Protein AF-A0A976CTE6-F1 (afdb_monomer_lite)

pLDDT: mean 88.77, std 11.07, range [44.94, 98.88]

Sequence (811 aa):
MLIDLSSGNASLRSNPPLTGWLLPGVSVKDSTGITGPATVVNGQVVRYLPPTLTSSSNNPNTEFSSRNSTYTAGNLDWTNGGLITQRSVHRLILDSSLSAGTIDMGAASNVLSLTSGEVQFLGANPLTLRGGQVGASGAALSLTTYGAATLTLASPLSGAAGNVTIQGTASVLLNAASSFTGGLTLNGGLLTQGVANALGANGNNLTIHAGTLDLNGISASSSVLSGSGGTITSANAATLTLGTNNGNGGNFAGAIEGQVSLVKLGTGAQMLSGRNASTGLTSISAGTLRAGSDDAIGDGNLTLSGGTLDLQSFSDTVAAMTLNSGSVTGTGLLTANSFDLVAGTISVRLGGTAATLTKSGNLYTNSATLAGANSYGGMTTLGNNSGSLVLAHENALGNSPSVDVVGTGTAIVLADAITITNKPITIRGTGANNGSAGNFSGSLTTAPNASATWSGSVTLGDSNGRIGAGNSGTLHLSGAILGNGANQSLSLSSGSGSNIGTVVLSGASRFSGNISIVRGNLRLGAANALPSTAIIDVGAVTNASENTTFDLNGFSQTLAGLRRSSTAASQVSTVTNSSTTPSTLTLNQSSTQTFSGRITGALTLAKAGNGTLTLSRSDALASSVSVMIDAGAISVSSSHTITALRLNGSWMPAGTYTSANSSGRIAGTGSLVVTTNGPIGFATWINGFTSLTTEQKQASADPDADGISNQLEYILNGHPAQTNRAILPSISRTTTDLVFTFTQREESHTTTTQVFQSSSDLSQWTSLNITAPTAAEVSFGPSTNGARTVTIRIPLSRAQNGRLFGRLVAP

Secondary structure (DSSP, 8-state):
-EEE-TTS-EE---SSPP-S-EEEEEEEE-TTS-EEEEEEETTEEEE--PPBP-TT---TT--EE-TT---GGGEEETTTTTT-SEEEES-EEEE-SS--EEEE--STT-EEEETT-EEEEEESS-EEEESSEE-TTSS-EEEEEEESSEEEEESPB---SSPEEEEESSEEEE-S-----SPEEE-SSEEEE-STTTTSSTT--EEESSSEEE-TT--EEES-EEBSS-EEE-SS-EEEEE-TT-----EE-SEEEESEEEEE-SSSEEEE-S--EE-SPEEE-SSEEEESSTT-S-SS-EEEEEEEEE-TT--EE-S-EEEEEEEEESS-EEE-SEEEESSEEE-SEEE-TT-EEEE--S-TT-EEEE-S-----SPEEE-TT-EEEEE-STTTTTT-S-EEEEEESEEEEEPTT-EE-S--EEEEEEE-B-SSTT-B-BSEEE-TT-EEEE-S-EEE-STT-EEE--TT-EEEE-SPEEESSTT-PEEEE--STT---EEEE-S--B-SS-EEEEEEEEEESSTT-S-TTPEEEES-SSS--S-EEEE-TT--EEESEEE-----TT--EEEEE-SSS-EEEEE--SS-EEE-SEEEESEEEEE-SSSEEEE-STT-B-TT-EEEESSSEEEESSEEEES-EEETTEEEPSEEE-TTTTTTSEESS-EEEE-S----HHHHHHHT-TTS-TTTTSTT--TT-SS--HHHHHHTT--TTS--GGGSPEEEE-SSEEEEEEEEEHHHHHHS--EEEEESSSSS-EEEESSSSPPTTEEEEEEETTEEEEEEEEEGGG-BTTB-EEEEE--

Structure (mmCIF, N/CA/C/O backbone):
data_AF-A0A976CTE6-F1
#
_entry.id   AF-A0A976CTE6-F1
#
loop_
_atom_site.group_PDB
_atom_site.id
_atom_site.type_symbol
_atom_site.label_atom_id
_atom_site.label_alt_id
_atom_site.label_comp_id
_atom_site.label_asym_id
_atom_site.label_entity_id
_atom_site.label_seq_id
_atom_site.pdbx_PDB_ins_code
_atom_site.Cartn_x
_atom_site.Cartn_y
_atom_site.Cartn_z
_atom_site.occupancy
_atom_site.B_iso_or_equiv
_atom_site.auth_seq_id
_atom_site.auth_comp_id
_atom_site.auth_asym_id
_atom_site.auth_atom_id
_atom_site.pdbx_PDB_model_num
ATOM 1 N N . MET A 1 1 ? 15.597 -3.688 -57.454 1.00 47.47 1 MET A N 1
ATOM 2 C CA . MET A 1 1 ? 15.604 -4.661 -58.576 1.00 47.47 1 MET A CA 1
ATOM 3 C C . MET A 1 1 ? 17.048 -5.060 -58.866 1.00 47.47 1 MET A C 1
ATOM 5 O O . MET A 1 1 ? 17.860 -4.157 -59.014 1.00 47.47 1 MET A O 1
ATOM 9 N N . LEU A 1 2 ? 17.384 -6.357 -58.903 1.00 56.91 2 LEU A N 1
ATOM 10 C CA . LEU A 1 2 ? 18.735 -6.845 -59.233 1.00 56.91 2 LEU A CA 1
ATOM 11 C C . LEU A 1 2 ? 18.770 -7.338 -60.685 1.00 56.91 2 LEU A C 1
ATOM 13 O O . LEU A 1 2 ? 17.997 -8.220 -61.047 1.00 56.91 2 LEU A O 1
ATOM 17 N N . ILE A 1 3 ? 19.661 -6.779 -61.497 1.00 71.50 3 ILE A N 1
ATOM 18 C CA . ILE A 1 3 ? 19.959 -7.238 -62.855 1.00 71.50 3 ILE A CA 1
ATOM 19 C C . ILE A 1 3 ? 21.277 -8.015 -62.784 1.00 71.50 3 ILE A C 1
ATOM 21 O O . ILE A 1 3 ? 22.334 -7.427 -62.556 1.00 71.50 3 ILE A O 1
ATOM 25 N N . ASP A 1 4 ? 21.218 -9.338 -62.930 1.00 74.25 4 ASP A N 1
ATOM 26 C CA . ASP A 1 4 ? 22.416 -10.180 -62.947 1.00 74.25 4 ASP A CA 1
ATOM 27 C C . ASP A 1 4 ? 22.996 -10.243 -64.367 1.00 74.25 4 ASP A C 1
ATOM 29 O O . ASP A 1 4 ? 22.452 -10.908 -65.246 1.00 74.25 4 ASP A O 1
ATOM 33 N N . LEU A 1 5 ? 24.092 -9.516 -64.588 1.00 75.94 5 LEU A N 1
ATOM 34 C CA . LEU A 1 5 ? 24.854 -9.492 -65.837 1.00 75.94 5 LEU A CA 1
ATOM 35 C C . LEU A 1 5 ? 26.008 -10.502 -65.842 1.00 75.94 5 LEU A C 1
ATOM 37 O O . LEU A 1 5 ? 26.820 -10.497 -66.769 1.00 75.94 5 LEU A O 1
ATOM 41 N N . SER A 1 6 ? 26.112 -11.381 -64.837 1.00 68.88 6 SER A N 1
ATOM 42 C CA . SER A 1 6 ? 27.177 -12.395 -64.791 1.00 68.88 6 SER A CA 1
ATOM 43 C C . SER A 1 6 ? 27.133 -13.378 -65.969 1.00 68.88 6 SER A C 1
ATOM 45 O O . SER A 1 6 ? 28.138 -14.023 -66.258 1.00 68.88 6 SER A O 1
ATOM 47 N N . SER A 1 7 ? 26.001 -13.452 -66.681 1.00 61.16 7 SER A N 1
ATOM 48 C CA . SER A 1 7 ? 25.780 -14.310 -67.853 1.00 61.16 7 SER A CA 1
ATOM 49 C C . SER A 1 7 ? 25.482 -13.558 -69.166 1.00 61.16 7 SER A C 1
ATOM 51 O O . SER A 1 7 ? 25.254 -14.206 -70.186 1.00 61.16 7 SER A O 1
ATOM 53 N N . GLY A 1 8 ? 25.503 -12.216 -69.192 1.00 65.12 8 GLY A N 1
ATOM 54 C CA . GLY A 1 8 ? 25.238 -11.425 -70.408 1.00 65.12 8 GLY A CA 1
ATOM 55 C C . GLY A 1 8 ? 24.767 -9.984 -70.155 1.00 65.12 8 GLY A C 1
ATOM 56 O O . GLY A 1 8 ? 24.533 -9.593 -69.019 1.00 65.12 8 GLY A O 1
ATOM 57 N N . ASN A 1 9 ? 24.622 -9.178 -71.217 1.00 71.81 9 ASN A N 1
ATOM 58 C CA . ASN A 1 9 ? 24.256 -7.752 -71.127 1.00 71.81 9 ASN A CA 1
ATOM 59 C C . ASN A 1 9 ? 22.732 -7.530 -71.061 1.00 71.81 9 ASN A C 1
ATOM 61 O O . ASN A 1 9 ? 21.985 -8.120 -71.840 1.00 71.81 9 ASN A O 1
ATOM 65 N N . ALA A 1 10 ? 22.274 -6.586 -70.232 1.00 68.25 10 ALA A N 1
ATOM 66 C CA . ALA A 1 10 ? 20.898 -6.082 -70.239 1.00 68.25 10 ALA A CA 1
ATOM 67 C C . ALA A 1 10 ? 20.847 -4.703 -70.915 1.00 68.25 10 ALA A C 1
ATOM 69 O O . ALA A 1 10 ? 21.725 -3.869 -70.707 1.00 68.25 10 ALA A O 1
ATOM 70 N N . SER A 1 11 ? 19.824 -4.448 -71.732 1.00 66.19 11 SER A N 1
ATOM 71 C CA . SER A 1 11 ? 19.648 -3.170 -72.442 1.00 66.19 11 SER A CA 1
ATOM 72 C C . SER A 1 11 ? 18.358 -2.480 -72.011 1.00 66.19 11 SER A C 1
ATOM 74 O O . SER A 1 11 ? 17.341 -3.141 -71.801 1.00 66.19 11 SER A O 1
ATOM 76 N N . LEU A 1 12 ? 18.390 -1.152 -71.908 1.00 61.44 12 LEU A N 1
ATOM 77 C CA . LEU A 1 12 ? 17.266 -0.330 -71.462 1.00 61.44 12 LEU A CA 1
ATOM 78 C C . LEU A 1 12 ? 16.770 0.510 -72.648 1.00 61.44 12 LEU A C 1
ATOM 80 O O . LEU A 1 12 ? 17.453 1.424 -73.108 1.00 61.44 12 LEU A O 1
ATOM 84 N N . ARG A 1 13 ? 15.584 0.187 -73.179 1.00 62.88 13 ARG A N 1
ATOM 85 C CA . ARG A 1 13 ? 14.971 0.961 -74.271 1.00 62.88 13 ARG A CA 1
ATOM 86 C C . ARG A 1 13 ? 14.300 2.203 -73.690 1.00 62.88 13 ARG A C 1
ATOM 88 O O . ARG A 1 13 ? 13.271 2.100 -73.033 1.00 62.88 13 ARG A O 1
ATOM 95 N N . SER A 1 14 ? 14.890 3.366 -73.938 1.00 56.47 14 SER A N 1
ATOM 96 C CA . SER A 1 14 ? 14.339 4.681 -73.595 1.00 56.47 14 SER A CA 1
ATOM 97 C C . SER A 1 14 ? 14.391 5.584 -74.828 1.00 56.47 14 SER A C 1
ATOM 99 O O . SER A 1 14 ? 15.292 5.445 -75.655 1.00 56.47 14 SER A O 1
ATOM 101 N N . ASN A 1 15 ? 13.398 6.463 -74.986 1.00 53.41 15 ASN A N 1
ATOM 102 C CA . ASN A 1 15 ? 13.378 7.479 -76.035 1.00 53.41 15 ASN A CA 1
ATOM 103 C C . ASN A 1 15 ? 13.128 8.855 -75.389 1.00 53.41 15 ASN A C 1
ATOM 105 O O . ASN A 1 15 ? 12.016 9.070 -74.901 1.00 53.41 15 ASN A O 1
ATOM 109 N N . PRO A 1 16 ? 14.119 9.767 -75.356 1.00 58.00 16 PRO A N 1
ATOM 110 C CA . PRO A 1 16 ? 15.477 9.633 -75.903 1.00 58.00 16 PRO A CA 1
ATOM 111 C C . PRO A 1 16 ? 16.355 8.628 -75.116 1.00 58.00 16 PRO A C 1
ATOM 113 O O . PRO A 1 16 ? 15.979 8.240 -74.007 1.00 58.00 16 PRO A O 1
ATOM 116 N N . PRO A 1 17 ? 17.509 8.189 -75.666 1.00 59.44 17 PRO A N 1
ATOM 117 C CA . PRO A 1 17 ? 18.402 7.244 -74.997 1.00 59.44 17 PRO A CA 1
ATOM 118 C C . PRO A 1 17 ? 18.949 7.835 -73.694 1.00 59.44 17 PRO A C 1
ATOM 120 O O . PRO A 1 17 ? 19.575 8.895 -73.700 1.00 59.44 17 PRO A O 1
ATOM 123 N N . LEU A 1 18 ? 18.748 7.144 -72.574 1.00 57.03 18 LEU A N 1
ATOM 124 C CA . LEU A 1 18 ? 19.386 7.498 -71.307 1.00 57.03 18 LEU A CA 1
ATOM 125 C C . LEU A 1 18 ? 20.888 7.173 -71.387 1.00 57.03 18 LEU A C 1
ATOM 127 O O . LEU A 1 18 ? 21.269 6.017 -71.553 1.00 57.03 18 LEU A O 1
ATOM 131 N N . THR A 1 19 ? 21.750 8.178 -71.243 1.00 58.53 19 THR A N 1
ATOM 132 C CA . THR A 1 19 ? 23.206 8.005 -71.087 1.00 58.53 19 THR A CA 1
ATOM 133 C C . THR A 1 19 ? 23.687 8.719 -69.834 1.00 58.53 19 THR A C 1
ATOM 135 O O . THR A 1 19 ? 23.396 9.899 -69.655 1.00 58.53 19 THR A O 1
ATOM 138 N N . GLY A 1 20 ? 24.418 8.007 -68.974 1.00 58.22 20 GLY A N 1
ATOM 139 C CA . GLY A 1 20 ? 25.057 8.559 -67.773 1.00 58.22 20 GLY A CA 1
ATOM 140 C C . GLY A 1 20 ? 24.142 8.726 -66.556 1.00 58.22 20 GLY A C 1
ATOM 141 O O . GLY A 1 20 ? 24.583 9.240 -65.535 1.00 58.22 20 GLY A O 1
ATOM 142 N N . TRP A 1 21 ? 22.886 8.281 -66.631 1.00 60.94 21 TRP A N 1
ATOM 143 C CA . TRP A 1 21 ? 21.959 8.336 -65.501 1.00 60.94 21 TRP A CA 1
ATOM 144 C C . TRP A 1 21 ? 22.149 7.118 -64.594 1.00 60.94 21 TRP A C 1
ATOM 146 O O . TRP A 1 21 ? 22.168 5.977 -65.068 1.00 60.94 21 TRP A O 1
ATOM 156 N N . LEU A 1 22 ? 22.295 7.348 -63.287 1.00 67.25 22 LEU A N 1
ATOM 157 C CA . LEU A 1 22 ? 22.106 6.312 -62.269 1.00 67.25 22 LEU A CA 1
ATOM 158 C C . LEU A 1 22 ? 20.642 5.864 -62.311 1.00 67.25 22 LEU A C 1
ATOM 160 O O . LEU A 1 22 ? 19.747 6.703 -62.387 1.00 67.25 22 LEU A O 1
ATOM 164 N N . LEU A 1 23 ? 20.396 4.557 -62.271 1.00 68.00 23 LEU A N 1
ATOM 165 C CA . LEU A 1 23 ? 19.053 3.985 -62.196 1.00 68.00 23 LEU A CA 1
ATOM 166 C C . LEU A 1 23 ? 18.698 3.770 -60.715 1.00 68.00 23 LEU A C 1
ATOM 168 O O . LEU A 1 23 ? 19.203 2.822 -60.103 1.00 68.00 23 LEU A O 1
ATOM 172 N N . PRO A 1 24 ? 17.857 4.626 -60.104 1.00 57.47 24 PRO A N 1
ATOM 173 C CA . PRO A 1 24 ? 17.572 4.544 -58.675 1.00 57.47 24 PRO A CA 1
ATOM 174 C C . PRO A 1 24 ? 16.906 3.208 -58.323 1.00 57.47 24 PRO A C 1
ATOM 176 O O . PRO A 1 24 ? 16.004 2.751 -59.021 1.00 57.47 24 PRO A O 1
ATOM 179 N N . GLY A 1 25 ? 17.357 2.559 -57.245 1.00 52.09 25 GLY A N 1
ATOM 180 C CA . GLY A 1 25 ? 16.794 1.281 -56.779 1.00 52.09 25 GLY A CA 1
ATOM 181 C C . GLY A 1 25 ? 17.084 0.063 -57.673 1.00 52.09 25 GLY A C 1
ATOM 182 O O . GLY A 1 25 ? 16.557 -1.031 -57.420 1.00 52.09 25 GLY A O 1
ATOM 183 N N . VAL A 1 26 ? 17.919 0.220 -58.707 1.00 61.28 26 VAL A N 1
ATOM 184 C CA . VAL A 1 26 ? 18.379 -0.863 -59.584 1.00 61.28 26 VAL A CA 1
ATOM 185 C C . VAL A 1 26 ? 19.847 -1.159 -59.290 1.00 61.28 26 VAL A C 1
ATOM 187 O O . VAL A 1 26 ? 20.710 -0.291 -59.414 1.00 61.28 26 VAL A O 1
ATOM 190 N N . SER A 1 27 ? 20.136 -2.398 -58.906 1.00 65.31 27 SER A N 1
ATOM 191 C CA . SER A 1 27 ? 21.500 -2.894 -58.735 1.00 65.31 27 SER A CA 1
ATOM 192 C C . SER A 1 27 ? 21.851 -3.841 -59.875 1.00 65.31 27 SER A C 1
ATOM 194 O O . SER A 1 27 ? 21.005 -4.596 -60.345 1.00 65.31 27 SER A O 1
ATOM 196 N N . VAL A 1 28 ? 23.102 -3.810 -60.311 1.00 75.31 28 VAL A N 1
ATOM 197 C CA . VAL A 1 28 ? 23.679 -4.700 -61.315 1.00 75.31 28 VAL A CA 1
ATOM 198 C C . VAL A 1 28 ? 24.737 -5.559 -60.651 1.00 75.31 28 VAL A C 1
ATOM 200 O O . VAL A 1 28 ? 25.659 -5.013 -60.044 1.00 75.31 28 VAL A O 1
ATOM 203 N N . LYS A 1 29 ? 24.631 -6.879 -60.801 1.00 72.44 29 LYS A N 1
ATOM 204 C CA . LYS A 1 29 ? 25.741 -7.801 -60.556 1.00 72.44 29 LYS A CA 1
ATOM 205 C C . LYS A 1 29 ? 26.499 -7.964 -61.863 1.00 72.44 29 LYS A C 1
ATOM 207 O O . LYS A 1 29 ? 25.937 -8.465 -62.827 1.00 72.44 29 LYS A O 1
ATOM 212 N N . ASP A 1 30 ? 27.720 -7.456 -61.936 1.00 73.00 30 ASP A N 1
ATOM 213 C CA . ASP A 1 30 ? 28.492 -7.492 -63.179 1.00 73.00 30 ASP A CA 1
ATOM 214 C C . ASP A 1 30 ? 29.158 -8.859 -63.427 1.00 73.00 30 ASP A C 1
ATOM 216 O O . ASP A 1 30 ? 29.028 -9.794 -62.634 1.00 73.00 30 ASP A O 1
ATOM 220 N N . SER A 1 31 ? 29.913 -8.971 -64.522 1.00 69.94 31 SER A N 1
ATOM 221 C CA . SER A 1 31 ? 30.676 -10.174 -64.884 1.00 69.94 31 SER A CA 1
ATOM 222 C C . SER A 1 31 ? 31.747 -10.573 -63.863 1.00 69.94 31 SER A C 1
ATOM 224 O O . SER A 1 31 ? 32.214 -11.707 -63.885 1.00 69.94 31 SER A O 1
ATOM 226 N N . THR A 1 32 ? 32.110 -9.678 -62.937 1.00 64.12 32 THR A N 1
ATOM 227 C CA . THR A 1 32 ? 33.007 -9.989 -61.810 1.00 64.12 32 THR A CA 1
ATOM 228 C C . THR A 1 32 ? 32.263 -10.596 -60.617 1.00 64.12 32 THR A C 1
ATOM 230 O O . THR A 1 32 ? 32.874 -10.910 -59.599 1.00 64.12 32 THR A O 1
ATOM 233 N N . GLY A 1 33 ? 30.942 -10.773 -60.730 1.00 63.16 33 GLY A N 1
ATOM 234 C CA . GLY A 1 33 ? 30.078 -11.309 -59.682 1.00 63.16 33 GLY A CA 1
ATOM 235 C C . GLY A 1 33 ? 29.685 -10.280 -58.623 1.00 63.16 33 GLY A C 1
ATOM 236 O O . GLY A 1 33 ? 29.078 -10.645 -57.615 1.00 63.16 33 GLY A O 1
ATOM 237 N N . ILE A 1 34 ? 30.000 -9.001 -58.837 1.00 62.47 34 ILE A N 1
ATOM 238 C CA . ILE A 1 34 ? 29.907 -7.961 -57.812 1.00 62.47 34 ILE A CA 1
ATOM 239 C C . ILE A 1 34 ? 28.708 -7.064 -58.089 1.00 62.47 34 ILE A C 1
ATOM 241 O O . ILE A 1 34 ? 28.559 -6.511 -59.179 1.00 62.47 34 ILE A O 1
ATOM 245 N N . THR A 1 35 ? 27.882 -6.886 -57.060 1.00 61.72 35 THR A N 1
ATOM 246 C CA . THR A 1 35 ? 26.653 -6.093 -57.121 1.00 61.72 35 THR A CA 1
ATOM 247 C C . THR A 1 35 ? 26.930 -4.626 -56.794 1.00 61.72 35 THR A C 1
ATOM 249 O O . THR A 1 35 ? 27.568 -4.331 -55.789 1.00 61.72 35 THR A O 1
ATOM 252 N N . GLY A 1 36 ? 26.452 -3.700 -57.625 1.00 64.50 36 GLY A N 1
ATOM 253 C CA . GLY A 1 36 ? 26.546 -2.254 -57.392 1.00 64.50 36 GLY A CA 1
ATOM 254 C C . GLY A 1 36 ? 25.421 -1.478 -58.084 1.00 64.50 36 GLY A C 1
ATOM 255 O O . GLY A 1 36 ? 24.596 -2.093 -58.758 1.00 64.50 36 GLY A O 1
ATOM 256 N N . PRO A 1 37 ? 25.341 -0.147 -57.930 1.00 66.75 37 PRO A N 1
ATOM 257 C CA . PRO A 1 37 ? 24.331 0.674 -58.596 1.00 66.75 37 PRO A CA 1
ATOM 258 C C . PRO A 1 37 ? 24.397 0.522 -60.118 1.00 66.75 37 PRO A C 1
ATOM 260 O O . PRO A 1 37 ? 25.481 0.431 -60.698 1.00 66.75 37 PRO A O 1
ATOM 263 N N . ALA A 1 38 ? 23.240 0.491 -60.767 1.00 73.94 38 ALA A N 1
ATOM 264 C CA . ALA A 1 38 ? 23.158 0.414 -62.215 1.00 73.94 38 ALA A CA 1
ATOM 265 C C . ALA A 1 38 ? 23.235 1.813 -62.848 1.00 73.94 38 ALA A C 1
ATOM 267 O O . ALA A 1 38 ? 22.643 2.769 -62.345 1.00 73.94 38 ALA A O 1
ATOM 268 N N . THR A 1 39 ? 23.920 1.930 -63.981 1.00 78.62 39 THR A N 1
ATOM 269 C CA . THR A 1 39 ? 23.849 3.100 -64.865 1.00 78.62 39 THR A CA 1
ATOM 270 C C . THR A 1 39 ? 23.618 2.647 -66.299 1.00 78.62 39 THR A C 1
ATOM 272 O O . THR A 1 39 ? 23.824 1.477 -66.625 1.00 78.62 39 THR A O 1
ATOM 275 N N . VAL A 1 40 ? 23.174 3.561 -67.159 1.00 77.31 40 VAL A N 1
ATOM 276 C CA . VAL A 1 40 ? 23.044 3.294 -68.590 1.00 77.31 40 VAL A CA 1
ATOM 277 C C . VAL A 1 40 ? 24.189 3.958 -69.341 1.00 77.31 40 VAL A C 1
ATOM 279 O O . VAL A 1 40 ? 24.324 5.183 -69.338 1.00 77.31 40 VAL A O 1
ATOM 282 N N . VAL A 1 41 ? 24.994 3.148 -70.021 1.00 75.56 41 VAL A N 1
ATOM 283 C CA . VAL A 1 41 ? 26.033 3.609 -70.946 1.00 75.56 41 VAL A CA 1
ATOM 284 C C . VAL A 1 41 ? 25.671 3.084 -72.325 1.00 75.56 41 VAL A C 1
ATOM 286 O O . VAL A 1 41 ? 25.536 1.880 -72.521 1.00 75.56 41 VAL A O 1
ATOM 289 N N . ASN A 1 42 ? 25.467 3.989 -73.283 1.00 77.44 42 ASN A N 1
ATOM 290 C CA . ASN A 1 42 ? 25.100 3.657 -74.664 1.00 77.44 42 ASN A CA 1
ATOM 291 C C . ASN A 1 42 ? 23.883 2.709 -74.776 1.00 77.44 42 ASN A C 1
ATOM 293 O O . ASN A 1 42 ? 23.874 1.788 -75.587 1.00 77.44 42 ASN A O 1
ATOM 297 N N . GLY A 1 43 ? 22.861 2.900 -73.932 1.00 73.75 43 GLY A N 1
ATOM 298 C CA . GLY A 1 43 ? 21.656 2.058 -73.908 1.00 73.75 43 GLY A CA 1
ATOM 299 C C . GLY A 1 43 ? 21.815 0.695 -73.217 1.00 73.75 43 GLY A C 1
ATOM 300 O O . GLY A 1 43 ? 20.822 -0.022 -73.062 1.00 73.75 43 GLY A O 1
ATOM 301 N N . GLN A 1 44 ? 23.020 0.337 -72.758 1.00 79.75 44 GLN A N 1
ATOM 302 C CA . GLN A 1 44 ? 23.267 -0.857 -71.949 1.00 79.75 44 GLN A CA 1
ATOM 303 C C . GLN A 1 44 ? 23.259 -0.522 -70.466 1.00 79.75 44 GLN A C 1
ATOM 305 O O . GLN A 1 44 ? 23.859 0.460 -70.030 1.00 79.75 44 GLN A O 1
ATOM 310 N N . VAL A 1 45 ? 22.601 -1.373 -69.688 1.00 76.56 45 VAL A N 1
ATOM 311 C CA . VAL A 1 45 ? 22.685 -1.330 -68.237 1.00 76.56 45 VAL A CA 1
ATOM 312 C C . VAL A 1 45 ? 24.023 -1.931 -67.839 1.00 76.56 45 VAL A C 1
ATOM 314 O O . VAL A 1 45 ? 24.292 -3.094 -68.127 1.00 76.56 45 VAL A O 1
ATOM 317 N N . VAL A 1 46 ? 24.856 -1.139 -67.181 1.00 76.88 46 VAL A N 1
ATOM 318 C CA . VAL A 1 46 ? 26.163 -1.555 -66.669 1.00 76.88 46 VAL A CA 1
ATOM 319 C C . VAL A 1 46 ? 26.268 -1.198 -65.192 1.00 76.88 46 VAL A C 1
ATOM 321 O O . VAL A 1 46 ? 25.492 -0.392 -64.670 1.00 76.88 46 VAL A O 1
ATOM 324 N N . ARG A 1 47 ? 27.240 -1.790 -64.493 1.00 76.62 47 ARG A N 1
ATOM 325 C CA . ARG A 1 47 ? 27.569 -1.354 -63.135 1.00 76.62 47 ARG A CA 1
ATOM 326 C C . ARG A 1 47 ? 28.198 0.037 -63.203 1.00 76.62 47 ARG A C 1
ATOM 328 O O . ARG A 1 47 ? 29.179 0.236 -63.915 1.00 76.62 47 ARG A O 1
ATOM 335 N N . TYR A 1 48 ? 27.655 0.979 -62.445 1.00 74.94 48 TYR A N 1
ATOM 336 C CA . TYR A 1 48 ? 28.254 2.294 -62.267 1.00 74.94 48 TYR A CA 1
ATOM 337 C C . TYR A 1 48 ? 29.593 2.172 -61.521 1.00 74.94 48 TYR A C 1
ATOM 339 O O . TYR A 1 48 ? 29.671 1.523 -60.475 1.00 74.94 48 TYR A O 1
ATOM 347 N N . LEU A 1 49 ? 30.649 2.779 -62.073 1.00 74.06 49 LEU A N 1
ATOM 348 C CA . LEU A 1 49 ? 31.992 2.825 -61.493 1.00 74.06 49 LEU A CA 1
ATOM 349 C C . LEU A 1 49 ? 32.351 4.283 -61.165 1.00 74.06 49 LEU A C 1
ATOM 351 O O . LEU A 1 49 ? 32.758 5.016 -62.067 1.00 74.06 49 LEU A O 1
ATOM 355 N N . PRO A 1 50 ? 32.184 4.725 -59.909 1.00 76.62 50 PRO A N 1
ATOM 356 C CA . PRO A 1 50 ? 32.560 6.076 -59.500 1.00 76.62 50 PRO A CA 1
ATOM 357 C C . PRO A 1 50 ? 34.081 6.297 -59.620 1.00 76.62 50 PRO A C 1
ATOM 359 O O . PRO A 1 50 ? 34.852 5.355 -59.407 1.00 76.62 50 PRO A O 1
ATOM 362 N N . PRO A 1 51 ? 34.534 7.534 -59.900 1.00 84.38 51 PRO A N 1
ATOM 363 C CA . PRO A 1 51 ? 35.939 7.911 -59.794 1.00 84.38 51 PRO A CA 1
ATOM 364 C C . PRO A 1 51 ? 36.573 7.511 -58.453 1.00 84.38 51 PRO A C 1
ATOM 366 O O . PRO A 1 51 ? 35.955 7.627 -57.390 1.00 84.38 51 PRO A O 1
ATOM 369 N N . THR A 1 52 ? 37.836 7.079 -58.497 1.00 86.75 52 THR A N 1
ATOM 370 C CA . THR A 1 52 ? 38.619 6.768 -57.295 1.00 86.75 52 THR A CA 1
ATOM 371 C C . THR A 1 52 ? 38.792 8.015 -56.428 1.00 86.75 52 THR A C 1
ATOM 373 O O . THR A 1 52 ? 39.113 9.095 -56.925 1.00 86.75 52 THR A O 1
ATOM 376 N N . LEU A 1 53 ? 38.613 7.858 -55.121 1.00 89.56 53 LEU A N 1
ATOM 377 C CA . LEU A 1 53 ? 38.894 8.879 -54.124 1.00 89.56 53 LEU A CA 1
ATOM 378 C C . LEU A 1 53 ? 40.411 9.109 -54.015 1.00 89.56 53 LEU A C 1
ATOM 380 O O . LEU A 1 53 ? 41.174 8.173 -53.764 1.00 89.56 53 LEU A O 1
ATOM 384 N N . THR A 1 54 ? 40.846 10.355 -54.184 1.00 88.88 54 THR A N 1
ATOM 385 C CA . THR A 1 54 ? 42.249 10.784 -54.068 1.00 88.88 54 THR A CA 1
ATOM 386 C C . THR A 1 54 ? 42.395 11.867 -53.000 1.00 88.88 54 THR A C 1
ATOM 388 O O . THR A 1 54 ? 41.402 12.422 -52.521 1.00 88.88 54 THR A O 1
ATOM 391 N N . SER A 1 55 ? 43.633 12.226 -52.637 1.00 88.62 55 SER A N 1
ATOM 392 C CA . SER A 1 55 ? 43.895 13.278 -51.641 1.00 88.62 55 SER A CA 1
ATOM 393 C C . SER A 1 55 ? 43.271 14.637 -52.008 1.00 88.62 55 SER A C 1
ATOM 395 O O . SER A 1 55 ? 42.927 15.417 -51.113 1.00 88.62 55 SER A O 1
ATOM 397 N N . SER A 1 56 ? 43.055 14.899 -53.304 1.00 89.06 56 SER A N 1
ATOM 398 C CA . SER A 1 56 ? 42.504 16.143 -53.853 1.00 89.06 56 SER A CA 1
ATOM 399 C C . SER A 1 56 ? 41.015 16.095 -54.233 1.00 89.06 56 SER A C 1
ATOM 401 O O . SER A 1 56 ? 40.475 17.131 -54.619 1.00 89.06 56 SER A O 1
ATOM 403 N N . SER A 1 57 ? 40.321 14.954 -54.102 1.00 91.75 57 SER A N 1
ATOM 404 C CA . SER A 1 57 ? 38.888 14.841 -54.439 1.00 91.75 57 SER A CA 1
ATOM 405 C C . SER A 1 57 ? 38.041 15.877 -53.682 1.00 91.75 57 SER A C 1
ATOM 407 O O . SER A 1 57 ? 38.035 15.885 -52.450 1.00 91.75 57 SER A O 1
ATOM 409 N N . ASN A 1 58 ? 37.341 16.756 -54.412 1.00 92.81 58 ASN A N 1
ATOM 410 C CA . ASN A 1 58 ? 36.482 17.816 -53.865 1.00 92.81 58 ASN A CA 1
ATOM 411 C C . ASN A 1 58 ? 35.520 18.370 -54.946 1.00 92.81 58 ASN A C 1
ATOM 413 O O . ASN A 1 58 ? 35.772 19.432 -55.511 1.00 92.81 58 ASN A O 1
ATOM 417 N N . ASN A 1 59 ? 34.460 17.631 -55.302 1.00 91.81 59 ASN A N 1
ATOM 418 C CA . ASN A 1 59 ? 33.460 18.075 -56.286 1.00 91.81 59 ASN A CA 1
ATOM 419 C C . ASN A 1 59 ? 32.025 17.703 -55.852 1.00 91.81 59 ASN A C 1
ATOM 421 O O . ASN A 1 59 ? 31.701 16.512 -55.856 1.00 91.81 59 ASN A O 1
ATOM 425 N N . PRO A 1 60 ? 31.141 18.685 -55.572 1.00 89.75 60 PRO A N 1
ATOM 426 C CA . PRO A 1 60 ? 29.795 18.459 -55.029 1.00 89.75 60 PRO A CA 1
ATOM 427 C C . PRO A 1 60 ? 28.856 17.664 -55.944 1.00 89.75 60 PRO A C 1
ATOM 429 O O . PRO A 1 60 ? 27.822 17.195 -55.476 1.00 89.75 60 PRO A O 1
ATOM 432 N N . ASN A 1 61 ? 29.189 17.512 -57.227 1.00 87.94 61 ASN A N 1
ATOM 433 C CA . ASN A 1 61 ? 28.378 16.798 -58.217 1.00 87.94 61 ASN A CA 1
ATOM 434 C C . ASN A 1 61 ? 28.933 15.404 -58.543 1.00 87.94 61 ASN A C 1
ATOM 436 O O . ASN A 1 61 ? 28.428 14.730 -59.437 1.00 87.94 61 ASN A O 1
ATOM 440 N N . THR A 1 62 ? 30.007 14.978 -57.873 1.00 86.38 62 THR A N 1
ATOM 441 C CA . THR A 1 62 ? 30.697 13.721 -58.175 1.00 86.38 62 THR A CA 1
ATOM 442 C C . THR A 1 62 ? 30.644 12.766 -56.995 1.00 86.38 62 THR A C 1
ATOM 444 O O . THR A 1 62 ? 30.905 13.142 -55.853 1.00 86.38 62 THR A O 1
ATOM 447 N N . GLU A 1 63 ? 30.319 11.510 -57.282 1.00 87.69 63 GLU A N 1
ATOM 448 C CA . GLU A 1 63 ? 30.443 10.408 -56.332 1.00 87.69 63 GLU A CA 1
ATOM 449 C C . GLU A 1 63 ? 31.862 9.847 -56.383 1.00 87.69 63 GLU A C 1
ATOM 451 O O . GLU A 1 63 ? 32.366 9.582 -57.472 1.00 87.69 63 GLU A O 1
ATOM 456 N N . PHE A 1 64 ? 32.498 9.637 -55.233 1.00 89.75 64 PHE A N 1
ATOM 457 C CA . PHE A 1 64 ? 33.855 9.082 -55.168 1.00 89.75 64 PHE A CA 1
ATOM 458 C C . PHE A 1 64 ? 33.875 7.759 -54.408 1.00 89.75 64 PHE A C 1
ATOM 460 O O . PHE A 1 64 ? 33.141 7.606 -53.432 1.00 89.75 64 PHE A O 1
ATOM 467 N N . SER A 1 65 ? 34.740 6.826 -54.821 1.00 87.00 65 SER A N 1
ATOM 468 C CA . SER A 1 65 ? 34.925 5.540 -54.138 1.00 87.00 65 SER A CA 1
ATOM 469 C C . SER A 1 65 ? 36.360 5.270 -53.696 1.00 87.00 65 SER A C 1
ATOM 471 O O . SER A 1 65 ? 37.302 5.507 -54.448 1.00 87.00 65 SER A O 1
ATOM 473 N N . SER A 1 66 ? 36.543 4.697 -52.505 1.00 86.19 66 SER A N 1
ATOM 474 C CA . SER A 1 66 ? 37.862 4.282 -52.000 1.00 86.19 66 SER A CA 1
ATOM 475 C C . SER A 1 66 ? 38.415 2.988 -52.618 1.00 86.19 66 SER A C 1
ATOM 477 O O . SER A 1 66 ? 39.557 2.640 -52.335 1.00 86.19 66 SER A O 1
ATOM 479 N N . ARG A 1 67 ? 37.660 2.286 -53.483 1.00 76.00 67 ARG A N 1
ATOM 480 C CA . ARG A 1 67 ? 37.948 0.917 -53.977 1.00 76.00 67 ARG A CA 1
ATOM 481 C C . ARG A 1 67 ? 39.347 0.690 -54.574 1.00 76.00 67 ARG A C 1
ATOM 483 O O . ARG A 1 67 ? 39.790 -0.447 -54.676 1.00 76.00 67 ARG A O 1
ATOM 490 N N . ASN A 1 68 ? 40.027 1.744 -55.016 1.00 61.38 68 ASN A N 1
ATOM 491 C CA . ASN A 1 68 ? 41.322 1.654 -55.692 1.00 61.38 68 ASN A CA 1
ATOM 492 C C . ASN A 1 68 ? 42.261 2.811 -55.317 1.00 61.38 68 ASN A C 1
ATOM 494 O O . ASN A 1 68 ? 43.065 3.250 -56.139 1.00 61.38 68 ASN A O 1
ATOM 498 N N . SER A 1 69 ? 42.119 3.387 -54.118 1.00 58.00 69 SER A N 1
ATOM 499 C CA . SER A 1 69 ? 43.035 4.442 -53.684 1.00 58.00 69 SER A CA 1
ATOM 500 C C . SER A 1 69 ? 44.436 3.828 -53.566 1.00 58.00 69 SER A C 1
ATOM 502 O O . SER A 1 69 ? 44.686 3.040 -52.660 1.00 58.00 69 SER A O 1
ATOM 504 N N . THR A 1 70 ? 45.323 4.158 -54.509 1.00 50.28 70 THR A N 1
ATOM 505 C CA . THR A 1 70 ? 46.675 3.607 -54.756 1.00 50.28 70 THR A CA 1
ATOM 506 C C . THR A 1 70 ? 47.687 3.825 -53.619 1.00 50.28 70 THR A C 1
ATOM 508 O O . THR A 1 70 ? 48.895 3.800 -53.842 1.00 50.28 70 THR A O 1
ATOM 511 N N . TYR A 1 71 ? 47.220 4.084 -52.401 1.00 53.47 71 TYR A N 1
ATOM 512 C CA . TYR A 1 71 ? 48.052 4.396 -51.252 1.00 53.47 71 TYR A CA 1
ATOM 513 C C . TYR A 1 71 ? 48.453 3.117 -50.515 1.00 53.47 71 TYR A C 1
ATOM 515 O O . TYR A 1 71 ? 47.637 2.244 -50.205 1.00 53.47 71 TYR A O 1
ATOM 523 N N . THR A 1 72 ? 49.754 3.010 -50.260 1.00 44.94 72 THR A N 1
ATOM 524 C CA . THR A 1 72 ? 50.417 1.884 -49.609 1.00 44.94 72 THR A CA 1
ATOM 525 C C . THR A 1 72 ? 49.764 1.593 -48.256 1.00 44.94 72 THR A C 1
ATOM 527 O O . THR A 1 72 ? 49.699 2.456 -47.386 1.00 44.94 72 THR A O 1
ATOM 530 N N . ALA A 1 73 ? 49.274 0.361 -48.099 1.00 47.94 73 ALA A N 1
ATOM 531 C CA . ALA A 1 73 ? 48.565 -0.154 -46.923 1.00 47.94 73 ALA A CA 1
ATOM 532 C C . ALA A 1 73 ? 47.159 0.426 -46.643 1.00 47.94 73 ALA A C 1
ATOM 534 O O . ALA A 1 73 ? 46.720 0.425 -45.496 1.00 47.94 73 ALA A O 1
ATOM 535 N N . GLY A 1 74 ? 46.425 0.883 -47.666 1.00 58.41 74 GLY A N 1
ATOM 536 C CA . GLY A 1 74 ? 44.993 1.190 -47.521 1.00 58.41 74 GLY A CA 1
ATOM 537 C C . GLY A 1 74 ? 44.683 2.478 -46.748 1.00 58.41 74 GLY A C 1
ATOM 538 O O . GLY A 1 74 ? 43.533 2.709 -46.381 1.00 58.41 74 GLY A O 1
ATOM 539 N N . ASN A 1 75 ? 45.679 3.336 -46.507 1.00 79.19 75 ASN A N 1
ATOM 540 C CA . ASN A 1 75 ? 45.502 4.608 -45.807 1.00 79.19 75 ASN A CA 1
ATOM 541 C C . ASN A 1 75 ? 45.551 5.795 -46.783 1.00 79.19 75 ASN A C 1
ATOM 543 O O . ASN A 1 75 ? 46.562 6.006 -47.445 1.00 79.19 75 ASN A O 1
ATOM 547 N N . LEU A 1 76 ? 44.486 6.594 -46.841 1.00 87.81 76 LEU A N 1
ATOM 548 C CA . LEU A 1 76 ? 44.383 7.827 -47.619 1.00 87.81 76 LEU A CA 1
ATOM 549 C C . LEU A 1 76 ? 44.426 9.044 -46.688 1.00 87.81 76 LEU A C 1
ATOM 551 O O . LEU A 1 76 ? 43.519 9.238 -45.881 1.00 87.81 76 LEU A O 1
ATOM 555 N N . ASP A 1 77 ? 45.422 9.909 -46.870 1.00 89.12 77 ASP A N 1
ATOM 556 C CA . ASP A 1 77 ? 45.380 11.282 -46.359 1.00 89.12 77 ASP A CA 1
ATOM 557 C C . ASP A 1 77 ? 44.539 12.146 -47.313 1.00 89.12 77 ASP A C 1
ATOM 559 O O . ASP A 1 77 ? 45.001 12.660 -48.341 1.00 89.12 77 ASP A O 1
ATOM 563 N N . TRP A 1 78 ? 43.261 12.289 -46.974 1.00 91.12 78 TRP A N 1
ATOM 564 C CA . TRP A 1 78 ? 42.341 13.194 -47.637 1.00 91.12 78 TRP A CA 1
ATOM 565 C C . TRP A 1 78 ? 42.476 14.575 -46.996 1.00 91.12 78 TRP A C 1
ATOM 567 O O . TRP A 1 78 ? 41.527 15.132 -46.441 1.00 91.12 78 TRP A O 1
ATOM 577 N N . THR A 1 79 ? 43.628 15.216 -47.200 1.00 86.75 79 THR A N 1
ATOM 578 C CA . THR A 1 79 ? 43.844 16.655 -46.936 1.00 86.75 79 THR A CA 1
ATOM 579 C C . THR A 1 79 ? 44.531 17.395 -48.084 1.00 86.75 79 THR A C 1
ATOM 581 O O . THR A 1 79 ? 44.646 18.614 -48.023 1.00 86.75 79 THR A O 1
ATOM 584 N N . ASN A 1 80 ? 44.986 16.701 -49.134 1.00 88.00 80 ASN A N 1
ATOM 585 C CA . ASN A 1 80 ? 45.862 17.272 -50.167 1.00 88.00 80 ASN A CA 1
ATOM 586 C C . ASN A 1 80 ? 47.066 18.022 -49.554 1.00 88.00 80 ASN A C 1
ATOM 588 O O . ASN A 1 80 ? 47.314 19.181 -49.884 1.00 88.00 80 ASN A O 1
ATOM 592 N N . GLY A 1 81 ? 47.748 17.399 -48.583 1.00 83.00 81 GLY A N 1
ATOM 593 C CA . GLY A 1 81 ? 48.855 18.028 -47.854 1.00 83.00 81 GLY A CA 1
ATOM 594 C C . GLY A 1 81 ? 48.423 19.225 -46.998 1.00 83.00 81 GLY A C 1
ATOM 595 O O . GLY A 1 81 ? 49.162 20.198 -46.888 1.00 83.00 81 GLY A O 1
ATOM 596 N N . GLY A 1 82 ? 47.209 19.192 -46.441 1.00 83.00 82 GLY A N 1
ATOM 597 C CA . GLY A 1 82 ? 46.644 20.266 -45.612 1.00 83.00 82 GLY A CA 1
ATOM 598 C C . GLY A 1 82 ? 45.897 21.386 -46.355 1.00 83.00 82 GLY A C 1
ATOM 599 O O . GLY A 1 82 ? 45.290 22.230 -45.702 1.00 83.00 82 GLY A O 1
ATOM 600 N N . LEU A 1 83 ? 45.875 21.399 -47.694 1.00 84.12 83 LEU A N 1
ATOM 601 C CA . LEU A 1 83 ? 45.150 22.409 -48.500 1.00 84.12 83 LEU A CA 1
ATOM 602 C C . LEU A 1 83 ? 43.610 22.223 -48.473 1.00 84.12 83 LEU A C 1
ATOM 604 O O . LEU A 1 83 ? 42.830 23.129 -48.756 1.00 84.12 83 LEU A O 1
ATOM 608 N N . ILE A 1 84 ? 43.209 21.003 -48.141 1.00 83.38 84 ILE A N 1
ATOM 609 C CA . ILE A 1 84 ? 41.904 20.397 -47.876 1.00 83.38 84 ILE A CA 1
ATOM 610 C C . ILE A 1 84 ? 41.144 20.762 -46.596 1.00 83.38 84 ILE A C 1
ATOM 612 O O . ILE A 1 84 ? 41.001 19.856 -45.781 1.00 83.38 84 ILE A O 1
ATOM 616 N N . THR A 1 85 ? 40.628 21.976 -46.375 1.00 81.31 85 THR A N 1
ATOM 617 C CA . THR A 1 85 ? 39.895 22.278 -45.114 1.00 81.31 85 THR A CA 1
ATOM 618 C C . THR A 1 85 ? 38.367 22.178 -45.209 1.00 81.31 85 THR A C 1
ATOM 620 O O . THR A 1 85 ? 37.695 21.944 -44.208 1.00 81.31 85 THR A O 1
ATOM 623 N N . GLN A 1 86 ? 37.789 22.304 -46.404 1.00 87.31 86 GLN A N 1
ATOM 624 C CA . GLN A 1 86 ? 36.348 22.162 -46.657 1.00 87.31 86 GLN A CA 1
ATOM 625 C C . GLN A 1 86 ? 36.142 21.304 -47.910 1.00 87.31 86 GLN A C 1
ATOM 627 O O . GLN A 1 86 ? 36.656 21.624 -48.987 1.00 87.31 86 GLN A O 1
ATOM 632 N N . ARG A 1 87 ? 35.418 20.193 -47.764 1.00 88.62 87 ARG A N 1
ATOM 633 C CA . ARG A 1 87 ? 35.231 19.161 -48.789 1.00 88.62 87 ARG A CA 1
ATOM 634 C C . ARG A 1 87 ? 33.748 19.048 -49.115 1.00 88.62 87 ARG A C 1
ATOM 636 O O . ARG A 1 87 ? 32.929 18.973 -48.205 1.00 88.62 87 ARG A O 1
ATOM 643 N N . SER A 1 88 ? 33.398 18.982 -50.390 1.00 90.12 88 SER A N 1
ATOM 644 C CA . SER A 1 88 ? 32.036 18.719 -50.840 1.00 90.12 88 SER A CA 1
ATOM 645 C C . SER A 1 88 ? 32.056 17.675 -51.946 1.00 90.12 88 SER A C 1
ATOM 647 O O . SER A 1 88 ? 32.750 17.843 -52.950 1.00 90.12 88 SER A O 1
ATOM 649 N N . VAL A 1 89 ? 31.329 16.578 -51.750 1.00 91.06 89 VAL A N 1
ATOM 650 C CA . VAL A 1 89 ? 31.139 15.520 -52.753 1.00 91.06 89 VAL A CA 1
ATOM 651 C C . VAL A 1 89 ? 29.653 15.225 -52.922 1.00 91.06 89 VAL A C 1
ATOM 653 O O . VAL A 1 89 ? 28.853 15.594 -52.062 1.00 91.06 89 VAL A O 1
ATOM 656 N N . HIS A 1 90 ? 29.254 14.572 -54.015 1.00 87.94 90 HIS A N 1
ATOM 657 C CA . HIS A 1 90 ? 27.862 14.143 -54.144 1.00 87.94 90 HIS A CA 1
ATOM 658 C C . HIS A 1 90 ? 27.553 13.044 -53.134 1.00 87.94 90 HIS A C 1
ATOM 660 O O . HIS A 1 90 ? 26.747 13.241 -52.228 1.00 87.94 90 HIS A O 1
ATOM 666 N N . ARG A 1 91 ? 28.273 11.925 -53.235 1.00 87.50 91 ARG A N 1
ATOM 667 C CA . ARG A 1 91 ? 28.203 10.761 -52.347 1.00 87.50 91 ARG A CA 1
ATOM 668 C C . ARG A 1 91 ? 29.603 10.209 -52.112 1.00 87.50 91 ARG A C 1
ATOM 670 O O . ARG A 1 91 ? 30.439 10.242 -53.020 1.00 87.50 91 ARG A O 1
ATOM 677 N N . LEU A 1 92 ? 29.851 9.679 -50.919 1.00 90.44 92 LEU A N 1
ATOM 678 C CA . LEU A 1 92 ? 31.102 8.996 -50.591 1.00 90.44 92 LEU A CA 1
ATOM 679 C C . LEU A 1 92 ? 30.866 7.486 -50.473 1.00 90.44 92 LEU A C 1
ATOM 681 O O . LEU A 1 92 ? 30.094 7.051 -49.624 1.00 90.44 92 LEU A O 1
ATOM 685 N N . ILE A 1 93 ? 31.545 6.694 -51.305 1.00 88.62 93 ILE A N 1
ATOM 686 C CA . ILE A 1 93 ? 31.496 5.228 -51.287 1.00 88.62 93 ILE A CA 1
ATOM 687 C C . ILE A 1 93 ? 32.790 4.691 -50.664 1.00 88.62 93 ILE A C 1
ATOM 689 O O . ILE A 1 93 ? 33.856 4.642 -51.277 1.00 88.62 93 ILE A O 1
ATOM 693 N N . LEU A 1 94 ? 32.679 4.267 -49.421 1.00 90.25 94 LEU A N 1
ATOM 694 C CA . LEU A 1 94 ? 33.698 3.604 -48.631 1.00 90.25 94 LEU A CA 1
ATOM 695 C C . LEU A 1 94 ? 33.740 2.114 -49.000 1.00 90.25 94 LEU A C 1
ATOM 697 O O . LEU A 1 94 ? 33.073 1.293 -48.383 1.00 90.25 94 LEU A O 1
ATOM 701 N N . ASP A 1 95 ? 34.490 1.772 -50.041 1.00 85.12 95 ASP A N 1
ATOM 702 C CA . ASP A 1 95 ? 34.669 0.399 -50.513 1.00 85.12 95 ASP A CA 1
ATOM 703 C C . ASP A 1 95 ? 35.974 -0.201 -49.964 1.00 85.12 95 ASP A C 1
ATOM 705 O O . ASP A 1 95 ? 37.073 0.213 -50.345 1.00 85.12 95 ASP A O 1
ATOM 709 N N . SER A 1 96 ? 35.829 -1.170 -49.060 1.00 84.69 96 SER A N 1
ATOM 710 C CA . SER A 1 96 ? 36.881 -1.985 -48.447 1.00 84.69 96 SER A CA 1
ATOM 711 C C . SER A 1 96 ? 36.839 -3.442 -48.929 1.00 84.69 96 SER A C 1
ATOM 713 O O . SER A 1 96 ? 37.291 -4.361 -48.240 1.00 84.69 96 SER A O 1
ATOM 715 N N . SER A 1 97 ? 36.280 -3.709 -50.114 1.00 81.00 97 SER A N 1
ATOM 716 C CA . SER A 1 97 ? 36.181 -5.072 -50.660 1.00 81.00 97 SER A CA 1
ATOM 717 C C . SER A 1 97 ? 37.538 -5.757 -50.856 1.00 81.00 97 SER A C 1
ATOM 719 O O . SER A 1 97 ? 37.606 -6.979 -50.755 1.00 81.00 97 SER A O 1
ATOM 721 N N . LEU A 1 98 ? 38.610 -4.991 -51.088 1.00 79.69 98 LEU A N 1
ATOM 722 C CA . LEU A 1 98 ? 39.954 -5.520 -51.356 1.00 79.69 98 LEU A CA 1
ATOM 723 C C . LEU A 1 98 ? 40.886 -5.506 -50.136 1.00 79.69 98 LEU A C 1
ATOM 725 O O . LEU A 1 98 ? 41.714 -6.403 -49.999 1.00 79.69 98 LEU A O 1
ATOM 729 N N . SER A 1 99 ? 40.777 -4.509 -49.256 1.00 82.56 99 SER A N 1
ATOM 730 C CA . SER A 1 99 ? 41.658 -4.364 -48.093 1.00 82.56 99 SER A CA 1
ATOM 731 C C . SER A 1 99 ? 41.027 -3.517 -46.992 1.00 82.56 99 SER A C 1
ATOM 733 O O . SER A 1 99 ? 40.129 -2.713 -47.246 1.00 82.56 99 SER A O 1
ATOM 735 N N . ALA A 1 100 ? 41.534 -3.670 -45.767 1.00 87.06 100 ALA A N 1
ATOM 736 C CA . ALA A 1 100 ? 41.264 -2.732 -44.683 1.00 87.06 100 ALA A CA 1
ATOM 737 C C . ALA A 1 100 ? 41.930 -1.376 -44.960 1.00 87.06 100 ALA A C 1
ATOM 739 O O . ALA A 1 100 ? 42.819 -1.282 -45.813 1.00 87.06 100 ALA A O 1
ATOM 740 N N . GLY A 1 101 ? 41.523 -0.332 -44.238 1.00 87.81 101 GLY A N 1
ATOM 741 C CA . GLY A 1 101 ? 42.097 0.986 -44.480 1.00 87.81 101 GLY A CA 1
ATOM 742 C C . GLY A 1 101 ? 41.616 2.117 -43.586 1.00 87.81 101 GLY A C 1
ATOM 743 O O . GLY A 1 101 ? 40.707 1.972 -42.766 1.00 87.81 101 GLY A O 1
ATOM 744 N N . THR A 1 102 ? 42.242 3.273 -43.766 1.00 91.06 102 THR A N 1
ATOM 745 C CA . THR A 1 102 ? 41.885 4.530 -43.108 1.00 91.06 102 THR A CA 1
ATOM 746 C C . THR A 1 102 ? 41.737 5.639 -44.135 1.00 91.06 102 THR A C 1
ATOM 748 O O . THR A 1 102 ? 42.604 5.809 -44.979 1.00 91.06 102 THR A O 1
ATOM 751 N N . ILE A 1 103 ? 40.704 6.461 -44.009 1.00 92.19 103 ILE A N 1
ATOM 752 C CA . ILE A 1 103 ? 40.623 7.764 -44.668 1.00 92.19 103 ILE A CA 1
ATOM 753 C C . ILE A 1 103 ? 40.743 8.826 -43.579 1.00 92.19 103 ILE A C 1
ATOM 755 O O . ILE A 1 103 ? 39.924 8.869 -42.660 1.00 92.19 103 ILE A O 1
ATOM 759 N N . ASP A 1 104 ? 41.779 9.653 -43.665 1.00 92.25 104 ASP A N 1
ATOM 760 C CA . ASP A 1 104 ? 42.023 10.759 -42.744 1.00 92.25 104 ASP A CA 1
ATOM 761 C C . ASP A 1 104 ? 41.628 12.082 -43.403 1.00 92.25 104 ASP A C 1
ATOM 763 O O . ASP A 1 104 ? 42.162 12.441 -44.450 1.00 92.25 104 ASP A O 1
ATOM 767 N N . MET A 1 105 ? 40.669 12.797 -42.818 1.00 92.00 105 MET A N 1
ATOM 768 C CA . MET A 1 105 ? 40.220 14.106 -43.303 1.00 92.00 105 MET A CA 1
ATOM 769 C C . MET A 1 105 ? 40.993 15.276 -42.674 1.00 92.00 105 MET A C 1
ATOM 771 O O . MET A 1 105 ? 40.673 16.434 -42.955 1.00 92.00 105 MET A O 1
ATOM 775 N N . GLY A 1 106 ? 41.993 15.007 -41.829 1.00 91.81 106 GLY A N 1
ATOM 776 C CA . GLY A 1 106 ? 42.846 16.010 -41.195 1.00 91.81 106 GLY A CA 1
ATOM 777 C C . GLY A 1 106 ? 42.243 16.643 -39.940 1.00 91.81 106 GLY A C 1
ATOM 778 O O . GLY A 1 106 ? 41.591 15.984 -39.131 1.00 91.81 106 GLY A O 1
ATOM 779 N N . ALA A 1 107 ? 42.490 17.943 -39.748 1.00 90.31 107 ALA A N 1
ATOM 780 C CA . ALA A 1 107 ? 42.098 18.678 -38.544 1.00 90.31 107 ALA A CA 1
ATOM 781 C C . ALA A 1 107 ? 40.596 18.551 -38.233 1.00 90.31 107 ALA A C 1
ATOM 783 O O . ALA A 1 107 ? 39.769 18.523 -39.138 1.00 90.31 107 ALA A O 1
ATOM 784 N N . ALA A 1 108 ? 40.221 18.538 -36.950 1.00 86.94 108 ALA A N 1
ATOM 785 C CA . ALA A 1 108 ? 38.828 18.373 -36.505 1.00 86.94 108 ALA A CA 1
ATOM 786 C C . ALA A 1 108 ? 37.870 19.497 -36.961 1.00 86.94 108 ALA A C 1
ATOM 788 O O . ALA A 1 108 ? 36.655 19.338 -36.886 1.00 86.94 108 ALA A O 1
ATOM 789 N N . SER A 1 109 ? 38.406 20.633 -37.416 1.00 86.12 109 SER A N 1
ATOM 790 C CA . SER A 1 109 ? 37.653 21.731 -38.035 1.00 86.12 109 SER A CA 1
ATOM 791 C C . SER A 1 109 ? 37.305 21.481 -39.503 1.00 86.12 109 SER A C 1
ATOM 793 O O . SER A 1 109 ? 36.512 22.230 -40.071 1.00 86.12 109 SER A O 1
ATOM 795 N N . ASN A 1 110 ? 37.927 20.485 -40.137 1.00 89.88 110 ASN A N 1
ATOM 796 C CA . ASN A 1 110 ? 37.674 20.175 -41.534 1.00 89.88 110 ASN A CA 1
ATOM 797 C C . ASN A 1 110 ? 36.283 19.571 -41.687 1.00 89.88 110 ASN A C 1
ATOM 799 O O . ASN A 1 110 ? 35.833 18.829 -40.823 1.00 89.88 110 ASN A O 1
ATOM 803 N N . VAL A 1 111 ? 35.600 19.859 -42.787 1.00 88.50 111 VAL A N 1
ATOM 804 C CA . VAL A 1 111 ? 34.203 19.450 -42.975 1.00 88.50 111 VAL A CA 1
ATOM 805 C C . VAL A 1 111 ? 34.035 18.702 -44.288 1.00 88.50 111 VAL A C 1
ATOM 807 O O . VAL A 1 111 ? 34.510 19.157 -45.328 1.00 88.50 111 VAL A O 1
ATOM 810 N N . LEU A 1 112 ? 33.306 17.589 -44.241 1.00 90.56 112 LEU A N 1
ATOM 811 C CA . LEU A 1 112 ? 32.768 16.874 -45.392 1.00 90.56 112 LEU A CA 1
ATOM 812 C C . LEU A 1 112 ? 31.272 17.178 -45.548 1.00 90.56 112 LEU A C 1
ATOM 814 O O . LEU A 1 112 ? 30.456 16.791 -44.711 1.00 90.56 112 LEU A O 1
ATOM 818 N N . SER A 1 113 ? 30.920 17.832 -46.652 1.00 88.88 113 SER A N 1
ATOM 819 C CA . SER A 1 113 ? 29.547 18.047 -47.112 1.00 88.88 113 SER A CA 1
ATOM 820 C C . SER A 1 113 ? 29.177 17.030 -48.198 1.00 88.88 113 SER A C 1
ATOM 822 O O . SER A 1 113 ? 29.987 16.724 -49.075 1.00 88.88 113 SER A O 1
ATOM 824 N N . LEU A 1 114 ? 27.951 16.510 -48.140 1.00 88.19 114 LEU A N 1
ATOM 825 C CA . LEU A 1 114 ? 27.426 15.490 -49.052 1.00 88.19 114 LEU A CA 1
ATOM 826 C C . LEU A 1 114 ? 26.153 16.024 -49.702 1.00 88.19 114 LEU A C 1
ATOM 828 O O . LEU A 1 114 ? 25.140 16.158 -49.019 1.00 88.19 114 LEU A O 1
ATOM 832 N N . THR A 1 115 ? 26.168 16.328 -51.001 1.00 87.56 115 THR A N 1
ATOM 833 C CA . THR A 1 115 ? 24.963 16.885 -51.653 1.00 87.56 115 THR A CA 1
ATOM 834 C C . THR A 1 115 ? 23.854 15.848 -51.848 1.00 87.56 115 THR A C 1
ATOM 836 O O . THR A 1 115 ? 22.690 16.225 -51.929 1.00 87.56 115 THR A O 1
ATOM 839 N N . SER A 1 116 ? 24.186 14.550 -51.865 1.00 84.94 116 SER A N 1
ATOM 840 C CA . SER A 1 116 ? 23.202 13.453 -51.803 1.00 84.94 116 SER A CA 1
ATOM 841 C C . SER A 1 116 ? 22.702 13.166 -50.384 1.00 84.94 116 SER A C 1
ATOM 843 O O . SER A 1 116 ? 21.693 12.488 -50.217 1.00 84.94 116 SER A O 1
ATOM 845 N N . GLY A 1 117 ? 23.435 13.624 -49.365 1.00 85.62 117 GLY A N 1
ATOM 846 C CA . GLY A 1 117 ? 23.242 13.199 -47.984 1.00 85.62 117 GLY A CA 1
ATOM 847 C C . GLY A 1 117 ? 23.670 11.756 -47.695 1.00 85.62 117 GLY A C 1
ATOM 848 O O . GLY A 1 117 ? 23.407 11.297 -46.595 1.00 85.62 117 GLY A O 1
ATOM 849 N N . GLU A 1 118 ? 24.314 11.017 -48.609 1.00 86.88 118 GLU A N 1
ATOM 850 C CA . GLU A 1 118 ? 24.666 9.600 -48.401 1.00 86.88 118 GLU A CA 1
ATOM 851 C C . GLU A 1 118 ? 26.184 9.354 -48.246 1.00 86.88 118 GLU A C 1
ATOM 853 O O . GLU A 1 118 ? 27.012 9.846 -49.023 1.00 86.88 118 GLU A O 1
ATOM 858 N N . VAL A 1 119 ? 26.538 8.514 -47.268 1.00 90.12 119 VAL A N 1
ATOM 859 C CA . VAL A 1 119 ? 27.783 7.734 -47.222 1.00 90.12 119 VAL A CA 1
ATOM 860 C C . VAL A 1 119 ? 27.416 6.261 -47.374 1.00 90.12 119 VAL A C 1
ATOM 862 O O . VAL A 1 119 ? 26.590 5.741 -46.627 1.00 90.12 119 VAL A O 1
ATOM 865 N N . GLN A 1 120 ? 28.046 5.564 -48.312 1.00 89.69 120 GLN A N 1
ATOM 866 C CA . GLN A 1 120 ? 27.849 4.131 -48.506 1.00 89.69 120 GLN A CA 1
ATOM 867 C C . GLN A 1 120 ? 29.104 3.373 -48.080 1.00 89.69 120 GLN A C 1
ATOM 869 O O . GLN A 1 120 ? 30.187 3.712 -48.536 1.00 89.69 120 GLN A O 1
ATOM 874 N N . PHE A 1 121 ? 28.978 2.334 -47.259 1.00 88.69 121 PHE A N 1
ATOM 875 C CA . PHE A 1 121 ? 30.066 1.404 -46.951 1.00 88.69 121 PHE A CA 1
ATOM 876 C C . PHE A 1 121 ? 29.826 0.058 -47.624 1.00 88.69 121 PHE A C 1
ATOM 878 O O . PHE A 1 121 ? 28.716 -0.471 -47.571 1.00 88.69 121 PHE A O 1
ATOM 885 N N . LEU A 1 122 ? 30.861 -0.481 -48.262 1.00 83.81 122 LEU A N 1
ATOM 886 C CA . LEU A 1 122 ? 30.857 -1.751 -48.977 1.00 83.81 122 LEU A CA 1
ATOM 887 C C . LEU A 1 122 ? 32.117 -2.526 -48.601 1.00 83.81 122 LEU A C 1
ATOM 889 O O . LEU A 1 122 ? 33.206 -1.970 -48.665 1.00 83.81 122 LEU A O 1
ATOM 893 N N . GLY A 1 123 ? 32.005 -3.819 -48.316 1.00 77.00 123 GLY A N 1
ATOM 894 C CA . GLY A 1 123 ? 33.172 -4.705 -48.295 1.00 77.00 123 GLY A CA 1
ATOM 895 C C . GLY A 1 123 ? 33.305 -5.582 -47.057 1.00 77.00 123 GLY A C 1
ATOM 896 O O . GLY A 1 123 ? 32.530 -5.516 -46.106 1.00 77.00 123 GLY A O 1
ATOM 897 N N . ALA A 1 124 ? 34.293 -6.472 -47.107 1.00 83.38 124 ALA A N 1
ATOM 898 C CA . ALA A 1 124 ? 34.531 -7.485 -46.081 1.00 83.38 124 ALA A CA 1
ATOM 899 C C . ALA A 1 124 ? 35.660 -7.112 -45.107 1.00 83.38 124 ALA A C 1
ATOM 901 O O . ALA A 1 124 ? 35.953 -7.894 -44.208 1.00 83.38 124 ALA A O 1
ATOM 902 N N . ASN A 1 125 ? 36.288 -5.940 -45.266 1.00 88.38 125 ASN A N 1
ATOM 903 C CA . ASN A 1 125 ? 37.413 -5.511 -44.435 1.00 88.38 125 ASN A CA 1
ATOM 904 C C . ASN A 1 125 ? 37.084 -4.247 -43.618 1.00 88.38 125 ASN A C 1
ATOM 906 O O . ASN A 1 125 ? 36.333 -3.395 -44.100 1.00 88.38 125 ASN A O 1
ATOM 910 N N . PRO A 1 126 ? 37.638 -4.078 -42.402 1.00 91.06 126 PRO A N 1
ATOM 911 C CA . PRO A 1 126 ? 37.390 -2.887 -41.593 1.00 91.06 126 PRO A CA 1
ATOM 912 C C . PRO A 1 126 ? 37.902 -1.607 -42.259 1.00 91.06 126 PRO A C 1
ATOM 914 O O . PRO A 1 126 ? 39.013 -1.580 -42.792 1.00 91.06 126 PRO A O 1
ATOM 917 N N . LEU A 1 127 ? 37.129 -0.527 -42.174 1.00 91.50 127 LEU A N 1
ATOM 918 C CA . LEU A 1 127 ? 37.542 0.790 -42.660 1.00 91.50 127 LEU A CA 1
ATOM 919 C C . LEU A 1 127 ? 37.313 1.847 -41.581 1.00 91.50 127 LEU A C 1
ATOM 921 O O . LEU A 1 127 ? 36.282 1.841 -40.915 1.00 91.50 127 LEU A O 1
ATOM 925 N N . THR A 1 128 ? 38.264 2.764 -41.415 1.00 93.94 128 THR A N 1
ATOM 926 C CA . THR A 1 128 ? 38.139 3.899 -40.491 1.00 93.94 128 THR A CA 1
ATOM 927 C C . THR A 1 128 ? 38.067 5.218 -41.251 1.00 93.94 128 THR A C 1
ATOM 929 O O . THR A 1 128 ? 38.987 5.534 -41.997 1.00 93.94 128 THR A O 1
ATOM 932 N N . LEU A 1 129 ? 37.034 6.024 -41.014 1.00 93.31 129 LEU A N 1
ATOM 933 C CA . LEU A 1 129 ? 37.027 7.449 -41.364 1.00 93.31 129 LEU A CA 1
ATOM 934 C C . LEU A 1 129 ? 37.386 8.247 -40.106 1.00 93.31 129 LEU A C 1
ATOM 936 O O . LEU A 1 129 ? 36.722 8.088 -39.080 1.00 93.31 129 LEU A O 1
ATOM 940 N N . ARG A 1 130 ? 38.452 9.048 -40.156 1.00 93.88 130 ARG A N 1
ATOM 941 C CA . ARG A 1 130 ? 38.949 9.839 -39.016 1.00 93.88 130 ARG A CA 1
ATOM 942 C C . ARG A 1 130 ? 39.261 11.275 -39.425 1.00 93.88 130 ARG A C 1
ATOM 944 O O . ARG A 1 130 ? 39.384 11.565 -40.612 1.00 93.88 130 ARG A O 1
ATOM 951 N N . GLY A 1 131 ? 39.429 12.151 -38.435 1.00 91.44 131 GLY A N 1
ATOM 952 C CA . GLY A 1 131 ? 39.717 13.568 -38.675 1.00 91.44 131 GLY A CA 1
ATOM 953 C C . GLY A 1 131 ? 38.518 14.309 -39.275 1.00 91.44 131 GLY A C 1
ATOM 954 O O . GLY A 1 131 ? 37.562 13.684 -39.728 1.00 91.44 131 GLY A O 1
ATOM 955 N N . GLY A 1 132 ? 38.532 15.641 -39.269 1.00 90.94 132 GLY A N 1
ATOM 956 C CA . GLY A 1 132 ? 37.400 16.453 -39.745 1.00 90.94 132 GLY A CA 1
ATOM 957 C C . GLY A 1 132 ? 36.036 16.093 -39.133 1.00 90.94 132 GLY A C 1
ATOM 958 O O . GLY A 1 132 ? 35.960 15.490 -38.069 1.00 90.94 132 GLY A O 1
ATOM 959 N N . GLN A 1 133 ? 34.954 16.473 -39.809 1.00 90.06 133 GLN A N 1
ATOM 960 C CA . GLN A 1 133 ? 33.561 16.246 -39.419 1.00 90.06 133 GLN A CA 1
ATOM 961 C C . GLN A 1 133 ? 32.726 15.869 -40.648 1.00 90.06 133 GLN A C 1
ATOM 963 O O . GLN A 1 133 ? 32.999 16.356 -41.748 1.00 90.06 133 GLN A O 1
ATOM 968 N N . VAL A 1 134 ? 31.698 15.037 -40.479 1.00 89.75 134 VAL A N 1
ATOM 969 C CA . VAL A 1 134 ? 30.794 14.616 -41.568 1.00 89.75 134 VAL A CA 1
ATOM 970 C C . VAL A 1 134 ? 29.420 15.266 -41.391 1.00 89.75 134 VAL A C 1
ATOM 972 O O . VAL A 1 134 ? 28.813 15.108 -40.336 1.00 89.75 134 VAL A O 1
ATOM 975 N N . GLY A 1 135 ? 28.903 15.930 -42.434 1.00 76.38 135 GLY A N 1
ATOM 976 C CA . GLY A 1 135 ? 27.481 16.297 -42.529 1.00 76.38 135 GLY A CA 1
ATOM 977 C C . GLY A 1 135 ? 27.093 17.751 -42.225 1.00 76.38 135 GLY A C 1
ATOM 978 O O . GLY A 1 135 ? 25.916 18.006 -41.991 1.00 76.38 135 GLY A O 1
ATOM 979 N N . ALA A 1 136 ? 28.013 18.721 -42.268 1.00 62.97 136 ALA A N 1
ATOM 980 C CA . ALA A 1 136 ? 27.788 20.070 -41.718 1.00 62.97 136 ALA A CA 1
ATOM 981 C C . ALA A 1 136 ? 26.740 20.988 -42.410 1.00 62.97 136 ALA A C 1
ATOM 983 O O . ALA A 1 136 ? 26.727 22.190 -42.146 1.00 62.97 136 ALA A O 1
ATOM 984 N N . SER A 1 137 ? 25.876 20.490 -43.302 1.00 59.44 137 SER A N 1
ATOM 985 C CA . SER A 1 137 ? 25.012 21.319 -44.164 1.00 59.44 137 SER A CA 1
ATOM 986 C C . SER A 1 137 ? 23.535 21.407 -43.747 1.00 59.44 137 SER A C 1
ATOM 988 O O . SER A 1 137 ? 22.695 21.782 -44.563 1.00 59.44 137 SER A O 1
ATOM 990 N N . GLY A 1 138 ? 23.162 21.042 -42.519 1.00 64.94 138 GLY A N 1
ATOM 991 C CA . GLY A 1 138 ? 21.770 21.084 -42.041 1.00 64.94 138 GLY A CA 1
ATOM 992 C C . GLY A 1 138 ? 20.867 19.963 -42.581 1.00 64.94 138 GLY A C 1
ATOM 993 O O . GLY A 1 138 ? 19.796 19.730 -42.020 1.00 64.94 138 GLY A O 1
ATOM 994 N N . ALA A 1 139 ? 21.298 19.268 -43.639 1.00 77.25 139 ALA A N 1
ATOM 995 C CA . ALA A 1 139 ? 20.573 18.218 -44.350 1.00 77.25 139 ALA A CA 1
ATOM 996 C C . ALA A 1 139 ? 20.602 16.864 -43.615 1.00 77.25 139 ALA A C 1
ATOM 998 O O . ALA A 1 139 ? 21.421 16.641 -42.728 1.00 77.25 139 ALA A O 1
ATOM 999 N N . ALA A 1 140 ? 19.699 15.953 -43.992 1.00 86.25 140 ALA A N 1
ATOM 1000 C CA . ALA A 1 140 ? 19.716 14.581 -43.492 1.00 86.25 140 ALA A CA 1
ATOM 1001 C C . ALA A 1 140 ? 20.961 13.825 -43.991 1.00 86.25 140 ALA A C 1
ATOM 1003 O O . ALA A 1 140 ? 21.384 14.007 -45.134 1.00 86.25 140 ALA A O 1
ATOM 1004 N N . LEU A 1 141 ? 21.512 12.958 -43.140 1.00 89.50 141 LEU A N 1
ATOM 1005 C CA . LEU A 1 141 ? 22.647 12.088 -43.448 1.00 89.50 141 LEU A CA 1
ATOM 1006 C C . LEU A 1 141 ? 22.184 10.629 -43.430 1.00 89.50 141 LEU A C 1
ATOM 1008 O O . LEU A 1 141 ? 21.607 10.180 -42.446 1.00 89.50 141 LEU A O 1
ATOM 1012 N N . SER A 1 142 ? 22.462 9.872 -44.481 1.00 90.38 142 SER A N 1
ATOM 1013 C CA . SER A 1 142 ? 22.219 8.436 -44.576 1.00 90.38 142 SER A CA 1
ATOM 1014 C C . SER A 1 142 ? 23.546 7.687 -44.663 1.00 90.38 142 SER A C 1
ATOM 1016 O O . SER A 1 142 ? 24.416 8.029 -45.461 1.00 90.38 142 SER A O 1
ATOM 1018 N N . LEU A 1 143 ? 23.703 6.666 -43.829 1.00 91.69 143 LEU A N 1
ATOM 1019 C CA . LEU A 1 143 ? 24.818 5.738 -43.818 1.00 91.69 143 LEU A CA 1
ATOM 1020 C C . LEU A 1 143 ? 24.297 4.365 -44.221 1.00 91.69 143 LEU A C 1
ATOM 1022 O O . LEU A 1 143 ? 23.682 3.664 -43.416 1.00 91.69 143 LEU A O 1
ATOM 1026 N N . THR A 1 144 ? 24.548 3.987 -45.467 1.00 90.06 144 THR A N 1
ATOM 1027 C CA . THR A 1 144 ? 24.121 2.701 -46.017 1.00 90.06 144 THR A CA 1
ATOM 1028 C C . THR A 1 144 ? 25.293 1.727 -46.005 1.00 90.06 144 THR A C 1
ATOM 1030 O O . THR A 1 144 ? 26.244 1.901 -46.765 1.00 90.06 144 THR A O 1
ATOM 1033 N N . THR A 1 145 ? 25.249 0.688 -45.175 1.00 88.94 145 THR A N 1
ATOM 1034 C CA . THR A 1 145 ? 26.387 -0.215 -44.965 1.00 88.94 145 THR A CA 1
ATOM 1035 C C . THR A 1 145 ? 26.090 -1.646 -45.423 1.00 88.94 145 THR A C 1
ATOM 1037 O O . THR A 1 145 ? 25.122 -2.279 -45.012 1.00 88.94 145 THR A O 1
ATOM 1040 N N . TYR A 1 146 ? 26.938 -2.201 -46.285 1.00 84.56 146 TYR A N 1
ATOM 1041 C CA . TYR A 1 146 ? 26.826 -3.574 -46.778 1.00 84.56 146 TYR A CA 1
ATOM 1042 C C . TYR A 1 146 ? 28.151 -4.310 -46.604 1.00 84.56 146 TYR A C 1
ATOM 1044 O O . TYR A 1 146 ? 29.214 -3.787 -46.936 1.00 84.56 146 TYR A O 1
ATOM 1052 N N . GLY A 1 147 ? 28.084 -5.555 -46.139 1.00 79.50 147 GLY A N 1
ATOM 1053 C CA . GLY A 1 147 ? 29.262 -6.394 -45.923 1.00 79.50 147 GLY A CA 1
ATOM 1054 C C . GLY A 1 147 ? 29.358 -6.948 -44.506 1.00 79.50 147 GLY A C 1
ATOM 1055 O O . GLY A 1 147 ? 28.417 -6.834 -43.724 1.00 79.50 147 GLY A O 1
ATOM 1056 N N . ALA A 1 148 ? 30.488 -7.593 -44.211 1.00 80.00 148 ALA A N 1
ATOM 1057 C CA . ALA A 1 148 ? 30.709 -8.343 -42.970 1.00 80.00 148 ALA A CA 1
ATOM 1058 C C . ALA A 1 148 ? 31.610 -7.619 -41.952 1.00 80.00 148 ALA A C 1
ATOM 1060 O O . ALA A 1 148 ? 31.744 -8.080 -40.823 1.00 80.00 148 ALA A O 1
ATOM 1061 N N . ALA A 1 149 ? 32.249 -6.514 -42.346 1.00 87.69 149 ALA A N 1
ATOM 1062 C CA . ALA A 1 149 ? 33.188 -5.789 -41.497 1.00 87.69 149 ALA A CA 1
ATOM 1063 C C . ALA A 1 149 ? 32.587 -4.530 -40.865 1.00 87.69 149 ALA A C 1
ATOM 1065 O O . ALA A 1 149 ? 31.502 -4.080 -41.228 1.00 87.69 149 ALA A O 1
ATOM 1066 N N . THR A 1 150 ? 33.336 -3.953 -39.927 1.00 93.50 150 THR A N 1
ATOM 1067 C CA . THR A 1 150 ? 32.969 -2.721 -39.231 1.00 93.50 150 THR A CA 1
ATOM 1068 C C . THR A 1 150 ? 33.473 -1.483 -39.970 1.00 93.50 150 THR A C 1
ATOM 1070 O O . THR A 1 150 ? 34.664 -1.373 -40.276 1.00 93.50 150 THR A O 1
ATOM 1073 N N . LEU A 1 151 ? 32.580 -0.517 -40.180 1.00 94.94 151 LEU A N 1
ATOM 1074 C CA . LEU A 1 151 ? 32.936 0.872 -40.450 1.00 94.94 151 LEU A CA 1
ATOM 1075 C C . LEU A 1 151 ? 33.143 1.604 -39.117 1.00 94.94 151 LEU A C 1
ATOM 1077 O O . LEU A 1 151 ? 32.194 1.795 -38.357 1.00 94.94 151 LEU A O 1
ATOM 1081 N N . THR A 1 152 ? 34.361 2.061 -38.846 1.00 96.38 152 THR A N 1
ATOM 1082 C CA . THR A 1 152 ? 34.658 2.923 -37.695 1.00 96.38 152 THR A CA 1
ATOM 1083 C C . THR A 1 152 ? 34.600 4.386 -38.118 1.00 96.38 152 THR A C 1
ATOM 1085 O O . THR A 1 152 ? 35.412 4.847 -38.920 1.00 96.38 152 THR A O 1
ATOM 1088 N N . LEU A 1 153 ? 33.668 5.143 -37.546 1.00 95.50 153 LEU A N 1
ATOM 1089 C CA . LEU A 1 153 ? 33.570 6.590 -37.721 1.00 95.50 153 LEU A CA 1
ATOM 1090 C C . LEU A 1 153 ? 34.197 7.285 -36.515 1.00 95.50 153 LEU A C 1
ATOM 1092 O O . LEU A 1 153 ? 33.553 7.496 -35.492 1.00 95.50 153 LEU A O 1
ATOM 1096 N N . ALA A 1 154 ? 35.477 7.620 -36.643 1.00 96.25 154 ALA A N 1
ATOM 1097 C CA . ALA A 1 154 ? 36.233 8.431 -35.690 1.00 96.25 154 ALA A CA 1
ATOM 1098 C C . ALA A 1 154 ? 36.189 9.936 -36.029 1.00 96.25 154 ALA A C 1
ATOM 1100 O O . ALA A 1 154 ? 36.859 10.742 -35.386 1.00 96.25 154 ALA A O 1
ATOM 1101 N N . SER A 1 155 ? 35.408 10.320 -37.037 1.00 92.81 155 SER A N 1
ATOM 1102 C CA . SER A 1 155 ? 35.043 11.705 -37.332 1.00 92.81 155 SER A CA 1
ATOM 1103 C C . SER A 1 155 ? 33.675 12.009 -36.717 1.00 92.81 155 SER A C 1
ATOM 1105 O O . SER A 1 155 ? 32.744 11.236 -36.957 1.00 92.81 155 SER A O 1
ATOM 1107 N N . PRO A 1 156 ? 33.506 13.100 -35.947 1.00 91.56 156 PRO A N 1
ATOM 1108 C CA . PRO A 1 156 ? 32.199 13.501 -35.439 1.00 91.56 156 PRO A CA 1
ATOM 1109 C C . PRO A 1 156 ? 31.203 13.732 -36.579 1.00 91.56 156 PRO A C 1
ATOM 1111 O O . PRO A 1 156 ? 31.531 14.338 -37.605 1.00 91.56 156 PRO A O 1
ATOM 1114 N N . LEU A 1 157 ? 29.967 13.285 -36.372 1.00 90.56 157 LEU A N 1
ATOM 1115 C CA . LEU A 1 157 ? 28.838 13.672 -37.209 1.00 90.56 157 LEU A CA 1
ATOM 1116 C C . LEU A 1 157 ? 28.368 15.052 -36.731 1.00 90.56 157 LEU A C 1
ATOM 1118 O O . LEU A 1 157 ? 27.969 15.209 -35.570 1.00 90.56 157 LEU A O 1
ATOM 1122 N N . SER A 1 158 ? 28.466 16.067 -37.587 1.00 78.12 158 SER A N 1
ATOM 1123 C CA . SER A 1 158 ? 28.198 17.461 -37.218 1.00 78.12 158 SER A CA 1
ATOM 1124 C C . SER A 1 158 ? 27.147 18.114 -38.110 1.00 78.12 158 SER A C 1
ATOM 1126 O O . SER A 1 158 ? 26.966 17.741 -39.262 1.00 78.12 158 SER A O 1
ATOM 1128 N N . GLY A 1 159 ? 26.459 19.117 -37.556 1.00 63.41 159 GLY A N 1
ATOM 1129 C CA . GLY A 1 159 ? 25.754 20.149 -38.317 1.00 63.41 159 GLY A CA 1
ATOM 1130 C C . GLY A 1 159 ? 24.411 19.805 -38.969 1.00 63.41 159 GLY A C 1
ATOM 1131 O O . GLY A 1 159 ? 24.126 20.381 -40.010 1.00 63.41 159 GLY A O 1
ATOM 1132 N N . ALA A 1 160 ? 23.539 18.983 -38.375 1.00 57.72 160 ALA A N 1
ATOM 1133 C CA . ALA A 1 160 ? 22.208 18.727 -38.944 1.00 57.72 160 ALA A CA 1
ATOM 1134 C C . ALA A 1 160 ? 21.048 19.031 -37.982 1.00 57.72 160 ALA A C 1
ATOM 1136 O O . ALA A 1 160 ? 20.947 18.421 -36.919 1.00 57.72 160 ALA A O 1
ATOM 1137 N N . ALA A 1 161 ? 20.139 19.916 -38.416 1.00 59.50 161 ALA A N 1
ATOM 1138 C CA . ALA A 1 161 ? 18.728 19.851 -38.026 1.00 59.50 161 ALA A CA 1
ATOM 1139 C C . ALA A 1 161 ? 18.032 18.630 -38.675 1.00 59.50 161 ALA A C 1
ATOM 1141 O O . ALA A 1 161 ? 17.001 18.174 -38.187 1.00 59.50 161 ALA A O 1
ATOM 1142 N N . GLY A 1 162 ? 18.592 18.097 -39.772 1.00 73.75 162 GLY A N 1
ATOM 1143 C CA . GLY A 1 162 ? 18.164 16.859 -40.422 1.00 73.75 162 GLY A CA 1
ATOM 1144 C C . GLY A 1 162 ? 18.551 15.583 -39.664 1.00 73.75 162 GLY A C 1
ATOM 1145 O O . GLY A 1 162 ? 19.481 15.566 -38.861 1.00 73.75 162 GLY A O 1
ATOM 1146 N N . ASN A 1 163 ? 17.823 14.496 -39.932 1.00 87.81 163 ASN A N 1
ATOM 1147 C CA . ASN A 1 163 ? 18.013 13.204 -39.268 1.00 87.81 163 ASN A CA 1
ATOM 1148 C C . ASN A 1 163 ? 19.264 12.464 -39.773 1.00 87.81 163 ASN A C 1
ATOM 1150 O O . ASN A 1 163 ? 19.587 12.523 -40.961 1.00 87.81 163 ASN A O 1
ATOM 1154 N N . VAL A 1 164 ? 19.907 11.694 -38.892 1.00 93.19 164 VAL A N 1
ATOM 1155 C CA . VAL A 1 164 ? 20.924 10.693 -39.253 1.00 93.19 164 VAL A CA 1
ATOM 1156 C C . VAL A 1 164 ? 20.235 9.337 -39.391 1.00 93.19 164 VAL A C 1
ATOM 1158 O O . VAL A 1 164 ? 19.556 8.897 -38.472 1.00 93.19 164 VAL A O 1
ATOM 1161 N N . THR A 1 165 ? 20.391 8.657 -40.521 1.00 93.75 165 THR A N 1
ATOM 1162 C CA . THR A 1 165 ? 19.842 7.318 -40.772 1.00 93.75 165 THR A CA 1
ATOM 1163 C C . THR A 1 165 ? 20.979 6.335 -40.986 1.00 93.75 165 THR A C 1
ATOM 1165 O O . THR A 1 165 ? 21.819 6.561 -41.844 1.00 93.75 165 THR A O 1
ATOM 1168 N N . ILE A 1 166 ? 20.996 5.234 -40.246 1.00 95.00 166 ILE A N 1
ATOM 1169 C CA . ILE A 1 166 ? 21.921 4.116 -40.438 1.00 95.00 166 ILE A CA 1
ATOM 1170 C C . ILE A 1 166 ? 21.107 2.919 -40.916 1.00 95.00 166 ILE A C 1
ATOM 1172 O O . ILE A 1 166 ? 20.053 2.606 -40.362 1.00 95.00 166 ILE A O 1
ATOM 1176 N N . GLN A 1 167 ? 21.565 2.275 -41.981 1.00 92.69 167 GLN A N 1
ATOM 1177 C CA . GLN A 1 167 ? 20.829 1.211 -42.653 1.00 92.69 167 GLN A CA 1
ATOM 1178 C C . GLN A 1 167 ? 21.773 0.215 -43.324 1.00 92.69 167 GLN A C 1
ATOM 1180 O O . GLN A 1 167 ? 22.932 0.525 -43.583 1.00 92.69 167 GLN A O 1
ATOM 1185 N N . GLY A 1 168 ? 21.250 -0.961 -43.663 1.00 89.50 168 GLY A N 1
ATOM 1186 C CA . GLY A 1 168 ? 22.023 -2.044 -44.266 1.00 89.50 168 GLY A CA 1
ATOM 1187 C C . GLY A 1 168 ? 22.354 -3.150 -43.262 1.00 89.50 168 GLY A C 1
ATOM 1188 O O . GLY A 1 168 ? 21.613 -3.345 -42.302 1.00 89.50 168 GLY A O 1
ATOM 1189 N N . THR A 1 169 ? 23.401 -3.933 -43.522 1.00 86.94 169 THR A N 1
ATOM 1190 C CA . THR A 1 169 ? 23.703 -5.173 -42.778 1.00 86.94 169 THR A CA 1
ATOM 1191 C C . THR A 1 169 ? 25.020 -5.144 -42.012 1.00 86.94 169 THR A C 1
ATOM 1193 O O . THR A 1 169 ? 25.220 -6.001 -41.157 1.00 86.94 169 THR A O 1
ATOM 1196 N N . ALA A 1 170 ? 25.933 -4.226 -42.335 1.00 87.69 170 ALA A N 1
ATOM 1197 C CA . ALA A 1 170 ? 27.268 -4.217 -41.742 1.00 87.69 170 ALA A CA 1
ATOM 1198 C C . ALA A 1 170 ? 27.299 -3.471 -40.398 1.00 87.69 170 ALA A C 1
ATOM 1200 O O . ALA A 1 170 ? 26.380 -2.717 -40.068 1.00 87.69 170 ALA A O 1
ATOM 1201 N N . SER A 1 171 ? 28.381 -3.656 -39.640 1.00 94.75 171 SER A N 1
ATOM 1202 C CA . SER A 1 171 ? 28.571 -2.995 -38.347 1.00 94.75 171 SER A CA 1
ATOM 1203 C C . SER A 1 171 ? 29.096 -1.564 -38.508 1.00 94.75 171 SER A C 1
ATOM 1205 O O . SER A 1 171 ? 29.964 -1.299 -39.340 1.00 94.75 171 SER A O 1
ATOM 1207 N N . VAL A 1 172 ? 28.622 -0.642 -37.674 1.00 97.50 172 VAL A N 1
ATOM 1208 C CA . VAL A 1 172 ? 29.090 0.745 -37.575 1.00 97.50 172 VAL A CA 1
ATOM 1209 C C . VAL A 1 172 ? 29.500 1.025 -36.137 1.00 97.50 172 VAL A C 1
ATOM 1211 O O . VAL A 1 172 ? 28.689 0.887 -35.229 1.00 97.50 172 VAL A O 1
ATOM 1214 N N . LEU A 1 173 ? 30.737 1.466 -35.925 1.00 97.94 173 LEU A N 1
ATOM 1215 C CA . LEU A 1 173 ? 31.219 1.961 -34.637 1.00 97.94 173 LEU A CA 1
ATOM 1216 C C . LEU A 1 173 ? 31.329 3.488 -34.694 1.00 97.94 173 LEU A C 1
ATOM 1218 O O . LEU A 1 173 ? 32.191 4.020 -35.398 1.00 97.94 173 LEU A O 1
ATOM 1222 N N . LEU A 1 174 ? 30.489 4.197 -33.936 1.00 97.19 174 LEU A N 1
ATOM 1223 C CA . LEU A 1 174 ? 30.599 5.651 -33.785 1.00 97.19 174 LEU A CA 1
ATOM 1224 C C . LEU A 1 174 ? 31.604 5.974 -32.676 1.00 97.19 174 LEU A C 1
ATOM 1226 O O . LEU A 1 174 ? 31.280 5.929 -31.490 1.00 97.19 174 LEU A O 1
ATOM 1230 N N . ASN A 1 175 ? 32.834 6.290 -33.072 1.00 97.12 175 ASN A N 1
ATOM 1231 C CA . ASN A 1 175 ? 33.981 6.478 -32.184 1.00 97.12 175 ASN A CA 1
ATOM 1232 C C . ASN A 1 175 ? 34.386 7.955 -32.019 1.00 97.12 175 ASN A C 1
ATOM 1234 O O . ASN A 1 175 ? 35.537 8.262 -31.711 1.00 97.12 175 ASN A O 1
ATOM 1238 N N . ALA A 1 176 ? 33.450 8.876 -32.254 1.00 95.06 176 ALA A N 1
ATOM 1239 C CA . ALA A 1 176 ? 33.614 10.307 -32.024 1.00 95.06 176 ALA A CA 1
ATOM 1240 C C . ALA A 1 176 ? 32.321 10.931 -31.480 1.00 95.06 176 ALA A C 1
ATOM 1242 O O . ALA A 1 176 ? 31.217 10.582 -31.906 1.00 95.06 176 ALA A O 1
ATOM 1243 N N . ALA A 1 177 ? 32.462 11.869 -30.539 1.00 93.56 177 ALA A N 1
ATOM 1244 C CA . ALA A 1 177 ? 31.337 12.610 -29.977 1.00 93.56 177 ALA A CA 1
ATOM 1245 C C . ALA A 1 177 ? 30.705 13.488 -31.064 1.00 93.56 177 ALA A C 1
ATOM 1247 O O . ALA A 1 177 ? 31.390 14.306 -31.673 1.00 93.56 177 ALA A O 1
ATOM 1248 N N . SER A 1 178 ? 29.411 13.316 -31.309 1.00 92.00 178 SER A N 1
ATOM 1249 C CA . SER A 1 178 ? 28.689 13.943 -32.417 1.00 92.00 178 SER A CA 1
ATOM 1250 C C . SER A 1 178 ? 27.730 15.026 -31.911 1.00 92.00 178 SER A C 1
ATOM 1252 O O . SER A 1 178 ? 27.281 14.984 -30.768 1.00 92.00 178 SER A O 1
ATOM 1254 N N . SER A 1 179 ? 27.424 16.019 -32.749 1.00 89.56 179 SER A N 1
ATOM 1255 C CA . SER A 1 179 ? 26.681 17.231 -32.348 1.00 89.56 179 SER A CA 1
ATOM 1256 C C . SER A 1 179 ? 25.447 17.533 -33.204 1.00 89.56 179 SER A C 1
ATOM 1258 O O . SER A 1 179 ? 24.878 18.619 -33.102 1.00 89.56 179 SER A O 1
ATOM 1260 N N . PHE A 1 180 ? 25.015 16.594 -34.051 1.00 90.06 180 PHE A N 1
ATOM 1261 C CA . PHE A 1 180 ? 23.757 16.727 -34.788 1.00 90.06 180 PHE A CA 1
ATOM 1262 C C . PHE A 1 180 ? 22.559 16.805 -33.828 1.00 90.06 180 PHE A C 1
ATOM 1264 O O . PHE A 1 180 ? 22.570 16.175 -32.769 1.00 90.06 180 PHE A O 1
ATOM 1271 N N . THR A 1 181 ? 21.539 17.581 -34.196 1.00 88.69 181 THR A N 1
ATOM 1272 C CA . THR A 1 181 ? 20.338 17.838 -33.378 1.00 88.69 181 THR A CA 1
ATOM 1273 C C . THR A 1 181 ? 19.072 17.188 -33.943 1.00 88.69 181 THR A C 1
ATOM 1275 O O . THR A 1 181 ? 18.056 17.124 -33.254 1.00 88.69 181 THR A O 1
ATOM 1278 N N . GLY A 1 182 ? 19.112 16.690 -35.185 1.00 89.25 182 GLY A N 1
ATOM 1279 C CA . GLY A 1 182 ? 18.077 15.805 -35.725 1.00 89.25 182 GLY A CA 1
ATOM 1280 C C . GLY A 1 182 ? 18.067 14.424 -35.056 1.00 89.25 182 GLY A C 1
ATOM 1281 O O . GLY A 1 182 ? 18.989 14.050 -34.332 1.00 89.25 182 GLY A O 1
ATOM 1282 N N . GLY A 1 183 ? 17.015 13.640 -35.295 1.00 91.06 183 GLY A N 1
ATOM 1283 C CA . GLY A 1 183 ? 16.909 12.287 -34.743 1.00 91.06 183 GLY A CA 1
ATOM 1284 C C . GLY A 1 183 ? 17.884 11.300 -35.394 1.00 91.06 183 GLY A C 1
ATOM 1285 O O . GLY A 1 183 ? 18.282 11.479 -36.546 1.00 91.06 183 GLY A O 1
ATOM 1286 N N . LEU A 1 184 ? 18.228 10.228 -34.678 1.00 94.94 184 LEU A N 1
ATOM 1287 C CA . LEU A 1 184 ? 18.941 9.072 -35.225 1.00 94.94 184 LEU A CA 1
ATOM 1288 C C . LEU A 1 184 ? 17.947 7.945 -35.525 1.00 94.94 184 LEU A C 1
ATOM 1290 O O . LEU A 1 184 ? 17.175 7.542 -34.656 1.00 94.94 184 LEU A O 1
ATOM 1294 N N . THR A 1 185 ? 17.973 7.434 -36.753 1.00 96.25 185 THR A N 1
ATOM 1295 C CA . THR A 1 185 ? 17.159 6.307 -37.216 1.00 96.25 185 THR A CA 1
ATOM 1296 C C . THR A 1 185 ? 18.046 5.109 -37.540 1.00 96.25 185 THR A C 1
ATOM 1298 O O . THR A 1 185 ? 18.975 5.244 -38.329 1.00 96.25 185 THR A O 1
ATOM 1301 N N . LEU A 1 186 ? 17.752 3.934 -36.982 1.00 98.06 186 LEU A N 1
ATOM 1302 C CA . LEU A 1 186 ? 18.403 2.667 -37.322 1.00 98.06 186 LEU A CA 1
ATOM 1303 C C . LEU A 1 186 ? 17.415 1.757 -38.059 1.00 98.06 186 LEU A C 1
ATOM 1305 O O . LEU A 1 186 ? 16.393 1.352 -37.503 1.00 98.06 186 LEU A O 1
ATOM 1309 N N . ASN A 1 187 ? 17.728 1.425 -39.308 1.00 96.81 187 ASN A N 1
ATOM 1310 C CA . ASN A 1 187 ? 16.917 0.551 -40.160 1.00 96.81 187 ASN A CA 1
ATOM 1311 C C . ASN A 1 187 ? 17.518 -0.858 -40.324 1.00 96.81 187 ASN A C 1
ATOM 1313 O O . ASN A 1 187 ? 16.902 -1.696 -40.978 1.00 96.81 187 ASN A O 1
ATOM 1317 N N . GLY A 1 188 ? 18.710 -1.130 -39.784 1.00 93.81 188 GLY A N 1
ATOM 1318 C CA . GLY A 1 188 ? 19.373 -2.435 -39.869 1.00 93.81 188 GLY A CA 1
ATOM 1319 C C . GLY A 1 188 ? 20.849 -2.396 -39.461 1.00 93.81 188 GLY A C 1
ATOM 1320 O O . GLY A 1 188 ? 21.411 -1.320 -39.270 1.00 93.81 188 GLY A O 1
ATOM 1321 N N . GLY A 1 189 ? 21.468 -3.576 -39.349 1.00 95.12 189 GLY A N 1
ATOM 1322 C CA . GLY A 1 189 ? 22.882 -3.739 -38.989 1.00 95.12 189 GLY A CA 1
ATOM 1323 C C . GLY A 1 189 ? 23.151 -3.623 -37.486 1.00 95.12 189 GLY A C 1
ATOM 1324 O O . GLY A 1 189 ? 22.220 -3.557 -36.683 1.00 95.12 189 GLY A O 1
ATOM 1325 N N . LEU A 1 190 ? 24.432 -3.622 -37.110 1.00 97.38 190 LEU A N 1
ATOM 1326 C CA . LEU A 1 190 ? 24.892 -3.372 -35.739 1.00 97.38 190 LEU A CA 1
ATOM 1327 C C . LEU A 1 190 ? 25.461 -1.954 -35.652 1.00 97.38 190 LEU A C 1
ATOM 1329 O O . LEU A 1 190 ? 26.428 -1.634 -36.334 1.00 97.38 190 LEU A O 1
ATOM 1333 N N . LEU A 1 191 ? 24.897 -1.118 -34.793 1.00 98.38 191 LEU A N 1
ATOM 1334 C CA . LEU A 1 191 ? 25.414 0.198 -34.450 1.00 98.38 191 LEU A CA 1
ATOM 1335 C C . LEU A 1 191 ? 25.982 0.155 -33.033 1.00 98.38 191 LEU A C 1
ATOM 1337 O O . LEU A 1 191 ? 25.232 -0.024 -32.083 1.00 98.38 191 LEU A O 1
ATOM 1341 N N . THR A 1 192 ? 27.282 0.365 -32.880 1.00 98.62 192 THR A N 1
ATOM 1342 C CA . THR A 1 192 ? 27.947 0.431 -31.577 1.00 98.62 192 THR A CA 1
ATOM 1343 C C . THR A 1 192 ? 28.265 1.879 -31.213 1.00 98.62 192 THR A C 1
ATOM 1345 O O . THR A 1 192 ? 28.908 2.608 -31.980 1.00 98.62 192 THR A O 1
ATOM 1348 N N . GLN A 1 193 ? 27.860 2.291 -30.013 1.00 97.88 193 GLN A N 1
ATOM 1349 C CA . GLN A 1 193 ? 28.317 3.531 -29.399 1.00 97.88 193 GLN A CA 1
ATOM 1350 C C . GLN A 1 193 ? 29.752 3.335 -28.886 1.00 97.88 193 GLN A C 1
ATOM 1352 O O . GLN A 1 193 ? 29.996 2.569 -27.962 1.00 97.88 193 GLN A O 1
ATOM 1357 N N . GLY A 1 194 ? 30.726 4.003 -29.505 1.00 97.69 194 GLY A N 1
ATOM 1358 C CA . GLY A 1 194 ? 32.137 3.906 -29.110 1.00 97.69 194 GLY A CA 1
ATOM 1359 C C . GLY A 1 194 ? 32.548 4.921 -28.046 1.00 97.69 194 GLY A C 1
ATOM 1360 O O . GLY A 1 194 ? 33.451 4.657 -27.258 1.00 97.69 194 GLY A O 1
ATOM 1361 N N . VAL A 1 195 ? 31.879 6.080 -28.003 1.00 97.06 195 VAL A N 1
ATOM 1362 C CA . VAL A 1 195 ? 32.165 7.175 -27.060 1.00 97.06 195 VAL A CA 1
ATOM 1363 C C . VAL A 1 195 ? 30.884 7.868 -26.573 1.00 97.06 195 VAL A C 1
ATOM 1365 O O . VAL A 1 195 ? 29.802 7.729 -27.153 1.00 97.06 195 VAL A O 1
ATOM 1368 N N . ALA A 1 196 ? 30.987 8.644 -25.491 1.00 96.50 196 ALA A N 1
ATOM 1369 C CA . ALA A 1 196 ? 29.891 9.491 -25.022 1.00 96.50 196 ALA A CA 1
ATOM 1370 C C . ALA A 1 196 ? 29.453 10.498 -26.105 1.00 96.50 196 ALA A C 1
ATOM 1372 O O . ALA A 1 196 ? 30.281 11.029 -26.845 1.00 96.50 196 ALA A O 1
ATOM 1373 N N . ASN A 1 197 ? 28.145 10.766 -26.187 1.00 93.12 197 ASN A N 1
ATOM 1374 C CA . ASN A 1 197 ? 27.517 11.647 -27.185 1.00 93.12 197 ASN A CA 1
ATOM 1375 C C . ASN A 1 197 ? 27.733 11.227 -28.656 1.00 93.12 197 ASN A C 1
ATOM 1377 O O . ASN A 1 197 ? 27.539 12.029 -29.565 1.00 93.12 197 ASN A O 1
ATOM 1381 N N . ALA A 1 198 ? 28.129 9.981 -28.939 1.00 95.25 198 ALA A N 1
ATOM 1382 C CA . ALA A 1 198 ? 28.281 9.529 -30.324 1.00 95.25 198 ALA A CA 1
ATOM 1383 C C . ALA A 1 198 ? 26.939 9.472 -31.085 1.00 95.25 198 ALA A C 1
ATOM 1385 O O . ALA A 1 198 ? 26.914 9.638 -32.299 1.00 95.25 198 ALA A O 1
ATOM 1386 N N . LEU A 1 199 ? 25.819 9.309 -30.368 1.00 94.94 199 LEU A N 1
ATOM 1387 C CA . LEU A 1 199 ? 24.456 9.281 -30.920 1.00 94.94 199 LEU A CA 1
ATOM 1388 C C . LEU A 1 199 ? 23.845 10.682 -31.140 1.00 94.94 199 LEU A C 1
ATOM 1390 O O . LEU A 1 199 ? 22.644 10.797 -31.382 1.00 94.94 199 LEU A O 1
ATOM 1394 N N . GLY A 1 200 ? 24.664 11.736 -31.077 1.00 92.31 200 GLY A N 1
ATOM 1395 C CA . GLY A 1 200 ? 24.261 13.125 -31.299 1.00 92.31 200 GLY A CA 1
ATOM 1396 C C . GLY A 1 200 ? 24.039 13.909 -30.008 1.00 92.31 200 GLY A C 1
ATOM 1397 O O . GLY A 1 200 ? 24.431 13.480 -28.920 1.00 92.31 200 GLY A O 1
ATOM 1398 N N . ALA A 1 201 ? 23.432 15.090 -30.143 1.00 89.44 201 ALA A N 1
ATOM 1399 C CA . ALA A 1 201 ? 23.106 15.945 -29.012 1.00 89.44 201 ALA A CA 1
ATOM 1400 C C . ALA A 1 201 ? 22.183 15.233 -28.004 1.00 89.44 201 ALA A C 1
ATOM 1402 O O . ALA A 1 201 ? 21.315 14.433 -28.361 1.00 89.44 201 ALA A O 1
ATOM 1403 N N . ASN A 1 202 ? 22.364 15.548 -26.719 1.00 84.38 202 ASN A N 1
ATOM 1404 C CA . ASN A 1 202 ? 21.535 14.982 -25.657 1.00 84.38 202 ASN A CA 1
ATOM 1405 C C . ASN A 1 202 ? 20.054 15.308 -25.893 1.00 84.38 202 ASN A C 1
ATOM 1407 O O . ASN A 1 202 ? 19.685 16.468 -26.077 1.00 84.38 202 ASN A O 1
ATOM 1411 N N . GLY A 1 203 ? 19.204 14.282 -25.858 1.00 79.88 203 GLY A N 1
ATOM 1412 C CA . GLY A 1 203 ? 17.772 14.427 -26.112 1.00 79.88 203 GLY A CA 1
ATOM 1413 C C . GLY A 1 203 ? 17.354 14.434 -27.581 1.00 79.88 203 GLY A C 1
ATOM 1414 O O . GLY A 1 203 ? 16.216 14.803 -27.869 1.00 79.88 203 GLY A O 1
ATOM 1415 N N . ASN A 1 204 ? 18.207 13.998 -28.507 1.00 90.69 204 ASN A N 1
ATOM 1416 C CA . ASN A 1 204 ? 17.752 13.643 -29.851 1.00 90.69 204 ASN A CA 1
ATOM 1417 C C . ASN A 1 204 ? 16.703 12.521 -29.797 1.00 90.69 204 ASN A C 1
ATOM 1419 O O . ASN A 1 204 ? 16.659 11.734 -28.854 1.00 90.69 204 ASN A O 1
ATOM 1423 N N . ASN A 1 205 ? 15.843 12.427 -30.810 1.00 92.94 205 ASN A N 1
ATOM 1424 C CA . ASN A 1 205 ? 14.955 11.272 -30.932 1.00 92.94 205 ASN A CA 1
ATOM 1425 C C . ASN A 1 205 ? 15.750 10.064 -31.437 1.00 92.94 205 ASN A C 1
ATOM 1427 O O . ASN A 1 205 ? 16.528 10.193 -32.384 1.00 92.94 205 ASN A O 1
ATOM 1431 N N . LEU A 1 206 ? 15.507 8.893 -30.854 1.00 95.88 206 LEU A N 1
ATOM 1432 C CA . LEU A 1 206 ? 16.027 7.618 -31.347 1.00 95.88 206 LEU A CA 1
ATOM 1433 C C . LEU A 1 206 ? 14.875 6.819 -31.961 1.00 95.88 206 LEU A C 1
ATOM 1435 O O . LEU A 1 206 ? 13.854 6.594 -31.310 1.00 95.88 206 LEU A O 1
ATOM 1439 N N . THR A 1 207 ? 15.033 6.397 -33.214 1.00 97.12 207 THR A N 1
ATOM 1440 C CA . THR A 1 207 ? 14.043 5.594 -33.946 1.00 97.12 207 THR A CA 1
ATOM 1441 C C . THR A 1 207 ? 14.684 4.305 -34.440 1.00 97.12 207 THR A C 1
ATOM 1443 O O . THR A 1 207 ? 15.539 4.347 -35.316 1.00 97.12 207 THR A O 1
ATOM 1446 N N . ILE A 1 208 ? 14.298 3.152 -33.907 1.00 98.25 208 ILE A N 1
ATOM 1447 C CA . ILE A 1 208 ? 14.897 1.861 -34.266 1.00 98.25 208 ILE A CA 1
ATOM 1448 C C . ILE A 1 208 ? 13.821 0.988 -34.925 1.00 98.25 208 ILE A C 1
ATOM 1450 O O . ILE A 1 208 ? 12.857 0.574 -34.287 1.00 98.25 208 ILE A O 1
ATOM 1454 N N . HIS A 1 209 ? 13.946 0.749 -36.230 1.00 97.38 209 HIS A N 1
ATOM 1455 C CA . HIS A 1 209 ? 13.020 -0.106 -36.981 1.00 97.38 209 HIS A CA 1
ATOM 1456 C C . HIS A 1 209 ? 13.496 -1.563 -37.038 1.00 97.38 209 HIS A C 1
ATOM 1458 O O . HIS A 1 209 ? 12.663 -2.470 -37.041 1.00 97.38 209 HIS A O 1
ATOM 1464 N N . ALA A 1 210 ? 14.815 -1.781 -37.094 1.00 95.88 210 ALA A N 1
ATOM 1465 C CA . ALA A 1 210 ? 15.469 -3.091 -37.115 1.00 95.88 210 ALA A CA 1
ATOM 1466 C C . ALA A 1 210 ? 16.960 -2.967 -36.736 1.00 95.88 210 ALA A C 1
ATOM 1468 O O . ALA A 1 210 ? 17.466 -1.860 -36.554 1.00 95.88 210 ALA A O 1
ATOM 1469 N N . GLY A 1 211 ? 17.675 -4.096 -36.663 1.00 96.75 211 GLY A N 1
ATOM 1470 C CA . GLY A 1 211 ? 19.094 -4.141 -36.288 1.00 96.75 211 GLY A CA 1
ATOM 1471 C C . GLY A 1 211 ? 19.325 -4.055 -34.777 1.00 96.75 211 GLY A C 1
ATOM 1472 O O . GLY A 1 211 ? 18.389 -4.211 -33.993 1.00 96.75 211 GLY A O 1
ATOM 1473 N N . THR A 1 212 ? 20.572 -3.813 -34.378 1.00 98.44 212 THR A N 1
ATOM 1474 C CA . THR A 1 212 ? 20.992 -3.721 -32.974 1.00 98.44 212 THR A CA 1
ATOM 1475 C C . THR A 1 212 ? 21.727 -2.410 -32.720 1.00 98.44 212 THR A C 1
ATOM 1477 O O . THR A 1 212 ? 22.708 -2.118 -33.398 1.00 98.44 212 THR A O 1
ATOM 1480 N N . LEU A 1 213 ? 21.290 -1.642 -31.723 1.00 98.69 213 LEU A N 1
ATOM 1481 C CA . LEU A 1 213 ? 22.064 -0.568 -31.105 1.00 98.69 213 LEU A CA 1
ATOM 1482 C C . LEU A 1 213 ? 22.746 -1.119 -29.846 1.00 98.69 213 LEU A C 1
ATOM 1484 O O . LEU A 1 213 ? 22.084 -1.396 -28.850 1.00 98.69 213 LEU A O 1
ATOM 1488 N N . ASP A 1 214 ? 24.064 -1.266 -29.884 1.00 98.69 214 ASP A N 1
ATOM 1489 C CA . ASP A 1 214 ? 24.884 -1.637 -28.733 1.00 98.69 214 ASP A CA 1
ATOM 1490 C C . ASP A 1 214 ? 25.445 -0.377 -28.057 1.00 98.69 214 ASP A C 1
ATOM 1492 O O . ASP A 1 214 ? 26.245 0.362 -28.640 1.00 98.69 214 ASP A O 1
ATOM 1496 N N . LEU A 1 215 ? 25.016 -0.127 -26.820 1.00 98.62 215 LEU A N 1
ATOM 1497 C CA . LEU A 1 215 ? 25.479 0.999 -26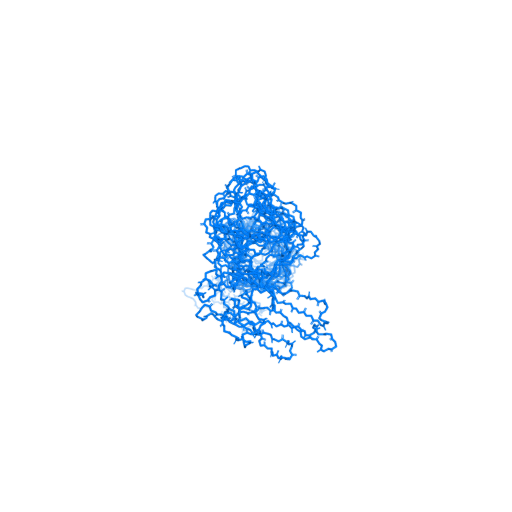.010 1.00 98.62 215 LEU A CA 1
ATOM 1498 C C . LEU A 1 215 ? 26.896 0.787 -25.465 1.00 98.62 215 LEU A C 1
ATOM 1500 O O . LEU A 1 215 ? 27.526 1.755 -25.042 1.00 98.62 215 LEU A O 1
ATOM 1504 N N . ASN A 1 216 ? 27.407 -0.450 -25.466 1.00 98.25 216 ASN A N 1
ATOM 1505 C CA . ASN A 1 216 ? 28.791 -0.780 -25.121 1.00 98.25 216 ASN A CA 1
ATOM 1506 C C . ASN A 1 216 ? 29.268 -0.178 -23.777 1.00 98.25 216 ASN A C 1
ATOM 1508 O O . ASN A 1 216 ? 30.387 0.318 -23.644 1.00 98.25 216 ASN A O 1
ATOM 1512 N N . GLY A 1 217 ? 28.402 -0.187 -22.758 1.00 98.25 217 GLY A N 1
ATOM 1513 C CA . GLY A 1 217 ? 28.689 0.385 -21.434 1.00 98.25 217 GLY A CA 1
ATOM 1514 C C . GLY A 1 217 ? 28.656 1.916 -21.363 1.00 98.25 217 GLY A C 1
ATOM 1515 O O . GLY A 1 217 ? 29.058 2.494 -20.354 1.00 98.25 217 GLY A O 1
ATOM 1516 N N . ILE A 1 218 ? 28.196 2.595 -22.413 1.00 98.31 218 ILE A N 1
ATOM 1517 C CA . ILE A 1 218 ? 28.147 4.055 -22.491 1.00 98.31 218 ILE A CA 1
ATOM 1518 C C . ILE A 1 218 ? 26.694 4.506 -22.399 1.00 98.31 218 ILE A C 1
ATOM 1520 O O . ILE A 1 218 ? 25.822 4.040 -23.121 1.00 98.31 218 ILE A O 1
ATOM 1524 N N . SER A 1 219 ? 26.422 5.439 -21.489 1.00 97.38 219 SER A N 1
ATOM 1525 C CA . SER A 1 219 ? 25.064 5.951 -21.314 1.00 97.38 219 SER A CA 1
ATOM 1526 C C . SER A 1 219 ? 24.640 6.841 -22.486 1.00 97.38 219 SER A C 1
ATOM 1528 O O . SER A 1 219 ? 25.438 7.605 -23.038 1.00 97.38 219 SER A O 1
ATOM 1530 N N . ALA A 1 220 ? 23.359 6.758 -22.827 1.00 96.38 220 ALA A N 1
ATOM 1531 C CA . ALA A 1 220 ? 22.720 7.508 -23.896 1.00 96.38 220 ALA A CA 1
ATOM 1532 C C . ALA A 1 220 ? 21.445 8.193 -23.392 1.00 96.38 220 ALA A C 1
ATOM 1534 O O . ALA A 1 220 ? 20.871 7.832 -22.360 1.00 96.38 220 ALA A O 1
ATOM 1535 N N . SER A 1 221 ? 20.981 9.191 -24.139 1.00 94.75 221 SER A N 1
ATOM 1536 C CA . SER A 1 221 ? 19.703 9.844 -23.882 1.00 94.75 221 SER A CA 1
ATOM 1537 C C . SER A 1 221 ? 18.882 9.971 -25.157 1.00 94.75 221 SER A C 1
ATOM 1539 O O . SER A 1 221 ? 19.429 10.053 -26.255 1.00 94.75 221 SER A O 1
ATOM 1541 N N . SER A 1 222 ? 17.563 9.980 -24.998 1.00 94.00 222 SER A N 1
ATOM 1542 C CA . SER A 1 222 ? 16.598 10.174 -26.067 1.00 94.00 222 SER A CA 1
ATOM 1543 C C . SER A 1 222 ? 15.425 11.017 -25.576 1.00 94.00 222 SER A C 1
ATOM 1545 O O . SER A 1 222 ? 14.910 10.790 -24.479 1.00 94.00 222 SER A O 1
ATOM 1547 N N . SER A 1 223 ? 14.960 11.980 -26.372 1.00 92.44 223 SER A N 1
ATOM 1548 C CA . SER A 1 223 ? 13.707 12.685 -26.054 1.00 92.44 223 SER A CA 1
ATOM 1549 C C . SER A 1 223 ? 12.502 11.774 -26.285 1.00 92.44 223 SER A C 1
ATOM 1551 O O . SER A 1 223 ? 11.640 11.645 -25.416 1.00 92.44 223 SER A O 1
ATOM 1553 N N . VAL A 1 224 ? 12.477 11.094 -27.429 1.00 92.31 224 VAL A N 1
ATOM 1554 C CA . VAL A 1 224 ? 11.457 10.112 -27.793 1.00 92.31 224 VAL A CA 1
ATOM 1555 C C . VAL A 1 224 ? 12.157 8.875 -28.337 1.00 92.31 224 VAL A C 1
ATOM 1557 O O . VAL A 1 224 ? 12.871 8.959 -29.338 1.00 92.31 224 VAL A O 1
ATOM 1560 N N . LEU A 1 225 ? 11.943 7.728 -27.689 1.00 96.19 225 LEU A N 1
ATOM 1561 C CA . LEU A 1 225 ? 12.341 6.433 -28.228 1.00 96.19 225 LEU A CA 1
ATOM 1562 C C . LEU A 1 225 ? 11.163 5.842 -29.005 1.00 96.19 225 LEU A C 1
ATOM 1564 O O . LEU A 1 225 ? 10.054 5.714 -28.478 1.00 96.19 225 LEU A O 1
ATOM 1568 N N . SER A 1 226 ? 11.391 5.493 -30.265 1.00 96.44 226 SER A N 1
ATOM 1569 C CA . SER A 1 226 ? 10.352 4.929 -31.120 1.00 96.44 226 SER A CA 1
ATOM 1570 C C . SER A 1 226 ? 10.881 3.871 -32.078 1.00 96.44 226 SER A C 1
ATOM 1572 O O . SER A 1 226 ? 12.088 3.685 -32.209 1.00 96.44 226 SER A O 1
ATOM 1574 N N . GLY A 1 227 ? 9.967 3.184 -32.754 1.00 97.38 227 GLY A N 1
ATOM 1575 C CA . GLY A 1 227 ? 10.265 2.354 -33.913 1.00 97.38 227 GLY A CA 1
ATOM 1576 C C . GLY A 1 227 ? 9.617 0.975 -33.853 1.00 97.38 227 GLY A C 1
ATOM 1577 O O . GLY A 1 227 ? 9.077 0.555 -32.828 1.00 97.38 227 GLY A O 1
ATOM 1578 N N . SER A 1 228 ? 9.605 0.300 -35.000 1.00 97.44 228 SER A N 1
ATOM 1579 C CA . SER A 1 228 ? 8.820 -0.916 -35.236 1.00 97.44 228 SER A CA 1
ATOM 1580 C C . SER A 1 228 ? 9.489 -2.219 -34.786 1.00 97.44 228 SER A C 1
ATOM 1582 O O . SER A 1 228 ? 8.848 -3.261 -34.889 1.00 97.44 228 SER A O 1
ATOM 1584 N N . GLY A 1 229 ? 10.748 -2.199 -34.332 1.00 95.56 229 GLY A N 1
ATOM 1585 C CA . GLY A 1 229 ? 11.492 -3.416 -33.987 1.00 95.56 229 GLY A CA 1
ATOM 1586 C C . GLY A 1 229 ? 12.966 -3.166 -33.651 1.00 95.56 229 GLY A C 1
ATOM 1587 O O . GLY A 1 229 ? 13.342 -2.063 -33.279 1.00 95.56 229 GLY A O 1
ATOM 1588 N N . GLY A 1 230 ? 13.812 -4.189 -33.798 1.00 97.94 230 GLY A N 1
ATOM 1589 C CA . GLY A 1 230 ? 15.244 -4.130 -33.469 1.00 97.94 230 GLY A CA 1
ATOM 1590 C C . GLY A 1 230 ? 15.551 -4.343 -31.984 1.00 97.94 230 GLY A C 1
ATOM 1591 O O . GLY A 1 230 ? 14.654 -4.638 -31.195 1.00 97.94 230 GLY A O 1
ATOM 1592 N N . THR A 1 231 ? 16.823 -4.202 -31.616 1.00 98.62 231 THR A N 1
ATOM 1593 C CA . THR A 1 231 ? 17.324 -4.444 -30.255 1.00 98.62 231 THR A CA 1
ATOM 1594 C C . THR A 1 231 ? 18.193 -3.283 -29.778 1.00 98.62 231 THR A C 1
ATOM 1596 O O . THR A 1 231 ? 19.032 -2.790 -30.528 1.00 98.62 231 THR A O 1
ATOM 1599 N N . ILE A 1 232 ? 18.044 -2.873 -28.521 1.00 98.81 232 ILE A N 1
ATOM 1600 C CA . ILE A 1 232 ? 19.014 -2.045 -27.797 1.00 98.81 232 ILE A CA 1
ATOM 1601 C C . ILE A 1 232 ? 19.675 -2.933 -26.744 1.00 98.81 232 ILE A C 1
ATOM 1603 O O . ILE A 1 232 ? 18.979 -3.574 -25.962 1.00 98.81 232 ILE A O 1
ATOM 1607 N N . THR A 1 233 ? 21.002 -2.991 -26.709 1.00 98.81 233 THR A N 1
ATOM 1608 C CA . THR A 1 233 ? 21.725 -3.891 -25.801 1.00 98.81 233 THR A CA 1
ATOM 1609 C C . THR A 1 233 ? 22.966 -3.240 -25.209 1.00 98.81 233 THR A C 1
ATOM 1611 O O . THR A 1 233 ? 23.416 -2.188 -25.665 1.00 98.81 233 THR A O 1
ATOM 1614 N N . SER A 1 234 ? 23.504 -3.859 -24.162 1.00 98.56 234 SER A N 1
ATOM 1615 C CA . SER A 1 234 ? 24.821 -3.549 -23.621 1.00 98.56 234 SER A CA 1
ATOM 1616 C C . SER A 1 234 ? 25.325 -4.704 -22.761 1.00 98.56 234 SER A C 1
ATOM 1618 O O . SER A 1 234 ? 24.648 -5.136 -21.824 1.00 98.56 234 SER A O 1
ATOM 1620 N N . ALA A 1 235 ? 26.543 -5.179 -23.029 1.00 98.06 235 ALA A N 1
ATOM 1621 C CA . ALA A 1 235 ? 27.184 -6.197 -22.192 1.00 98.06 235 ALA A CA 1
ATOM 1622 C C . ALA A 1 235 ? 27.646 -5.640 -20.833 1.00 98.06 235 ALA A C 1
ATOM 1624 O O . ALA A 1 235 ? 27.685 -6.375 -19.849 1.00 98.06 235 ALA A O 1
ATOM 1625 N N . ASN A 1 236 ? 27.971 -4.345 -20.775 1.00 97.56 236 ASN A N 1
ATOM 1626 C CA . ASN A 1 236 ? 28.379 -3.619 -19.569 1.00 97.56 236 ASN A CA 1
ATOM 1627 C C . ASN A 1 236 ? 27.268 -2.661 -19.118 1.00 97.56 236 ASN A C 1
ATOM 1629 O O . ASN A 1 236 ? 26.408 -2.297 -19.918 1.00 97.56 236 ASN A O 1
ATOM 1633 N N . ALA A 1 237 ? 27.289 -2.213 -17.861 1.00 98.25 237 ALA A N 1
ATOM 1634 C CA . ALA A 1 237 ? 26.279 -1.287 -17.351 1.00 98.25 237 ALA A CA 1
ATOM 1635 C C . ALA A 1 237 ? 26.208 0.008 -18.186 1.00 98.25 237 ALA A C 1
ATOM 1637 O O . ALA A 1 237 ? 27.189 0.743 -18.283 1.00 98.25 237 ALA A O 1
ATOM 1638 N N . ALA A 1 238 ? 25.041 0.295 -18.765 1.00 98.44 238 ALA A N 1
ATOM 1639 C CA . ALA A 1 238 ? 24.757 1.522 -19.511 1.00 98.44 238 ALA A CA 1
ATOM 1640 C C . ALA A 1 238 ? 23.369 2.050 -19.134 1.00 98.44 238 ALA A C 1
ATOM 1642 O O . ALA A 1 238 ? 22.454 1.263 -18.908 1.00 98.44 238 ALA A O 1
ATOM 1643 N N . THR A 1 239 ? 23.187 3.371 -19.070 1.00 98.38 239 THR A N 1
ATOM 1644 C CA . THR A 1 239 ? 21.868 3.977 -18.822 1.00 98.38 239 THR A CA 1
ATOM 1645 C C . THR A 1 239 ? 21.305 4.580 -20.101 1.00 98.38 239 THR A C 1
ATOM 1647 O O . THR A 1 239 ? 21.967 5.399 -20.736 1.00 98.38 239 THR A O 1
ATOM 1650 N N . LEU A 1 240 ? 20.065 4.237 -20.444 1.00 97.56 240 LEU A N 1
ATOM 1651 C CA . LEU A 1 240 ? 19.270 4.899 -21.471 1.00 97.56 240 LEU A CA 1
ATOM 1652 C C . LEU A 1 240 ? 18.238 5.820 -20.804 1.00 97.56 240 LEU A C 1
ATOM 1654 O O . LEU A 1 240 ? 17.259 5.367 -20.208 1.00 97.56 240 LEU A O 1
ATOM 1658 N N . THR A 1 241 ? 18.462 7.130 -20.904 1.00 96.31 241 THR A N 1
ATOM 1659 C CA . THR A 1 241 ? 17.552 8.149 -20.356 1.00 96.31 241 THR A CA 1
ATOM 1660 C C . THR A 1 241 ? 16.533 8.584 -21.404 1.00 96.31 241 THR A C 1
ATOM 1662 O O . THR A 1 241 ? 16.912 9.043 -22.475 1.00 96.31 241 THR A O 1
ATOM 1665 N N . LEU A 1 242 ? 15.245 8.493 -21.095 1.00 95.19 242 LEU A N 1
ATOM 1666 C CA . LEU A 1 242 ? 14.128 8.805 -21.985 1.00 95.19 242 LEU A CA 1
ATOM 1667 C C . LEU A 1 242 ? 13.388 10.066 -21.524 1.00 95.19 242 LEU A C 1
ATOM 1669 O O . LEU A 1 242 ? 13.215 10.277 -20.325 1.00 95.19 242 LEU A O 1
ATOM 1673 N N . GLY A 1 243 ? 12.884 10.872 -22.460 1.00 91.75 243 GLY A N 1
ATOM 1674 C CA . GLY A 1 243 ? 12.009 12.014 -22.167 1.00 91.75 243 GLY A CA 1
ATOM 1675 C C . GLY A 1 243 ? 12.723 13.290 -21.711 1.00 91.75 243 GLY A C 1
ATOM 1676 O O . GLY A 1 243 ? 12.101 14.136 -21.071 1.00 91.75 243 GLY A O 1
ATOM 1677 N N . THR A 1 244 ? 14.005 13.468 -22.037 1.00 83.62 244 THR A N 1
ATOM 1678 C CA . THR A 1 244 ? 14.823 14.607 -21.566 1.00 83.62 244 THR A CA 1
ATOM 1679 C C . THR A 1 244 ? 14.319 15.993 -21.993 1.00 83.62 244 THR A C 1
ATOM 1681 O O . THR A 1 244 ? 14.650 16.969 -21.330 1.00 83.62 244 THR A O 1
ATOM 1684 N N . ASN A 1 245 ? 13.492 16.091 -23.042 1.00 78.81 245 ASN A N 1
ATOM 1685 C CA . ASN A 1 245 ? 12.958 17.357 -23.568 1.00 78.81 245 ASN A CA 1
ATOM 1686 C C . ASN A 1 245 ? 11.427 17.486 -23.442 1.00 78.81 245 ASN A C 1
ATOM 1688 O O . ASN A 1 245 ? 10.818 18.268 -24.168 1.00 78.81 245 ASN A O 1
ATOM 1692 N N . ASN A 1 246 ? 10.782 16.712 -22.557 1.00 70.19 246 ASN A N 1
ATOM 1693 C CA . ASN A 1 246 ? 9.315 16.684 -22.416 1.00 70.19 246 ASN A CA 1
ATOM 1694 C C . ASN A 1 246 ? 8.561 16.407 -23.735 1.00 70.19 246 ASN A C 1
ATOM 1696 O O . ASN A 1 246 ? 7.445 16.890 -23.919 1.00 70.19 246 ASN A O 1
ATOM 1700 N N . GLY A 1 247 ? 9.146 15.637 -24.661 1.00 66.44 247 GLY A N 1
ATOM 1701 C CA . GLY A 1 247 ? 8.423 15.180 -25.849 1.00 66.44 247 GLY A CA 1
ATOM 1702 C C . GLY A 1 247 ? 7.146 14.421 -25.464 1.00 66.44 247 GLY A C 1
ATOM 1703 O O . GLY A 1 247 ? 7.064 13.857 -24.373 1.00 66.44 247 GLY A O 1
ATOM 1704 N N . ASN A 1 248 ? 6.162 14.357 -26.368 1.00 74.44 248 ASN A N 1
ATOM 1705 C CA . ASN A 1 248 ? 4.857 13.710 -26.130 1.00 74.44 248 ASN A CA 1
ATOM 1706 C C . ASN A 1 248 ? 4.940 12.193 -25.832 1.00 74.44 248 ASN A C 1
ATOM 1708 O O . ASN A 1 248 ? 3.919 11.569 -25.549 1.00 74.44 248 ASN A O 1
ATOM 1712 N N . GLY A 1 249 ? 6.144 11.611 -25.843 1.00 78.88 249 GLY A N 1
ATOM 1713 C CA . GLY A 1 249 ? 6.393 10.183 -25.700 1.00 78.88 249 GLY A CA 1
ATOM 1714 C C . GLY A 1 249 ? 6.350 9.436 -27.037 1.00 78.88 249 GLY A C 1
ATOM 1715 O O . GLY A 1 249 ? 5.915 9.987 -28.047 1.00 78.88 249 GLY A O 1
ATOM 1716 N N . GLY A 1 250 ? 6.875 8.208 -27.065 1.00 92.38 250 GLY A N 1
ATOM 1717 C CA . GLY A 1 250 ? 6.983 7.374 -28.270 1.00 92.38 250 GLY A CA 1
ATOM 1718 C C . GLY A 1 250 ? 6.577 5.930 -28.014 1.00 92.38 250 GLY A C 1
ATOM 1719 O O . GLY A 1 250 ? 6.307 5.556 -26.878 1.00 92.38 250 GLY A O 1
ATOM 1720 N N . ASN A 1 251 ? 6.537 5.118 -29.071 1.00 96.94 251 ASN A N 1
ATOM 1721 C CA . ASN A 1 251 ? 6.330 3.675 -28.975 1.00 96.94 251 ASN A CA 1
ATOM 1722 C C . ASN A 1 251 ? 7.514 2.932 -29.585 1.00 96.94 251 ASN A C 1
ATOM 1724 O O . ASN A 1 251 ? 7.778 3.096 -30.779 1.00 96.94 251 ASN A O 1
ATOM 1728 N N . PHE A 1 252 ? 8.178 2.104 -28.784 1.00 98.44 252 PHE A N 1
ATOM 1729 C CA . PHE A 1 252 ? 9.237 1.219 -29.245 1.00 98.44 252 PHE A CA 1
ATOM 1730 C C . PHE A 1 252 ? 8.781 -0.236 -29.174 1.00 98.44 252 PHE A C 1
ATOM 1732 O O . PHE A 1 252 ? 8.480 -0.739 -28.095 1.00 98.44 252 PHE A O 1
ATOM 1739 N N . ALA A 1 253 ? 8.706 -0.897 -30.328 1.00 98.38 253 ALA A N 1
ATOM 1740 C CA . ALA A 1 253 ? 8.274 -2.290 -30.446 1.00 98.38 253 ALA A CA 1
ATOM 1741 C C . ALA A 1 253 ? 9.437 -3.301 -30.472 1.00 98.38 253 ALA A C 1
ATOM 1743 O O . ALA A 1 253 ? 9.198 -4.501 -30.582 1.00 98.38 253 ALA A O 1
ATOM 1744 N N . GLY A 1 254 ? 10.685 -2.828 -30.399 1.00 98.31 254 GLY A N 1
ATOM 1745 C CA . GLY A 1 254 ? 11.867 -3.680 -30.281 1.00 98.31 254 GLY A CA 1
ATOM 1746 C C . GLY A 1 254 ? 12.176 -4.102 -28.842 1.00 98.31 254 GLY A C 1
ATOM 1747 O O . GLY A 1 254 ? 11.464 -3.730 -27.910 1.00 98.31 254 GLY A O 1
ATOM 1748 N N . ALA A 1 255 ? 13.251 -4.871 -28.683 1.00 98.38 255 ALA A N 1
ATOM 1749 C CA . ALA A 1 255 ? 13.721 -5.387 -27.399 1.00 98.38 255 ALA A CA 1
ATOM 1750 C C . ALA A 1 255 ? 14.833 -4.513 -26.795 1.00 98.38 255 ALA A C 1
ATOM 1752 O O . ALA A 1 255 ? 15.646 -3.919 -27.506 1.00 98.38 255 ALA A O 1
ATOM 1753 N N . ILE A 1 256 ? 14.892 -4.467 -25.470 1.00 98.75 256 ILE A N 1
ATOM 1754 C CA . ILE A 1 256 ? 15.949 -3.868 -24.657 1.00 98.75 256 ILE A CA 1
ATOM 1755 C C . ILE A 1 256 ? 16.515 -4.993 -23.792 1.00 98.75 256 ILE A C 1
ATOM 1757 O O . ILE A 1 256 ? 15.780 -5.643 -23.048 1.00 98.75 256 ILE A O 1
ATOM 1761 N N . GLU A 1 257 ? 17.812 -5.250 -23.915 1.00 98.38 257 GLU A N 1
ATOM 1762 C CA . GLU A 1 257 ? 18.462 -6.451 -23.382 1.00 98.38 257 GLU A CA 1
ATOM 1763 C C . GLU A 1 257 ? 19.779 -6.125 -22.664 1.00 98.38 257 GLU A C 1
ATOM 1765 O O . GLU A 1 257 ? 20.355 -5.046 -22.818 1.00 98.38 257 GLU A O 1
ATOM 1770 N N . GLY A 1 258 ? 20.287 -7.087 -21.889 1.00 98.25 258 GLY A N 1
ATOM 1771 C CA . GLY A 1 258 ? 21.577 -6.971 -21.210 1.00 98.25 258 GLY A CA 1
ATOM 1772 C C . GLY A 1 258 ? 21.553 -5.985 -20.039 1.00 98.25 258 GLY A C 1
ATOM 1773 O O . GLY A 1 258 ? 20.520 -5.748 -19.414 1.00 98.25 258 GLY A O 1
ATOM 1774 N N . GLN A 1 259 ? 22.702 -5.387 -19.724 1.00 98.38 259 GLN A N 1
ATOM 1775 C CA . GLN A 1 259 ? 22.870 -4.489 -18.574 1.00 98.38 259 GLN A CA 1
ATOM 1776 C C . GLN A 1 259 ? 22.451 -3.038 -18.884 1.00 98.38 259 GLN A C 1
ATOM 1778 O O . GLN A 1 259 ? 23.127 -2.079 -18.498 1.00 98.38 259 GLN A O 1
ATOM 1783 N N . VAL A 1 260 ? 21.331 -2.865 -19.591 1.00 98.81 260 VAL A N 1
ATOM 1784 C CA . VAL A 1 260 ? 20.752 -1.549 -19.887 1.00 98.81 260 VAL A CA 1
ATOM 1785 C C . VAL A 1 260 ? 19.815 -1.140 -18.752 1.00 98.81 260 VAL A C 1
ATOM 1787 O O . VAL A 1 260 ? 18.832 -1.814 -18.470 1.00 98.81 260 VAL A O 1
ATOM 1790 N N . SER A 1 261 ? 20.127 -0.030 -18.088 1.00 98.75 261 SER A N 1
ATOM 1791 C CA . SER A 1 261 ? 19.235 0.634 -17.133 1.00 98.75 261 SER A CA 1
ATOM 1792 C C . SER A 1 261 ? 18.382 1.663 -17.866 1.00 98.75 261 SER A C 1
ATOM 1794 O O . SER A 1 261 ? 18.882 2.385 -18.729 1.00 98.75 261 SER A O 1
ATOM 1796 N N . LEU A 1 262 ? 17.107 1.766 -17.513 1.00 98.44 262 LEU A N 1
ATOM 1797 C CA . LEU A 1 262 ? 16.156 2.679 -18.139 1.00 98.44 262 LEU A CA 1
ATOM 1798 C C . LEU A 1 262 ? 15.803 3.797 -17.165 1.00 98.44 262 LEU A C 1
ATOM 1800 O O . LEU A 1 262 ? 15.414 3.536 -16.033 1.00 98.44 262 LEU A O 1
ATOM 1804 N N . VAL A 1 263 ? 15.895 5.054 -17.595 1.00 97.69 263 VAL A N 1
ATOM 1805 C CA . VAL A 1 263 ? 15.435 6.197 -16.791 1.00 97.69 263 VAL A CA 1
ATOM 1806 C C . VAL A 1 263 ? 14.368 6.948 -17.564 1.00 97.69 263 VAL A C 1
ATOM 1808 O O . VAL A 1 263 ? 14.663 7.585 -18.570 1.00 97.69 263 VAL A O 1
ATOM 1811 N N . LYS A 1 264 ? 13.126 6.921 -17.087 1.00 96.69 264 LYS A N 1
ATOM 1812 C CA . LYS A 1 264 ? 12.022 7.693 -17.653 1.00 96.69 264 LYS A CA 1
ATOM 1813 C C . LYS A 1 264 ? 11.900 9.051 -16.955 1.00 96.69 264 LYS A C 1
ATOM 1815 O O . LYS A 1 264 ? 11.457 9.150 -15.806 1.00 96.69 264 LYS A O 1
ATOM 1820 N N . LEU A 1 265 ? 12.267 10.096 -17.694 1.00 92.19 265 LEU A N 1
ATOM 1821 C CA . LEU A 1 265 ? 12.092 11.511 -17.362 1.00 92.19 265 LEU A CA 1
ATOM 1822 C C . LEU A 1 265 ? 10.995 12.147 -18.225 1.00 92.19 265 LEU A C 1
ATOM 1824 O O . LEU A 1 265 ? 10.427 11.518 -19.120 1.00 92.19 265 LEU A O 1
ATOM 1828 N N . GLY A 1 266 ? 10.707 13.416 -17.943 1.00 90.94 266 GLY A N 1
ATOM 1829 C CA . GLY A 1 266 ? 9.771 14.246 -18.694 1.00 90.94 266 GLY A CA 1
ATOM 1830 C C . GLY A 1 266 ? 8.307 13.830 -18.571 1.00 90.94 266 GLY A C 1
ATOM 1831 O O . GLY A 1 266 ? 7.975 12.751 -18.084 1.00 90.94 266 GLY A O 1
ATOM 1832 N N . THR A 1 267 ? 7.406 14.705 -19.005 1.00 90.88 267 THR A N 1
ATOM 1833 C CA . THR A 1 267 ? 5.957 14.560 -18.774 1.00 90.88 267 THR A CA 1
ATOM 1834 C C . THR A 1 267 ? 5.241 13.608 -19.738 1.00 90.88 267 THR A C 1
ATOM 1836 O O . THR A 1 267 ? 4.160 13.131 -19.404 1.00 90.88 267 THR A O 1
ATOM 1839 N N . GLY A 1 268 ? 5.825 13.299 -20.903 1.00 93.12 268 GLY A N 1
ATOM 1840 C CA . GLY A 1 268 ? 5.209 12.441 -21.925 1.00 93.12 268 GLY A CA 1
ATOM 1841 C C . GLY A 1 268 ? 5.118 10.954 -21.561 1.00 93.12 268 GLY A C 1
ATOM 1842 O O . GLY A 1 268 ? 5.710 10.496 -20.575 1.00 93.12 268 GLY A O 1
ATOM 1843 N N . ALA A 1 269 ? 4.400 10.187 -22.389 1.00 95.06 269 ALA A N 1
ATOM 1844 C CA . ALA A 1 269 ? 4.155 8.756 -22.196 1.00 95.06 269 ALA A CA 1
ATOM 1845 C C . ALA A 1 269 ? 5.009 7.890 -23.140 1.00 95.06 269 ALA A C 1
ATOM 1847 O O . ALA A 1 269 ? 4.755 7.830 -24.339 1.00 95.06 269 ALA A O 1
ATOM 1848 N N . GLN A 1 270 ? 6.017 7.198 -22.609 1.00 97.62 270 GLN A N 1
ATOM 1849 C CA . GLN A 1 270 ? 6.806 6.235 -23.379 1.00 97.62 270 GLN A CA 1
ATOM 1850 C C . GLN A 1 270 ? 6.142 4.860 -23.314 1.00 97.62 270 GLN A C 1
ATOM 1852 O O . GLN A 1 270 ? 6.007 4.310 -22.226 1.00 97.62 270 GLN A O 1
ATOM 1857 N N . MET A 1 271 ? 5.785 4.291 -24.461 1.00 97.81 271 MET A N 1
ATOM 1858 C CA . MET A 1 271 ? 5.305 2.918 -24.585 1.00 97.81 271 MET A CA 1
ATOM 1859 C C . MET A 1 271 ? 6.436 1.985 -25.033 1.00 97.81 271 MET A C 1
ATOM 1861 O O . MET A 1 271 ? 7.200 2.324 -25.944 1.00 97.81 271 MET A O 1
ATOM 1865 N N . LEU A 1 272 ? 6.532 0.823 -24.389 1.00 98.50 272 LEU A N 1
ATOM 1866 C CA . LEU A 1 272 ? 7.408 -0.285 -24.770 1.00 98.50 272 LEU A CA 1
ATOM 1867 C C . LEU A 1 272 ? 6.516 -1.463 -25.176 1.00 98.50 272 LEU A C 1
ATOM 1869 O O . LEU A 1 272 ? 5.857 -2.049 -24.326 1.00 98.50 272 LEU A O 1
ATOM 1873 N N . SER A 1 273 ? 6.431 -1.750 -26.474 1.00 97.88 273 SER A N 1
ATOM 1874 C CA . SER A 1 273 ? 5.578 -2.816 -27.033 1.00 97.88 273 SER A CA 1
ATOM 1875 C C . SER A 1 273 ? 6.342 -4.094 -27.380 1.00 97.88 273 SER A C 1
ATOM 1877 O O . SER A 1 273 ? 5.730 -5.061 -27.828 1.00 97.88 273 SER A O 1
ATOM 1879 N N . GLY A 1 274 ? 7.669 -4.078 -27.253 1.00 97.69 274 GLY A N 1
ATOM 1880 C CA . GLY A 1 274 ? 8.494 -5.274 -27.348 1.00 97.69 274 GLY A CA 1
ATOM 1881 C C . GLY A 1 274 ? 8.767 -5.873 -25.972 1.00 97.69 274 GLY A C 1
ATOM 1882 O O . GLY A 1 274 ? 8.710 -5.179 -24.956 1.00 97.69 274 GLY A O 1
ATOM 1883 N N . ARG A 1 275 ? 9.102 -7.165 -25.964 1.00 97.44 275 ARG A N 1
ATOM 1884 C CA . ARG A 1 275 ? 9.555 -7.891 -24.775 1.00 97.44 275 ARG A CA 1
ATOM 1885 C C . ARG A 1 275 ? 10.986 -7.483 -24.429 1.00 97.44 275 ARG A C 1
ATOM 1887 O O . ARG A 1 275 ? 11.866 -7.575 -25.283 1.00 97.44 275 ARG A O 1
ATOM 1894 N N . ASN A 1 276 ? 11.216 -7.066 -23.190 1.00 98.25 276 ASN A N 1
ATOM 1895 C CA . ASN A 1 276 ? 12.495 -6.555 -22.711 1.00 98.25 276 ASN A CA 1
ATOM 1896 C C . ASN A 1 276 ? 13.080 -7.507 -21.662 1.00 98.25 276 ASN A C 1
ATOM 1898 O O . ASN A 1 276 ? 12.397 -7.896 -20.725 1.00 98.25 276 ASN A O 1
ATOM 1902 N N . ALA A 1 277 ? 14.356 -7.859 -21.820 1.00 97.00 277 ALA A N 1
ATOM 1903 C CA . ALA A 1 277 ? 15.106 -8.750 -20.926 1.00 97.00 277 ALA A CA 1
ATOM 1904 C C . ALA A 1 277 ? 16.316 -8.017 -20.316 1.00 97.00 277 ALA A C 1
ATOM 1906 O O . ALA A 1 277 ? 17.416 -8.558 -20.170 1.00 97.00 277 ALA A O 1
ATOM 1907 N N . SER A 1 278 ? 16.156 -6.717 -20.058 1.00 98.12 278 SER A N 1
ATOM 1908 C CA . SER A 1 278 ? 17.200 -5.882 -19.474 1.00 98.12 278 SER A CA 1
ATOM 1909 C C . SER A 1 278 ? 17.299 -6.113 -17.970 1.00 98.12 278 SER A C 1
ATOM 1911 O O . SER A 1 278 ? 16.314 -5.956 -17.250 1.00 98.12 278 SER A O 1
ATOM 1913 N N . THR A 1 279 ? 18.498 -6.402 -17.475 1.00 98.00 279 THR A N 1
ATOM 1914 C CA . THR A 1 279 ? 18.753 -6.635 -16.043 1.00 98.00 279 THR A CA 1
ATOM 1915 C C . THR A 1 279 ? 19.144 -5.361 -15.289 1.00 98.00 279 THR A C 1
ATOM 1917 O O . THR A 1 279 ? 19.369 -5.402 -14.078 1.00 98.00 279 THR A O 1
ATOM 1920 N N . GLY A 1 280 ? 19.291 -4.233 -15.992 1.00 98.38 280 GLY A N 1
ATOM 1921 C CA . GLY A 1 280 ? 19.563 -2.931 -15.387 1.00 98.38 280 GLY A CA 1
ATOM 1922 C C . GLY A 1 280 ? 18.353 -2.359 -14.643 1.00 98.38 280 GLY A C 1
ATOM 1923 O O . GLY A 1 280 ? 17.228 -2.816 -14.802 1.00 98.38 280 GLY A O 1
ATOM 1924 N N . LEU A 1 281 ? 18.583 -1.339 -13.814 1.00 98.56 281 LEU A N 1
ATOM 1925 C CA . LEU A 1 281 ? 17.519 -0.669 -13.060 1.00 98.56 281 LEU A CA 1
ATOM 1926 C C . LEU A 1 281 ? 16.589 0.101 -14.009 1.00 98.56 281 LEU A C 1
ATOM 1928 O O . LEU A 1 281 ? 17.061 0.942 -14.774 1.00 98.56 281 LEU A O 1
ATOM 1932 N N . THR A 1 282 ? 15.277 -0.083 -13.872 1.00 98.81 282 THR A N 1
ATOM 1933 C CA . THR A 1 282 ? 14.270 0.806 -14.462 1.00 98.81 282 THR A CA 1
ATOM 1934 C C . THR A 1 282 ? 13.810 1.834 -13.426 1.00 98.81 282 THR A C 1
ATOM 1936 O O . THR A 1 282 ? 13.277 1.487 -12.376 1.00 98.81 282 THR A O 1
ATOM 1939 N N . SER A 1 283 ? 14.012 3.121 -13.706 1.00 98.62 283 SER A N 1
ATOM 1940 C CA . SER A 1 283 ? 13.644 4.250 -12.847 1.00 98.62 283 SER A CA 1
ATOM 1941 C C . SER A 1 283 ? 12.631 5.158 -13.540 1.00 98.62 283 SER A C 1
ATOM 1943 O O . SER A 1 283 ? 12.883 5.654 -14.637 1.00 98.62 283 SER A O 1
ATOM 1945 N N . ILE A 1 284 ? 11.495 5.425 -12.898 1.00 98.62 284 ILE A N 1
ATOM 1946 C CA . ILE A 1 284 ? 10.451 6.326 -13.400 1.00 98.62 284 ILE A CA 1
ATOM 1947 C C . ILE A 1 284 ? 10.369 7.529 -12.464 1.00 98.62 284 ILE A C 1
ATOM 1949 O O . ILE A 1 284 ? 9.978 7.410 -11.304 1.00 98.62 284 ILE A O 1
ATOM 1953 N N . SER A 1 285 ? 10.752 8.700 -12.970 1.00 96.69 285 SER A N 1
ATOM 1954 C CA . SER A 1 285 ? 10.749 9.944 -12.184 1.00 96.69 285 SER A CA 1
ATOM 1955 C C . SER A 1 285 ? 9.619 10.896 -12.585 1.00 96.69 285 SER A C 1
ATOM 1957 O O . SER A 1 285 ? 9.146 11.666 -11.755 1.00 96.69 285 SER A O 1
ATOM 1959 N N . ALA A 1 286 ? 9.162 10.853 -13.843 1.00 95.44 286 ALA A N 1
ATOM 1960 C CA . ALA A 1 286 ? 8.082 11.703 -14.348 1.00 95.44 286 ALA A CA 1
ATOM 1961 C C . ALA A 1 286 ? 7.366 11.090 -15.567 1.00 95.44 286 ALA A C 1
ATOM 1963 O O . ALA A 1 286 ? 7.877 10.181 -16.230 1.00 95.44 286 ALA A O 1
ATOM 1964 N N . GLY A 1 287 ? 6.177 11.621 -15.872 1.00 95.56 287 GLY A N 1
ATOM 1965 C CA . GLY A 1 287 ? 5.348 11.164 -16.991 1.00 95.56 287 GLY A CA 1
ATOM 1966 C C . GLY A 1 287 ? 4.928 9.706 -16.835 1.00 95.56 287 GLY A C 1
ATOM 1967 O O . GLY A 1 287 ? 4.786 9.223 -15.712 1.00 95.56 287 GLY A O 1
ATOM 1968 N N . THR A 1 288 ? 4.752 9.003 -17.954 1.00 97.50 288 THR A N 1
ATOM 1969 C CA . THR A 1 288 ? 4.287 7.608 -17.953 1.00 97.50 288 THR A CA 1
ATOM 1970 C C . THR A 1 288 ? 5.270 6.697 -18.683 1.00 97.50 288 THR A C 1
ATOM 1972 O O . THR A 1 288 ? 5.690 7.015 -19.795 1.00 97.50 288 THR A O 1
ATOM 1975 N N . LEU A 1 289 ? 5.623 5.562 -18.079 1.00 98.31 289 LEU A N 1
ATOM 1976 C CA . LEU A 1 289 ? 6.158 4.398 -18.787 1.00 98.31 289 LEU A CA 1
ATOM 1977 C C . LEU A 1 289 ? 5.011 3.395 -18.936 1.00 98.31 289 LEU A C 1
ATOM 1979 O O . LEU A 1 289 ? 4.385 3.033 -17.942 1.00 98.31 289 LEU A O 1
ATOM 1983 N N . ARG A 1 290 ? 4.689 3.004 -20.166 1.00 98.38 290 ARG A N 1
ATOM 1984 C CA . ARG A 1 290 ? 3.526 2.179 -20.496 1.00 98.38 290 ARG A CA 1
ATOM 1985 C C . ARG A 1 290 ? 3.964 0.857 -21.116 1.00 98.38 290 ARG A C 1
ATOM 1987 O O . ARG A 1 290 ? 4.686 0.859 -22.112 1.00 98.38 290 ARG A O 1
ATOM 1994 N N . ALA A 1 291 ? 3.484 -0.252 -20.569 1.00 98.62 291 ALA A N 1
ATOM 1995 C CA . ALA A 1 291 ? 3.658 -1.572 -21.163 1.00 98.62 291 ALA A CA 1
ATOM 1996 C C . ALA A 1 291 ? 2.723 -1.731 -22.369 1.00 98.62 291 ALA A C 1
ATOM 1998 O O . ALA A 1 291 ? 1.538 -1.414 -22.275 1.00 98.62 291 ALA A O 1
ATOM 1999 N N . GLY A 1 292 ? 3.250 -2.196 -23.498 1.00 98.19 292 GLY A N 1
ATOM 2000 C CA . GLY A 1 292 ? 2.502 -2.568 -24.705 1.00 98.19 292 GLY A CA 1
ATOM 2001 C C . GLY A 1 292 ? 2.510 -4.076 -24.992 1.00 98.19 292 GLY A C 1
ATOM 2002 O O . GLY A 1 292 ? 1.877 -4.506 -25.952 1.00 98.19 292 GLY A O 1
ATOM 2003 N N . SER A 1 293 ? 3.212 -4.859 -24.171 1.00 98.38 293 SER A N 1
ATOM 2004 C CA . SER A 1 293 ? 3.283 -6.323 -24.193 1.00 98.38 293 SER A CA 1
ATOM 2005 C C . SER A 1 293 ? 3.579 -6.852 -22.785 1.00 98.38 293 SER A C 1
ATOM 2007 O O . SER A 1 293 ? 3.893 -6.066 -21.890 1.00 98.38 293 SER A O 1
ATOM 2009 N N . ASP A 1 294 ? 3.515 -8.171 -22.593 1.00 98.44 294 ASP A N 1
ATOM 2010 C CA . ASP A 1 294 ? 4.071 -8.804 -21.392 1.00 98.44 294 ASP A CA 1
ATOM 2011 C C . ASP A 1 294 ? 5.603 -8.640 -21.352 1.00 98.44 294 ASP A C 1
ATOM 2013 O O . ASP A 1 294 ? 6.244 -8.547 -22.408 1.00 98.44 294 ASP A O 1
ATOM 2017 N N . ASP A 1 295 ? 6.169 -8.607 -20.141 1.00 97.69 295 ASP A N 1
ATOM 2018 C CA . ASP A 1 295 ? 7.603 -8.418 -19.865 1.00 97.69 295 ASP A CA 1
ATOM 2019 C C . ASP A 1 295 ? 8.184 -7.172 -20.577 1.00 97.69 295 ASP A C 1
ATOM 2021 O O . ASP A 1 295 ? 9.254 -7.204 -21.188 1.00 97.69 295 ASP A O 1
ATOM 2025 N N . ALA A 1 296 ? 7.442 -6.062 -20.579 1.00 98.12 296 ALA A N 1
ATOM 2026 C CA . ALA A 1 296 ? 7.811 -4.841 -21.295 1.00 98.12 296 ALA A CA 1
ATOM 2027 C C . ALA A 1 296 ? 8.730 -3.904 -20.492 1.00 98.12 296 ALA A C 1
ATOM 2029 O O . ALA A 1 296 ? 9.286 -2.972 -21.069 1.00 98.12 296 ALA A O 1
ATOM 2030 N N . ILE A 1 297 ? 8.891 -4.082 -19.185 1.00 97.31 297 ILE A N 1
ATOM 2031 C CA . ILE A 1 297 ? 9.631 -3.153 -18.314 1.00 97.31 297 ILE A CA 1
ATOM 2032 C C . ILE A 1 297 ? 11.054 -3.653 -18.002 1.00 97.31 297 ILE A C 1
ATOM 2034 O O . ILE A 1 297 ? 11.916 -2.841 -17.646 1.00 97.31 297 ILE A O 1
ATOM 2038 N N . GLY A 1 298 ? 11.313 -4.947 -18.222 1.00 96.75 298 GLY A N 1
ATOM 2039 C CA . GLY A 1 298 ? 12.605 -5.609 -18.031 1.00 96.75 298 GLY A CA 1
ATOM 2040 C C . GLY A 1 298 ? 12.749 -6.308 -16.675 1.00 96.75 298 GLY A C 1
ATOM 2041 O O . GLY A 1 298 ? 12.080 -5.959 -15.708 1.00 96.75 298 GLY A O 1
ATOM 2042 N N . ASP A 1 299 ? 13.682 -7.260 -16.598 1.00 97.56 299 ASP A N 1
ATOM 2043 C CA . ASP A 1 299 ? 13.866 -8.170 -15.452 1.00 97.56 299 ASP A CA 1
ATOM 2044 C C . ASP A 1 299 ? 14.594 -7.545 -14.243 1.00 97.56 299 ASP A C 1
ATOM 2046 O O . ASP A 1 299 ? 14.712 -8.158 -13.177 1.00 97.56 299 ASP A O 1
ATOM 2050 N N . GLY A 1 300 ? 15.152 -6.342 -14.401 1.00 98.38 300 GLY A N 1
ATOM 2051 C CA . GLY A 1 300 ? 15.900 -5.646 -13.357 1.00 98.38 300 GLY A CA 1
ATOM 2052 C C . GLY A 1 300 ? 15.041 -5.123 -12.201 1.00 98.38 300 GLY A C 1
ATOM 2053 O O . GLY A 1 300 ? 13.851 -5.401 -12.072 1.00 98.38 300 GLY A O 1
ATOM 2054 N N . ASN A 1 301 ? 15.660 -4.343 -11.311 1.00 98.75 301 ASN A N 1
ATOM 2055 C CA . ASN A 1 301 ? 14.913 -3.636 -10.269 1.00 98.75 301 ASN A CA 1
ATOM 2056 C C . ASN A 1 301 ? 14.043 -2.530 -10.889 1.00 98.75 301 ASN A C 1
ATOM 2058 O O . ASN A 1 301 ? 14.409 -1.939 -11.905 1.00 98.75 301 ASN A O 1
ATOM 2062 N N . LEU A 1 302 ? 12.940 -2.189 -10.225 1.00 98.88 302 LEU A N 1
ATOM 2063 C CA . LEU A 1 302 ? 12.031 -1.114 -10.612 1.00 98.88 302 LEU A CA 1
ATOM 2064 C C . LEU A 1 302 ? 11.913 -0.080 -9.486 1.00 98.88 302 LEU A C 1
ATOM 2066 O O . LEU A 1 302 ? 11.500 -0.414 -8.379 1.00 98.88 302 LEU A O 1
ATOM 2070 N N . THR A 1 303 ? 12.193 1.189 -9.781 1.00 98.81 303 THR A N 1
ATOM 2071 C CA . THR A 1 303 ? 12.027 2.304 -8.837 1.00 98.81 303 THR A CA 1
ATOM 2072 C C . THR A 1 303 ? 11.114 3.375 -9.414 1.00 98.81 303 THR A C 1
ATOM 2074 O O . THR A 1 303 ? 11.358 3.898 -10.500 1.00 98.81 303 THR A O 1
ATOM 2077 N N . LEU A 1 304 ? 10.091 3.768 -8.660 1.00 98.75 304 LEU A N 1
ATOM 2078 C CA . LEU A 1 304 ? 9.247 4.918 -8.974 1.00 98.75 304 LEU A CA 1
ATOM 2079 C C . LEU A 1 304 ? 9.513 6.024 -7.953 1.00 98.75 304 LEU A C 1
ATOM 2081 O O . LEU A 1 304 ? 9.272 5.846 -6.760 1.00 98.75 304 LEU A O 1
ATOM 2085 N N . SER A 1 305 ? 9.996 7.170 -8.423 1.00 97.75 305 SER A N 1
ATOM 2086 C CA . SER A 1 305 ? 10.230 8.384 -7.618 1.00 97.75 305 SER A CA 1
ATOM 2087 C C . SER A 1 305 ? 9.323 9.540 -8.036 1.00 97.75 305 SER A C 1
ATOM 2089 O O . SER A 1 305 ? 9.614 10.706 -7.768 1.00 97.75 305 SER A O 1
ATOM 2091 N N . GLY A 1 306 ? 8.225 9.193 -8.699 1.00 95.50 306 GLY A N 1
ATOM 2092 C CA . GLY A 1 306 ? 7.241 10.070 -9.304 1.00 95.50 306 GLY A CA 1
ATOM 2093 C C . GLY A 1 306 ? 6.575 9.333 -10.464 1.00 95.50 306 GLY A C 1
ATOM 2094 O O . GLY A 1 306 ? 6.613 8.105 -10.536 1.00 95.50 306 GLY A O 1
ATOM 2095 N N . GLY A 1 307 ? 5.986 10.083 -11.394 1.00 97.19 307 GLY A N 1
ATOM 2096 C CA . GLY A 1 307 ? 5.438 9.531 -12.634 1.00 97.19 307 GLY A CA 1
ATOM 2097 C C . GLY A 1 307 ? 4.432 8.386 -12.448 1.00 97.19 307 GLY A C 1
ATOM 2098 O O . GLY A 1 307 ? 3.767 8.249 -11.417 1.00 97.19 307 GLY A O 1
ATOM 2099 N N . THR A 1 308 ? 4.259 7.598 -13.505 1.00 98.56 308 THR A N 1
ATOM 2100 C CA . THR A 1 308 ? 3.320 6.476 -13.568 1.00 98.56 308 THR A CA 1
ATOM 2101 C C . THR A 1 308 ? 3.928 5.312 -14.340 1.00 98.56 308 THR A C 1
ATOM 2103 O O . THR A 1 308 ? 4.403 5.498 -15.459 1.00 98.56 308 THR A O 1
ATOM 2106 N N . LEU A 1 309 ? 3.867 4.114 -13.767 1.00 98.81 309 LEU A N 1
ATOM 2107 C CA . LEU A 1 309 ? 3.930 2.874 -14.533 1.00 98.81 309 LEU A CA 1
ATOM 2108 C C . LEU A 1 309 ? 2.500 2.473 -14.911 1.00 98.81 309 LEU A C 1
ATOM 2110 O O . LEU A 1 309 ? 1.636 2.357 -14.043 1.00 98.81 309 LEU A O 1
ATOM 2114 N N . ASP A 1 310 ? 2.238 2.275 -16.193 1.00 98.75 310 ASP A N 1
ATOM 2115 C CA . ASP A 1 310 ? 0.946 1.814 -16.700 1.00 98.75 310 ASP A CA 1
ATOM 2116 C C . ASP A 1 310 ? 1.114 0.448 -17.364 1.00 98.75 310 ASP A C 1
ATOM 2118 O O . ASP A 1 310 ? 1.645 0.349 -18.471 1.00 98.75 310 ASP A O 1
ATOM 2122 N N . LEU A 1 311 ? 0.679 -0.607 -16.674 1.00 98.69 311 LEU A N 1
ATOM 2123 C CA . LEU A 1 311 ? 0.749 -1.976 -17.186 1.00 98.69 311 LEU A CA 1
ATOM 2124 C C . LEU A 1 311 ? -0.375 -2.301 -18.175 1.00 98.69 311 LEU A C 1
ATOM 2126 O O . LEU A 1 311 ? -0.355 -3.370 -18.780 1.00 98.69 311 LEU A O 1
ATOM 2130 N N . GLN A 1 312 ? -1.367 -1.423 -18.350 1.00 98.19 312 GLN A N 1
ATOM 2131 C CA . GLN A 1 312 ? -2.584 -1.739 -19.099 1.00 98.19 312 GLN A CA 1
ATOM 2132 C C . GLN A 1 312 ? -3.181 -3.080 -18.629 1.00 98.19 312 GLN A C 1
ATOM 2134 O O . GLN A 1 312 ? -3.595 -3.186 -17.477 1.00 98.19 312 GLN A O 1
ATOM 2139 N N . SER A 1 313 ? -3.223 -4.112 -19.473 1.00 97.94 313 SER A N 1
ATOM 2140 C CA . SER A 1 313 ? -3.626 -5.480 -19.108 1.00 97.94 313 SER A CA 1
ATOM 2141 C C . SER A 1 313 ? -2.466 -6.481 -19.069 1.00 97.94 313 SER A C 1
ATOM 2143 O O . SER A 1 313 ? -2.705 -7.665 -18.843 1.00 97.94 313 SER A O 1
ATOM 2145 N N . PHE A 1 314 ? -1.237 -6.036 -19.323 1.00 98.69 314 PHE A N 1
ATOM 2146 C CA . PHE A 1 314 ? -0.060 -6.891 -19.465 1.00 98.69 314 PHE A CA 1
ATOM 2147 C C . PHE A 1 314 ? 0.578 -7.225 -18.121 1.00 98.69 314 PHE A C 1
ATOM 2149 O O . PHE A 1 314 ? 0.432 -6.487 -17.145 1.00 98.69 314 PHE A O 1
ATOM 2156 N N . SER A 1 315 ? 1.274 -8.353 -18.068 1.00 98.06 315 SER A N 1
ATOM 2157 C CA . SER A 1 315 ? 2.006 -8.789 -16.881 1.00 98.06 315 SER A CA 1
ATOM 2158 C C . SER A 1 315 ? 3.499 -8.549 -17.038 1.00 98.06 315 SER A C 1
ATOM 2160 O O . SER A 1 315 ? 4.034 -8.611 -18.141 1.00 98.06 315 SER A O 1
ATOM 2162 N N . ASP A 1 316 ? 4.169 -8.290 -15.923 1.00 98.56 316 ASP A N 1
ATOM 2163 C CA . ASP A 1 316 ? 5.608 -8.059 -15.901 1.00 98.56 316 ASP A CA 1
ATOM 2164 C C . ASP A 1 316 ? 6.250 -8.713 -14.677 1.00 98.56 316 ASP A C 1
ATOM 2166 O O . ASP A 1 316 ? 5.603 -8.880 -13.631 1.00 98.56 316 ASP A O 1
ATOM 2170 N N . THR A 1 317 ? 7.524 -9.069 -14.808 1.00 98.31 317 THR A N 1
ATOM 2171 C CA . THR A 1 317 ? 8.333 -9.643 -13.735 1.00 98.31 317 THR A CA 1
ATOM 2172 C C . THR A 1 317 ? 9.594 -8.815 -13.558 1.00 98.31 317 THR A C 1
ATOM 2174 O O . THR A 1 317 ? 10.440 -8.759 -14.436 1.00 98.31 317 THR A O 1
ATOM 2177 N N . VAL A 1 318 ? 9.739 -8.215 -12.380 1.00 98.69 318 VAL A N 1
ATOM 2178 C CA . VAL A 1 318 ? 10.912 -7.420 -11.999 1.00 98.69 318 VAL A CA 1
ATOM 2179 C C . VAL A 1 318 ? 11.636 -8.096 -10.839 1.00 98.69 318 VAL A C 1
ATOM 2181 O O . VAL A 1 318 ? 11.036 -8.845 -10.065 1.00 98.69 318 VAL A O 1
ATOM 2184 N N . ALA A 1 319 ? 12.923 -7.820 -10.649 1.00 98.56 319 ALA A N 1
ATOM 2185 C CA . ALA A 1 319 ? 13.669 -8.403 -9.534 1.00 98.56 319 ALA A CA 1
ATOM 2186 C C . ALA A 1 319 ? 13.124 -7.940 -8.165 1.00 98.56 319 ALA A C 1
ATOM 2188 O O . ALA A 1 319 ? 12.879 -8.761 -7.275 1.00 98.56 319 ALA A O 1
ATOM 2189 N N . ALA A 1 320 ? 12.894 -6.636 -8.012 1.00 98.75 320 ALA A N 1
ATOM 2190 C CA . ALA A 1 320 ? 12.289 -5.995 -6.845 1.00 98.75 320 ALA A CA 1
ATOM 2191 C C . ALA A 1 320 ? 11.664 -4.654 -7.252 1.00 98.75 320 ALA A C 1
ATOM 2193 O O . ALA A 1 320 ? 12.107 -4.035 -8.222 1.00 98.75 320 ALA A O 1
ATOM 2194 N N . MET A 1 321 ? 10.672 -4.179 -6.496 1.00 98.81 321 MET A N 1
ATOM 2195 C CA . MET A 1 321 ? 10.033 -2.882 -6.730 1.00 98.81 321 MET A CA 1
ATOM 2196 C C . MET A 1 321 ? 10.172 -1.955 -5.516 1.00 98.81 321 MET A C 1
ATOM 2198 O O . MET A 1 321 ? 9.814 -2.338 -4.405 1.00 98.81 321 MET A O 1
ATOM 2202 N N . THR A 1 322 ? 10.570 -0.703 -5.748 1.00 98.81 322 THR A N 1
ATOM 2203 C CA . THR A 1 322 ? 10.518 0.394 -4.771 1.00 98.81 322 THR A CA 1
ATOM 2204 C C . THR A 1 322 ? 9.600 1.517 -5.263 1.00 98.81 322 THR A C 1
ATOM 2206 O O . THR A 1 322 ? 9.793 2.072 -6.345 1.00 98.81 322 THR A O 1
ATOM 2209 N N . LEU A 1 323 ? 8.609 1.893 -4.455 1.00 98.75 323 LEU A N 1
ATOM 2210 C CA . LEU A 1 323 ? 7.685 2.999 -4.708 1.00 98.75 323 LEU A CA 1
ATOM 2211 C C . LEU A 1 323 ? 7.974 4.152 -3.736 1.00 98.75 323 LEU A C 1
ATOM 2213 O O . LEU A 1 323 ? 7.417 4.206 -2.638 1.00 98.75 323 LEU A O 1
ATOM 2217 N N . ASN A 1 324 ? 8.833 5.088 -4.139 1.00 98.38 324 ASN A N 1
ATOM 2218 C CA . ASN A 1 324 ? 9.096 6.305 -3.371 1.00 98.38 324 ASN A CA 1
ATOM 2219 C C . ASN A 1 324 ? 7.911 7.283 -3.452 1.00 98.38 324 ASN A C 1
ATOM 2221 O O . ASN A 1 324 ? 7.511 7.867 -2.445 1.00 98.38 324 ASN A O 1
ATOM 2225 N N . SER A 1 325 ? 7.364 7.464 -4.657 1.00 97.81 325 SER A N 1
ATOM 2226 C CA . SER A 1 325 ? 6.154 8.242 -4.957 1.00 97.81 325 SER A CA 1
ATOM 2227 C C . SER A 1 325 ? 5.606 7.853 -6.343 1.00 97.81 325 SER A C 1
ATOM 2229 O O . SER A 1 325 ? 6.224 7.065 -7.056 1.00 97.81 325 SER A O 1
ATOM 2231 N N . GLY A 1 326 ? 4.457 8.406 -6.750 1.00 98.12 326 GLY A N 1
ATOM 2232 C CA . GLY A 1 326 ? 3.861 8.155 -8.070 1.00 98.12 326 GLY A CA 1
ATOM 2233 C C . GLY A 1 326 ? 2.766 7.089 -8.056 1.00 98.12 326 GLY A C 1
ATOM 2234 O O . GLY A 1 326 ? 2.093 6.885 -7.038 1.00 98.12 326 GLY A O 1
ATOM 2235 N N . SER A 1 327 ? 2.540 6.441 -9.203 1.00 98.56 327 SER A N 1
ATOM 2236 C CA . SER A 1 327 ? 1.496 5.419 -9.323 1.00 98.56 327 SER A CA 1
ATOM 2237 C C . SER A 1 327 ? 1.856 4.230 -10.216 1.00 98.56 327 SER A C 1
ATOM 2239 O O . SER A 1 327 ? 2.619 4.361 -11.171 1.00 98.56 327 SER A O 1
ATOM 2241 N N . VAL A 1 328 ? 1.275 3.070 -9.908 1.00 98.81 328 VAL A N 1
ATOM 2242 C CA . VAL A 1 328 ? 1.242 1.892 -10.782 1.00 98.81 328 VAL A CA 1
ATOM 2243 C C . VAL A 1 328 ? -0.210 1.595 -11.135 1.00 98.81 328 VAL A C 1
ATOM 2245 O O . VAL A 1 328 ? -1.043 1.386 -10.251 1.00 98.81 328 VAL A O 1
ATOM 2248 N N . THR A 1 329 ? -0.522 1.601 -12.424 1.00 98.69 329 THR A N 1
ATOM 2249 C CA . THR A 1 329 ? -1.889 1.585 -12.962 1.00 98.69 329 THR A CA 1
ATOM 2250 C C . THR A 1 329 ? -2.076 0.479 -13.997 1.00 98.69 329 THR A C 1
ATOM 2252 O O . THR A 1 329 ? -1.105 -0.125 -14.453 1.00 98.69 329 THR A O 1
ATOM 2255 N N . GLY A 1 330 ? -3.336 0.188 -14.324 1.00 98.19 330 GLY A N 1
ATOM 2256 C CA . GLY A 1 330 ? -3.733 -0.958 -15.137 1.00 98.19 330 GLY A CA 1
ATOM 2257 C C . GLY A 1 330 ? -4.358 -2.081 -14.303 1.00 98.19 330 GLY A C 1
ATOM 2258 O O . GLY A 1 330 ? -4.615 -1.934 -13.110 1.00 98.19 330 GLY A O 1
ATOM 2259 N N . THR A 1 331 ? -4.606 -3.208 -14.958 1.00 97.12 331 THR A N 1
A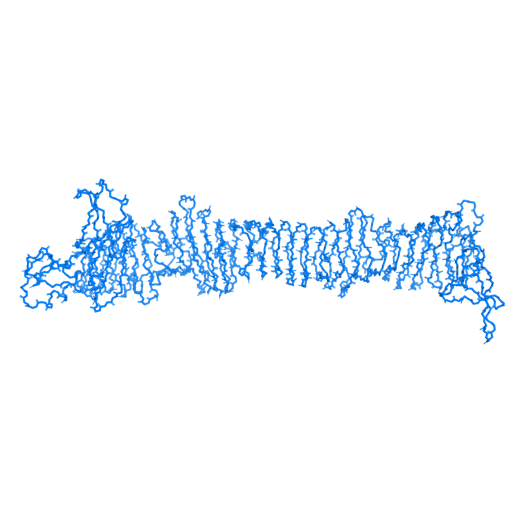TOM 2260 C CA . THR A 1 331 ? -5.212 -4.443 -14.427 1.00 97.12 331 THR A CA 1
ATOM 2261 C C . THR A 1 331 ? -4.264 -5.648 -14.491 1.00 97.12 331 THR A C 1
ATOM 2263 O O . THR A 1 331 ? -4.600 -6.728 -14.000 1.00 97.12 331 THR A O 1
ATOM 2266 N N . GLY A 1 332 ? -3.081 -5.449 -15.078 1.00 97.44 332 GLY A N 1
ATOM 2267 C CA . GLY A 1 332 ? -2.005 -6.426 -15.187 1.00 97.44 332 GLY A CA 1
ATOM 2268 C C . GLY A 1 332 ? -1.473 -6.970 -13.857 1.00 97.44 332 GLY A C 1
ATOM 2269 O O . GLY A 1 332 ? -1.828 -6.490 -12.774 1.00 97.44 332 GLY A O 1
ATOM 2270 N N . LEU A 1 333 ? -0.609 -7.986 -13.945 1.00 98.50 333 LEU A N 1
ATOM 2271 C CA . LEU A 1 333 ? 0.108 -8.571 -12.808 1.00 98.50 333 LEU A CA 1
ATOM 2272 C C . LEU A 1 333 ? 1.558 -8.078 -12.786 1.00 98.50 333 LEU A C 1
ATOM 2274 O O . LEU A 1 333 ? 2.302 -8.342 -13.722 1.00 98.50 333 LEU A O 1
ATOM 2278 N N . LEU A 1 334 ? 1.976 -7.441 -11.694 1.00 98.81 334 LEU A N 1
ATOM 2279 C CA . LEU A 1 334 ? 3.382 -7.142 -11.426 1.00 98.81 334 LEU A CA 1
ATOM 2280 C C . LEU A 1 334 ? 3.943 -8.166 -10.439 1.00 98.81 334 LEU A C 1
ATOM 2282 O O . LEU A 1 334 ? 3.551 -8.181 -9.268 1.00 98.81 334 LEU A O 1
ATOM 2286 N N . THR A 1 335 ? 4.855 -9.016 -10.896 1.00 98.81 335 THR A N 1
ATOM 2287 C CA . THR A 1 335 ? 5.543 -10.007 -10.060 1.00 98.81 335 THR A CA 1
ATOM 2288 C C . THR A 1 335 ? 6.913 -9.479 -9.646 1.00 98.81 335 THR A C 1
ATOM 2290 O O . THR A 1 335 ? 7.645 -8.945 -10.472 1.00 98.81 335 THR A O 1
ATOM 2293 N N . ALA A 1 336 ? 7.268 -9.631 -8.369 1.00 98.81 336 ALA A N 1
ATOM 2294 C CA . ALA A 1 336 ? 8.592 -9.285 -7.855 1.00 98.81 336 ALA A CA 1
ATOM 2295 C C . ALA A 1 336 ? 9.004 -10.219 -6.711 1.00 98.81 336 ALA A C 1
ATOM 2297 O O . ALA A 1 336 ? 8.167 -10.955 -6.189 1.00 98.81 336 ALA A O 1
ATOM 2298 N N . ASN A 1 337 ? 10.269 -10.172 -6.278 1.00 98.56 337 ASN A N 1
ATOM 2299 C CA . ASN A 1 337 ? 10.694 -10.846 -5.040 1.00 98.56 337 ASN A CA 1
ATOM 2300 C C . ASN A 1 337 ? 10.380 -10.021 -3.784 1.00 98.56 337 ASN A C 1
ATOM 2302 O O . ASN A 1 337 ? 10.269 -10.568 -2.688 1.00 98.56 337 ASN A O 1
ATOM 2306 N N . SER A 1 338 ? 10.245 -8.704 -3.927 1.00 98.75 338 SER A N 1
ATOM 2307 C CA . SER A 1 338 ? 9.881 -7.802 -2.839 1.00 98.75 338 SER A CA 1
ATOM 2308 C C . SER A 1 338 ? 9.263 -6.507 -3.364 1.00 98.75 338 SER A C 1
ATOM 2310 O O . SER A 1 338 ? 9.580 -6.040 -4.462 1.00 98.75 338 SER A O 1
ATOM 2312 N N . PHE A 1 339 ? 8.391 -5.926 -2.543 1.00 98.88 339 PHE A N 1
ATOM 2313 C CA . PHE A 1 339 ? 7.777 -4.619 -2.747 1.00 98.88 339 PHE A CA 1
ATOM 2314 C C . PHE A 1 339 ? 8.115 -3.717 -1.561 1.00 98.88 339 PHE A C 1
ATOM 2316 O O . PHE A 1 339 ? 7.767 -4.034 -0.424 1.00 98.88 339 PHE A O 1
ATOM 2323 N N . ASP A 1 340 ? 8.769 -2.589 -1.816 1.00 98.69 340 ASP A N 1
ATOM 2324 C CA . ASP A 1 340 ? 9.095 -1.580 -0.812 1.00 98.69 340 ASP A CA 1
ATOM 2325 C C . ASP A 1 340 ? 8.332 -0.277 -1.084 1.00 98.69 340 ASP A C 1
ATOM 2327 O O . ASP A 1 340 ? 8.526 0.372 -2.111 1.00 98.69 340 ASP A O 1
ATOM 2331 N N . LEU A 1 341 ? 7.419 0.095 -0.188 1.00 98.56 341 LEU A N 1
ATOM 2332 C CA . LEU A 1 341 ? 6.438 1.156 -0.403 1.00 98.56 341 LEU A CA 1
ATOM 2333 C C . LEU A 1 341 ? 6.649 2.327 0.563 1.00 98.56 341 LEU A C 1
ATOM 2335 O O . LEU A 1 341 ? 6.363 2.237 1.762 1.00 98.56 341 LEU A O 1
ATOM 2339 N N . VAL A 1 342 ? 7.044 3.479 0.028 1.00 97.69 342 VAL A N 1
ATOM 2340 C CA . VAL A 1 342 ? 7.130 4.743 0.769 1.00 97.69 342 VAL A CA 1
ATOM 2341 C C . VAL A 1 342 ? 5.839 5.539 0.599 1.00 97.69 342 VAL A C 1
ATOM 2343 O O . VAL A 1 342 ? 5.155 5.791 1.589 1.00 97.69 342 VAL A O 1
ATOM 2346 N N . ALA A 1 343 ? 5.456 5.916 -0.620 1.00 97.31 343 ALA A N 1
ATOM 2347 C CA . ALA A 1 343 ? 4.223 6.664 -0.872 1.00 97.31 343 ALA A CA 1
ATOM 2348 C C . ALA A 1 343 ? 3.719 6.465 -2.306 1.00 97.31 343 ALA A C 1
ATOM 2350 O O . ALA A 1 343 ? 4.508 6.163 -3.187 1.00 97.31 343 ALA A O 1
ATOM 2351 N N . GLY A 1 344 ? 2.426 6.670 -2.566 1.00 98.25 344 GLY A N 1
ATOM 2352 C CA . GLY A 1 344 ? 1.839 6.552 -3.910 1.00 98.25 344 GLY A CA 1
ATOM 2353 C C . GLY A 1 344 ? 0.667 5.575 -3.980 1.00 98.25 344 GLY A C 1
ATOM 2354 O O . GLY A 1 344 ? 0.137 5.158 -2.952 1.00 98.25 344 GLY A O 1
ATOM 2355 N N . THR A 1 345 ? 0.232 5.220 -5.190 1.00 98.62 345 THR A N 1
ATOM 2356 C CA . THR A 1 345 ? -0.924 4.322 -5.398 1.00 98.62 345 THR A CA 1
ATOM 2357 C C . THR A 1 345 ? -0.587 3.172 -6.338 1.00 98.62 345 THR A C 1
ATOM 2359 O O . THR A 1 345 ? -0.045 3.393 -7.415 1.00 98.62 345 THR A O 1
ATOM 2362 N N . ILE A 1 346 ? -0.961 1.951 -5.963 1.00 98.88 346 ILE A N 1
ATOM 2363 C CA . ILE A 1 346 ? -0.843 0.744 -6.785 1.00 98.88 346 ILE A CA 1
ATOM 2364 C C . ILE A 1 346 ? -2.250 0.196 -7.028 1.00 98.88 346 ILE A C 1
ATOM 2366 O O . ILE A 1 346 ? -2.920 -0.231 -6.089 1.00 98.88 346 ILE A O 1
ATOM 2370 N N . SER A 1 347 ? -2.692 0.211 -8.285 1.00 98.06 347 SER A N 1
ATOM 2371 C CA . SER A 1 347 ? -4.007 -0.306 -8.710 1.00 98.06 347 SER A CA 1
ATOM 2372 C C . SER A 1 347 ? -3.929 -1.660 -9.422 1.00 98.06 347 SER A C 1
ATOM 2374 O O . SER A 1 347 ? -4.937 -2.351 -9.531 1.00 98.06 347 SER A O 1
ATOM 2376 N N . VAL A 1 348 ? -2.736 -2.054 -9.876 1.00 98.44 348 VAL A N 1
ATOM 2377 C CA . VAL A 1 348 ? -2.477 -3.372 -10.481 1.00 98.44 348 VAL A CA 1
ATOM 2378 C C . VAL A 1 348 ? -2.476 -4.481 -9.432 1.00 98.44 348 VAL A C 1
ATOM 2380 O O . VAL A 1 348 ? -2.426 -4.216 -8.229 1.00 98.44 348 VAL A O 1
ATOM 2383 N N . ARG A 1 349 ? -2.466 -5.738 -9.881 1.00 98.50 349 ARG A N 1
ATOM 2384 C CA . ARG A 1 349 ? -2.271 -6.887 -8.992 1.00 98.50 349 ARG A CA 1
ATOM 2385 C C . ARG A 1 349 ? -0.781 -7.090 -8.729 1.00 98.50 349 ARG A C 1
ATOM 2387 O O . ARG A 1 349 ? -0.014 -7.254 -9.671 1.00 98.50 349 ARG A O 1
ATOM 2394 N N . LEU A 1 350 ? -0.378 -7.145 -7.465 1.00 98.88 350 LEU A N 1
ATOM 2395 C CA . LEU A 1 350 ? 0.972 -7.552 -7.062 1.00 98.88 350 LEU A CA 1
ATOM 2396 C C . LEU A 1 350 ? 1.048 -9.076 -6.882 1.00 98.88 350 LEU A C 1
ATOM 2398 O O . LEU A 1 350 ? 0.159 -9.677 -6.268 1.00 98.88 350 LEU A O 1
ATOM 2402 N N . GLY A 1 351 ? 2.098 -9.704 -7.407 1.00 98.56 351 GLY A N 1
ATOM 2403 C CA . GLY A 1 351 ? 2.325 -11.152 -7.393 1.00 98.56 351 GLY A CA 1
ATOM 2404 C C . GLY A 1 351 ? 3.662 -11.567 -6.781 1.00 98.56 351 GLY A C 1
ATOM 2405 O O . GLY A 1 351 ? 4.472 -10.732 -6.396 1.00 98.56 351 GLY A O 1
ATOM 2406 N N . GLY A 1 352 ? 3.882 -12.881 -6.711 1.00 98.38 352 GLY A N 1
ATOM 2407 C CA . GLY A 1 352 ? 5.105 -13.503 -6.195 1.00 98.38 352 GLY A CA 1
ATOM 2408 C C . GLY A 1 352 ? 4.844 -14.344 -4.944 1.00 98.38 352 GLY A C 1
ATOM 2409 O O . GLY A 1 352 ? 4.472 -13.833 -3.888 1.00 98.38 352 GLY A O 1
ATOM 2410 N N . THR A 1 353 ? 5.050 -15.659 -5.050 1.00 97.06 353 THR A N 1
ATOM 2411 C CA . THR A 1 353 ? 4.668 -16.640 -4.016 1.00 97.06 353 THR A CA 1
ATOM 2412 C C . THR A 1 353 ? 5.313 -16.380 -2.656 1.00 97.06 353 THR A C 1
ATOM 2414 O O . THR A 1 353 ? 4.666 -16.560 -1.632 1.00 97.06 353 THR A O 1
ATOM 2417 N N . ALA A 1 354 ? 6.568 -15.929 -2.634 1.00 97.69 354 ALA A N 1
ATOM 2418 C CA . ALA A 1 354 ? 7.303 -15.595 -1.411 1.00 97.69 354 ALA A CA 1
ATOM 2419 C C . ALA A 1 354 ? 7.568 -14.086 -1.269 1.00 97.69 354 ALA A C 1
ATOM 2421 O O . ALA A 1 354 ? 8.334 -13.676 -0.400 1.00 97.69 354 ALA A O 1
ATOM 2422 N N . ALA A 1 355 ? 6.955 -13.265 -2.127 1.00 98.69 355 ALA A N 1
ATOM 2423 C CA . ALA A 1 355 ? 7.280 -11.852 -2.215 1.00 98.69 355 ALA A CA 1
ATOM 2424 C C . ALA A 1 355 ? 6.836 -11.098 -0.966 1.00 98.69 355 ALA A C 1
ATOM 2426 O O . ALA A 1 355 ? 5.661 -11.143 -0.596 1.00 98.69 355 ALA A O 1
ATOM 2427 N N . THR A 1 356 ? 7.773 -10.419 -0.311 1.00 98.62 356 THR A N 1
ATOM 2428 C CA . THR A 1 356 ? 7.490 -9.616 0.881 1.00 98.62 356 THR A CA 1
ATOM 2429 C C . THR A 1 356 ? 7.001 -8.227 0.494 1.00 98.62 356 THR A C 1
ATOM 2431 O O . THR A 1 356 ? 7.386 -7.687 -0.544 1.00 98.62 356 THR A O 1
ATOM 2434 N N . LEU A 1 357 ? 6.168 -7.629 1.346 1.00 98.81 357 LEU A N 1
ATOM 2435 C CA . LEU A 1 357 ? 5.767 -6.232 1.211 1.00 98.81 357 LEU A CA 1
ATOM 2436 C C . LEU A 1 357 ? 6.216 -5.460 2.444 1.00 98.81 357 LEU A C 1
ATOM 2438 O O . LEU A 1 357 ? 5.798 -5.760 3.560 1.00 98.81 357 LEU A O 1
ATOM 2442 N N . THR A 1 358 ? 7.038 -4.438 2.241 1.00 98.25 358 THR A N 1
ATOM 2443 C CA . THR A 1 358 ? 7.470 -3.524 3.296 1.00 98.25 358 THR A CA 1
ATOM 2444 C C . THR A 1 358 ? 6.848 -2.158 3.060 1.00 98.25 358 THR A C 1
ATOM 2446 O O . THR A 1 358 ? 6.992 -1.583 1.987 1.00 98.25 358 THR A O 1
ATOM 2449 N N . LYS A 1 359 ? 6.165 -1.603 4.061 1.00 97.19 359 LYS A N 1
ATOM 2450 C CA . LYS A 1 359 ? 5.886 -0.168 4.118 1.00 97.19 359 LYS A CA 1
ATOM 2451 C C . LYS A 1 359 ? 7.076 0.499 4.798 1.00 97.19 359 LYS A C 1
ATOM 2453 O O . LYS A 1 359 ? 7.278 0.342 6.006 1.00 97.19 359 LYS A O 1
ATOM 2458 N N . SER A 1 360 ? 7.859 1.226 4.015 1.00 93.31 360 SER A N 1
ATOM 2459 C CA . SER A 1 360 ? 9.039 1.956 4.469 1.00 93.31 360 SER A CA 1
ATOM 2460 C C . SER A 1 360 ? 8.809 3.468 4.446 1.00 93.31 360 SER A C 1
ATOM 2462 O O . SER A 1 360 ? 7.677 3.962 4.372 1.00 93.31 360 SER A O 1
ATOM 2464 N N . GLY A 1 361 ? 9.900 4.218 4.570 1.00 87.94 361 GLY A N 1
ATOM 2465 C CA . GLY A 1 361 ? 9.904 5.635 4.885 1.00 87.94 361 GLY A CA 1
ATOM 2466 C C . GLY A 1 361 ? 10.068 5.874 6.383 1.00 87.94 361 GLY A C 1
ATOM 2467 O O . GLY A 1 361 ? 9.803 5.008 7.209 1.00 87.94 361 GLY A O 1
ATOM 2468 N N . ASN A 1 362 ? 10.530 7.073 6.720 1.00 87.81 362 ASN A N 1
ATOM 2469 C CA . ASN A 1 362 ? 10.700 7.542 8.096 1.00 87.81 362 ASN A CA 1
ATOM 2470 C C . ASN A 1 362 ? 10.006 8.902 8.259 1.00 87.81 362 ASN A C 1
ATOM 2472 O O . ASN A 1 362 ? 10.562 9.863 8.789 1.00 87.81 362 ASN A O 1
ATOM 2476 N N . LEU A 1 363 ? 8.808 9.003 7.686 1.00 87.44 363 LEU A N 1
ATOM 2477 C CA . LEU A 1 363 ? 7.957 10.174 7.755 1.00 87.44 363 LEU A CA 1
ATOM 2478 C C . LEU A 1 363 ? 6.511 9.713 7.931 1.00 87.44 363 LEU A C 1
ATOM 2480 O O . LEU A 1 363 ? 5.915 9.119 7.036 1.00 87.44 363 LEU A O 1
ATOM 2484 N N . TYR A 1 364 ? 5.932 10.032 9.087 1.00 83.50 364 TYR A N 1
ATOM 2485 C CA . TYR A 1 364 ? 4.604 9.569 9.500 1.00 83.50 364 TYR A CA 1
ATOM 2486 C C . TYR A 1 364 ? 3.452 10.057 8.603 1.00 83.50 364 TYR A C 1
ATOM 2488 O O . TYR A 1 364 ? 2.334 9.562 8.727 1.00 83.50 364 TYR A O 1
ATOM 2496 N N . THR A 1 365 ? 3.694 11.033 7.722 1.00 87.38 365 THR A N 1
ATOM 2497 C CA . THR A 1 365 ? 2.716 11.529 6.739 1.00 87.38 365 THR A CA 1
ATOM 2498 C C . THR A 1 365 ? 2.750 10.767 5.417 1.00 87.38 365 THR A C 1
ATOM 2500 O O . THR A 1 365 ? 1.899 11.007 4.563 1.00 87.38 365 THR A O 1
ATOM 2503 N N . ASN A 1 366 ? 3.723 9.875 5.215 1.00 92.38 366 ASN A N 1
ATOM 2504 C CA . ASN A 1 366 ? 3.793 9.058 4.011 1.00 92.38 366 ASN A CA 1
ATOM 2505 C C . ASN A 1 366 ? 2.569 8.145 3.918 1.00 92.38 366 ASN A C 1
ATOM 2507 O O . ASN A 1 366 ? 2.131 7.572 4.914 1.00 92.38 366 ASN A O 1
ATOM 2511 N N . SER A 1 367 ? 2.024 7.989 2.715 1.00 94.19 367 SER A N 1
ATOM 2512 C CA . SER A 1 367 ? 0.865 7.134 2.476 1.00 94.19 367 SER A CA 1
ATOM 2513 C C . SER A 1 367 ? 1.032 6.370 1.172 1.00 94.19 367 SER A C 1
ATOM 2515 O O . SER A 1 367 ? 1.217 6.980 0.116 1.00 94.19 367 SER A O 1
ATOM 2517 N N . ALA A 1 368 ? 0.972 5.042 1.255 1.00 97.94 368 ALA A N 1
ATOM 2518 C CA . ALA A 1 368 ? 0.923 4.156 0.098 1.00 97.94 368 ALA A CA 1
ATOM 2519 C C . ALA A 1 368 ? -0.440 3.457 0.054 1.00 97.94 368 ALA A C 1
ATOM 2521 O O . ALA A 1 368 ? -0.893 2.951 1.077 1.00 97.94 368 ALA A O 1
ATOM 2522 N N . THR A 1 369 ? -1.081 3.413 -1.111 1.00 98.62 369 THR A N 1
ATOM 2523 C CA . THR A 1 369 ? -2.402 2.795 -1.299 1.00 98.62 369 THR A CA 1
ATOM 2524 C C . THR A 1 369 ? -2.299 1.540 -2.156 1.00 98.62 369 THR A C 1
ATOM 2526 O O . THR A 1 369 ? -1.773 1.591 -3.267 1.00 98.62 369 THR A O 1
ATOM 2529 N N . LEU A 1 370 ? -2.845 0.430 -1.658 1.00 98.81 370 LEU A N 1
ATOM 2530 C CA . LEU A 1 370 ? -3.044 -0.820 -2.389 1.00 98.81 370 LEU A CA 1
ATOM 2531 C C . LEU A 1 370 ? -4.520 -0.940 -2.783 1.00 98.81 370 LEU A C 1
ATOM 2533 O O . LEU A 1 370 ? -5.365 -1.266 -1.947 1.00 98.81 370 LEU A O 1
ATOM 2537 N N . ALA A 1 371 ? -4.823 -0.668 -4.049 1.00 98.44 371 ALA A N 1
ATOM 2538 C CA . ALA A 1 371 ? -6.168 -0.742 -4.623 1.00 98.44 371 ALA A CA 1
ATOM 2539 C C . ALA A 1 371 ? -6.405 -2.004 -5.472 1.00 98.44 371 ALA A C 1
ATOM 2541 O O . ALA A 1 371 ? -7.541 -2.290 -5.838 1.00 98.44 371 ALA A O 1
ATOM 2542 N N . GLY A 1 372 ? -5.353 -2.769 -5.775 1.00 97.94 372 GLY A N 1
ATOM 2543 C CA . GLY A 1 372 ? -5.453 -4.015 -6.531 1.00 97.94 372 GLY A CA 1
ATOM 2544 C C . GLY A 1 372 ? -5.824 -5.246 -5.693 1.00 97.94 372 GLY A C 1
ATOM 2545 O O . GLY A 1 372 ? -5.569 -5.323 -4.488 1.00 97.94 372 GLY A O 1
ATOM 2546 N N . ALA A 1 373 ? -6.374 -6.258 -6.370 1.00 97.88 373 ALA A N 1
ATOM 2547 C CA . ALA A 1 373 ? -6.579 -7.603 -5.833 1.00 97.88 373 ALA A CA 1
ATOM 2548 C C . ALA A 1 373 ? -5.258 -8.394 -5.841 1.00 97.88 373 ALA A C 1
ATOM 2550 O O . ALA A 1 373 ? -4.950 -9.134 -6.778 1.00 97.88 373 ALA A O 1
ATOM 2551 N N . ASN A 1 374 ? -4.443 -8.185 -4.812 1.00 98.56 374 ASN A N 1
ATOM 2552 C CA . ASN A 1 374 ? -3.083 -8.705 -4.753 1.00 98.56 374 ASN A CA 1
ATOM 2553 C C . ASN A 1 374 ? -3.030 -10.222 -4.503 1.00 98.56 374 ASN A C 1
ATOM 2555 O O . ASN A 1 374 ? -3.995 -10.846 -4.072 1.00 98.56 374 ASN A O 1
ATOM 2559 N N . SER A 1 375 ? -1.872 -10.817 -4.791 1.00 97.88 375 SER A N 1
ATOM 2560 C CA . SER A 1 375 ? -1.611 -12.263 -4.711 1.00 97.88 375 SER A CA 1
ATOM 2561 C C . SER A 1 375 ? -0.211 -12.623 -4.191 1.00 97.88 375 SER A C 1
ATOM 2563 O O . SER A 1 375 ? 0.111 -13.808 -4.099 1.00 97.88 375 SER A O 1
ATOM 2565 N N . TYR A 1 376 ? 0.610 -11.631 -3.819 1.00 98.69 376 TYR A N 1
ATOM 2566 C CA . TYR A 1 376 ? 1.907 -11.859 -3.174 1.00 98.69 376 TYR A CA 1
ATOM 2567 C C . TYR A 1 376 ? 1.743 -12.667 -1.875 1.00 98.69 376 TYR A C 1
ATOM 2569 O O . TYR A 1 376 ? 0.743 -12.506 -1.170 1.00 98.69 376 TYR A O 1
ATOM 2577 N N . GLY A 1 377 ? 2.684 -13.564 -1.577 1.00 98.12 377 GLY A N 1
ATOM 2578 C CA . GLY A 1 377 ? 2.551 -14.534 -0.479 1.00 98.12 377 GLY A CA 1
ATOM 2579 C C . GLY A 1 377 ? 3.551 -14.393 0.668 1.00 98.12 377 GLY A C 1
ATOM 2580 O O . GLY A 1 377 ? 3.442 -15.123 1.648 1.00 98.12 377 GLY A O 1
ATOM 2581 N N . GLY A 1 378 ? 4.509 -13.469 0.593 1.00 98.44 378 GLY A N 1
ATOM 2582 C CA . GLY A 1 378 ? 5.403 -13.161 1.710 1.00 98.44 378 GLY A CA 1
ATOM 2583 C C . GLY A 1 378 ? 4.746 -12.270 2.768 1.00 98.44 378 GLY A C 1
ATOM 2584 O O . GLY A 1 378 ? 3.642 -11.757 2.592 1.00 98.44 378 GLY A O 1
ATOM 2585 N N . MET A 1 379 ? 5.439 -12.091 3.895 1.00 97.56 379 MET A N 1
ATOM 2586 C CA . MET A 1 379 ? 4.970 -11.264 5.012 1.00 97.56 379 MET A CA 1
ATOM 2587 C C . MET A 1 379 ? 4.818 -9.791 4.608 1.00 97.56 379 MET A C 1
ATOM 2589 O O . MET A 1 379 ? 5.638 -9.254 3.859 1.00 97.56 379 MET A O 1
ATOM 2593 N N . THR A 1 380 ? 3.798 -9.134 5.164 1.00 98.56 380 THR A N 1
ATOM 2594 C CA . THR A 1 380 ? 3.645 -7.677 5.102 1.00 98.56 380 THR A CA 1
ATOM 2595 C C . THR A 1 380 ? 4.183 -7.043 6.384 1.00 98.56 380 THR A C 1
ATOM 2597 O O . THR A 1 380 ? 3.735 -7.395 7.476 1.00 98.56 380 THR A O 1
ATOM 2600 N N . THR A 1 381 ? 5.113 -6.097 6.277 1.00 97.50 381 THR A N 1
ATOM 2601 C CA . THR A 1 381 ? 5.741 -5.428 7.426 1.00 97.50 381 THR A CA 1
ATOM 2602 C C . THR A 1 381 ? 5.687 -3.919 7.270 1.00 97.50 381 THR A C 1
ATOM 2604 O O . THR A 1 381 ? 6.002 -3.384 6.214 1.00 97.50 381 THR A O 1
ATOM 2607 N N . LEU A 1 382 ? 5.297 -3.212 8.325 1.00 96.44 382 LEU A N 1
ATOM 2608 C CA . LEU A 1 382 ? 5.300 -1.758 8.362 1.00 96.44 382 LEU A CA 1
ATOM 2609 C C . LEU A 1 382 ? 6.249 -1.308 9.475 1.00 96.44 382 LEU A C 1
ATOM 2611 O O . LEU A 1 382 ? 6.043 -1.646 10.642 1.00 96.44 382 LEU A O 1
ATOM 2615 N N . GLY A 1 383 ? 7.302 -0.574 9.108 1.00 90.50 383 GLY A N 1
ATOM 2616 C CA . GLY A 1 383 ? 8.328 -0.108 10.047 1.00 90.50 383 GLY A CA 1
ATOM 2617 C C . GLY A 1 383 ? 7.899 1.124 10.848 1.00 90.50 383 GLY A C 1
ATOM 2618 O O . GLY A 1 383 ? 6.888 1.752 10.537 1.00 90.50 383 GLY A O 1
ATOM 2619 N N . ASN A 1 384 ? 8.691 1.505 11.852 1.00 88.69 384 ASN A N 1
ATOM 2620 C CA . ASN A 1 384 ? 8.448 2.690 12.685 1.00 88.69 384 ASN A CA 1
ATOM 2621 C C . ASN A 1 384 ? 8.453 3.979 11.840 1.00 88.69 384 ASN A C 1
ATOM 2623 O O . ASN A 1 384 ? 9.314 4.132 10.977 1.00 88.69 384 ASN A O 1
ATOM 2627 N N . ASN A 1 385 ? 7.527 4.908 12.098 1.00 89.25 385 ASN A N 1
ATOM 2628 C CA . ASN A 1 385 ? 7.343 6.157 11.341 1.00 89.25 385 ASN A CA 1
ATOM 2629 C C . ASN A 1 385 ? 7.184 5.990 9.816 1.00 89.25 385 ASN A C 1
ATOM 2631 O O . ASN A 1 385 ? 7.419 6.939 9.066 1.00 89.25 385 ASN A O 1
ATOM 2635 N N . SER A 1 386 ? 6.762 4.822 9.331 1.00 91.31 386 SER A N 1
ATOM 2636 C CA . SER A 1 386 ? 6.574 4.594 7.891 1.00 91.31 386 SER A CA 1
ATOM 2637 C C . SER A 1 386 ? 5.278 5.198 7.345 1.00 91.31 386 SER A C 1
ATOM 2639 O O . SER A 1 386 ? 5.062 5.192 6.133 1.00 91.31 386 SER A O 1
ATOM 2641 N N . GLY A 1 387 ? 4.428 5.767 8.204 1.00 91.88 387 GLY A N 1
ATOM 2642 C CA . GLY A 1 387 ? 3.158 6.363 7.811 1.00 91.88 387 GLY A CA 1
ATOM 2643 C C . GLY A 1 387 ? 2.077 5.310 7.571 1.00 91.88 387 GLY A C 1
ATOM 2644 O O . GLY A 1 387 ? 1.987 4.312 8.283 1.00 91.88 387 GLY A O 1
ATOM 2645 N N . SER A 1 388 ? 1.203 5.538 6.597 1.00 93.19 388 SER A N 1
ATOM 2646 C CA . SER A 1 388 ? 0.028 4.692 6.371 1.00 93.19 388 SER A CA 1
ATOM 2647 C C . SER A 1 388 ? 0.195 3.767 5.167 1.00 93.19 388 SER A C 1
ATOM 2649 O O . SER A 1 388 ? 0.626 4.195 4.094 1.00 93.19 388 SER A O 1
ATOM 2651 N N . LEU A 1 389 ? -0.203 2.507 5.326 1.00 97.44 389 LEU A N 1
ATOM 2652 C CA . LEU A 1 389 ? -0.549 1.623 4.216 1.00 97.44 389 LEU A CA 1
ATOM 2653 C C . LEU A 1 389 ? -2.078 1.559 4.126 1.00 97.44 389 LEU A C 1
ATOM 2655 O O . LEU A 1 389 ? -2.735 0.992 5.002 1.00 97.44 389 LEU A O 1
ATOM 2659 N N . VAL A 1 390 ? -2.640 2.171 3.089 1.00 98.06 390 VAL A N 1
ATOM 2660 C CA . VAL A 1 390 ? -4.080 2.192 2.828 1.00 98.06 390 VAL A CA 1
ATOM 2661 C C . VAL A 1 390 ? -4.462 0.953 2.025 1.00 98.06 390 VAL A C 1
ATOM 2663 O O . VAL A 1 390 ? -3.948 0.728 0.931 1.00 98.06 390 VAL A O 1
ATOM 2666 N N . LEU A 1 391 ? -5.379 0.155 2.557 1.00 98.75 391 LEU A N 1
ATOM 2667 C CA . LEU A 1 391 ? -5.981 -0.980 1.872 1.00 98.75 391 LEU A CA 1
ATOM 2668 C C . LEU A 1 391 ? -7.288 -0.497 1.247 1.00 98.75 391 LEU A C 1
ATOM 2670 O O . LEU A 1 391 ? -8.217 -0.154 1.972 1.00 98.75 391 LEU A O 1
ATOM 2674 N N . ALA A 1 392 ? -7.346 -0.444 -0.080 1.00 98.50 392 ALA A N 1
ATOM 2675 C CA . ALA A 1 392 ? -8.521 -0.011 -0.838 1.00 98.50 392 ALA A CA 1
ATOM 2676 C C . ALA A 1 392 ? -9.251 -1.172 -1.536 1.00 98.50 392 ALA A C 1
ATOM 2678 O O . ALA A 1 392 ? -10.189 -0.952 -2.293 1.00 98.50 392 ALA A O 1
ATOM 2679 N N . HIS A 1 393 ? -8.834 -2.411 -1.265 1.00 98.38 393 HIS A N 1
ATOM 2680 C CA . HIS A 1 393 ? -9.429 -3.630 -1.804 1.00 98.38 393 HIS A CA 1
ATOM 2681 C C . HIS A 1 393 ? -9.414 -4.750 -0.749 1.00 98.38 393 HIS A C 1
ATOM 2683 O O . HIS A 1 393 ? -8.486 -4.837 0.057 1.00 98.38 393 HIS A O 1
ATOM 2689 N N . GLU A 1 394 ? -10.404 -5.647 -0.766 1.00 98.12 394 GLU A N 1
ATOM 2690 C CA . GLU A 1 394 ? -10.523 -6.774 0.186 1.00 98.12 394 GLU A CA 1
ATOM 2691 C C . GLU A 1 394 ? -9.325 -7.744 0.142 1.00 98.12 394 GLU A C 1
ATOM 2693 O O . GLU A 1 394 ? -8.850 -8.225 1.170 1.00 98.12 394 GLU A O 1
ATOM 2698 N N . ASN A 1 395 ? -8.765 -7.949 -1.052 1.00 97.50 395 ASN A N 1
ATOM 2699 C CA . ASN A 1 395 ? -7.547 -8.731 -1.300 1.00 97.50 395 ASN A CA 1
ATOM 2700 C C . ASN A 1 395 ? -6.264 -7.879 -1.364 1.00 97.50 395 ASN A C 1
ATOM 2702 O O . ASN A 1 395 ? -5.262 -8.325 -1.919 1.00 97.50 395 ASN A O 1
ATOM 2706 N N . ALA A 1 396 ? -6.255 -6.658 -0.815 1.00 98.50 396 ALA A N 1
ATOM 2707 C CA . ALA A 1 396 ? -5.080 -5.778 -0.877 1.00 98.50 396 ALA A CA 1
ATOM 2708 C C . ALA A 1 396 ? -3.820 -6.394 -0.236 1.00 98.50 396 ALA A C 1
ATOM 2710 O O . ALA A 1 396 ? -2.711 -6.105 -0.673 1.00 98.50 396 ALA A O 1
ATOM 2711 N N . LEU A 1 397 ? -3.969 -7.278 0.756 1.00 98.44 397 LEU A N 1
ATOM 2712 C CA . LEU A 1 397 ? -2.847 -7.975 1.406 1.00 98.44 397 LEU A CA 1
ATOM 2713 C C . LEU A 1 397 ? -2.477 -9.321 0.752 1.00 98.44 397 LEU A C 1
ATOM 2715 O O . LEU A 1 397 ? -1.645 -10.060 1.278 1.00 98.44 397 LEU A O 1
ATOM 2719 N N . GLY A 1 398 ? -3.134 -9.674 -0.355 1.00 97.62 398 GLY A N 1
ATOM 2720 C CA . GLY A 1 398 ? -2.920 -10.915 -1.091 1.00 97.62 398 GLY A CA 1
ATOM 2721 C C . GLY A 1 398 ? -2.900 -12.178 -0.232 1.00 97.62 398 GLY A C 1
ATOM 2722 O O . GLY A 1 398 ? -3.732 -12.378 0.658 1.00 97.62 398 GLY A O 1
ATOM 2723 N N . ASN A 1 399 ? -1.925 -13.043 -0.496 1.00 97.25 399 ASN A N 1
ATOM 2724 C CA . ASN A 1 399 ? -1.718 -14.307 0.205 1.00 97.25 399 ASN A CA 1
ATOM 2725 C C . ASN A 1 399 ? -0.805 -14.167 1.432 1.00 97.25 399 ASN A C 1
ATOM 2727 O O . ASN A 1 399 ? -0.450 -15.185 2.020 1.00 97.25 399 ASN A O 1
ATOM 2731 N N . SER A 1 400 ? -0.469 -12.938 1.853 1.00 96.75 400 SER A N 1
ATOM 2732 C CA . SER A 1 400 ? 0.376 -12.684 3.025 1.00 96.75 400 SER A CA 1
ATOM 2733 C C . SER A 1 400 ? -0.104 -13.510 4.230 1.00 96.75 400 SER A C 1
ATOM 2735 O O . SER A 1 400 ? -1.298 -13.439 4.566 1.00 96.75 400 SER A O 1
ATOM 2737 N N . PRO A 1 401 ? 0.780 -14.290 4.884 1.00 96.31 401 PRO A N 1
ATOM 2738 C CA . PRO A 1 401 ? 0.414 -15.152 6.006 1.00 96.31 401 PRO A CA 1
ATOM 2739 C C . PRO A 1 401 ? 0.148 -14.343 7.276 1.00 96.31 401 PRO A C 1
ATOM 2741 O O . PRO A 1 401 ? -0.642 -14.757 8.118 1.00 96.31 401 PRO A O 1
ATOM 2744 N N . SER A 1 402 ? 0.791 -13.182 7.408 1.00 94.81 402 SER A N 1
ATOM 2745 C CA . SER A 1 402 ? 0.636 -12.272 8.539 1.00 94.81 402 SER A CA 1
ATOM 2746 C C . SER A 1 402 ? 0.987 -10.838 8.158 1.00 94.81 402 SER A C 1
ATOM 2748 O O . SER A 1 402 ? 1.708 -10.593 7.187 1.00 94.81 402 SER A O 1
ATOM 2750 N N . VAL A 1 403 ? 0.490 -9.895 8.953 1.00 97.88 403 VAL A N 1
ATOM 2751 C CA . VAL A 1 403 ? 0.887 -8.485 8.922 1.00 97.88 403 VAL A CA 1
ATOM 2752 C C . VAL A 1 403 ? 1.590 -8.139 10.229 1.00 97.88 403 VAL A C 1
ATOM 2754 O O . VAL A 1 403 ? 1.107 -8.500 11.304 1.00 97.88 403 VAL A O 1
ATOM 2757 N N . ASP A 1 404 ? 2.705 -7.424 10.147 1.00 96.06 404 ASP A N 1
ATOM 2758 C CA . ASP A 1 404 ? 3.400 -6.880 11.310 1.00 96.06 404 ASP A CA 1
ATOM 2759 C C . ASP A 1 404 ? 3.486 -5.350 11.225 1.00 96.06 404 ASP A C 1
ATOM 2761 O O . ASP A 1 404 ? 4.046 -4.808 10.271 1.00 96.06 404 ASP A O 1
ATOM 2765 N N . VAL A 1 405 ? 2.920 -4.653 12.211 1.00 94.88 405 VAL A N 1
ATOM 2766 C CA . VAL A 1 405 ? 2.985 -3.194 12.341 1.00 94.88 405 VAL A CA 1
ATOM 2767 C C . VAL A 1 405 ? 3.861 -2.838 13.535 1.00 94.88 405 VAL A C 1
ATOM 2769 O O . VAL A 1 405 ? 3.484 -3.080 14.686 1.00 94.88 405 VAL A O 1
ATOM 2772 N N . VAL A 1 406 ? 5.018 -2.235 13.261 1.00 88.38 406 VAL A N 1
ATOM 2773 C CA . VAL A 1 406 ? 6.063 -1.965 14.250 1.00 88.38 406 VAL A CA 1
ATOM 2774 C C . VAL A 1 406 ? 6.198 -0.467 14.516 1.00 88.38 406 VAL A C 1
ATOM 2776 O O . VAL A 1 406 ? 6.521 0.305 13.619 1.00 88.38 406 VAL A O 1
ATOM 2779 N N . GLY A 1 407 ? 6.057 -0.067 15.778 1.00 79.81 407 GLY A N 1
ATOM 2780 C CA . GLY A 1 407 ? 6.388 1.274 16.255 1.00 79.81 407 GLY A CA 1
ATOM 2781 C C . GLY A 1 407 ? 5.243 2.291 16.191 1.00 79.81 407 GLY A C 1
ATOM 2782 O O . GLY A 1 407 ? 4.073 1.975 15.979 1.00 79.81 407 GLY A O 1
ATOM 2783 N N . THR A 1 408 ? 5.579 3.551 16.453 1.00 83.19 408 THR A N 1
ATOM 2784 C CA . THR A 1 408 ? 4.641 4.680 16.403 1.00 83.19 408 THR A CA 1
ATOM 2785 C C . THR A 1 408 ? 4.717 5.371 15.038 1.00 83.19 408 THR A C 1
ATOM 2787 O O . THR A 1 408 ? 5.647 5.160 14.265 1.00 83.19 408 THR A O 1
ATOM 2790 N N . GLY A 1 409 ? 3.704 6.167 14.688 1.00 86.06 409 GLY A N 1
ATOM 2791 C CA . GLY A 1 409 ? 3.679 6.875 13.404 1.00 86.06 409 GLY A CA 1
ATOM 2792 C C . GLY A 1 409 ? 3.368 5.988 12.194 1.00 86.06 409 GLY A C 1
ATOM 2793 O O . GLY A 1 409 ? 3.566 6.438 11.068 1.00 86.06 409 GLY A O 1
ATOM 2794 N N . THR A 1 410 ? 2.855 4.775 12.421 1.00 90.56 410 THR A N 1
ATOM 2795 C CA . THR A 1 410 ? 2.609 3.765 11.384 1.00 90.56 410 THR A CA 1
ATOM 2796 C C . THR A 1 410 ? 1.232 3.126 11.520 1.00 90.56 410 THR A C 1
ATOM 2798 O O . THR A 1 410 ? 0.843 2.778 12.633 1.00 90.56 410 THR A O 1
ATOM 2801 N N . ALA A 1 411 ? 0.491 2.941 10.423 1.00 93.19 411 ALA A N 1
ATOM 2802 C CA . ALA A 1 411 ? -0.811 2.270 10.458 1.00 93.19 411 ALA A CA 1
ATOM 2803 C C . ALA A 1 411 ? -1.163 1.498 9.182 1.00 93.19 411 ALA A C 1
ATOM 2805 O O . ALA A 1 411 ? -0.816 1.896 8.071 1.00 93.19 411 ALA A O 1
ATOM 2806 N N . ILE A 1 412 ? -1.964 0.450 9.365 1.00 96.56 412 ILE A N 1
ATOM 2807 C CA . ILE A 1 412 ? -2.889 -0.051 8.348 1.00 96.56 412 ILE A CA 1
ATOM 2808 C C . ILE A 1 412 ? -4.159 0.803 8.400 1.00 96.56 412 ILE A C 1
ATOM 2810 O O . ILE A 1 412 ? -4.772 0.941 9.464 1.00 96.56 412 ILE A O 1
ATOM 2814 N N . VAL A 1 413 ? -4.564 1.339 7.250 1.00 96.06 413 VAL A N 1
ATOM 2815 C CA . VAL A 1 413 ? -5.790 2.131 7.092 1.00 96.06 413 VAL A CA 1
ATOM 2816 C C . VAL A 1 413 ? -6.717 1.419 6.116 1.00 96.06 413 VAL A C 1
ATOM 2818 O O . VAL A 1 413 ? -6.351 1.178 4.972 1.00 96.06 413 VAL A O 1
ATOM 2821 N N . LEU A 1 414 ? -7.925 1.084 6.549 1.00 97.94 414 LEU A N 1
ATOM 2822 C CA . LEU A 1 414 ? -8.937 0.456 5.699 1.00 97.94 414 LEU A CA 1
ATOM 2823 C C . LEU A 1 414 ? -9.774 1.527 4.989 1.00 97.94 414 LEU A C 1
ATOM 2825 O O . LEU A 1 414 ? -10.287 2.436 5.647 1.00 97.94 414 LEU A O 1
ATOM 2829 N N . ALA A 1 415 ? -9.925 1.419 3.669 1.00 98.00 415 ALA A N 1
ATOM 2830 C CA . ALA A 1 415 ? -10.894 2.211 2.914 1.00 98.00 415 ALA A CA 1
ATOM 2831 C C . ALA A 1 415 ? -12.340 1.825 3.272 1.00 98.00 415 ALA A C 1
ATOM 2833 O O . ALA A 1 415 ? -12.580 0.891 4.035 1.00 98.00 415 ALA A O 1
ATOM 2834 N N . ASP A 1 416 ? -13.309 2.565 2.741 1.00 97.88 416 ASP A N 1
ATOM 2835 C CA . ASP A 1 416 ? -14.724 2.303 2.996 1.00 97.88 416 ASP A CA 1
ATOM 2836 C C . ASP A 1 416 ? -15.208 0.994 2.358 1.00 97.88 416 ASP A C 1
ATOM 2838 O O . ASP A 1 416 ? -14.725 0.589 1.301 1.00 97.88 416 ASP A O 1
ATOM 2842 N N . ALA A 1 417 ? -16.174 0.350 3.014 1.00 97.44 417 ALA A N 1
ATOM 2843 C CA . ALA A 1 417 ? -16.897 -0.824 2.535 1.00 97.44 417 ALA A CA 1
ATOM 2844 C C . ALA A 1 417 ? -16.039 -2.059 2.187 1.00 97.44 417 ALA A C 1
ATOM 2846 O O . ALA A 1 417 ? -16.471 -2.906 1.406 1.00 97.44 417 ALA A O 1
ATOM 2847 N N . ILE A 1 418 ? -14.853 -2.217 2.790 1.00 97.81 418 ILE A N 1
ATOM 2848 C CA . ILE A 1 418 ? -14.018 -3.417 2.604 1.00 97.81 418 ILE A CA 1
ATOM 2849 C C . ILE A 1 418 ? -14.037 -4.348 3.818 1.00 97.81 418 ILE A C 1
ATOM 2851 O O . ILE A 1 418 ? -14.156 -3.920 4.969 1.00 97.81 418 ILE A O 1
ATOM 2855 N N . THR A 1 419 ? -13.844 -5.641 3.555 1.00 98.06 419 THR A N 1
ATOM 2856 C CA . THR A 1 419 ? -13.623 -6.664 4.582 1.00 98.06 419 THR A CA 1
ATOM 2857 C C . THR A 1 419 ? -12.307 -7.384 4.323 1.00 98.06 419 THR A C 1
ATOM 2859 O O . THR A 1 419 ? -12.163 -8.085 3.326 1.00 98.06 419 THR A O 1
ATOM 2862 N N . ILE A 1 420 ? -11.346 -7.249 5.239 1.00 98.19 420 ILE A N 1
ATOM 2863 C CA . ILE A 1 420 ? -10.110 -8.036 5.199 1.00 98.19 420 ILE A CA 1
ATOM 2864 C C . ILE A 1 420 ? -10.354 -9.371 5.898 1.00 98.19 420 ILE A C 1
ATOM 2866 O O . ILE A 1 420 ? -10.630 -9.438 7.106 1.00 98.19 420 ILE A O 1
ATOM 2870 N N . THR A 1 421 ? -10.256 -10.447 5.119 1.00 95.69 421 THR A N 1
ATOM 2871 C CA . THR A 1 421 ? -10.643 -11.789 5.556 1.00 95.69 421 THR A CA 1
ATOM 2872 C C . THR A 1 421 ? -9.457 -12.608 6.062 1.00 95.69 421 THR A C 1
ATOM 2874 O O . THR A 1 421 ? -8.474 -12.780 5.346 1.00 95.69 421 THR A O 1
ATOM 2877 N N . ASN A 1 422 ? -9.553 -13.144 7.286 1.00 90.81 422 ASN A N 1
ATOM 2878 C CA . ASN A 1 422 ? -8.625 -14.141 7.846 1.00 90.81 422 ASN A CA 1
ATOM 2879 C C . ASN A 1 422 ? -7.125 -13.767 7.816 1.00 90.81 422 ASN A C 1
ATOM 2881 O O . ASN A 1 422 ? -6.270 -14.648 7.748 1.00 90.81 422 ASN A O 1
ATOM 2885 N N . LYS A 1 423 ? -6.777 -12.475 7.883 1.00 96.12 423 LYS A N 1
ATOM 2886 C CA . LYS A 1 423 ? -5.377 -12.029 7.981 1.00 96.12 423 LYS A CA 1
ATOM 2887 C C . LYS A 1 423 ? -4.992 -11.748 9.433 1.00 96.12 423 LYS A C 1
ATOM 2889 O O . LYS A 1 423 ? -5.510 -10.791 10.004 1.00 96.12 423 LYS A O 1
ATOM 2894 N N . PRO A 1 424 ? -4.111 -12.540 10.067 1.00 96.62 424 PRO A N 1
ATOM 2895 C CA . PRO A 1 424 ? -3.614 -12.188 11.387 1.00 96.62 424 PRO A CA 1
ATOM 2896 C C . PRO A 1 424 ? -2.710 -10.954 11.287 1.00 96.62 424 PRO A C 1
ATOM 2898 O O . PRO A 1 424 ? -1.870 -10.851 10.389 1.00 96.62 424 PRO A O 1
ATOM 2901 N N . ILE A 1 425 ? -2.870 -10.023 12.224 1.00 97.25 425 ILE A N 1
ATOM 2902 C CA . ILE A 1 425 ? -2.033 -8.826 12.352 1.00 97.25 425 ILE A CA 1
ATOM 2903 C C . ILE A 1 425 ? -1.438 -8.756 13.751 1.00 97.25 425 ILE A C 1
ATOM 2905 O O . ILE A 1 425 ? -2.137 -8.989 14.733 1.00 97.25 425 ILE A O 1
ATOM 2909 N N . THR A 1 426 ? -0.156 -8.418 13.845 1.00 95.81 426 THR A N 1
ATOM 2910 C CA . THR A 1 426 ? 0.485 -8.028 15.104 1.00 95.81 426 THR A CA 1
ATOM 2911 C C . THR A 1 426 ? 0.686 -6.521 15.109 1.00 95.81 426 THR A C 1
ATOM 2913 O O . THR A 1 426 ? 1.227 -5.971 14.152 1.00 95.81 426 THR A O 1
ATOM 2916 N N . ILE A 1 427 ? 0.247 -5.852 16.174 1.00 93.88 427 ILE A N 1
ATOM 2917 C CA . ILE A 1 427 ? 0.414 -4.407 16.347 1.00 93.88 427 ILE A CA 1
ATOM 2918 C C . ILE A 1 427 ? 1.328 -4.108 17.535 1.00 93.88 427 ILE A C 1
ATOM 2920 O O . ILE A 1 427 ? 1.129 -4.624 18.637 1.00 93.88 427 ILE A O 1
ATOM 2924 N N . ARG A 1 428 ? 2.324 -3.252 17.305 1.00 89.00 428 ARG A N 1
ATOM 2925 C CA . ARG A 1 428 ? 3.247 -2.727 18.316 1.00 89.00 428 ARG A CA 1
ATOM 2926 C C . ARG A 1 428 ? 3.270 -1.215 18.182 1.00 89.00 428 ARG A C 1
ATOM 2928 O O . ARG A 1 428 ? 3.703 -0.721 17.148 1.00 89.00 428 ARG A O 1
ATOM 2935 N N . GLY A 1 429 ? 2.776 -0.479 19.172 1.00 85.81 429 GLY A N 1
ATOM 2936 C CA . GLY A 1 429 ? 2.730 0.989 19.122 1.00 85.81 429 GLY A CA 1
ATOM 2937 C C . GLY A 1 429 ? 1.359 1.622 18.854 1.00 85.81 429 GLY A C 1
ATOM 2938 O O . GLY A 1 429 ? 0.332 0.958 18.704 1.00 85.81 429 GLY A O 1
ATOM 2939 N N . THR A 1 430 ? 1.355 2.960 18.848 1.00 81.81 430 THR A N 1
ATOM 2940 C CA . THR A 1 430 ? 0.145 3.790 18.962 1.00 81.81 430 THR A CA 1
ATOM 2941 C C . THR A 1 430 ? -0.516 4.164 17.637 1.00 81.81 430 THR A C 1
ATOM 2943 O O . THR A 1 430 ? -1.571 4.800 17.663 1.00 81.81 430 THR A O 1
ATOM 2946 N N . GLY A 1 431 ? 0.064 3.802 16.494 1.00 83.06 431 GLY A N 1
ATOM 2947 C CA . GLY A 1 431 ? -0.516 4.074 15.182 1.00 83.06 431 GLY A CA 1
ATOM 2948 C C . GLY A 1 431 ? 0.004 5.299 14.445 1.00 83.06 431 GLY A C 1
ATOM 2949 O O . GLY A 1 431 ? 0.875 6.014 14.944 1.00 83.06 431 GLY A O 1
ATOM 2950 N N . ALA A 1 432 ? -0.571 5.557 13.267 1.00 71.25 432 ALA A N 1
ATOM 2951 C CA . ALA A 1 432 ? -0.274 6.721 12.435 1.00 71.25 432 ALA A CA 1
ATOM 2952 C C . ALA A 1 432 ? -0.906 8.000 12.992 1.00 71.25 432 ALA A C 1
ATOM 2954 O O . ALA A 1 432 ? -1.950 7.988 13.654 1.00 71.25 432 ALA A O 1
ATOM 2955 N N . ASN A 1 433 ? -0.226 9.112 12.734 1.00 68.50 433 ASN A N 1
ATOM 2956 C CA . ASN A 1 433 ? -0.592 10.430 13.218 1.00 68.50 433 ASN A CA 1
ATOM 2957 C C . ASN A 1 433 ? -1.604 11.099 12.267 1.00 68.50 433 ASN A C 1
ATOM 2959 O O . ASN A 1 433 ? -1.320 11.261 11.084 1.00 68.50 433 ASN A O 1
ATOM 2963 N N . ASN A 1 434 ? -2.765 11.514 12.775 1.00 58.22 434 ASN A N 1
ATOM 2964 C CA . ASN A 1 434 ? -3.842 12.140 12.008 1.00 58.22 434 ASN A CA 1
ATOM 2965 C C . ASN A 1 434 ? -3.662 13.672 11.952 1.00 58.22 434 ASN A C 1
ATOM 2967 O O . ASN A 1 434 ? -4.413 14.431 12.565 1.00 58.22 434 ASN A O 1
ATOM 2971 N N . GLY A 1 435 ? -2.601 14.121 11.274 1.00 55.84 435 GLY A N 1
ATOM 2972 C CA . GLY A 1 435 ? -2.393 15.532 10.916 1.00 55.84 435 GLY A CA 1
ATOM 2973 C C . GLY A 1 435 ? -1.855 16.469 12.009 1.00 55.84 435 GLY A C 1
ATOM 2974 O O . GLY A 1 435 ? -1.702 17.659 11.746 1.00 55.84 435 GLY A O 1
ATOM 2975 N N . SER A 1 436 ? -1.543 15.997 13.224 1.00 52.78 436 SER A N 1
ATOM 2976 C CA . SER A 1 436 ? -0.912 16.818 14.282 1.00 52.78 436 SER A CA 1
ATOM 2977 C C . SER A 1 436 ? -0.201 15.956 15.323 1.00 52.78 436 SER A C 1
ATOM 2979 O O . SER A 1 436 ? -0.822 15.072 15.899 1.00 52.78 436 SER A O 1
ATOM 2981 N N . ALA A 1 437 ? 1.090 16.208 15.588 1.00 52.75 437 ALA A N 1
ATOM 2982 C CA . ALA A 1 437 ? 1.917 15.487 16.572 1.00 52.75 437 ALA A CA 1
ATOM 2983 C C . ALA A 1 437 ? 1.138 15.071 17.841 1.00 52.75 437 ALA A C 1
ATOM 2985 O O . ALA A 1 437 ? 0.623 15.917 18.563 1.00 52.75 437 ALA A O 1
ATOM 2986 N N . GLY A 1 438 ? 1.040 13.759 18.094 1.00 57.06 438 GLY A N 1
ATOM 2987 C CA . GLY A 1 438 ? 0.307 13.194 19.239 1.00 57.06 438 GLY A CA 1
ATOM 2988 C C . GLY A 1 438 ? -1.122 12.709 18.940 1.00 57.06 438 GLY A C 1
ATOM 2989 O O . GLY A 1 438 ? -1.707 11.983 19.752 1.00 57.06 438 GLY A O 1
ATOM 2990 N N . ASN A 1 439 ? -1.687 13.021 17.769 1.00 67.50 439 ASN A N 1
ATOM 2991 C CA . ASN A 1 439 ? -3.051 12.642 17.399 1.00 67.50 439 ASN A CA 1
ATOM 2992 C C . ASN A 1 439 ? -3.128 11.280 16.681 1.00 67.50 439 ASN A C 1
ATOM 2994 O O . ASN A 1 439 ? -3.433 11.195 15.495 1.00 67.50 439 ASN A O 1
ATOM 2998 N N . PHE A 1 440 ? -2.819 10.188 17.382 1.00 75.38 440 PHE A N 1
ATOM 2999 C CA . PHE A 1 440 ? -2.786 8.857 16.762 1.00 75.38 440 PHE A CA 1
ATOM 3000 C C . PHE A 1 440 ? -4.143 8.143 16.773 1.00 75.38 440 PHE A C 1
ATOM 3002 O O . PHE A 1 440 ? -4.744 8.021 17.845 1.00 75.38 440 PHE A O 1
ATOM 3009 N N . SER A 1 441 ? -4.573 7.605 15.625 1.00 76.31 441 SER A N 1
ATOM 3010 C CA . SER A 1 441 ? -5.867 6.902 15.443 1.00 76.31 441 SER A CA 1
ATOM 3011 C C . SER A 1 441 ? -5.748 5.366 15.423 1.00 76.31 441 SER A C 1
ATOM 3013 O O . SER A 1 441 ? -6.657 4.689 14.954 1.00 76.31 441 SER A O 1
ATOM 3015 N N . GLY A 1 442 ? -4.636 4.815 15.932 1.00 88.12 442 GLY A N 1
ATOM 3016 C CA . GLY A 1 442 ? -4.373 3.370 16.011 1.00 88.12 442 GLY A CA 1
ATOM 3017 C C . GLY A 1 442 ? -3.508 2.818 14.873 1.00 88.12 442 GLY A C 1
ATOM 3018 O O . GLY A 1 442 ? -3.438 3.399 13.793 1.00 88.12 442 GLY A O 1
ATOM 3019 N N . SER A 1 443 ? -2.792 1.724 15.149 1.00 92.00 443 SER A N 1
ATOM 3020 C CA . SER A 1 443 ? -1.961 0.979 14.183 1.00 92.00 443 SER A CA 1
ATOM 3021 C C . SER A 1 443 ? -2.803 0.145 13.218 1.00 92.00 443 SER A C 1
ATOM 3023 O O . SER A 1 443 ? -2.340 -0.218 12.141 1.00 92.00 443 SER A O 1
ATOM 3025 N N . LEU A 1 444 ? -4.052 -0.121 13.599 1.00 95.00 444 LEU A N 1
ATOM 3026 C CA . LEU A 1 444 ? -5.118 -0.606 12.736 1.00 95.00 444 LEU A CA 1
ATOM 3027 C C . LEU A 1 444 ? -6.293 0.364 12.861 1.00 95.00 444 LEU A C 1
ATOM 3029 O O . LEU A 1 444 ? -6.780 0.599 13.973 1.00 95.00 444 LEU A O 1
ATOM 3033 N N . THR A 1 445 ? -6.710 0.949 11.740 1.00 94.00 445 THR A N 1
ATOM 3034 C CA . THR A 1 445 ? -7.752 1.979 11.711 1.00 94.00 445 THR A CA 1
ATOM 3035 C C . THR A 1 445 ? -8.496 2.010 10.377 1.00 94.00 445 THR A C 1
ATOM 3037 O O . THR A 1 445 ? -8.124 1.321 9.427 1.00 94.00 445 THR A O 1
ATOM 3040 N N . THR A 1 446 ? -9.549 2.818 10.294 1.00 94.31 446 THR A N 1
ATOM 3041 C CA . THR A 1 446 ? -10.266 3.113 9.045 1.00 94.31 446 THR A CA 1
ATOM 3042 C C . THR A 1 446 ? -9.930 4.509 8.537 1.00 94.31 446 THR A C 1
ATOM 3044 O O . THR A 1 446 ? -9.497 5.381 9.295 1.00 94.31 446 THR A O 1
ATOM 3047 N N . ALA A 1 447 ? -10.147 4.743 7.246 1.00 92.44 447 ALA A N 1
ATOM 3048 C CA . ALA A 1 447 ? -10.170 6.088 6.694 1.00 92.44 447 ALA A CA 1
ATOM 3049 C C . ALA A 1 447 ? -11.314 6.924 7.326 1.00 92.44 447 ALA A C 1
ATOM 3051 O O . ALA A 1 447 ? -12.273 6.369 7.873 1.00 92.44 447 ALA A O 1
ATOM 3052 N N . PRO A 1 448 ? -11.249 8.267 7.281 1.00 89.06 448 PRO A N 1
ATOM 3053 C CA . PRO A 1 448 ? -12.364 9.113 7.704 1.00 89.06 448 PRO A CA 1
ATOM 3054 C C . PRO A 1 448 ? -13.667 8.749 6.979 1.00 89.06 448 PRO A C 1
ATOM 3056 O O . PRO A 1 448 ? -13.657 8.519 5.772 1.00 89.06 448 PRO A O 1
ATOM 3059 N N . ASN A 1 449 ? -14.781 8.727 7.714 1.00 91.19 449 ASN A N 1
ATOM 3060 C CA . ASN A 1 449 ? -16.121 8.344 7.247 1.00 91.19 449 ASN A CA 1
ATOM 3061 C C . ASN A 1 449 ? -16.256 6.907 6.704 1.00 91.19 449 ASN A C 1
ATOM 3063 O O . ASN A 1 449 ? -17.320 6.563 6.203 1.00 91.19 449 ASN A O 1
ATOM 3067 N N . ALA A 1 450 ? -15.220 6.069 6.808 1.00 95.06 450 ALA A N 1
ATOM 3068 C CA . ALA A 1 450 ? -15.256 4.698 6.310 1.00 95.06 450 ALA A CA 1
ATOM 3069 C C . ALA A 1 450 ? -15.821 3.720 7.348 1.00 95.06 450 ALA A C 1
ATOM 3071 O O . ALA A 1 450 ? -15.472 3.793 8.5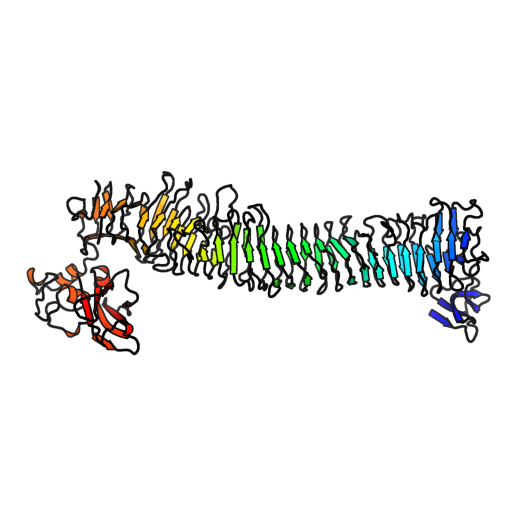32 1.00 95.06 450 ALA A O 1
ATOM 3072 N N . SER A 1 451 ? -16.623 2.763 6.888 1.00 97.19 451 SER A N 1
ATOM 3073 C CA . SER A 1 451 ? -17.039 1.574 7.627 1.00 97.19 451 SER A CA 1
ATOM 3074 C C . SER A 1 451 ? -16.385 0.333 7.020 1.00 97.19 451 SER A C 1
ATOM 3076 O O . SER A 1 451 ? -16.650 -0.013 5.870 1.00 97.19 451 SER A O 1
ATOM 3078 N N . ALA A 1 452 ? -15.514 -0.338 7.774 1.00 98.19 452 ALA A N 1
ATOM 3079 C CA . ALA A 1 452 ? -14.749 -1.478 7.266 1.00 98.19 452 ALA A CA 1
ATOM 3080 C C . ALA A 1 452 ? -14.566 -2.571 8.319 1.00 98.19 452 ALA A C 1
ATOM 3082 O O . ALA A 1 452 ? -14.614 -2.308 9.524 1.00 98.19 452 ALA A O 1
ATOM 3083 N N . THR A 1 453 ? -14.315 -3.797 7.857 1.00 98.31 453 THR A N 1
ATOM 3084 C CA . THR A 1 453 ? -14.175 -4.977 8.717 1.00 98.31 453 THR A CA 1
ATOM 3085 C C . THR A 1 453 ? -12.778 -5.582 8.637 1.00 98.31 453 THR A C 1
ATOM 3087 O O . THR A 1 453 ? -12.241 -5.817 7.555 1.00 98.31 453 THR A O 1
ATOM 3090 N N . TRP A 1 454 ? -12.220 -5.922 9.795 1.00 98.25 454 TRP A N 1
ATOM 3091 C CA . TRP A 1 454 ? -11.071 -6.812 9.923 1.00 98.25 454 TRP A CA 1
ATOM 3092 C C . TRP A 1 454 ? -11.494 -8.078 10.672 1.00 98.25 454 TRP A C 1
ATOM 3094 O O . TRP A 1 454 ? -11.870 -8.030 11.846 1.00 98.25 454 TRP A O 1
ATOM 3104 N N . SER A 1 455 ? -11.445 -9.223 9.992 1.00 96.56 455 SER A N 1
ATOM 3105 C CA . SER A 1 455 ? -11.910 -10.499 10.564 1.00 96.56 455 SER A CA 1
ATOM 3106 C C . SER A 1 455 ? -10.798 -11.417 11.060 1.00 96.56 455 SER A C 1
ATOM 3108 O O . SER A 1 455 ? -11.062 -12.349 11.815 1.00 96.56 455 SER A O 1
ATOM 3110 N N . GLY A 1 456 ? -9.548 -11.161 10.668 1.00 95.75 456 GLY A N 1
ATOM 3111 C CA . GLY A 1 456 ? -8.414 -11.895 11.215 1.00 95.75 456 GLY A CA 1
ATOM 3112 C C . GLY A 1 456 ? -8.110 -11.494 12.659 1.00 95.75 456 GLY A C 1
ATOM 3113 O O . GLY A 1 456 ? -8.523 -10.436 13.130 1.00 95.75 456 GLY A O 1
ATOM 3114 N N . SER A 1 457 ? -7.378 -12.336 13.386 1.00 95.62 457 SER A N 1
ATOM 3115 C CA . SER A 1 457 ? -6.989 -12.029 14.766 1.00 95.62 457 SER A CA 1
ATOM 3116 C C . SER A 1 457 ? -6.073 -10.805 14.840 1.00 95.62 457 SER A C 1
ATOM 3118 O O . SER A 1 457 ? -5.182 -10.645 14.002 1.00 95.62 457 SER A O 1
ATOM 3120 N N . VAL A 1 458 ? -6.238 -9.995 15.885 1.00 96.81 458 VAL A N 1
ATOM 3121 C CA . VAL A 1 458 ? -5.358 -8.859 16.185 1.00 96.81 458 VAL A CA 1
ATOM 3122 C C . VAL A 1 458 ? -4.526 -9.192 17.416 1.00 96.81 458 VAL A C 1
ATOM 3124 O O . VAL A 1 458 ? -5.041 -9.239 18.528 1.00 96.81 458 VAL A O 1
ATOM 3127 N N . THR A 1 459 ? -3.234 -9.419 17.238 1.00 95.62 459 THR A N 1
ATOM 3128 C CA . THR A 1 459 ? -2.299 -9.675 18.332 1.00 95.62 459 THR A CA 1
ATOM 3129 C C . THR A 1 459 ? -1.701 -8.360 18.817 1.00 95.62 459 THR A C 1
ATOM 3131 O O . THR A 1 459 ? -1.059 -7.636 18.055 1.00 95.62 459 THR A O 1
ATOM 3134 N N . LEU A 1 460 ? -1.874 -8.060 20.100 1.00 93.56 460 LEU A N 1
ATOM 3135 C CA . LEU A 1 460 ? -1.067 -7.063 20.793 1.00 93.56 460 LEU A CA 1
ATOM 3136 C C . LEU A 1 460 ? 0.345 -7.642 20.904 1.00 93.56 460 LEU A C 1
ATOM 3138 O O . LEU A 1 460 ? 0.513 -8.745 21.426 1.00 93.56 460 LEU A O 1
ATOM 3142 N N . GLY A 1 461 ? 1.325 -6.958 20.316 1.00 90.31 461 GLY A N 1
ATOM 3143 C CA . GLY A 1 461 ? 2.729 -7.362 20.376 1.00 90.31 461 GLY A CA 1
ATOM 3144 C C . GLY A 1 461 ? 3.522 -6.655 21.478 1.00 90.31 461 GLY A C 1
ATOM 3145 O O . GLY A 1 461 ? 4.661 -7.040 21.731 1.00 90.31 461 GLY A O 1
ATOM 3146 N N . ASP A 1 462 ? 2.946 -5.613 22.084 1.00 86.06 462 ASP A N 1
ATOM 3147 C CA . ASP A 1 462 ? 3.469 -4.873 23.232 1.00 86.06 462 ASP A CA 1
ATOM 3148 C C . ASP A 1 462 ? 2.327 -4.189 24.022 1.00 86.06 462 ASP A C 1
ATOM 3150 O O . ASP A 1 462 ? 1.142 -4.349 23.720 1.00 86.06 462 ASP A O 1
ATOM 3154 N N . SER A 1 463 ? 2.668 -3.416 25.060 1.00 82.44 463 SER A N 1
ATOM 3155 C CA . SER A 1 463 ? 1.704 -2.649 25.867 1.00 82.44 463 SER A CA 1
ATOM 3156 C C . SER A 1 463 ? 1.210 -1.351 25.213 1.00 82.44 463 SER A C 1
ATOM 3158 O O . SER A 1 463 ? 0.360 -0.672 25.792 1.00 82.44 463 SER A O 1
ATOM 3160 N N . ASN A 1 464 ? 1.727 -0.991 24.035 1.00 81.25 464 ASN A N 1
ATOM 3161 C CA . ASN A 1 464 ? 1.391 0.242 23.323 1.00 81.25 464 ASN A CA 1
ATOM 3162 C C . ASN A 1 464 ? 0.377 0.025 22.195 1.00 81.25 464 ASN A C 1
ATOM 3164 O O . ASN A 1 464 ? -0.090 1.016 21.625 1.00 81.25 464 ASN A O 1
ATOM 3168 N N . GLY A 1 465 ? 0.044 -1.233 21.880 1.00 87.69 465 GLY A N 1
ATOM 3169 C CA . GLY A 1 465 ? -0.898 -1.611 20.832 1.00 87.69 465 GLY A CA 1
ATOM 3170 C C . GLY A 1 465 ? -2.186 -0.787 20.878 1.00 87.69 465 GLY A C 1
ATOM 3171 O O . GLY A 1 465 ? -2.947 -0.813 21.854 1.00 87.69 465 GLY A O 1
ATOM 3172 N N . ARG A 1 466 ? -2.428 -0.031 19.804 1.00 89.81 466 ARG A N 1
ATOM 3173 C CA . ARG A 1 466 ? -3.604 0.829 19.670 1.00 89.81 466 ARG A CA 1
ATOM 3174 C C . ARG A 1 466 ? -4.413 0.484 18.432 1.00 89.81 466 ARG A C 1
ATOM 3176 O O . ARG A 1 466 ? -3.871 0.371 17.337 1.00 89.81 466 ARG A O 1
ATOM 3183 N N . ILE A 1 467 ? -5.721 0.410 18.612 1.00 92.69 467 ILE A N 1
ATOM 3184 C CA . ILE A 1 467 ? -6.714 0.239 17.553 1.00 92.69 467 ILE A CA 1
ATOM 3185 C C . ILE A 1 467 ? -7.562 1.510 17.501 1.00 92.69 467 ILE A C 1
ATOM 3187 O O . ILE A 1 467 ? -7.732 2.197 18.512 1.00 92.69 467 ILE A O 1
ATOM 3191 N N . GLY A 1 468 ? -8.098 1.855 16.340 1.00 90.62 468 GLY A N 1
ATOM 3192 C CA . GLY A 1 468 ? -9.012 2.980 16.249 1.00 90.62 468 GLY A CA 1
ATOM 3193 C C . GLY A 1 468 ? -9.871 2.971 15.005 1.00 90.62 468 GLY A C 1
ATOM 3194 O O . GLY A 1 468 ? -9.972 1.973 14.303 1.00 90.62 468 GLY A O 1
ATOM 3195 N N . ALA A 1 469 ? -10.512 4.103 14.765 1.00 90.75 469 ALA A N 1
ATOM 3196 C CA . ALA A 1 469 ? -11.277 4.366 13.558 1.00 90.75 469 ALA A CA 1
ATOM 3197 C C . ALA A 1 469 ? -11.018 5.811 13.126 1.00 90.75 469 ALA A C 1
ATOM 3199 O O . ALA A 1 469 ? -10.742 6.672 13.971 1.00 90.75 469 ALA A O 1
ATOM 3200 N N . GLY A 1 470 ? -11.109 6.082 11.827 1.00 87.62 470 GLY A N 1
ATOM 3201 C CA . GLY A 1 470 ? -11.024 7.443 11.310 1.00 87.62 470 GLY A CA 1
ATOM 3202 C C . GLY A 1 470 ? -12.136 8.334 11.871 1.00 87.62 470 GLY A C 1
ATOM 3203 O O . GLY A 1 470 ? -13.106 7.854 12.460 1.00 87.62 470 GLY A O 1
ATOM 3204 N N . ASN A 1 471 ? -12.016 9.650 11.677 1.00 85.75 471 ASN A N 1
ATOM 3205 C CA . ASN A 1 471 ? -13.062 10.604 12.065 1.00 85.75 471 ASN A CA 1
ATOM 3206 C C . ASN A 1 471 ? -14.409 10.173 11.466 1.00 85.75 471 ASN A C 1
ATOM 3208 O O . ASN A 1 471 ? -14.485 9.947 10.259 1.00 85.75 471 ASN A O 1
ATOM 3212 N N . SER A 1 472 ? -15.439 10.029 12.305 1.00 87.94 472 SER A N 1
ATOM 3213 C CA . SER A 1 472 ? -16.767 9.506 11.924 1.00 87.94 472 SER A CA 1
ATOM 3214 C C . SER A 1 472 ? -16.771 8.122 11.240 1.00 87.94 472 SER A C 1
ATOM 3216 O O . SER A 1 472 ? -17.793 7.705 10.705 1.00 87.94 472 SER A O 1
ATOM 3218 N N . GLY A 1 473 ? -15.649 7.399 11.242 1.00 92.00 473 GLY A N 1
ATOM 3219 C CA . GLY A 1 473 ? -15.535 6.051 10.693 1.00 92.00 473 GLY A CA 1
ATOM 3220 C C . GLY A 1 473 ? -15.924 4.975 11.709 1.00 92.00 473 GLY A C 1
ATOM 3221 O O . GLY A 1 473 ? -15.960 5.224 12.918 1.00 92.00 473 GLY A O 1
ATOM 3222 N N . THR A 1 474 ? -16.179 3.761 11.223 1.00 95.25 474 THR A N 1
ATOM 3223 C CA . THR A 1 474 ? -16.450 2.577 12.046 1.00 95.25 474 THR A CA 1
ATOM 3224 C C . THR A 1 474 ? -15.525 1.421 11.666 1.00 95.25 474 THR A C 1
ATOM 3226 O O . THR A 1 474 ? -15.557 0.936 10.539 1.00 95.25 474 THR A O 1
ATOM 3229 N N . LEU A 1 475 ? -14.714 0.950 12.615 1.00 97.12 475 LEU A N 1
ATOM 3230 C CA . LEU A 1 475 ? -13.922 -0.271 12.462 1.00 97.12 475 LEU A CA 1
ATOM 3231 C C . LEU A 1 475 ? -14.653 -1.450 13.107 1.00 97.12 475 LEU A C 1
ATOM 3233 O O . LEU A 1 475 ? -14.816 -1.480 14.327 1.00 97.12 475 LEU A O 1
ATOM 3237 N N . HIS A 1 476 ? -15.036 -2.446 12.315 1.00 97.94 476 HIS A N 1
ATOM 3238 C CA . HIS A 1 476 ? -15.587 -3.706 12.804 1.00 97.94 476 HIS A CA 1
ATOM 3239 C C . HIS A 1 476 ? -14.474 -4.745 12.973 1.00 97.94 476 HIS A C 1
ATOM 3241 O O . HIS A 1 476 ? -13.835 -5.150 12.005 1.00 97.94 476 HIS A O 1
ATOM 3247 N N . LEU A 1 477 ? -14.255 -5.211 14.201 1.00 97.69 477 LEU A N 1
ATOM 3248 C CA . LEU A 1 477 ? -13.338 -6.306 14.509 1.00 97.69 477 LEU A CA 1
ATOM 3249 C C . LEU A 1 477 ? -14.135 -7.566 14.837 1.00 97.69 477 LEU A C 1
ATOM 3251 O O . LEU A 1 477 ? -14.656 -7.718 15.947 1.00 97.69 477 LEU A O 1
ATOM 3255 N N . SER A 1 478 ? -14.242 -8.471 13.867 1.00 94.81 478 SER A N 1
ATOM 3256 C CA . SER A 1 478 ? -14.851 -9.791 14.080 1.00 94.81 478 SER A CA 1
ATOM 3257 C C . SER A 1 478 ? -13.836 -10.846 14.522 1.00 94.81 478 SER A C 1
ATOM 3259 O O . SER A 1 478 ? -14.215 -11.807 15.190 1.00 94.81 478 SER A O 1
ATOM 3261 N N . GLY A 1 479 ? -12.547 -10.637 14.242 1.00 92.44 479 GLY A N 1
ATOM 3262 C CA . GLY A 1 479 ? -11.463 -11.437 14.809 1.00 92.44 479 GLY A CA 1
ATOM 3263 C C . GLY A 1 479 ? -11.202 -11.114 16.283 1.00 92.44 479 GLY A C 1
ATOM 3264 O O . GLY A 1 479 ? -11.418 -9.992 16.741 1.00 92.44 479 GLY A O 1
ATOM 3265 N N . ALA A 1 480 ? -10.727 -12.102 17.045 1.00 92.50 480 ALA A N 1
ATOM 3266 C CA . ALA A 1 480 ? -10.362 -11.915 18.450 1.00 92.50 480 ALA A CA 1
ATOM 3267 C C . ALA A 1 480 ? -9.117 -11.025 18.608 1.00 92.50 480 ALA A C 1
ATOM 3269 O O . ALA A 1 480 ? -8.167 -11.131 17.824 1.00 92.50 480 ALA A O 1
ATOM 3270 N N . ILE A 1 481 ? -9.088 -10.210 19.668 1.00 95.19 481 ILE A N 1
ATOM 3271 C CA . ILE A 1 481 ? -7.867 -9.528 20.110 1.00 95.19 481 ILE A CA 1
ATOM 3272 C C . ILE A 1 481 ? -7.106 -10.456 21.059 1.00 95.19 481 ILE A C 1
ATOM 3274 O O . ILE A 1 481 ? -7.666 -10.935 22.046 1.00 95.19 481 ILE A O 1
ATOM 3278 N N . LEU A 1 482 ? -5.835 -10.712 20.772 1.00 94.56 482 LEU A N 1
ATOM 3279 C CA . LEU A 1 482 ? -4.982 -11.653 21.494 1.00 94.56 482 LEU A CA 1
ATOM 3280 C C . LEU A 1 482 ? -3.815 -10.922 22.168 1.00 94.56 482 LEU A C 1
ATOM 3282 O O . LEU A 1 482 ? -3.294 -9.950 21.628 1.00 94.56 482 LEU A O 1
ATOM 3286 N N . GLY A 1 483 ? -3.375 -11.410 23.326 1.00 89.19 483 GLY A N 1
ATOM 3287 C CA . GLY A 1 483 ? -2.132 -10.995 23.979 1.00 89.19 483 GLY A CA 1
ATOM 3288 C C . GLY A 1 483 ? -1.224 -12.200 24.226 1.00 89.19 483 GLY A C 1
ATOM 3289 O O . GLY A 1 483 ? -1.670 -13.226 24.732 1.00 89.19 483 GLY A O 1
ATOM 3290 N N . ASN A 1 484 ? 0.054 -12.074 23.884 1.00 73.94 484 ASN A N 1
ATOM 3291 C CA . ASN A 1 484 ? 1.087 -13.116 24.002 1.00 73.94 484 ASN A CA 1
ATOM 3292 C C . ASN A 1 484 ? 2.001 -12.985 25.249 1.00 73.94 484 ASN A C 1
ATOM 3294 O O . ASN A 1 484 ? 3.052 -13.615 25.316 1.00 73.94 484 ASN A O 1
ATOM 3298 N N . GLY A 1 485 ? 1.628 -12.167 26.236 1.00 71.75 485 GLY A N 1
ATOM 3299 C CA . GLY A 1 485 ? 2.500 -11.751 27.340 1.00 71.75 485 GLY A CA 1
ATOM 3300 C C . GLY A 1 485 ? 1.777 -10.894 28.380 1.00 71.75 485 GLY A C 1
ATOM 3301 O O . GLY A 1 485 ? 0.702 -10.356 28.102 1.00 71.75 485 GLY A O 1
ATOM 3302 N N . ALA A 1 486 ? 2.366 -10.784 29.576 1.00 65.81 486 ALA A N 1
ATOM 3303 C CA . ALA A 1 486 ? 1.773 -10.093 30.721 1.00 65.81 486 ALA A CA 1
ATOM 3304 C C . ALA A 1 486 ? 1.561 -8.588 30.461 1.00 65.81 486 ALA A C 1
ATOM 3306 O O . ALA A 1 486 ? 2.351 -7.943 29.777 1.00 65.81 486 ALA A O 1
ATOM 3307 N N . ASN A 1 487 ? 0.506 -8.016 31.053 1.00 63.72 487 ASN A N 1
ATOM 3308 C CA . ASN A 1 487 ? 0.192 -6.576 31.049 1.00 63.72 487 ASN A CA 1
ATOM 3309 C C . ASN A 1 487 ? -0.020 -5.904 29.676 1.00 63.72 487 ASN A C 1
ATOM 3311 O O . ASN A 1 487 ? -0.039 -4.673 29.590 1.00 63.72 487 ASN A O 1
ATOM 3315 N N . GLN A 1 488 ? -0.249 -6.671 28.609 1.00 75.94 488 GLN A N 1
ATOM 3316 C CA . GLN A 1 488 ? -0.582 -6.099 27.302 1.00 75.94 488 GLN A CA 1
ATOM 3317 C C . GLN A 1 488 ? -1.971 -5.485 27.309 1.00 75.94 488 GLN A C 1
ATOM 3319 O O . GLN A 1 488 ? -2.975 -6.185 27.452 1.00 75.94 488 GLN A O 1
ATOM 3324 N N . SER A 1 489 ? -1.988 -4.160 27.212 1.00 73.62 489 SER A N 1
ATOM 3325 C CA . SER A 1 489 ? -3.183 -3.341 27.342 1.00 73.62 489 SER A CA 1
ATOM 3326 C C . SER A 1 489 ? -3.659 -2.894 25.968 1.00 73.62 489 SER A C 1
ATOM 3328 O O . SER A 1 489 ? -2.852 -2.544 25.109 1.00 73.62 489 SER A O 1
ATOM 3330 N N . LEU A 1 490 ? -4.972 -2.885 25.769 1.00 77.25 490 LEU A N 1
ATOM 3331 C CA . LEU A 1 490 ? -5.583 -2.390 24.542 1.00 77.25 490 LEU A CA 1
ATOM 3332 C C . LEU A 1 490 ? -5.841 -0.890 24.679 1.00 77.25 490 LEU A C 1
ATOM 3334 O O . LEU A 1 490 ? -6.594 -0.477 25.561 1.00 77.25 490 LEU A O 1
ATOM 3338 N N . SER A 1 491 ? -5.273 -0.080 23.787 1.00 79.06 491 SER A N 1
ATOM 3339 C CA . SER A 1 491 ? -5.655 1.330 23.657 1.00 79.06 491 SER A CA 1
ATOM 3340 C C . SER A 1 491 ? -6.609 1.541 22.485 1.00 79.06 491 SER A C 1
ATOM 3342 O O . SER A 1 491 ? -6.395 0.996 21.402 1.00 79.06 491 SER A O 1
ATOM 3344 N N . LEU A 1 492 ? -7.623 2.384 22.673 1.00 80.19 492 LEU A N 1
ATOM 3345 C CA . LEU A 1 492 ? -8.588 2.750 21.635 1.00 80.19 492 LEU A CA 1
ATOM 3346 C C . LEU A 1 492 ? -8.598 4.254 21.390 1.00 80.19 492 LEU A C 1
ATOM 3348 O O . LEU A 1 492 ? -8.579 5.042 22.339 1.00 80.19 492 LEU A O 1
ATOM 3352 N N . SER A 1 493 ? -8.601 4.642 20.116 1.00 77.69 493 SER A N 1
ATOM 3353 C CA . SER A 1 493 ? -8.564 6.044 19.713 1.00 77.69 493 SER A CA 1
ATOM 3354 C C . SER A 1 493 ? -9.234 6.273 18.364 1.00 77.69 493 SER A C 1
ATOM 3356 O O . SER A 1 493 ? -8.645 5.956 17.335 1.00 77.69 493 SER A O 1
ATOM 3358 N N . SER A 1 494 ? -10.445 6.828 18.350 1.00 64.25 494 SER A N 1
ATOM 3359 C CA . SER A 1 494 ? -11.194 7.046 17.108 1.00 64.25 494 SER A CA 1
ATOM 3360 C C . SER A 1 494 ? -11.542 8.513 16.831 1.00 64.25 494 SER A C 1
ATOM 3362 O O . SER A 1 494 ? -12.652 8.974 17.093 1.00 64.25 494 SER A O 1
ATOM 3364 N N . GLY A 1 495 ? -10.575 9.236 16.259 1.00 61.19 495 GLY A N 1
ATOM 3365 C CA . GLY A 1 495 ? -10.731 10.611 15.774 1.00 61.19 495 GLY A CA 1
ATOM 3366 C C . GLY A 1 495 ? -10.586 11.716 16.829 1.00 61.19 495 GLY A C 1
ATOM 3367 O O . GLY A 1 495 ? -10.575 11.454 18.029 1.00 61.19 495 GLY A O 1
ATOM 3368 N N . SER A 1 496 ? -10.446 12.966 16.373 1.00 60.78 496 SER A N 1
ATOM 3369 C CA . SER A 1 496 ? -10.320 14.165 17.225 1.00 60.78 496 SER A CA 1
ATOM 3370 C C . SER A 1 496 ? -11.438 15.179 16.958 1.00 60.78 496 SER A C 1
ATOM 3372 O O . SER A 1 496 ? -11.878 15.337 15.819 1.00 60.78 496 SER A O 1
ATOM 3374 N N . GLY A 1 497 ? -11.855 15.919 17.989 1.00 64.75 497 GLY A N 1
ATOM 3375 C CA . GLY A 1 497 ? -12.915 16.934 17.894 1.00 64.75 497 GLY A CA 1
ATOM 3376 C C . GLY A 1 497 ? -14.333 16.342 17.893 1.00 64.75 497 GLY A C 1
ATOM 3377 O O . GLY A 1 497 ? -14.573 15.301 18.497 1.00 64.75 497 GLY A O 1
ATOM 3378 N N . SER A 1 498 ? -15.287 17.002 17.225 1.00 62.00 498 SER A N 1
ATOM 3379 C CA . SER A 1 498 ? -16.707 16.590 17.203 1.00 62.00 498 SER A CA 1
ATOM 3380 C C . SER A 1 498 ? -17.002 15.343 16.353 1.00 62.00 498 SER A C 1
ATOM 3382 O O . SER A 1 498 ? -18.104 14.805 16.420 1.00 62.00 498 SER A O 1
ATOM 3384 N N . ASN A 1 499 ? -16.033 14.869 15.563 1.00 71.12 499 ASN A N 1
ATOM 3385 C CA . ASN A 1 499 ? -16.200 13.782 14.593 1.00 71.12 499 ASN A CA 1
ATOM 3386 C C . ASN A 1 499 ? -15.639 12.465 15.145 1.00 71.12 499 ASN A C 1
ATOM 3388 O O . ASN A 1 499 ? -14.578 11.987 14.737 1.00 71.12 499 ASN A O 1
ATOM 3392 N N . ILE A 1 500 ? -16.354 11.908 16.119 1.00 77.62 500 ILE A N 1
ATOM 3393 C CA . ILE A 1 500 ? -15.938 10.750 16.914 1.00 77.62 500 ILE A CA 1
ATOM 3394 C C . ILE A 1 500 ? -16.193 9.453 16.126 1.00 77.62 500 ILE A C 1
ATOM 3396 O O . ILE A 1 500 ? -17.332 9.156 15.772 1.00 77.62 500 ILE A O 1
ATOM 3400 N N . GLY A 1 501 ? -15.153 8.663 15.855 1.00 88.31 501 GLY A N 1
ATOM 3401 C CA . GLY A 1 501 ? -15.288 7.343 15.227 1.00 88.31 501 GLY A CA 1
ATOM 3402 C C . GLY A 1 501 ? -15.666 6.240 16.228 1.00 88.31 501 GLY A C 1
ATOM 3403 O O . GLY A 1 501 ? -15.688 6.460 17.445 1.00 88.31 501 GLY A O 1
ATOM 3404 N N . THR A 1 502 ? -15.919 5.028 15.735 1.00 93.19 502 THR A N 1
ATOM 3405 C CA . THR A 1 502 ? -16.337 3.869 16.544 1.00 93.19 502 THR A CA 1
ATOM 3406 C C . THR A 1 502 ? -15.500 2.629 16.236 1.00 93.19 502 THR A C 1
ATOM 3408 O O . THR A 1 502 ? -15.290 2.293 15.077 1.00 93.19 502 THR A O 1
ATOM 3411 N N . VAL A 1 503 ? -15.071 1.898 17.264 1.00 96.12 503 VAL A N 1
ATOM 3412 C CA . VAL A 1 503 ? -14.548 0.529 17.123 1.00 96.12 503 VAL A CA 1
ATOM 3413 C C . VAL A 1 503 ? -15.588 -0.447 17.667 1.00 96.12 503 VAL A C 1
ATOM 3415 O O . VAL A 1 503 ? -16.008 -0.315 18.815 1.00 96.12 503 VAL A O 1
ATOM 3418 N N . VAL A 1 504 ? -16.001 -1.421 16.856 1.00 97.50 504 VAL A N 1
ATOM 3419 C CA . VAL A 1 504 ? -16.949 -2.481 17.225 1.00 97.50 504 VAL A CA 1
ATOM 3420 C C . VAL A 1 504 ? -16.189 -3.787 17.447 1.00 97.50 504 VAL A C 1
ATOM 3422 O O . VAL A 1 504 ? -15.553 -4.284 16.521 1.00 97.50 504 VAL A O 1
ATOM 3425 N N . LEU A 1 505 ? -16.269 -4.370 18.644 1.00 96.62 505 LEU A N 1
ATOM 3426 C CA . LEU A 1 505 ? -15.614 -5.646 18.969 1.00 96.62 505 LEU A CA 1
ATOM 3427 C C . LEU A 1 505 ? -16.622 -6.790 19.022 1.00 96.62 505 LEU A C 1
ATOM 3429 O O . LEU A 1 505 ? -17.498 -6.800 19.886 1.00 96.62 505 LEU A O 1
ATOM 3433 N N . SER A 1 506 ? -16.470 -7.766 18.132 1.00 92.94 506 SER A N 1
ATOM 3434 C CA . SER A 1 506 ? -17.349 -8.946 18.063 1.00 92.94 506 SER A CA 1
ATOM 3435 C C . SER A 1 506 ? -16.611 -10.256 18.364 1.00 92.94 506 SER A C 1
ATOM 3437 O O . SER A 1 506 ? -17.240 -11.229 18.767 1.00 92.94 506 SER A O 1
ATOM 3439 N N . GLY A 1 507 ? -15.284 -10.294 18.204 1.00 87.00 507 GLY A N 1
ATOM 3440 C CA . GLY A 1 507 ? -14.465 -11.457 18.551 1.00 87.00 507 GLY A CA 1
ATOM 3441 C C . GLY A 1 507 ? -14.184 -11.563 20.055 1.00 87.00 507 GLY A C 1
ATOM 3442 O O . GLY A 1 507 ? -13.848 -10.571 20.702 1.00 87.00 507 GLY A O 1
ATOM 3443 N N . ALA A 1 508 ? -14.267 -12.776 20.612 1.00 87.56 508 ALA A N 1
ATOM 3444 C CA . ALA A 1 508 ? -13.959 -13.047 22.019 1.00 87.56 508 ALA A CA 1
ATOM 3445 C C . ALA A 1 508 ? -12.456 -12.876 22.304 1.00 87.56 508 ALA A C 1
ATOM 3447 O O . ALA A 1 508 ? -11.633 -13.728 21.958 1.00 87.56 508 ALA A O 1
ATOM 3448 N N . SER A 1 509 ? -12.094 -11.759 22.930 1.00 92.81 509 SER A N 1
ATOM 3449 C CA . SER A 1 509 ? -10.703 -11.348 23.122 1.00 92.81 509 SER A CA 1
ATOM 3450 C C . SER A 1 509 ? -10.043 -12.020 24.332 1.00 92.81 509 SER A C 1
ATOM 3452 O O . SER A 1 509 ? -10.690 -12.316 25.337 1.00 92.81 509 SER A O 1
ATOM 3454 N N . ARG A 1 510 ? -8.729 -12.256 24.248 1.00 91.19 510 ARG A N 1
ATOM 3455 C CA . ARG A 1 510 ? -7.916 -12.967 25.248 1.00 91.19 510 ARG A CA 1
ATOM 3456 C C . ARG A 1 510 ? -6.574 -12.256 25.446 1.00 91.19 510 ARG A C 1
ATOM 3458 O O . ARG A 1 510 ? -5.605 -12.543 24.749 1.00 91.19 510 ARG A O 1
ATOM 3465 N N . PHE A 1 511 ? -6.512 -11.343 26.409 1.00 91.75 511 PHE A N 1
ATOM 3466 C CA . PHE A 1 511 ? -5.286 -10.656 26.834 1.00 91.75 511 PHE A CA 1
ATOM 3467 C C . PHE A 1 511 ? -5.350 -10.340 28.335 1.00 91.75 511 PHE A C 1
ATOM 3469 O O . PHE A 1 511 ? -6.428 -10.340 28.927 1.00 91.75 511 PHE A O 1
ATOM 3476 N N . SER A 1 512 ? -4.195 -10.112 28.964 1.00 88.62 512 SER A N 1
ATOM 3477 C CA . SER A 1 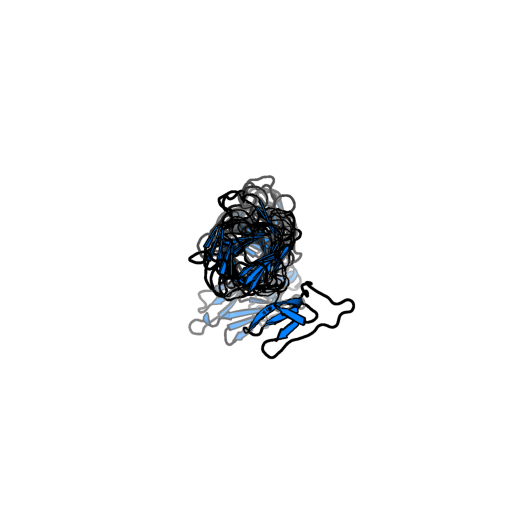512 ? -4.088 -9.970 30.425 1.00 88.62 512 SER A CA 1
ATOM 3478 C C . SER A 1 512 ? -4.045 -8.525 30.933 1.00 88.62 512 SER A C 1
ATOM 3480 O O . SER A 1 512 ? -4.141 -8.318 32.137 1.00 88.62 512 SER A O 1
ATOM 3482 N N . GLY A 1 513 ? -3.804 -7.538 30.064 1.00 89.94 513 GLY A N 1
ATOM 3483 C CA . GLY A 1 513 ? -3.760 -6.129 30.460 1.00 89.94 513 GLY A CA 1
ATOM 3484 C C . GLY A 1 513 ? -5.133 -5.459 30.493 1.00 89.94 513 GLY A C 1
ATOM 3485 O O . GLY A 1 513 ? -6.171 -6.082 30.274 1.00 89.94 513 GLY A O 1
ATOM 3486 N N . ASN A 1 514 ? -5.120 -4.158 30.779 1.00 91.75 514 ASN A N 1
ATOM 3487 C CA . ASN A 1 514 ? -6.327 -3.342 30.893 1.00 91.75 514 ASN A CA 1
ATOM 3488 C C . ASN A 1 514 ? -6.751 -2.768 29.536 1.00 91.75 514 ASN A C 1
ATOM 3490 O O . ASN A 1 514 ? -6.026 -2.851 28.544 1.00 91.75 514 ASN A O 1
ATOM 3494 N N . ILE A 1 515 ? -7.934 -2.165 29.500 1.00 93.19 515 ILE A N 1
ATOM 3495 C CA . ILE A 1 515 ? -8.475 -1.503 28.313 1.00 93.19 515 ILE A CA 1
ATOM 3496 C C . ILE A 1 515 ? -8.514 -0.005 28.583 1.00 93.19 515 ILE A C 1
ATOM 3498 O O . ILE A 1 515 ? -9.127 0.434 29.552 1.00 93.19 515 ILE A O 1
ATOM 3502 N N . SER A 1 516 ? -7.893 0.775 27.709 1.00 92.19 516 SER A N 1
ATOM 3503 C CA . SER A 1 516 ? -7.831 2.231 27.795 1.00 92.19 516 SER A CA 1
ATOM 3504 C C . SER A 1 516 ? -8.561 2.847 26.610 1.00 92.19 516 SER A C 1
ATOM 3506 O O . SER A 1 516 ? -8.070 2.807 25.480 1.00 92.19 516 SER A O 1
ATOM 3508 N N . ILE A 1 517 ? -9.718 3.461 26.854 1.00 91.00 517 ILE A N 1
ATOM 3509 C CA . ILE A 1 517 ? -10.377 4.300 25.850 1.00 91.00 517 ILE A CA 1
ATOM 3510 C C . ILE A 1 517 ? -9.791 5.701 25.988 1.00 91.00 517 ILE A C 1
ATOM 3512 O O . ILE A 1 517 ? -10.073 6.417 26.953 1.00 91.00 517 ILE A O 1
ATOM 3516 N N . VAL A 1 518 ? -8.929 6.062 25.040 1.00 84.75 518 VAL A N 1
ATOM 3517 C CA . VAL A 1 518 ? -8.210 7.342 25.030 1.00 84.75 518 VAL A CA 1
ATOM 3518 C C . VAL A 1 518 ? -9.108 8.449 24.482 1.00 84.75 518 VAL A C 1
ATOM 3520 O O . VAL A 1 518 ? -9.184 9.531 25.054 1.00 84.75 518 VAL A O 1
ATOM 3523 N N . ARG A 1 519 ? -9.810 8.151 23.388 1.00 82.31 519 ARG A N 1
ATOM 3524 C CA . ARG A 1 519 ? -10.817 8.996 22.732 1.00 82.31 519 ARG A CA 1
ATOM 3525 C C . ARG A 1 519 ? -11.745 8.088 21.940 1.00 82.31 519 ARG A C 1
ATOM 3527 O O . ARG A 1 519 ? -11.306 7.006 21.533 1.00 82.31 519 ARG A O 1
ATOM 3534 N N . GLY A 1 520 ? -12.973 8.516 21.674 1.00 86.94 520 GLY A N 1
ATOM 3535 C CA . GLY A 1 520 ? -13.826 7.743 20.782 1.00 86.94 520 GLY A CA 1
ATOM 3536 C C . GLY A 1 520 ? -14.856 6.835 21.429 1.00 86.94 520 GLY A C 1
ATOM 3537 O O . GLY A 1 520 ? -15.018 6.816 22.649 1.00 86.94 520 GLY A O 1
ATOM 3538 N N . ASN A 1 521 ? -15.519 6.037 20.591 1.00 90.69 521 ASN A N 1
ATOM 3539 C CA . ASN A 1 521 ? -16.490 5.038 21.021 1.00 90.69 521 ASN A CA 1
ATOM 3540 C C . ASN A 1 521 ? -15.917 3.621 20.882 1.00 90.69 521 ASN A C 1
ATOM 3542 O O . ASN A 1 521 ? -15.525 3.202 19.792 1.00 90.69 521 ASN A O 1
ATOM 3546 N N . LEU A 1 522 ? -15.949 2.860 21.972 1.00 95.56 522 LEU A N 1
ATOM 3547 C CA . LEU A 1 522 ? -15.875 1.404 21.951 1.00 95.56 522 LEU A CA 1
ATOM 3548 C C . LEU A 1 522 ? -17.293 0.845 22.025 1.00 95.56 522 LEU A C 1
ATOM 3550 O O . LEU A 1 522 ? -18.007 1.148 22.979 1.00 95.56 522 LEU A O 1
ATOM 3554 N N . ARG A 1 523 ? -17.680 0.006 21.069 1.00 97.31 523 ARG A N 1
ATOM 3555 C CA . ARG A 1 523 ? -18.989 -0.647 21.026 1.00 97.31 523 ARG A CA 1
ATOM 3556 C C . ARG A 1 523 ? -18.844 -2.166 21.025 1.00 97.31 523 ARG A C 1
ATOM 3558 O O . ARG A 1 523 ? -17.973 -2.704 20.343 1.00 97.31 523 ARG A O 1
ATOM 3565 N N . LEU A 1 524 ? -19.703 -2.869 21.757 1.00 96.00 524 LEU A N 1
ATOM 3566 C CA . LEU A 1 524 ? -19.770 -4.330 21.684 1.00 96.00 524 LEU A CA 1
ATOM 3567 C C . LEU A 1 524 ? -20.589 -4.784 20.466 1.00 96.00 524 LEU A C 1
ATOM 3569 O O . LEU A 1 524 ? -21.654 -4.244 20.164 1.00 96.00 524 LEU A O 1
ATOM 3573 N N . GLY A 1 525 ? -20.074 -5.793 19.771 1.00 93.75 525 GLY A N 1
ATOM 3574 C CA . GLY A 1 525 ? -20.783 -6.570 18.753 1.00 93.75 525 GLY A CA 1
ATOM 3575 C C . GLY A 1 525 ? -21.124 -7.993 19.210 1.00 93.75 525 GLY A C 1
ATOM 3576 O O . GLY A 1 525 ? -21.797 -8.715 18.482 1.00 93.75 525 GLY A O 1
ATOM 3577 N N . ALA A 1 526 ? -20.668 -8.400 20.400 1.00 86.75 526 ALA A N 1
ATOM 3578 C CA . ALA A 1 526 ? -20.997 -9.673 21.033 1.00 86.75 526 ALA A CA 1
ATOM 3579 C C . ALA A 1 526 ? -20.899 -9.573 22.566 1.00 86.75 526 ALA A C 1
ATOM 3581 O O . ALA A 1 526 ? -20.162 -8.743 23.107 1.00 86.75 526 ALA A O 1
ATOM 3582 N N . ALA A 1 527 ? -21.618 -10.449 23.273 1.00 83.81 527 ALA A N 1
ATOM 3583 C CA . ALA A 1 527 ? -21.527 -10.562 24.727 1.00 83.81 527 ALA A CA 1
ATOM 3584 C C . ALA A 1 527 ? -20.153 -11.090 25.152 1.00 83.81 527 ALA A C 1
ATOM 3586 O O . ALA A 1 527 ? -19.623 -12.018 24.543 1.00 83.81 527 ALA A O 1
ATOM 3587 N N . ASN A 1 528 ? -19.592 -10.513 26.218 1.00 85.94 528 ASN A N 1
ATOM 3588 C CA . ASN A 1 528 ? -18.257 -10.849 26.726 1.00 85.94 528 ASN A CA 1
ATOM 3589 C C . ASN A 1 528 ? -17.151 -10.839 25.647 1.00 85.94 528 ASN A C 1
ATOM 3591 O O . ASN A 1 528 ? -16.219 -11.642 25.699 1.00 85.94 528 ASN A O 1
ATOM 3595 N N . ALA A 1 529 ? -17.230 -9.923 24.673 1.00 87.81 529 ALA A N 1
ATOM 3596 C CA . ALA A 1 529 ? -16.175 -9.753 23.671 1.00 87.81 529 ALA A CA 1
ATOM 3597 C C . ALA A 1 529 ? -14.837 -9.308 24.299 1.00 87.81 529 ALA A C 1
ATOM 3599 O O . ALA A 1 529 ? -13.772 -9.540 23.725 1.00 87.81 529 ALA A O 1
ATOM 3600 N N . LEU A 1 530 ? -14.878 -8.690 25.486 1.00 93.94 530 LEU A N 1
ATOM 3601 C CA . LEU A 1 530 ? -13.703 -8.269 26.253 1.00 93.94 530 LEU A CA 1
ATOM 3602 C C . LEU A 1 530 ? -13.372 -9.259 27.389 1.00 93.94 530 LEU A C 1
ATOM 3604 O O . LEU A 1 530 ? -14.293 -9.858 27.954 1.00 93.94 530 LEU A O 1
ATOM 3608 N N . PRO A 1 531 ? -12.091 -9.390 27.798 1.00 92.06 531 PRO A N 1
ATOM 3609 C CA . PRO A 1 531 ? -11.702 -10.270 28.899 1.00 92.06 531 PRO A CA 1
ATOM 3610 C C . PRO A 1 531 ? -12.323 -9.845 30.235 1.00 92.06 531 PRO A C 1
ATOM 3612 O O . PRO A 1 531 ? -12.199 -8.694 30.653 1.00 92.06 531 PRO A O 1
ATOM 3615 N N . SER A 1 532 ? -12.895 -10.797 30.975 1.00 91.88 532 SER A N 1
ATOM 3616 C CA . SER A 1 532 ? -13.481 -10.543 32.301 1.00 91.88 532 SER A CA 1
ATOM 3617 C C . SER A 1 532 ? -12.466 -10.151 33.375 1.00 91.88 532 SER A C 1
ATOM 3619 O O . SER A 1 532 ? -12.848 -9.682 34.444 1.00 91.88 532 SER A O 1
ATOM 3621 N N . THR A 1 533 ? -11.177 -10.351 33.107 1.00 90.94 533 THR A N 1
ATOM 3622 C CA . THR A 1 533 ? -10.058 -9.983 33.981 1.00 90.94 533 THR A CA 1
ATOM 3623 C C . THR A 1 533 ? -9.568 -8.552 33.764 1.00 90.94 533 THR A C 1
ATOM 3625 O O . THR A 1 533 ? -8.752 -8.076 34.549 1.00 90.94 533 THR A O 1
ATOM 3628 N N . ALA A 1 534 ? -10.028 -7.861 32.717 1.00 93.38 534 ALA A N 1
ATOM 3629 C CA . ALA A 1 534 ? -9.562 -6.519 32.390 1.00 93.38 534 ALA A CA 1
ATOM 3630 C C . ALA A 1 534 ? -10.326 -5.448 33.181 1.00 93.38 534 ALA A C 1
ATOM 3632 O O . ALA A 1 534 ? -11.546 -5.531 33.354 1.00 93.38 534 ALA A O 1
ATOM 3633 N N . ILE A 1 535 ? -9.616 -4.409 33.621 1.00 95.62 535 ILE A N 1
ATOM 3634 C CA . ILE A 1 535 ? -10.232 -3.138 34.015 1.00 95.62 535 ILE A CA 1
ATOM 3635 C C . ILE A 1 535 ? -10.405 -2.294 32.753 1.00 95.62 535 ILE A C 1
ATOM 3637 O O . ILE A 1 535 ? -9.462 -2.168 31.967 1.00 95.62 535 ILE A O 1
ATOM 3641 N N . ILE A 1 536 ? -11.579 -1.686 32.582 1.00 96.50 536 ILE A N 1
ATOM 3642 C CA . ILE A 1 536 ? -11.797 -0.677 31.542 1.00 96.50 536 ILE A CA 1
ATOM 3643 C C . ILE A 1 536 ? -11.656 0.736 32.113 1.00 96.50 536 ILE A C 1
ATOM 3645 O O . ILE A 1 536 ? -12.253 1.087 33.133 1.00 96.50 536 ILE A O 1
ATOM 3649 N N . ASP A 1 537 ? -10.849 1.545 31.439 1.00 95.19 537 ASP A N 1
ATOM 3650 C CA . ASP A 1 537 ? -10.624 2.958 31.714 1.00 95.19 537 ASP A CA 1
ATOM 3651 C C . ASP A 1 537 ? -11.304 3.793 30.623 1.00 95.19 537 ASP A C 1
ATOM 3653 O O . ASP A 1 537 ? -10.802 3.910 29.500 1.00 95.19 537 ASP A O 1
ATOM 3657 N N . VAL A 1 538 ? -12.492 4.320 30.928 1.00 94.38 538 VAL A N 1
ATOM 3658 C CA . VAL A 1 538 ? -13.287 5.123 29.989 1.00 94.38 538 VAL A CA 1
ATOM 3659 C C . VAL A 1 538 ? -12.912 6.588 30.198 1.00 94.38 538 VAL A C 1
ATOM 3661 O O . VAL A 1 538 ? -13.474 7.263 31.059 1.00 94.38 538 VAL A O 1
ATOM 3664 N N . GLY A 1 539 ? -11.922 7.057 29.433 1.00 88.38 539 GLY A N 1
ATOM 3665 C CA . GLY A 1 539 ? -11.247 8.339 29.658 1.00 88.38 539 GLY A CA 1
ATOM 3666 C C . GLY A 1 539 ? -9.873 8.146 30.296 1.00 88.38 539 GLY A C 1
ATOM 3667 O O . GLY A 1 539 ? -9.654 8.568 31.431 1.00 88.38 539 GLY A O 1
ATOM 3668 N N . ALA A 1 540 ? -8.959 7.498 29.569 1.00 85.75 540 ALA A N 1
ATOM 3669 C CA . ALA A 1 540 ? -7.586 7.261 30.016 1.00 85.75 540 ALA A CA 1
ATOM 3670 C C . ALA A 1 540 ? -6.695 8.523 29.921 1.00 85.75 540 ALA A C 1
ATOM 3672 O O . ALA A 1 540 ? -6.868 9.338 29.014 1.00 85.75 540 ALA A O 1
ATOM 3673 N N . VAL A 1 541 ? -5.710 8.669 30.824 1.00 65.06 541 VAL A N 1
ATOM 3674 C CA . VAL A 1 541 ? -4.769 9.814 30.882 1.00 65.06 541 VAL A CA 1
ATOM 3675 C C . VAL A 1 541 ? -3.876 9.955 29.644 1.00 65.06 541 VAL A C 1
ATOM 3677 O O . VAL A 1 541 ? -2.753 9.466 29.573 1.00 65.06 541 VAL A O 1
ATOM 3680 N N . THR A 1 542 ? -4.365 10.729 28.689 1.00 57.75 542 THR A N 1
ATOM 3681 C CA . THR A 1 542 ? -3.573 11.642 27.855 1.00 57.75 542 THR A CA 1
ATOM 3682 C C . THR A 1 542 ? -4.382 12.940 27.789 1.00 57.75 542 THR A C 1
ATOM 3684 O O . THR A 1 542 ? -5.578 12.888 28.056 1.00 57.75 542 THR A O 1
ATOM 3687 N N . ASN A 1 543 ? -3.780 14.099 27.514 1.00 52.53 543 ASN A N 1
ATOM 3688 C CA . ASN A 1 543 ? -4.423 15.430 27.559 1.00 52.53 543 ASN A CA 1
ATOM 3689 C C . ASN A 1 543 ? -5.522 15.654 26.486 1.00 52.53 543 ASN A C 1
ATOM 3691 O O . ASN A 1 543 ? -5.573 16.702 25.849 1.00 52.53 543 ASN A O 1
ATOM 3695 N N . ALA A 1 544 ? -6.376 14.663 26.255 1.00 58.03 544 ALA A N 1
ATOM 3696 C CA . ALA A 1 544 ? -7.492 14.675 25.339 1.00 58.03 544 ALA A CA 1
ATOM 3697 C C . ALA A 1 544 ? -8.705 15.307 26.038 1.00 58.03 544 ALA A C 1
ATOM 3699 O O . ALA A 1 544 ? -9.201 14.802 27.048 1.00 58.03 544 ALA A O 1
ATOM 3700 N N . SER A 1 545 ? -9.176 16.433 25.504 1.00 65.38 545 SER A N 1
ATOM 3701 C CA . SER A 1 545 ? -10.453 17.048 25.903 1.00 65.38 545 SER A CA 1
ATOM 3702 C C . SER A 1 545 ? -11.646 16.378 25.204 1.00 65.38 545 SER A C 1
ATOM 3704 O O . SER A 1 545 ? -12.785 16.805 25.371 1.00 65.38 545 SER A O 1
ATOM 3706 N N . GLU A 1 546 ? -11.387 15.341 24.406 1.00 78.31 546 GLU A N 1
ATOM 3707 C CA . GLU A 1 546 ? -12.368 14.624 23.601 1.00 78.31 546 GLU A CA 1
ATOM 3708 C C . GLU A 1 546 ? -13.146 13.575 24.399 1.00 78.31 546 GLU A C 1
ATOM 3710 O O . GLU A 1 546 ? -12.614 12.924 25.298 1.00 78.31 546 GLU A O 1
ATOM 3715 N N . ASN A 1 547 ? -14.409 13.372 24.023 1.00 85.56 547 ASN A N 1
ATOM 3716 C CA . ASN A 1 547 ? -15.311 12.442 24.692 1.00 85.56 547 ASN A CA 1
ATOM 3717 C C . ASN A 1 547 ? -14.913 10.973 24.482 1.00 85.56 547 ASN A C 1
ATOM 3719 O O . ASN A 1 547 ? -14.351 10.587 23.451 1.00 85.56 547 ASN A O 1
ATOM 3723 N N . THR A 1 548 ? -15.262 10.146 25.465 1.00 90.75 548 THR A N 1
ATOM 3724 C CA . THR A 1 548 ? -15.051 8.696 25.445 1.00 90.75 548 THR A CA 1
ATOM 3725 C C . THR A 1 548 ? -16.341 7.961 25.771 1.00 90.75 548 THR A C 1
ATOM 3727 O O . THR A 1 548 ? -17.040 8.313 26.721 1.00 90.75 548 THR A O 1
ATOM 3730 N N . THR A 1 549 ? -16.649 6.913 25.011 1.00 94.12 549 THR A N 1
ATOM 3731 C CA . THR A 1 549 ? -17.846 6.097 25.237 1.00 94.12 549 THR A CA 1
ATOM 3732 C C . THR A 1 549 ? -17.494 4.621 25.261 1.00 94.12 549 THR A C 1
ATOM 3734 O O . THR A 1 549 ? -16.817 4.131 24.359 1.00 94.12 549 THR A O 1
ATOM 3737 N N . PHE A 1 550 ? -18.005 3.905 26.257 1.00 97.81 550 PHE A N 1
ATOM 3738 C CA . PHE A 1 550 ? -18.147 2.455 26.212 1.00 97.81 550 PHE A CA 1
ATOM 3739 C C . PHE A 1 550 ? -19.628 2.101 26.054 1.00 97.81 550 PHE A C 1
ATOM 3741 O O . PHE A 1 550 ? -20.437 2.392 26.933 1.00 97.81 550 PHE A O 1
ATOM 3748 N N . ASP A 1 551 ? -19.983 1.512 24.919 1.00 98.00 551 ASP A N 1
ATOM 3749 C CA . ASP A 1 551 ? -21.352 1.192 24.530 1.00 98.00 551 ASP A CA 1
ATOM 3750 C C . ASP A 1 551 ? -21.571 -0.326 24.481 1.00 98.00 551 ASP A C 1
ATOM 3752 O O . ASP A 1 551 ? -20.973 -1.034 23.665 1.00 98.00 551 ASP A O 1
ATOM 3756 N N . LEU A 1 552 ? -22.448 -0.825 25.352 1.00 96.75 552 LEU A N 1
ATOM 3757 C CA . LEU A 1 552 ? -22.801 -2.241 25.435 1.00 96.75 552 LEU A CA 1
ATOM 3758 C C . LEU A 1 552 ? -23.657 -2.711 24.254 1.00 96.75 552 LEU A C 1
ATOM 3760 O O . LEU A 1 552 ? -23.626 -3.897 23.942 1.00 96.75 552 LEU A O 1
ATOM 3764 N N . ASN A 1 553 ? -24.388 -1.810 23.588 1.00 94.75 553 ASN A N 1
ATOM 3765 C CA . ASN A 1 553 ? -25.118 -2.094 22.348 1.00 94.75 553 ASN A CA 1
ATOM 3766 C C . ASN A 1 553 ? -25.947 -3.404 22.364 1.00 94.75 553 ASN A C 1
ATOM 3768 O O . ASN A 1 553 ? -25.937 -4.185 21.417 1.00 94.75 553 ASN A O 1
ATOM 3772 N N . GLY A 1 554 ? -26.674 -3.664 23.450 1.00 83.69 554 GLY A N 1
ATOM 3773 C CA . GLY A 1 554 ? -27.539 -4.842 23.582 1.00 83.69 554 GLY A CA 1
ATOM 3774 C C . GLY A 1 554 ? -26.837 -6.101 24.098 1.00 83.69 554 GLY A C 1
ATOM 3775 O O . GLY A 1 554 ? -27.481 -7.143 24.211 1.00 83.69 554 GLY A O 1
ATOM 3776 N N . PHE A 1 555 ? -25.546 -6.020 24.428 1.00 84.06 555 PHE A N 1
ATOM 3777 C CA . PHE A 1 555 ? -24.746 -7.141 24.903 1.00 84.06 555 PHE A CA 1
ATOM 3778 C C . PHE A 1 555 ? -24.267 -6.953 26.340 1.00 84.06 555 PHE A C 1
ATOM 3780 O O . PHE A 1 555 ? -23.708 -5.923 26.704 1.00 84.06 555 PHE A O 1
ATOM 3787 N N . SER A 1 556 ? -24.404 -7.999 27.153 1.00 88.81 556 SER A N 1
ATOM 3788 C CA . SER A 1 556 ? -23.855 -8.017 28.511 1.00 88.81 556 SER A CA 1
ATOM 3789 C C . SER A 1 556 ? -22.343 -8.265 28.518 1.00 88.81 556 SER A C 1
ATOM 3791 O O . SER A 1 556 ? -21.809 -9.020 27.699 1.00 88.81 556 SER A O 1
ATOM 3793 N N . GLN A 1 557 ? -21.653 -7.663 29.486 1.00 93.50 557 GLN A N 1
ATOM 3794 C CA . GLN A 1 557 ? -20.203 -7.754 29.637 1.00 93.50 557 GLN A CA 1
ATOM 3795 C C . GLN A 1 557 ? -19.817 -7.858 31.112 1.00 93.50 557 GLN A C 1
ATOM 3797 O O . GLN A 1 557 ? -20.290 -7.089 31.946 1.00 93.50 557 GLN A O 1
ATOM 3802 N N . THR A 1 558 ? -18.899 -8.772 31.420 1.00 92.56 558 THR A N 1
ATOM 3803 C CA . THR A 1 558 ? -18.236 -8.854 32.730 1.00 92.56 558 THR A CA 1
ATOM 3804 C C . THR A 1 558 ? -16.835 -8.252 32.655 1.00 92.56 558 THR A C 1
ATOM 3806 O O . THR A 1 558 ? -16.107 -8.561 31.718 1.00 92.56 558 THR A O 1
ATOM 3809 N N . LEU A 1 559 ? -16.425 -7.434 33.623 1.00 96.38 559 LEU A N 1
ATOM 3810 C CA . LEU A 1 559 ? -15.078 -6.849 33.710 1.00 96.38 559 LEU A CA 1
ATOM 3811 C C . LEU A 1 559 ? -14.539 -6.913 35.141 1.00 96.38 559 LEU A C 1
ATOM 3813 O O . LEU A 1 559 ? -15.304 -6.950 36.107 1.00 96.38 559 LEU A O 1
ATOM 3817 N N . ALA A 1 560 ? -13.218 -6.840 35.298 1.00 95.75 560 ALA A N 1
ATOM 3818 C CA . ALA A 1 560 ? -12.574 -6.746 36.609 1.00 95.75 560 ALA A CA 1
ATOM 3819 C C . ALA A 1 560 ? -12.685 -5.342 37.215 1.00 95.75 560 ALA A C 1
ATOM 3821 O O . ALA A 1 560 ? -12.303 -5.124 38.361 1.00 95.75 560 ALA A O 1
ATOM 3822 N N . GLY A 1 561 ? -13.196 -4.363 36.472 1.00 96.81 561 GLY A N 1
ATOM 3823 C CA . GLY A 1 561 ? -13.427 -3.030 36.997 1.00 96.81 561 GLY A CA 1
ATOM 3824 C C . GLY A 1 561 ? -13.768 -2.000 35.944 1.00 96.81 561 GLY A C 1
ATOM 3825 O O . GLY A 1 561 ? -13.589 -2.223 34.749 1.00 96.81 561 GLY A O 1
ATOM 3826 N N . LEU A 1 562 ? -14.240 -0.862 36.437 1.00 98.06 562 LEU A N 1
ATOM 3827 C CA . LEU A 1 562 ? -14.536 0.337 35.675 1.00 98.06 562 LEU A CA 1
ATOM 3828 C C . LEU A 1 562 ? -13.884 1.510 36.397 1.00 98.06 562 LEU A C 1
ATOM 3830 O O . LEU A 1 562 ? -14.098 1.700 37.599 1.00 98.06 562 LEU A O 1
ATOM 3834 N N . ARG A 1 563 ? -13.131 2.313 35.653 1.00 96.12 563 ARG A N 1
ATOM 3835 C CA . ARG A 1 563 ? -12.548 3.553 36.155 1.00 96.12 563 ARG A CA 1
ATOM 3836 C C . ARG A 1 563 ? -12.535 4.634 35.083 1.00 96.12 563 ARG A C 1
ATOM 3838 O O . ARG A 1 563 ? -12.787 4.372 33.907 1.00 96.12 563 ARG A O 1
ATOM 3845 N N . ARG A 1 564 ? -12.215 5.846 35.520 1.00 93.94 564 ARG A N 1
ATOM 3846 C CA . ARG A 1 564 ? -11.787 6.950 34.661 1.00 93.94 564 ARG A CA 1
ATOM 3847 C C . ARG A 1 564 ? -10.547 7.575 35.284 1.00 93.94 564 ARG A C 1
ATOM 3849 O O . ARG A 1 564 ? -10.621 8.046 36.418 1.00 93.94 564 ARG A O 1
ATOM 3856 N N . SER A 1 565 ? -9.424 7.556 34.571 1.00 92.06 565 SER A N 1
ATOM 3857 C CA . SER A 1 565 ? -8.170 8.149 35.061 1.00 92.06 565 SER A CA 1
ATOM 3858 C C . SER A 1 565 ? -7.975 9.612 34.654 1.00 92.06 565 SER A C 1
ATOM 3860 O O . SER A 1 565 ? -7.254 10.333 35.341 1.00 92.06 565 SER A O 1
ATOM 3862 N N . SER A 1 566 ? -8.619 10.077 33.580 1.00 86.38 566 SER A N 1
ATOM 3863 C CA . SER A 1 566 ? -8.543 11.466 33.118 1.00 86.38 566 SER A CA 1
ATOM 3864 C C . SER A 1 566 ? -9.092 12.458 34.145 1.00 86.38 566 SER A C 1
ATOM 3866 O O . SER A 1 566 ? -10.186 12.287 34.689 1.00 86.38 566 SER A O 1
ATOM 3868 N N . THR A 1 567 ? -8.344 13.541 34.349 1.00 83.44 567 THR A N 1
ATOM 3869 C CA . THR A 1 567 ? -8.705 14.679 35.206 1.00 83.44 567 THR A CA 1
ATOM 3870 C C . THR A 1 567 ? -9.267 15.865 34.414 1.00 83.44 567 THR A C 1
ATOM 3872 O O . THR A 1 567 ? -9.622 16.884 35.005 1.00 83.44 567 THR A O 1
ATOM 3875 N N . ALA A 1 568 ? -9.374 15.754 33.083 1.00 82.88 568 ALA A N 1
ATOM 3876 C CA . ALA A 1 568 ? -9.854 16.834 32.226 1.00 82.88 568 ALA A CA 1
ATOM 3877 C C . ALA A 1 568 ? -11.360 17.074 32.425 1.00 82.88 568 ALA A C 1
ATOM 3879 O O . ALA A 1 568 ? -12.189 16.243 32.049 1.00 82.88 568 ALA A O 1
ATOM 3880 N N . ALA A 1 569 ? -11.723 18.238 32.972 1.00 77.50 569 ALA A N 1
ATOM 3881 C CA . ALA A 1 569 ? -13.114 18.585 33.279 1.00 77.50 569 ALA A CA 1
ATOM 3882 C C . ALA A 1 569 ? -14.016 18.676 32.032 1.00 77.50 569 ALA A C 1
ATOM 3884 O O . ALA A 1 569 ? -15.203 18.370 32.115 1.00 77.50 569 ALA A O 1
ATOM 3885 N N . SER A 1 570 ? -13.450 19.058 30.879 1.00 80.56 570 SER A N 1
ATOM 3886 C CA . SER A 1 570 ? -14.169 19.180 29.600 1.00 80.56 570 SER A CA 1
ATOM 3887 C C . SER A 1 570 ? -14.517 17.833 28.959 1.00 80.56 570 SER A C 1
ATOM 3889 O O . SER A 1 570 ? -15.422 17.773 28.131 1.00 80.56 570 SER A O 1
ATOM 3891 N N . GLN A 1 571 ? -13.799 16.760 29.300 1.00 84.00 571 GLN A N 1
ATOM 3892 C CA . GLN A 1 571 ? -14.034 15.448 28.704 1.00 84.00 571 GLN A CA 1
ATOM 3893 C C . GLN A 1 571 ? -15.298 14.816 29.295 1.00 84.00 571 GLN A C 1
ATOM 3895 O O . GLN A 1 571 ? -15.408 14.635 30.517 1.00 84.00 571 GLN A O 1
ATOM 3900 N N . VAL A 1 572 ? -16.218 14.407 28.418 1.00 86.12 572 VAL A N 1
ATOM 3901 C CA . VAL A 1 572 ? -17.382 13.600 28.788 1.00 86.12 572 VAL A CA 1
ATOM 3902 C C . VAL A 1 572 ? -17.063 12.128 28.554 1.00 86.12 572 VAL A C 1
ATOM 3904 O O . VAL A 1 572 ? -16.875 11.687 27.422 1.00 86.12 572 VAL A O 1
ATOM 3907 N N . SER A 1 573 ? -17.027 11.362 29.640 1.00 92.94 573 SER A N 1
ATOM 3908 C CA . SER A 1 573 ? -16.865 9.909 29.606 1.00 92.94 573 SER A CA 1
ATOM 3909 C C . SER A 1 573 ? -18.182 9.229 29.935 1.00 92.94 573 SER A C 1
ATOM 3911 O O . SER A 1 573 ? -18.769 9.501 30.986 1.00 92.94 573 SER A O 1
ATOM 3913 N N . THR A 1 574 ? -18.636 8.346 29.052 1.00 95.81 574 THR A N 1
ATOM 3914 C CA . THR A 1 574 ? -19.955 7.718 29.137 1.00 95.81 574 THR A CA 1
ATOM 3915 C C . THR A 1 574 ? -19.844 6.201 29.051 1.00 95.81 574 THR A C 1
ATOM 3917 O O . THR A 1 574 ? -19.198 5.665 28.159 1.00 95.81 574 THR A O 1
ATOM 3920 N N . VAL A 1 575 ? -20.519 5.496 29.951 1.00 98.62 575 VAL A N 1
ATOM 3921 C CA . VAL A 1 575 ? -20.886 4.090 29.766 1.00 98.62 575 VAL A CA 1
ATOM 3922 C C . VAL A 1 575 ? -22.364 4.058 29.408 1.00 98.62 575 VAL A C 1
ATOM 3924 O O . VAL A 1 575 ? -23.183 4.678 30.085 1.00 98.62 575 VAL A O 1
ATOM 3927 N N . THR A 1 576 ? -22.724 3.373 28.334 1.00 98.38 576 THR A N 1
ATOM 3928 C CA . THR A 1 576 ? -24.110 3.338 27.874 1.00 98.38 576 THR A CA 1
ATOM 3929 C C . THR A 1 576 ? -24.492 1.974 27.338 1.00 98.38 576 THR A C 1
ATOM 3931 O O . THR A 1 576 ? -23.642 1.156 27.002 1.00 98.38 576 THR A O 1
ATOM 3934 N N . ASN A 1 577 ? -25.792 1.751 27.229 1.00 96.12 577 ASN A N 1
ATOM 3935 C CA . ASN A 1 577 ? -26.346 0.813 26.276 1.00 96.12 577 ASN A CA 1
ATOM 3936 C C . ASN A 1 577 ? -27.207 1.605 25.288 1.00 96.12 577 ASN A C 1
ATOM 3938 O O . ASN A 1 577 ? -28.255 2.129 25.674 1.00 96.12 577 ASN A O 1
ATOM 3942 N N . SER A 1 578 ? -26.737 1.737 24.047 1.00 95.06 578 SER A N 1
ATOM 3943 C CA . SER A 1 578 ? -27.468 2.435 22.981 1.00 95.06 578 SER A CA 1
ATOM 3944 C C . SER A 1 578 ? -28.608 1.608 22.375 1.00 95.06 578 SER A C 1
ATOM 3946 O O . SER A 1 578 ? -29.493 2.174 21.736 1.00 95.06 578 SER A O 1
ATOM 3948 N N . SER A 1 579 ? -28.613 0.288 22.593 1.00 88.69 579 SER A N 1
ATOM 3949 C CA . SER A 1 579 ? -29.670 -0.610 22.129 1.00 88.69 579 SER A CA 1
ATOM 3950 C C . SER A 1 579 ? -30.901 -0.552 23.033 1.00 88.69 579 SER A C 1
ATOM 3952 O O . SER A 1 579 ? -30.808 -0.308 24.237 1.00 88.69 579 SER A O 1
ATOM 3954 N N . THR A 1 580 ? -32.064 -0.859 22.462 1.00 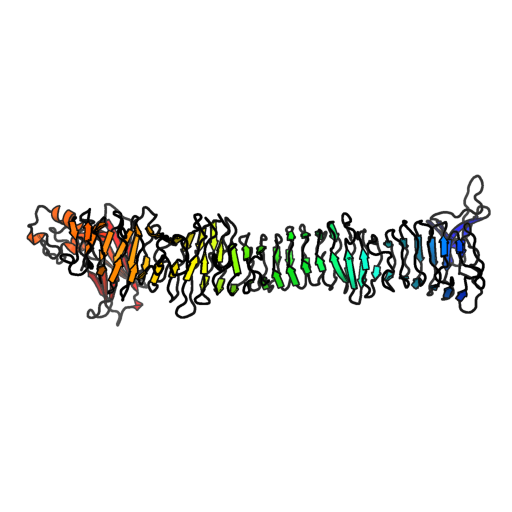82.25 580 THR A N 1
ATOM 3955 C CA . THR A 1 580 ? -33.303 -1.081 23.219 1.00 82.25 580 THR A CA 1
ATOM 3956 C C . THR A 1 580 ? -33.288 -2.398 23.992 1.00 82.25 580 THR A C 1
ATOM 3958 O O . THR A 1 580 ? -34.042 -2.543 24.950 1.00 82.25 580 THR A O 1
ATOM 3961 N N . THR A 1 581 ? -32.447 -3.361 23.597 1.00 81.44 581 THR A N 1
ATOM 3962 C CA . THR A 1 581 ? -32.273 -4.629 24.316 1.00 81.44 581 THR A CA 1
ATOM 3963 C C . THR A 1 581 ? -31.532 -4.369 25.628 1.00 81.44 581 THR A C 1
ATOM 3965 O O . THR A 1 581 ? -30.385 -3.916 25.575 1.00 81.44 581 THR A O 1
ATOM 3968 N N . PRO A 1 582 ? -32.123 -4.654 26.804 1.00 81.12 582 PRO A N 1
ATOM 3969 C CA . PRO A 1 582 ? -31.453 -4.442 28.083 1.00 81.12 582 PRO A CA 1
ATOM 3970 C C . PRO A 1 582 ? -30.129 -5.207 28.177 1.00 81.12 582 PRO A C 1
ATOM 3972 O O . PRO A 1 582 ? -30.038 -6.357 27.755 1.00 81.12 582 PRO A O 1
ATOM 3975 N N . SER A 1 583 ? -29.102 -4.571 28.743 1.00 80.62 583 SER A N 1
ATOM 3976 C CA . SER A 1 583 ? -27.758 -5.155 28.888 1.00 80.62 583 SER A CA 1
ATOM 3977 C C . SER A 1 583 ? -27.230 -4.999 30.305 1.00 80.62 583 SER A C 1
ATOM 3979 O O . SER A 1 583 ? -27.511 -3.995 30.964 1.00 80.62 583 SER A O 1
ATOM 3981 N N . THR A 1 584 ? -26.416 -5.951 30.756 1.00 88.31 584 THR A N 1
ATOM 3982 C CA . THR A 1 584 ? -25.790 -5.906 32.083 1.00 88.31 584 THR A CA 1
ATOM 3983 C C . THR A 1 584 ? -24.285 -5.692 31.969 1.00 88.31 584 THR A C 1
ATOM 3985 O O . THR A 1 584 ? -23.587 -6.476 31.324 1.00 88.31 584 THR A O 1
ATOM 3988 N N . LEU A 1 585 ? -23.777 -4.659 32.645 1.00 95.81 585 LEU A N 1
ATOM 3989 C CA . LEU A 1 585 ? -22.354 -4.491 32.922 1.00 95.81 585 LEU A CA 1
ATOM 3990 C C . LEU A 1 585 ? -22.050 -5.028 34.324 1.00 95.81 585 LEU A C 1
ATOM 3992 O O . LEU A 1 585 ? -22.393 -4.383 35.315 1.00 95.81 585 LEU A O 1
ATOM 3996 N N . THR A 1 586 ? -21.389 -6.180 34.409 1.00 94.69 586 THR A N 1
ATOM 3997 C CA . THR A 1 586 ? -20.989 -6.800 35.680 1.00 94.69 586 THR A CA 1
ATOM 3998 C C . THR A 1 586 ? -19.548 -6.444 36.029 1.00 94.69 586 THR A C 1
ATOM 4000 O O . THR A 1 586 ? -18.635 -6.666 35.236 1.00 94.69 586 THR A O 1
ATOM 4003 N N . LEU A 1 587 ? -19.328 -5.923 37.235 1.00 97.50 587 LEU A N 1
ATOM 4004 C CA . LEU A 1 587 ? -18.019 -5.516 37.737 1.00 97.50 587 LEU A CA 1
ATOM 4005 C C . LEU A 1 587 ? -17.567 -6.411 38.903 1.00 97.50 587 LEU A C 1
ATOM 4007 O O . LEU A 1 587 ? -18.184 -6.442 39.975 1.00 97.50 587 LEU A O 1
ATOM 4011 N N . ASN A 1 588 ? -16.443 -7.096 38.689 1.00 93.44 588 ASN A N 1
ATOM 4012 C CA . ASN A 1 588 ? -15.797 -8.032 39.615 1.00 93.44 588 ASN A CA 1
ATOM 4013 C C . ASN A 1 588 ? -14.581 -7.416 40.330 1.00 93.44 588 ASN A C 1
ATOM 4015 O O . ASN A 1 588 ? -13.639 -8.119 40.688 1.00 93.44 588 ASN A O 1
ATOM 4019 N N . GLN A 1 589 ? -14.571 -6.098 40.538 1.00 94.69 589 GLN A N 1
ATOM 4020 C CA . GLN A 1 589 ? -13.430 -5.418 41.150 1.00 94.69 589 GLN A CA 1
ATOM 4021 C C . GLN A 1 589 ? -13.156 -5.891 42.576 1.00 94.69 589 GLN A C 1
ATOM 4023 O O . GLN A 1 589 ? -14.056 -5.960 43.416 1.00 94.69 589 GLN A O 1
ATOM 4028 N N . SER A 1 590 ? -11.884 -6.174 42.847 1.00 92.62 590 SER A N 1
ATOM 4029 C CA . SER A 1 590 ? -11.365 -6.578 44.156 1.00 92.62 590 SER A CA 1
ATOM 4030 C C . SER A 1 590 ? -10.943 -5.392 45.025 1.00 92.62 590 SER A C 1
ATOM 4032 O O . SER A 1 590 ? -10.904 -5.511 46.244 1.00 92.62 590 SER A O 1
ATOM 4034 N N . SER A 1 591 ? -10.660 -4.242 44.413 1.00 95.06 591 SER A N 1
ATOM 4035 C CA . SER A 1 591 ? -10.235 -3.007 45.072 1.00 95.06 591 SER A CA 1
ATOM 4036 C C . SER A 1 591 ? -11.123 -1.827 44.680 1.00 95.06 591 SER A C 1
ATOM 4038 O O . SER A 1 591 ? -11.937 -1.914 43.754 1.00 95.06 591 SER A O 1
ATOM 4040 N N . THR A 1 592 ? -10.983 -0.718 45.409 1.00 95.50 592 THR A N 1
ATOM 4041 C CA . THR A 1 592 ? -11.724 0.507 45.115 1.00 95.50 592 THR A CA 1
ATOM 4042 C C . THR A 1 592 ? -11.292 1.108 43.781 1.00 95.50 592 THR A C 1
ATOM 4044 O O . THR A 1 592 ? -10.102 1.306 43.542 1.00 95.50 592 THR A O 1
ATOM 4047 N N . GLN A 1 593 ? -12.262 1.440 42.929 1.00 96.31 593 GLN A N 1
ATOM 4048 C CA . GLN A 1 593 ? -12.040 2.156 41.670 1.00 96.31 593 GLN A CA 1
ATOM 4049 C C . GLN A 1 593 ? -12.972 3.358 41.581 1.00 96.31 593 GLN A C 1
ATOM 4051 O O . GLN A 1 593 ? -14.127 3.279 41.996 1.00 96.31 593 GLN A O 1
ATOM 4056 N N . THR A 1 594 ? -12.471 4.461 41.027 1.00 96.19 594 THR A N 1
ATOM 4057 C CA . THR A 1 594 ? -13.238 5.698 40.859 1.00 96.19 594 THR A CA 1
ATOM 4058 C C . THR A 1 594 ? -13.601 5.897 39.396 1.00 96.19 594 THR A C 1
ATOM 4060 O O . THR A 1 594 ? -12.736 5.872 38.517 1.00 96.19 594 THR A O 1
ATOM 4063 N N . PHE A 1 595 ? -14.882 6.138 39.142 1.00 96.81 595 PHE A N 1
ATOM 4064 C CA . PHE A 1 595 ? -15.407 6.533 37.847 1.00 96.81 595 PHE A CA 1
ATOM 4065 C C . PHE A 1 595 ? -16.100 7.893 37.974 1.00 96.81 595 PHE A C 1
ATOM 4067 O O . PHE A 1 595 ? -17.091 8.048 38.685 1.00 96.81 595 PHE A O 1
ATOM 4074 N N . SER A 1 596 ? -15.557 8.891 37.281 1.00 93.75 596 SER A N 1
ATOM 4075 C CA . SER A 1 596 ? -16.072 10.267 37.242 1.00 93.75 596 SER A CA 1
ATOM 4076 C C . SER A 1 596 ? -16.875 10.563 35.965 1.00 93.75 596 SER A C 1
ATOM 4078 O O . SER A 1 596 ? -17.053 11.723 35.589 1.00 93.75 596 SER A O 1
ATOM 4080 N N . GLY A 1 597 ? -17.309 9.527 35.242 1.00 94.75 597 GLY A N 1
ATOM 4081 C CA . GLY A 1 597 ? -18.164 9.643 34.059 1.00 94.75 597 GLY A CA 1
ATOM 4082 C C . GLY A 1 597 ? -19.646 9.410 34.363 1.00 94.75 597 GLY A C 1
ATOM 4083 O O . GLY A 1 597 ? -20.048 9.292 35.521 1.00 94.75 597 GLY A O 1
ATOM 4084 N N . ARG A 1 598 ? -20.457 9.349 33.305 1.00 96.44 598 ARG A N 1
ATOM 4085 C CA . ARG A 1 598 ? -21.898 9.069 33.360 1.00 96.44 598 ARG A CA 1
ATOM 4086 C C . ARG A 1 598 ? -22.200 7.649 32.879 1.00 96.44 598 ARG A C 1
ATOM 4088 O O . ARG A 1 598 ? -21.557 7.155 31.961 1.00 96.44 598 ARG A O 1
ATOM 4095 N N . ILE A 1 599 ? -23.198 7.014 33.475 1.00 98.50 599 ILE A N 1
ATOM 4096 C CA . ILE A 1 599 ? -23.734 5.698 33.136 1.00 98.50 599 ILE A CA 1
ATOM 4097 C C . ILE A 1 599 ? -25.210 5.887 32.764 1.00 98.50 599 ILE A C 1
ATOM 4099 O O . ILE A 1 599 ? -25.965 6.506 33.516 1.00 98.50 599 ILE A O 1
ATOM 4103 N N . THR A 1 600 ? -25.617 5.420 31.583 1.00 97.94 600 THR A N 1
ATOM 4104 C CA . THR A 1 600 ? -26.944 5.707 31.009 1.00 97.94 600 THR A CA 1
ATOM 4105 C C . THR A 1 600 ? -27.444 4.588 30.084 1.00 97.94 600 THR A C 1
ATOM 4107 O O . THR A 1 600 ? -26.768 3.579 29.893 1.00 97.94 600 THR A O 1
ATOM 4110 N N . GLY A 1 601 ? -28.634 4.763 29.503 1.00 93.38 601 GLY A N 1
ATOM 4111 C CA . GLY A 1 601 ? -29.250 3.804 28.580 1.00 93.38 601 GLY A CA 1
ATOM 4112 C C . GLY A 1 601 ? -29.979 2.674 29.306 1.00 93.38 601 GLY A C 1
ATOM 4113 O O . GLY A 1 601 ? -30.089 2.702 30.535 1.00 93.38 601 GLY A O 1
ATOM 4114 N N . ALA A 1 602 ? -30.491 1.699 28.548 1.00 86.38 602 ALA A N 1
ATOM 4115 C CA . ALA A 1 602 ? -31.169 0.508 29.073 1.00 86.38 602 ALA A CA 1
ATOM 4116 C C . ALA A 1 602 ? -30.146 -0.474 29.678 1.00 86.38 602 ALA A C 1
ATOM 4118 O O . ALA A 1 602 ? -29.872 -1.548 29.135 1.00 86.38 602 ALA A O 1
ATOM 4119 N N . LEU A 1 603 ? -29.505 -0.051 30.765 1.00 90.56 603 LEU A N 1
ATOM 4120 C CA . LEU A 1 603 ? -28.324 -0.686 31.333 1.00 90.56 603 LEU A CA 1
ATOM 4121 C C . LEU A 1 603 ? -28.561 -1.075 32.790 1.00 90.56 603 LEU A C 1
ATOM 4123 O O . LEU A 1 603 ? -29.014 -0.267 33.600 1.00 90.56 603 LEU A O 1
ATOM 4127 N N . THR A 1 604 ? -28.188 -2.306 33.129 1.00 93.44 604 THR A N 1
ATOM 4128 C CA . THR A 1 604 ? -28.039 -2.755 34.513 1.00 93.44 604 THR A CA 1
ATOM 4129 C C . THR A 1 604 ? -26.567 -2.708 34.903 1.00 93.44 604 THR A C 1
ATOM 4131 O O . THR A 1 604 ? -25.738 -3.386 34.297 1.00 93.44 604 THR A O 1
ATOM 4134 N N . LEU A 1 605 ? -26.228 -1.921 35.922 1.00 97.62 605 LEU A N 1
ATOM 4135 C CA . LEU A 1 605 ? -24.901 -1.913 36.528 1.00 97.62 605 LEU A CA 1
ATOM 4136 C C . LEU A 1 605 ? -24.880 -2.928 37.673 1.00 97.62 605 LEU A C 1
ATOM 4138 O O . LEU A 1 605 ? -25.476 -2.685 38.722 1.00 97.62 605 LEU A O 1
ATOM 4142 N N . ALA A 1 606 ? -24.195 -4.050 37.476 1.00 94.12 606 ALA A N 1
ATOM 4143 C CA . ALA A 1 606 ? -24.079 -5.110 38.468 1.00 94.12 606 ALA A CA 1
ATOM 4144 C C . ALA A 1 606 ? -22.709 -5.088 39.152 1.00 94.12 606 ALA A C 1
ATOM 4146 O O . ALA A 1 606 ? -21.657 -5.071 38.511 1.00 94.12 606 ALA A O 1
ATOM 4147 N N . LYS A 1 607 ? -22.714 -5.123 40.479 1.00 93.88 607 LYS A N 1
ATOM 4148 C CA . LYS A 1 607 ? -21.532 -5.149 41.329 1.00 93.88 607 LYS A CA 1
ATOM 4149 C C . LYS A 1 607 ? -21.442 -6.513 42.013 1.00 93.88 607 LYS A C 1
ATOM 4151 O O . LYS A 1 607 ? -22.251 -6.830 42.882 1.00 93.88 607 LYS A O 1
ATOM 4156 N N . ALA A 1 608 ? -20.443 -7.294 41.613 1.00 89.25 608 ALA A N 1
ATOM 4157 C CA . ALA A 1 608 ? -20.244 -8.673 42.063 1.00 89.25 608 ALA A CA 1
ATOM 4158 C C . ALA A 1 608 ? -18.866 -8.919 42.709 1.00 89.25 608 ALA A C 1
ATOM 4160 O O . ALA A 1 608 ? -18.659 -9.947 43.344 1.00 89.25 608 ALA A O 1
ATOM 4161 N N . GLY A 1 609 ? -17.925 -7.973 42.601 1.00 88.44 609 GLY A N 1
ATOM 4162 C CA . GLY A 1 609 ? -16.652 -8.016 43.337 1.00 88.44 609 GLY A CA 1
ATOM 4163 C C . GLY A 1 609 ? -16.716 -7.382 44.734 1.00 88.44 609 GLY A C 1
ATOM 4164 O O . GLY A 1 609 ? -17.603 -6.579 45.016 1.00 88.44 609 GLY A O 1
ATOM 4165 N N . ASN A 1 610 ? -15.729 -7.660 45.588 1.00 90.31 610 ASN A N 1
ATOM 4166 C CA . ASN A 1 610 ? -15.690 -7.161 46.973 1.00 90.31 610 ASN A CA 1
ATOM 4167 C C . ASN A 1 610 ? -15.252 -5.691 47.117 1.00 90.31 610 ASN A C 1
ATOM 4169 O O . ASN A 1 610 ? -15.532 -5.073 48.140 1.00 90.31 610 ASN A O 1
ATOM 4173 N N . GLY A 1 611 ? -14.568 -5.121 46.119 1.00 94.31 611 GLY A N 1
ATOM 4174 C CA . GLY A 1 611 ? -14.106 -3.728 46.154 1.00 94.31 611 GLY A CA 1
ATOM 4175 C C . GLY A 1 611 ? -15.243 -2.713 46.001 1.00 94.31 611 GLY A C 1
ATOM 4176 O O . GLY A 1 611 ? -16.342 -3.072 45.580 1.00 94.31 611 GLY A O 1
ATOM 4177 N N . THR A 1 612 ? -14.981 -1.434 46.277 1.00 96.62 612 THR A N 1
ATOM 4178 C CA . THR A 1 612 ? -15.973 -0.350 46.136 1.00 96.62 612 THR A CA 1
ATOM 4179 C C . THR A 1 612 ? -15.897 0.316 44.757 1.00 96.62 612 THR A C 1
ATOM 4181 O O . THR A 1 612 ? -14.817 0.678 44.297 1.00 96.62 612 THR A O 1
ATOM 4184 N N . LEU A 1 613 ? -17.030 0.530 44.081 1.00 98.25 613 LEU A N 1
ATOM 4185 C CA . LEU A 1 613 ? -17.084 1.456 42.940 1.00 98.25 613 LEU A CA 1
ATOM 4186 C C . LEU A 1 613 ? -17.444 2.854 43.442 1.00 98.25 613 LEU A C 1
ATOM 4188 O O . LEU A 1 613 ? -18.563 3.062 43.899 1.00 98.25 613 LEU A O 1
ATOM 4192 N N . THR A 1 614 ? -16.533 3.813 43.336 1.00 98.00 614 THR A N 1
ATOM 4193 C CA . THR A 1 614 ? -16.808 5.215 43.660 1.00 98.00 614 THR A CA 1
ATOM 4194 C C . THR A 1 614 ? -17.274 5.955 42.414 1.00 98.00 614 THR A C 1
ATOM 4196 O O . THR A 1 614 ? -16.510 6.130 41.466 1.00 98.00 614 THR A O 1
ATOM 4199 N N . LEU A 1 615 ? -18.517 6.422 42.431 1.00 97.81 615 LEU A N 1
ATOM 4200 C CA . LEU A 1 615 ? -19.100 7.282 41.409 1.00 97.81 615 LEU A CA 1
ATOM 4201 C C . LEU A 1 615 ? -19.006 8.731 41.893 1.00 97.81 615 LEU A C 1
ATOM 4203 O O . LEU A 1 615 ? -19.755 9.154 42.774 1.00 97.81 615 LEU A O 1
ATOM 4207 N N . SER A 1 616 ? -18.031 9.479 41.374 1.00 93.38 616 SER A N 1
ATOM 4208 C CA . SER A 1 616 ? -17.698 10.814 41.900 1.00 93.38 616 SER A CA 1
ATOM 4209 C C . SER A 1 616 ? -18.427 11.964 41.207 1.00 93.38 616 SER A C 1
ATOM 4211 O O . SER A 1 616 ? -18.429 13.084 41.716 1.00 93.38 616 SER A O 1
ATOM 4213 N N . ARG A 1 617 ? -19.052 11.700 40.056 1.00 93.19 617 ARG A N 1
ATOM 4214 C CA . ARG A 1 617 ? -19.882 12.667 39.333 1.00 93.19 617 ARG A CA 1
ATOM 4215 C C . ARG A 1 617 ? -21.277 12.749 39.972 1.00 93.19 617 ARG A C 1
ATOM 4217 O O . ARG A 1 617 ? -21.793 11.744 40.447 1.00 93.19 617 ARG A O 1
ATOM 4224 N N . SER A 1 618 ? -21.884 13.938 39.992 1.00 94.12 618 SER A N 1
ATOM 4225 C CA . SER A 1 618 ? -23.177 14.163 40.661 1.00 94.12 618 SER A CA 1
ATOM 4226 C C . SER A 1 618 ? -24.393 13.595 39.919 1.00 94.12 618 SER A C 1
ATOM 4228 O O . SER A 1 618 ? -25.445 13.381 40.504 1.00 94.12 618 SER A O 1
ATOM 4230 N N . ASP A 1 619 ? -24.250 13.393 38.614 1.00 93.62 619 ASP A N 1
ATOM 4231 C CA . ASP A 1 619 ? -25.204 12.776 37.689 1.00 93.62 619 ASP A CA 1
ATOM 4232 C C . ASP A 1 619 ? -24.593 11.502 37.073 1.00 93.62 619 ASP A C 1
ATOM 4234 O O . ASP A 1 619 ? -24.756 11.220 35.884 1.00 93.62 619 ASP A O 1
ATOM 4238 N N . ALA A 1 620 ? -23.824 10.746 37.866 1.00 96.31 620 ALA A N 1
ATOM 4239 C CA . ALA A 1 620 ? -23.121 9.549 37.413 1.00 96.31 620 ALA A CA 1
ATOM 4240 C C . ALA A 1 620 ? -24.069 8.439 36.939 1.00 96.31 620 ALA A C 1
ATOM 4242 O O . ALA A 1 620 ? -23.717 7.707 36.024 1.00 96.31 620 ALA A O 1
ATOM 4243 N N . LEU A 1 621 ? -25.254 8.302 37.532 1.00 98.12 621 LEU A N 1
ATOM 4244 C CA . LEU A 1 621 ? -26.285 7.330 37.148 1.00 98.12 621 LEU A CA 1
ATOM 4245 C C . LEU A 1 621 ? -27.520 8.053 36.597 1.00 98.12 621 LEU A C 1
ATOM 4247 O O . LEU A 1 621 ? -28.095 8.902 37.277 1.00 98.12 621 LEU A O 1
ATOM 4251 N N . ALA A 1 622 ? -27.936 7.710 35.377 1.00 97.12 622 ALA A N 1
ATOM 4252 C CA . ALA A 1 622 ? -29.187 8.195 34.797 1.00 97.12 622 ALA A CA 1
ATOM 4253 C C . ALA A 1 622 ? -30.410 7.412 35.315 1.00 97.12 622 ALA A C 1
ATOM 4255 O O . ALA A 1 622 ? -30.299 6.243 35.680 1.00 97.12 622 ALA A O 1
ATOM 4256 N N . SER A 1 623 ? -31.600 8.019 35.236 1.00 95.94 623 SER A N 1
ATOM 4257 C CA . SER A 1 623 ? -32.872 7.407 35.665 1.00 95.94 623 SER A CA 1
ATOM 4258 C C . SER A 1 623 ? -33.236 6.117 34.934 1.00 95.94 623 SER A C 1
ATOM 4260 O O . SER A 1 623 ? -33.974 5.305 35.485 1.00 95.94 623 SER A O 1
ATOM 4262 N N . SER A 1 624 ? -32.694 5.900 33.734 1.00 92.19 624 SER A N 1
ATOM 4263 C CA . SER A 1 624 ? -32.879 4.677 32.943 1.00 92.19 624 SER A CA 1
ATOM 4264 C C . SER A 1 624 ? -32.060 3.478 33.436 1.00 92.19 624 SER A C 1
ATOM 4266 O O . SER A 1 624 ? -32.229 2.372 32.927 1.00 92.19 624 SER A O 1
ATOM 4268 N N . VAL A 1 625 ? -31.122 3.689 34.363 1.00 95.94 625 VAL A N 1
ATOM 4269 C CA . VAL A 1 625 ? -30.197 2.649 34.823 1.00 95.94 625 VAL A CA 1
ATOM 4270 C C . VAL A 1 625 ? -30.833 1.848 35.952 1.00 95.94 625 VAL A C 1
ATOM 4272 O O . VAL A 1 625 ? -31.439 2.415 36.860 1.00 95.94 625 VAL A O 1
ATOM 4275 N N . SER A 1 626 ? -30.652 0.530 35.926 1.00 93.69 626 SER A N 1
ATOM 4276 C CA . SER A 1 626 ? -30.893 -0.344 37.081 1.00 93.69 626 SER A CA 1
ATOM 4277 C C . SER A 1 626 ? -29.571 -0.698 37.759 1.00 93.69 626 SER A C 1
ATOM 4279 O O . SER A 1 626 ? -28.535 -0.791 37.101 1.00 93.69 626 SER A O 1
ATOM 4281 N N . VAL A 1 627 ? -29.577 -0.897 39.074 1.00 96.00 627 VAL A N 1
ATOM 4282 C CA . VAL A 1 627 ? -28.364 -1.179 39.857 1.00 96.00 627 VAL A CA 1
ATOM 4283 C C . VAL A 1 627 ? -28.538 -2.477 40.633 1.00 96.00 627 VAL A C 1
ATOM 4285 O O . VAL A 1 627 ? -29.527 -2.650 41.338 1.00 96.00 627 VAL A O 1
ATOM 4288 N N . MET A 1 628 ? -27.560 -3.376 40.544 1.00 91.69 628 MET A N 1
ATOM 4289 C CA . MET A 1 628 ? -27.479 -4.583 41.367 1.00 91.69 628 MET A CA 1
ATOM 4290 C C . MET A 1 628 ? -26.196 -4.556 42.193 1.00 91.69 628 MET A C 1
ATOM 4292 O O . MET A 1 628 ? -25.111 -4.390 41.637 1.00 91.69 628 MET A O 1
ATOM 4296 N N . ILE A 1 629 ? -26.302 -4.720 43.510 1.00 93.31 629 ILE A N 1
ATOM 4297 C CA . ILE A 1 629 ? -25.160 -4.758 44.429 1.00 93.31 629 ILE A CA 1
ATOM 4298 C C . ILE A 1 629 ? -25.209 -6.054 45.233 1.00 93.31 629 ILE A C 1
ATOM 4300 O O . ILE A 1 629 ? -25.760 -6.116 46.336 1.00 93.31 629 ILE A O 1
ATOM 4304 N N . ASP A 1 630 ? -24.623 -7.096 44.650 1.00 82.12 630 ASP A N 1
ATOM 4305 C CA . ASP A 1 630 ? -24.585 -8.437 45.234 1.00 82.12 630 ASP A CA 1
ATOM 4306 C C . ASP A 1 630 ? -23.312 -8.655 46.072 1.00 82.12 630 ASP A C 1
ATOM 4308 O O . ASP A 1 630 ? -23.331 -9.420 47.034 1.00 82.12 630 ASP A O 1
ATOM 4312 N N . ALA A 1 631 ? -22.229 -7.918 45.789 1.00 83.69 631 ALA A N 1
ATOM 4313 C CA . ALA A 1 631 ? -21.026 -7.879 46.624 1.00 83.69 631 ALA A CA 1
ATOM 4314 C C . ALA A 1 631 ? -20.351 -6.496 46.623 1.00 83.69 631 ALA A C 1
ATOM 4316 O O . ALA A 1 631 ? -20.566 -5.676 45.729 1.00 83.69 631 ALA A O 1
ATOM 4317 N N . GLY A 1 632 ? -19.508 -6.239 47.630 1.00 92.56 632 GLY A N 1
ATOM 4318 C CA . GLY A 1 632 ? -18.824 -4.953 47.801 1.00 92.56 632 GLY A CA 1
ATOM 4319 C C . GLY A 1 632 ? -19.797 -3.800 48.058 1.00 92.56 632 GLY A C 1
ATOM 4320 O O . GLY A 1 632 ? -20.811 -3.977 48.733 1.00 92.56 632 GLY A O 1
ATOM 4321 N N . ALA A 1 633 ? -19.481 -2.614 47.532 1.00 96.06 633 ALA A N 1
ATOM 4322 C CA . ALA A 1 633 ? -20.334 -1.432 47.642 1.00 96.06 633 ALA A CA 1
ATOM 4323 C C . ALA A 1 633 ? -20.244 -0.522 46.405 1.00 96.06 633 ALA A C 1
ATOM 4325 O O . ALA A 1 633 ? -19.264 -0.556 45.650 1.00 96.06 633 ALA A O 1
ATOM 4326 N N . ILE A 1 634 ? -21.249 0.336 46.232 1.00 98.12 634 ILE A N 1
ATOM 4327 C CA . ILE A 1 634 ? -21.191 1.521 45.368 1.00 98.12 634 ILE A CA 1
ATOM 4328 C C . ILE A 1 634 ? -21.181 2.758 46.269 1.00 98.12 634 ILE A C 1
ATOM 4330 O O . ILE A 1 634 ? -22.059 2.923 47.111 1.00 98.12 634 ILE A O 1
ATOM 4334 N N . SER A 1 635 ? -20.190 3.630 46.098 1.00 97.94 635 SER A N 1
ATOM 4335 C CA . SER A 1 635 ? -20.081 4.902 46.812 1.00 97.94 635 SER A CA 1
ATOM 4336 C C . SER A 1 635 ? -20.555 6.050 45.925 1.00 97.94 635 SER A C 1
ATOM 4338 O O . SER A 1 635 ? -20.037 6.216 44.819 1.00 97.94 635 SER A O 1
ATOM 4340 N N . VAL A 1 636 ? -21.517 6.839 46.404 1.00 97.88 636 VAL A N 1
ATOM 4341 C CA . VAL A 1 636 ? -22.049 8.035 45.728 1.00 97.88 636 VAL A CA 1
ATOM 4342 C C . VAL A 1 636 ? -21.975 9.243 46.663 1.00 97.88 636 VAL A C 1
ATOM 4344 O O . VAL A 1 636 ? -22.209 9.135 47.866 1.00 97.88 636 VAL A O 1
ATOM 4347 N N . SER A 1 637 ? -21.658 10.419 46.121 1.00 94.81 637 SER A N 1
ATOM 4348 C CA . SER A 1 637 ? -21.580 11.677 46.889 1.00 94.81 637 SER A CA 1
ATOM 4349 C C . SER A 1 637 ? -22.869 12.505 46.856 1.00 94.81 637 SER A C 1
ATOM 4351 O O . SER A 1 637 ? -23.025 13.434 47.645 1.00 94.81 637 SER A O 1
ATOM 4353 N N . SER A 1 638 ? -23.797 12.168 45.959 1.00 96.12 638 SER A N 1
ATOM 4354 C CA . SER A 1 638 ? -25.053 12.884 45.710 1.00 96.12 638 SER A CA 1
ATOM 4355 C C . SER A 1 638 ? -26.200 11.914 45.412 1.00 96.12 638 SER A C 1
ATOM 4357 O O . SER A 1 638 ? -25.987 10.709 45.238 1.00 96.12 638 SER A O 1
ATOM 4359 N N . SER A 1 639 ? -27.427 12.431 45.405 1.00 96.88 639 SER A N 1
ATOM 4360 C CA . SER A 1 639 ? -28.631 11.650 45.122 1.00 96.88 639 SER A CA 1
ATOM 4361 C C . SER A 1 639 ? -28.782 11.362 43.630 1.00 96.88 639 SER A C 1
ATOM 4363 O O . SER A 1 639 ? -28.786 12.282 42.819 1.00 96.88 639 SER A O 1
ATOM 4365 N N . HIS A 1 640 ? -28.977 10.092 43.283 1.00 98.19 640 HIS A N 1
ATOM 4366 C CA . HIS A 1 640 ? -29.182 9.625 41.915 1.00 98.19 640 HIS A CA 1
ATOM 4367 C C . HIS A 1 640 ? -30.536 8.944 41.780 1.00 98.19 640 HIS A C 1
ATOM 4369 O O . HIS A 1 640 ? -30.854 8.054 42.561 1.00 98.19 640 HIS A O 1
ATOM 4375 N N . THR A 1 641 ? -31.319 9.317 40.771 1.00 97.69 641 THR A N 1
ATOM 4376 C CA . THR A 1 641 ? -32.556 8.596 40.440 1.00 97.69 641 THR A CA 1
ATOM 4377 C C . THR A 1 641 ? -32.224 7.424 39.525 1.00 97.69 641 THR A C 1
ATOM 4379 O O . THR A 1 641 ? -31.503 7.616 38.551 1.00 97.69 641 THR A O 1
ATOM 4382 N N . ILE A 1 642 ? -32.746 6.236 39.828 1.00 96.62 642 ILE A N 1
ATOM 4383 C CA . ILE A 1 642 ? -32.536 4.993 39.073 1.00 96.62 642 ILE A CA 1
ATOM 4384 C C . ILE A 1 642 ? -33.861 4.243 38.875 1.00 96.62 642 ILE A C 1
ATOM 4386 O O . ILE A 1 642 ? -34.842 4.467 39.593 1.00 96.62 642 ILE A O 1
ATOM 4390 N N . THR A 1 643 ? -33.899 3.345 37.891 1.00 91.50 643 THR A N 1
ATOM 4391 C CA . THR A 1 643 ? -35.091 2.550 37.568 1.00 91.50 643 THR A CA 1
ATOM 4392 C C . THR A 1 643 ? -35.386 1.554 38.686 1.00 91.50 643 THR A C 1
ATOM 4394 O O . THR A 1 643 ? -36.460 1.594 39.282 1.00 91.50 643 THR A O 1
ATOM 4397 N N . ALA A 1 644 ? -34.418 0.694 39.004 1.00 87.94 644 ALA A N 1
ATOM 4398 C CA . ALA A 1 644 ? -34.560 -0.375 39.984 1.00 87.94 644 ALA A CA 1
ATOM 4399 C C . ALA A 1 644 ? -33.251 -0.598 40.751 1.00 87.94 644 ALA A C 1
ATOM 4401 O O . ALA A 1 644 ? -32.163 -0.370 40.215 1.00 87.94 644 ALA A O 1
ATOM 4402 N N . LEU A 1 645 ? -33.359 -1.077 41.991 1.00 91.75 645 LEU A N 1
ATOM 4403 C CA . LEU A 1 645 ? -32.222 -1.412 42.846 1.00 91.75 645 LEU A CA 1
ATOM 4404 C C . LEU A 1 645 ? -32.360 -2.828 43.388 1.00 91.75 645 LEU A C 1
ATOM 4406 O O . LEU A 1 645 ? -33.409 -3.195 43.908 1.00 91.75 645 LEU A O 1
ATOM 4410 N N . ARG A 1 646 ? -31.274 -3.590 43.335 1.00 86.56 646 ARG A N 1
ATOM 4411 C CA . ARG A 1 646 ? -31.139 -4.887 43.987 1.00 86.56 646 ARG A CA 1
ATOM 4412 C C . ARG A 1 646 ? -29.989 -4.848 44.979 1.00 86.56 646 ARG A C 1
ATOM 4414 O O . ARG A 1 646 ? -28.880 -4.468 44.607 1.00 86.56 646 ARG A O 1
ATOM 4421 N N . LEU A 1 647 ? -30.240 -5.265 46.214 1.00 86.38 647 LEU A N 1
ATOM 4422 C CA . LEU A 1 647 ? -29.238 -5.373 47.270 1.00 86.38 647 LEU A CA 1
ATOM 4423 C C . LEU A 1 647 ? -29.214 -6.810 47.790 1.00 86.38 647 LEU A C 1
ATOM 4425 O O . LEU A 1 647 ? -30.256 -7.337 48.174 1.00 86.38 647 LEU A O 1
ATOM 4429 N N . ASN A 1 648 ? -28.031 -7.432 47.837 1.00 80.00 648 ASN A N 1
ATOM 4430 C CA . ASN A 1 648 ? -27.857 -8.784 48.392 1.00 80.00 648 ASN A CA 1
ATOM 4431 C C . ASN A 1 648 ? -28.833 -9.809 47.805 1.00 80.00 648 ASN A C 1
ATOM 4433 O O . ASN A 1 648 ? -29.508 -10.526 48.540 1.00 80.00 648 ASN A O 1
ATOM 4437 N N . GLY A 1 649 ? -28.979 -9.836 46.484 1.00 71.81 649 GLY A N 1
ATOM 4438 C CA . GLY A 1 649 ? -29.903 -10.766 45.853 1.00 71.81 649 GLY A CA 1
ATOM 4439 C C . GLY A 1 649 ? -31.379 -10.329 45.829 1.00 71.81 649 GLY A C 1
ATOM 4440 O O . GLY A 1 649 ? -32.140 -10.858 45.016 1.00 71.81 649 GLY A O 1
ATOM 4441 N N . SER A 1 650 ? -31.784 -9.336 46.627 1.00 75.94 650 SER A N 1
ATOM 4442 C CA . SER A 1 650 ? -33.187 -8.920 46.786 1.00 75.94 650 SER A CA 1
ATOM 4443 C C . SER A 1 650 ? -33.489 -7.596 46.086 1.00 75.94 650 SER A C 1
ATOM 4445 O O . SER A 1 650 ? -32.747 -6.625 46.231 1.00 75.94 650 SER A O 1
ATOM 4447 N N . TRP A 1 651 ? -34.582 -7.540 45.321 1.00 78.94 651 TRP A N 1
ATOM 4448 C CA . TRP A 1 651 ? -35.063 -6.298 44.711 1.00 78.94 651 TRP A CA 1
ATOM 4449 C C . TRP A 1 651 ? -35.704 -5.390 45.758 1.00 78.94 651 TRP A C 1
ATOM 4451 O O . TRP A 1 651 ? -36.493 -5.835 46.590 1.00 78.94 651 TRP A O 1
ATOM 4461 N N . MET A 1 652 ? -35.343 -4.114 45.710 1.00 82.81 652 MET A N 1
ATOM 4462 C CA . MET A 1 652 ? -35.788 -3.110 46.658 1.00 82.81 652 MET A CA 1
ATOM 4463 C C . MET A 1 652 ? -37.032 -2.383 46.122 1.00 82.81 652 MET A C 1
ATOM 4465 O O . MET A 1 652 ? -37.074 -2.054 44.932 1.00 82.81 652 MET A O 1
ATOM 4469 N N . PRO A 1 653 ? -38.031 -2.097 46.977 1.00 83.06 653 PRO A N 1
ATOM 4470 C CA . PRO A 1 653 ? -39.144 -1.224 46.623 1.00 83.06 653 PRO A CA 1
ATOM 4471 C C . PRO A 1 653 ? -38.700 0.172 46.152 1.00 83.06 653 PRO A C 1
ATOM 4473 O O . PRO A 1 653 ? -37.567 0.601 46.361 1.00 83.06 653 PRO A O 1
ATOM 4476 N N . ALA A 1 654 ? -39.619 0.916 45.545 1.00 87.00 654 ALA A N 1
ATOM 4477 C CA . ALA A 1 654 ? -39.441 2.326 45.253 1.00 87.00 654 ALA A CA 1
ATOM 4478 C C . ALA A 1 654 ? -39.237 3.100 46.563 1.00 87.00 654 ALA A C 1
ATOM 4480 O O . ALA A 1 654 ? -39.947 2.893 47.550 1.00 87.00 654 ALA A O 1
ATOM 4481 N N . GLY A 1 655 ? -38.248 3.987 46.579 1.00 92.88 655 GLY A N 1
ATOM 4482 C CA . GLY A 1 655 ? -37.824 4.675 47.792 1.00 92.88 655 GLY A CA 1
ATOM 4483 C C . GLY A 1 655 ? -36.388 5.178 47.719 1.00 92.88 655 GLY A C 1
ATOM 4484 O O . GLY A 1 655 ? -35.697 5.009 46.716 1.00 92.88 655 GLY A O 1
ATOM 4485 N N . THR A 1 656 ? -35.937 5.814 48.797 1.00 96.44 656 THR A N 1
ATOM 4486 C CA . THR A 1 656 ? -34.587 6.384 48.890 1.00 96.44 656 THR A CA 1
ATOM 4487 C C . THR A 1 656 ? -33.683 5.485 49.722 1.00 96.44 656 THR A C 1
ATOM 4489 O O . THR A 1 656 ? -33.949 5.227 50.899 1.00 96.44 656 THR A O 1
ATOM 4492 N N . TYR A 1 657 ? -32.574 5.061 49.123 1.00 97.00 657 TYR A N 1
ATOM 4493 C CA . TYR A 1 657 ? -31.575 4.201 49.741 1.00 97.00 657 TYR A CA 1
ATOM 4494 C C . TYR A 1 657 ? -30.262 4.953 49.947 1.00 97.00 657 TYR A C 1
ATOM 4496 O O . TYR A 1 657 ? -29.726 5.570 49.030 1.00 97.00 657 TYR A O 1
ATOM 4504 N N . THR A 1 658 ? -29.738 4.911 51.163 1.00 97.56 658 THR A N 1
ATOM 4505 C CA . THR A 1 658 ? -28.520 5.592 51.608 1.00 97.56 658 THR A CA 1
ATOM 4506 C C . THR A 1 658 ? -27.577 4.582 52.260 1.00 97.56 658 THR A C 1
ATOM 4508 O O . THR A 1 658 ? -27.862 3.383 52.343 1.00 97.56 658 THR A O 1
ATOM 4511 N N . SER A 1 659 ? -26.448 5.052 52.781 1.00 96.00 659 SER A N 1
ATOM 4512 C CA . SER A 1 659 ? -25.579 4.230 53.628 1.00 96.00 659 SER A CA 1
ATOM 4513 C C . SER A 1 659 ? -26.261 3.725 54.908 1.00 96.00 659 SER A C 1
ATOM 4515 O O . SER A 1 659 ? -25.852 2.696 55.440 1.00 96.00 659 SER A O 1
ATOM 4517 N N . ALA A 1 660 ? -27.339 4.372 55.365 1.00 94.19 660 ALA A N 1
ATOM 4518 C CA . ALA A 1 660 ? -28.049 3.996 56.587 1.00 94.19 660 ALA A CA 1
ATOM 4519 C C . ALA A 1 660 ? -29.006 2.799 56.422 1.00 94.19 660 ALA A C 1
ATOM 4521 O O . ALA A 1 660 ? -29.284 2.111 57.399 1.00 94.19 660 ALA A O 1
ATOM 4522 N N . ASN A 1 661 ? -29.521 2.536 55.214 1.00 92.00 661 ASN A N 1
ATOM 4523 C CA . ASN A 1 661 ? -30.575 1.533 54.978 1.00 92.00 661 ASN A CA 1
ATOM 4524 C C . ASN A 1 661 ? -30.267 0.565 53.818 1.00 92.00 661 ASN A C 1
ATOM 4526 O O . ASN A 1 661 ? -31.171 -0.051 53.260 1.00 92.00 661 ASN A O 1
ATOM 4530 N N . SER A 1 662 ? -28.990 0.423 53.455 1.00 91.94 662 SER A N 1
ATOM 4531 C CA . SER A 1 662 ? -28.530 -0.448 52.361 1.00 91.94 662 SER A CA 1
ATOM 4532 C C . SER A 1 662 ? -27.657 -1.618 52.820 1.00 91.94 662 SER A C 1
ATOM 4534 O O . SER A 1 662 ? -27.001 -2.260 52.000 1.00 91.94 662 SER A O 1
ATOM 4536 N N . SER A 1 663 ? -27.581 -1.875 54.131 1.00 88.62 663 SER A N 1
ATOM 4537 C CA . SER A 1 663 ? -26.716 -2.918 54.711 1.00 88.62 663 SER A CA 1
ATOM 4538 C C . SER A 1 663 ? -25.248 -2.797 54.262 1.00 88.62 663 SER A C 1
ATOM 4540 O O . SER A 1 663 ? -24.587 -3.792 53.965 1.00 88.62 663 SER A O 1
ATOM 4542 N N . GLY A 1 664 ? -24.749 -1.561 54.154 1.00 89.19 664 GLY A N 1
ATOM 4543 C CA . GLY A 1 664 ? -23.376 -1.259 53.736 1.00 89.19 664 GLY A CA 1
ATOM 4544 C C . GLY A 1 664 ? -23.099 -1.412 52.235 1.00 89.19 664 GLY A C 1
ATOM 4545 O O . GLY A 1 664 ? -21.945 -1.311 51.825 1.00 89.19 664 GLY A O 1
ATOM 4546 N N . ARG A 1 665 ? -24.122 -1.660 51.404 1.00 95.38 665 ARG A N 1
ATOM 4547 C CA . ARG A 1 665 ? -23.978 -1.771 49.940 1.00 95.38 665 ARG A CA 1
ATOM 4548 C C . ARG A 1 665 ? -23.928 -0.422 49.231 1.00 95.38 665 ARG A C 1
ATOM 4550 O O . ARG A 1 665 ? -23.323 -0.325 48.164 1.00 95.38 665 ARG A O 1
ATOM 4557 N N . ILE A 1 666 ? -24.516 0.614 49.825 1.00 97.44 666 ILE A N 1
ATOM 4558 C CA . ILE A 1 666 ? -24.350 2.003 49.395 1.00 97.44 666 ILE A CA 1
ATOM 4559 C C . ILE A 1 666 ? -23.427 2.695 50.398 1.00 97.44 666 ILE A C 1
ATOM 4561 O O . ILE A 1 666 ? -23.620 2.595 51.607 1.00 97.44 666 ILE A O 1
ATOM 4565 N N . ALA A 1 667 ? -22.418 3.393 49.893 1.00 95.56 667 ALA A N 1
ATOM 4566 C CA . ALA A 1 667 ? -21.471 4.174 50.678 1.00 95.56 667 ALA A CA 1
ATOM 4567 C C . ALA A 1 667 ? -21.474 5.650 50.239 1.00 95.56 667 ALA A C 1
ATOM 4569 O O . ALA A 1 667 ? -22.067 6.012 49.222 1.00 95.56 667 ALA A O 1
ATOM 4570 N N . GLY A 1 668 ? -20.788 6.497 51.008 1.00 94.69 668 GLY A N 1
ATOM 4571 C CA . GLY A 1 668 ? -20.714 7.937 50.761 1.00 94.69 668 GLY A CA 1
ATOM 4572 C C . GLY A 1 668 ? -21.870 8.726 51.384 1.00 94.69 668 GLY A C 1
ATOM 4573 O O . GLY A 1 668 ? -22.621 8.215 52.216 1.00 94.69 668 GLY A O 1
ATOM 4574 N N . THR A 1 669 ? -21.961 10.002 51.009 1.00 94.81 669 THR A N 1
ATOM 4575 C CA . THR A 1 669 ? -22.942 10.974 51.526 1.00 94.81 669 THR A CA 1
ATOM 4576 C C . THR A 1 669 ? -24.211 11.069 50.677 1.00 94.81 669 THR A C 1
ATOM 4578 O O . THR A 1 669 ? -25.146 11.767 51.058 1.00 94.81 669 THR A O 1
ATOM 4581 N N . GLY A 1 670 ? -24.232 10.420 49.509 1.00 96.06 670 GLY A N 1
ATOM 4582 C CA . GLY A 1 670 ? -25.339 10.454 48.558 1.00 96.06 670 GLY A CA 1
ATOM 4583 C C . GLY A 1 670 ? -26.428 9.410 48.812 1.00 96.06 670 GLY A C 1
ATOM 4584 O O . GLY A 1 670 ? -26.461 8.731 49.839 1.00 96.06 670 GLY A O 1
ATOM 4585 N N . SER A 1 671 ? -27.327 9.271 47.835 1.00 97.06 671 SER A N 1
ATOM 4586 C CA . SER A 1 671 ? -28.428 8.302 47.875 1.00 97.06 671 SER A CA 1
ATOM 4587 C C . SER A 1 671 ? -28.761 7.740 46.490 1.00 97.06 671 SER A C 1
ATOM 4589 O O . SER A 1 671 ? -28.428 8.340 45.467 1.00 97.06 671 SER A O 1
ATOM 4591 N N . LEU A 1 672 ? -29.434 6.592 46.457 1.00 97.94 672 LEU A N 1
ATOM 4592 C CA . LEU A 1 672 ? -30.090 6.035 45.277 1.00 97.94 672 LEU A CA 1
ATOM 4593 C C . LEU A 1 672 ? -31.607 6.131 45.473 1.00 97.94 672 LEU A C 1
ATOM 4595 O O . LEU A 1 672 ? -32.157 5.520 46.386 1.00 97.94 672 LEU A O 1
ATOM 4599 N N . VAL A 1 673 ? -32.279 6.902 44.624 1.00 97.56 673 VAL A N 1
ATOM 4600 C CA . VAL A 1 673 ? -33.736 7.062 44.593 1.00 97.56 673 VAL A CA 1
ATOM 4601 C C . VAL A 1 673 ? -34.298 6.110 43.547 1.00 97.56 673 VAL A C 1
ATOM 4603 O O . VAL A 1 673 ? -34.071 6.270 42.348 1.00 97.56 673 VAL A O 1
ATOM 4606 N N . VAL A 1 674 ? -35.013 5.099 44.010 1.00 95.50 674 VAL A N 1
ATOM 4607 C CA . VAL A 1 674 ? -35.558 4.010 43.203 1.00 95.50 674 VAL A CA 1
ATOM 4608 C C . VAL A 1 674 ? -36.980 4.361 42.796 1.00 95.50 674 VAL A C 1
ATOM 4610 O O . VAL A 1 674 ? -37.813 4.671 43.647 1.00 95.50 674 VAL A O 1
ATOM 4613 N N . THR A 1 675 ? -37.252 4.330 41.493 1.00 89.31 675 THR A N 1
ATOM 4614 C CA . THR A 1 675 ? -38.539 4.777 40.926 1.00 89.31 675 THR A CA 1
ATOM 4615 C C . THR A 1 675 ? -39.537 3.650 40.700 1.00 89.31 675 THR A C 1
ATOM 4617 O O . THR A 1 675 ? -40.741 3.892 40.698 1.00 89.31 675 THR A O 1
ATOM 4620 N N . THR A 1 676 ? -39.061 2.417 40.539 1.00 77.00 676 THR A N 1
ATOM 4621 C CA . THR A 1 676 ? -39.899 1.226 40.366 1.00 77.00 676 THR A CA 1
ATOM 4622 C C . THR A 1 676 ? -39.465 0.151 41.354 1.00 77.00 676 THR A C 1
ATOM 4624 O O . THR A 1 676 ? -38.291 0.078 41.701 1.00 77.00 676 THR A O 1
ATOM 4627 N N . ASN A 1 677 ? -40.378 -0.714 41.797 1.00 60.59 677 ASN A N 1
ATOM 4628 C CA . ASN A 1 677 ? -40.109 -1.757 42.802 1.00 60.59 677 ASN A CA 1
ATOM 4629 C C . ASN A 1 677 ? -39.169 -2.897 42.317 1.00 60.59 677 ASN A C 1
ATOM 4631 O O . ASN A 1 677 ? -39.203 -4.002 42.855 1.00 60.59 677 ASN A O 1
ATOM 4635 N N . GLY A 1 678 ? -38.368 -2.669 41.269 1.00 61.16 678 GLY A N 1
ATOM 4636 C CA . GLY A 1 678 ? -37.747 -3.726 40.478 1.00 61.16 678 GLY A CA 1
ATOM 4637 C C . GLY A 1 678 ? -38.793 -4.606 39.787 1.00 61.16 678 GLY A C 1
ATOM 4638 O O . GLY A 1 678 ? -39.999 -4.363 39.899 1.00 61.16 678 GLY A O 1
ATOM 4639 N N . PRO A 1 679 ? -38.367 -5.630 39.037 1.00 57.56 679 PRO A N 1
ATOM 4640 C CA . PRO A 1 679 ? -39.298 -6.629 38.550 1.00 57.56 679 PRO A CA 1
ATOM 4641 C C . PRO A 1 679 ? -39.821 -7.424 39.774 1.00 57.56 679 PRO A C 1
ATOM 4643 O O . PRO A 1 679 ? -39.144 -8.255 40.372 1.00 57.56 679 PRO A O 1
ATOM 4646 N N . ILE A 1 680 ? -41.037 -7.081 40.206 1.00 55.59 680 ILE A N 1
ATOM 4647 C CA . ILE A 1 680 ? -41.763 -7.569 41.400 1.00 55.59 680 ILE A CA 1
ATOM 4648 C C . ILE A 1 680 ? -42.338 -8.982 41.230 1.00 55.59 680 ILE A C 1
ATOM 4650 O O . ILE A 1 680 ? -43.316 -9.343 41.887 1.00 55.59 680 ILE A O 1
ATOM 4654 N N . GLY A 1 681 ? -41.762 -9.785 40.340 1.00 74.38 681 GLY A N 1
ATOM 4655 C CA . GLY A 1 681 ? -42.415 -10.983 39.831 1.00 74.38 681 GLY A CA 1
ATOM 4656 C C . GLY A 1 681 ? -42.784 -12.004 40.899 1.00 74.38 681 GLY A C 1
ATOM 4657 O O . GLY A 1 681 ? -43.930 -12.434 40.935 1.00 74.38 681 GLY A O 1
ATOM 4658 N N . PHE A 1 682 ? -41.894 -12.297 41.860 1.00 78.62 682 PHE A N 1
ATOM 4659 C CA . PHE A 1 682 ? -42.225 -13.217 42.959 1.00 78.62 682 PHE A CA 1
ATOM 4660 C C . PHE A 1 682 ? -43.382 -12.691 43.819 1.00 78.62 682 PHE A C 1
ATOM 4662 O O . PHE A 1 682 ? -44.335 -13.417 44.073 1.00 78.62 682 PHE A O 1
ATOM 4669 N N . ALA A 1 683 ? -43.331 -11.421 44.236 1.00 76.00 683 ALA A N 1
ATOM 4670 C CA . ALA A 1 683 ? -44.357 -10.820 45.087 1.00 76.00 683 ALA A CA 1
ATOM 4671 C C . ALA A 1 683 ? -45.711 -10.704 44.367 1.00 76.00 683 ALA A C 1
ATOM 4673 O O . ALA A 1 683 ? -46.756 -10.925 44.973 1.00 76.00 683 ALA A O 1
ATOM 4674 N N . THR A 1 684 ? -45.702 -10.379 43.075 1.00 81.38 684 THR A N 1
ATOM 4675 C CA . THR A 1 684 ? -46.914 -10.311 42.243 1.00 81.38 684 THR A CA 1
ATOM 4676 C C . THR A 1 684 ? -47.506 -11.702 42.051 1.00 81.38 684 THR A C 1
ATOM 4678 O O . THR A 1 684 ? -48.704 -11.898 42.249 1.00 81.38 684 THR A O 1
ATOM 4681 N N . TRP A 1 685 ? -46.655 -12.679 41.737 1.00 88.00 685 TRP A N 1
ATOM 4682 C CA . TRP A 1 685 ? -47.042 -14.072 41.564 1.00 88.00 685 TRP A CA 1
ATOM 4683 C C . TRP A 1 685 ? -47.616 -14.667 42.853 1.00 88.00 685 TRP A C 1
ATOM 4685 O O . TRP A 1 685 ? -48.753 -15.132 42.840 1.00 88.00 685 TRP A O 1
ATOM 4695 N N . ILE A 1 686 ? -46.898 -14.584 43.981 1.00 88.50 686 ILE A N 1
ATOM 4696 C CA . ILE A 1 686 ? -47.319 -15.223 45.238 1.00 88.50 686 ILE A CA 1
ATOM 4697 C C . ILE A 1 686 ? -48.586 -14.574 45.821 1.00 88.50 686 ILE A C 1
ATOM 4699 O O . ILE A 1 686 ? -49.423 -15.250 46.418 1.00 88.50 686 ILE A O 1
ATOM 4703 N N . ASN A 1 687 ? -48.786 -13.268 45.603 1.00 85.50 687 ASN A N 1
ATOM 4704 C CA . ASN A 1 687 ? -50.008 -12.579 46.024 1.00 85.50 687 ASN A CA 1
ATOM 4705 C C . ASN A 1 687 ? -51.223 -12.889 45.142 1.00 85.50 687 ASN A C 1
ATOM 4707 O O . ASN A 1 687 ? -52.348 -12.696 45.606 1.00 85.50 687 ASN A O 1
ATOM 4711 N N . GLY A 1 688 ? -51.016 -13.416 43.930 1.00 85.25 688 GLY A N 1
ATOM 4712 C CA . GLY A 1 688 ? -52.086 -13.946 43.083 1.00 85.25 688 GLY A CA 1
ATOM 4713 C C . GLY A 1 688 ? -52.784 -15.173 43.682 1.00 85.25 688 GLY A C 1
ATOM 4714 O O . GLY A 1 688 ? -53.948 -15.422 43.374 1.00 85.25 688 GLY A O 1
ATOM 4715 N N . PHE A 1 689 ? -52.125 -15.900 44.593 1.00 89.38 689 PHE A N 1
ATOM 4716 C CA . PHE A 1 689 ? -52.710 -17.029 45.321 1.00 89.38 689 PHE A CA 1
ATOM 4717 C C . PHE A 1 689 ? -53.420 -16.532 46.583 1.00 89.38 689 PHE A C 1
ATOM 4719 O O . PHE A 1 689 ? -52.859 -16.466 47.681 1.00 89.38 689 PHE A O 1
ATOM 4726 N N . THR A 1 690 ? -54.681 -16.140 46.422 1.00 91.69 690 THR A N 1
ATOM 4727 C CA . THR A 1 690 ? -55.513 -15.578 47.500 1.00 91.69 690 THR A CA 1
ATOM 4728 C C . THR A 1 690 ? -55.883 -16.589 48.587 1.00 91.69 690 THR A C 1
ATOM 4730 O O . THR A 1 690 ? -56.274 -16.178 49.674 1.00 91.69 690 THR A O 1
ATOM 4733 N N . SER A 1 691 ? -55.722 -17.890 48.326 1.00 91.56 691 SER A N 1
ATOM 4734 C CA . SER A 1 691 ? -55.975 -18.975 49.281 1.00 91.56 691 SER A CA 1
ATOM 4735 C C . SER A 1 691 ? -54.881 -19.157 50.339 1.00 91.56 691 SER A C 1
ATOM 4737 O O . SER A 1 691 ? -55.108 -19.879 51.305 1.00 91.56 691 SER A O 1
ATOM 4739 N N . LEU A 1 692 ? -53.707 -18.539 50.167 1.00 90.81 692 LEU A N 1
ATOM 4740 C CA . LEU A 1 692 ? -52.572 -18.671 51.086 1.00 90.81 692 LEU A CA 1
ATOM 4741 C C . LEU A 1 692 ? -52.557 -17.554 52.139 1.00 90.81 692 LEU A C 1
ATOM 4743 O O . LEU A 1 692 ? -52.767 -16.379 51.809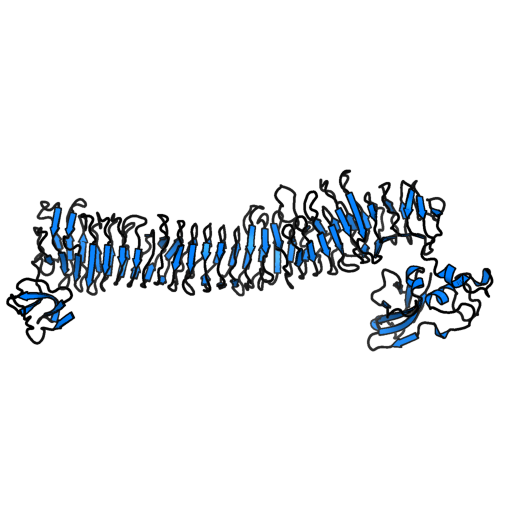 1.00 90.81 692 LEU A O 1
ATOM 4747 N N . THR A 1 693 ? -52.249 -17.902 53.393 1.00 93.06 693 THR A N 1
ATOM 4748 C CA . THR A 1 693 ? -52.020 -16.916 54.466 1.00 93.06 693 THR A CA 1
ATOM 4749 C C . THR A 1 693 ? -50.711 -16.148 54.264 1.00 93.06 693 THR A C 1
ATOM 4751 O O . THR A 1 693 ? -49.851 -16.532 53.472 1.00 93.06 693 THR A O 1
ATOM 4754 N N . THR A 1 694 ? -50.522 -15.054 55.003 1.00 83.06 694 THR A N 1
ATOM 4755 C CA . THR A 1 694 ? -49.295 -14.239 54.950 1.00 83.06 694 THR A CA 1
ATOM 4756 C C . THR A 1 694 ? -48.029 -15.051 55.261 1.00 83.06 694 THR A C 1
ATOM 4758 O O . THR A 1 694 ? -46.990 -14.849 54.630 1.00 83.06 694 THR A O 1
ATOM 4761 N N . GLU A 1 695 ? -48.107 -15.997 56.196 1.00 84.69 695 GLU A N 1
ATOM 4762 C CA . GLU A 1 695 ? -47.005 -16.890 56.578 1.00 84.69 695 GLU A CA 1
ATOM 4763 C C . GLU A 1 695 ? -46.733 -17.935 55.490 1.00 84.69 695 GLU A C 1
ATOM 4765 O O . GLU A 1 695 ? -45.580 -18.230 55.182 1.00 84.69 695 GLU A O 1
ATOM 4770 N N . GLN A 1 696 ? -47.788 -18.443 54.847 1.00 89.00 696 GLN A N 1
ATOM 4771 C CA . GLN A 1 696 ? -47.675 -19.396 53.742 1.00 89.00 696 GLN A CA 1
ATOM 4772 C C . GLN A 1 696 ? -47.128 -18.764 52.458 1.00 89.00 696 GLN A C 1
ATOM 4774 O O . GLN A 1 696 ? -46.684 -19.487 51.576 1.00 89.00 696 GLN A O 1
ATOM 4779 N N . LYS A 1 697 ? -47.124 -17.432 52.341 1.00 85.81 697 LYS A N 1
ATOM 4780 C CA . LYS A 1 697 ? -46.580 -16.702 51.183 1.00 85.81 697 LYS A CA 1
ATOM 4781 C C . LYS A 1 697 ? -45.083 -16.391 51.288 1.00 85.81 697 LYS A C 1
ATOM 4783 O O . LYS A 1 697 ? -44.522 -15.786 50.375 1.00 85.81 697 LYS A O 1
ATOM 4788 N N . GLN A 1 698 ? -44.416 -16.774 52.378 1.00 81.12 698 GLN A N 1
ATOM 4789 C CA . GLN A 1 698 ? -42.970 -16.572 52.515 1.00 81.12 698 GLN A CA 1
ATOM 4790 C C . GLN A 1 698 ? -42.205 -17.371 51.451 1.00 81.12 698 GLN A C 1
ATOM 4792 O O . GLN A 1 698 ? -42.578 -18.492 51.127 1.00 81.12 698 GLN A O 1
ATOM 4797 N N . ALA A 1 699 ? -41.110 -16.820 50.922 1.00 81.12 699 ALA A N 1
ATOM 4798 C CA . ALA A 1 699 ? -40.311 -17.449 49.861 1.00 81.12 699 ALA A CA 1
ATOM 4799 C C . ALA A 1 699 ? -39.785 -18.851 50.231 1.00 81.12 699 ALA A C 1
ATOM 4801 O O . ALA A 1 699 ? -39.666 -19.722 49.369 1.00 81.12 699 ALA A O 1
ATOM 4802 N N . SER A 1 700 ? -39.512 -19.071 51.519 1.00 83.31 700 SER A N 1
ATOM 4803 C CA . SER A 1 700 ? -39.041 -20.336 52.085 1.00 83.31 700 SER A CA 1
ATOM 4804 C C . SER A 1 700 ? -40.152 -21.286 52.539 1.00 83.31 700 SER A C 1
ATOM 4806 O O . SER A 1 700 ? -39.837 -22.396 52.961 1.00 83.31 700 SER A O 1
ATOM 4808 N N . ALA A 1 701 ? -41.421 -20.870 52.502 1.00 85.44 701 ALA A N 1
ATOM 4809 C CA . ALA A 1 701 ? -42.534 -21.734 52.880 1.00 85.44 701 ALA A CA 1
ATOM 4810 C C . ALA A 1 701 ? -42.818 -22.785 51.793 1.00 85.44 701 ALA A C 1
ATOM 4812 O O . ALA A 1 701 ? -42.492 -22.580 50.625 1.00 85.44 701 ALA A O 1
ATOM 4813 N N . ASP A 1 702 ? -43.434 -23.884 52.218 1.00 92.88 702 ASP A N 1
ATOM 4814 C CA . ASP A 1 702 ? -43.882 -25.022 51.407 1.00 92.88 702 ASP A CA 1
ATOM 4815 C C . ASP A 1 702 ? -45.308 -25.373 51.889 1.00 92.88 702 ASP A C 1
ATOM 4817 O O . ASP A 1 702 ? -45.474 -26.171 52.819 1.00 92.88 702 ASP A O 1
ATOM 4821 N N . PRO A 1 703 ? -46.339 -24.642 51.416 1.00 92.94 703 PRO A N 1
ATOM 4822 C CA . PRO A 1 703 ? -47.699 -24.735 51.957 1.00 92.94 703 PRO A CA 1
ATOM 4823 C C . PRO A 1 703 ? -48.400 -26.053 51.619 1.00 92.94 703 PRO A C 1
ATOM 4825 O O . PRO A 1 703 ? -49.312 -26.467 52.338 1.00 92.94 703 PRO A O 1
ATOM 4828 N N . ASP A 1 704 ? -48.004 -26.674 50.514 1.00 93.00 704 ASP A N 1
ATOM 4829 C CA . ASP A 1 704 ? -48.538 -27.915 49.955 1.00 93.00 704 ASP A CA 1
ATOM 4830 C C . ASP A 1 704 ? -47.668 -29.149 50.251 1.00 93.00 704 ASP A C 1
ATOM 4832 O O . ASP A 1 704 ? -48.031 -30.263 49.853 1.00 93.00 704 ASP A O 1
ATOM 4836 N N . ALA A 1 705 ? -46.603 -28.962 51.035 1.00 92.88 705 ALA A N 1
ATOM 4837 C CA . ALA A 1 705 ? -45.773 -29.985 51.664 1.00 92.88 705 ALA A CA 1
ATOM 4838 C C . ALA A 1 705 ? -45.163 -30.989 50.675 1.00 92.88 705 ALA A C 1
ATOM 4840 O O . ALA A 1 705 ? -45.033 -32.184 50.979 1.00 92.88 705 ALA A O 1
ATOM 4841 N N . ASP A 1 706 ? -44.798 -30.522 49.483 1.00 91.69 706 ASP A N 1
ATOM 4842 C CA . ASP A 1 706 ? -44.241 -31.368 48.426 1.00 91.69 706 ASP A CA 1
ATOM 4843 C C . ASP A 1 706 ? -42.699 -31.355 48.376 1.00 91.69 706 ASP A C 1
ATOM 4845 O O . ASP A 1 706 ? -42.072 -32.140 47.643 1.00 91.69 706 ASP A O 1
ATOM 4849 N N . GLY A 1 707 ? -42.088 -30.541 49.242 1.00 91.44 707 GLY A N 1
ATOM 4850 C CA . GLY A 1 707 ? -40.651 -30.365 49.388 1.00 91.44 707 GLY A CA 1
ATOM 4851 C C . GLY A 1 707 ? -40.063 -29.273 48.493 1.00 91.44 707 GLY A C 1
ATOM 4852 O O . GLY A 1 707 ? -38.830 -29.179 48.420 1.00 91.44 707 GLY A O 1
ATOM 4853 N N . ILE A 1 708 ? -40.887 -28.483 47.800 1.00 92.25 708 ILE A N 1
ATOM 4854 C CA . ILE A 1 708 ? -40.470 -27.373 46.940 1.00 92.25 708 ILE A CA 1
ATOM 4855 C C . ILE A 1 708 ? -40.905 -26.058 47.593 1.00 92.25 708 ILE A C 1
ATOM 4857 O O . ILE A 1 708 ? -42.067 -25.824 47.890 1.00 92.25 708 ILE A O 1
ATOM 4861 N N . SER A 1 709 ? -39.949 -25.161 47.842 1.00 92.00 709 SER A N 1
ATOM 4862 C CA . SER A 1 709 ? -40.285 -23.859 48.419 1.00 92.00 709 SER A CA 1
ATOM 4863 C C . SER A 1 709 ? -40.988 -22.963 47.401 1.00 92.00 709 SER A C 1
ATOM 4865 O O . SER A 1 709 ? -40.703 -23.028 46.204 1.00 92.00 709 SER A O 1
ATOM 4867 N N . ASN A 1 710 ? -41.799 -22.019 47.878 1.00 89.31 710 ASN A N 1
ATOM 4868 C CA . ASN A 1 710 ? -42.460 -21.016 47.037 1.00 89.31 710 ASN A CA 1
ATOM 4869 C C . ASN A 1 710 ? -41.507 -20.311 46.053 1.00 89.31 710 ASN A C 1
ATOM 4871 O O . ASN A 1 710 ? -41.884 -19.996 44.924 1.00 89.31 710 ASN A O 1
ATOM 4875 N N . GLN A 1 711 ? -40.262 -20.037 46.456 1.00 88.06 711 GLN A N 1
ATOM 4876 C CA . GLN A 1 711 ? -39.263 -19.422 45.575 1.00 88.06 711 GLN A CA 1
ATOM 4877 C C . GLN A 1 711 ? -38.850 -20.343 44.420 1.00 88.06 711 GLN A C 1
ATOM 4879 O O . GLN A 1 711 ? -38.663 -19.869 43.296 1.00 88.06 711 GLN A O 1
ATOM 4884 N N . LEU A 1 712 ? -38.723 -21.647 44.676 1.00 91.38 712 LEU A N 1
ATOM 4885 C CA . LEU A 1 712 ? -38.458 -22.642 43.640 1.00 91.38 712 LEU A CA 1
ATOM 4886 C C . LEU A 1 712 ? -39.694 -22.889 42.774 1.00 91.38 712 LEU A C 1
ATOM 4888 O O . LEU A 1 712 ? -39.539 -22.958 41.561 1.00 91.38 712 LEU A O 1
ATOM 4892 N N . GLU A 1 713 ? -40.894 -22.913 43.351 1.00 93.00 713 GLU A N 1
ATOM 4893 C CA . GLU A 1 713 ? -42.166 -22.957 42.614 1.00 93.00 713 GLU A CA 1
ATOM 4894 C C . GLU A 1 713 ? -42.266 -21.799 41.611 1.00 93.00 713 GLU A C 1
ATOM 4896 O O . GLU A 1 713 ? -42.521 -21.994 40.421 1.00 93.00 713 GLU A O 1
ATOM 4901 N N . TYR A 1 714 ? -41.963 -20.578 42.054 1.00 91.50 714 TYR A N 1
ATOM 4902 C CA . TYR A 1 714 ? -41.946 -19.405 41.185 1.00 91.50 714 TYR A CA 1
ATOM 4903 C C . TYR A 1 714 ? -40.951 -19.552 40.026 1.00 91.50 714 TYR A C 1
ATOM 4905 O O . TYR A 1 714 ? -41.277 -19.209 38.888 1.00 91.50 714 TYR A O 1
ATOM 4913 N N . ILE A 1 715 ? -39.754 -20.084 40.294 1.00 91.94 715 ILE A N 1
ATOM 4914 C CA . ILE A 1 715 ? -38.731 -20.328 39.270 1.00 91.94 715 ILE A CA 1
ATOM 4915 C C . ILE A 1 715 ? -39.174 -21.413 38.297 1.00 91.94 715 ILE A C 1
ATOM 4917 O O . ILE A 1 715 ? -39.074 -21.212 37.090 1.00 91.94 715 ILE A O 1
ATOM 4921 N N . LEU A 1 716 ? -39.676 -22.532 38.811 1.00 94.25 716 LEU A N 1
ATOM 4922 C CA . LEU A 1 716 ? -40.044 -23.733 38.060 1.00 94.25 716 LEU A CA 1
ATOM 4923 C C . LEU A 1 716 ? -41.418 -23.623 37.381 1.00 94.25 716 LEU A C 1
ATOM 4925 O O . LEU A 1 716 ? -41.897 -24.577 36.771 1.00 94.25 716 LEU A O 1
ATOM 4929 N N . ASN A 1 717 ? -42.036 -22.440 37.453 1.00 92.00 717 ASN A N 1
ATOM 4930 C CA . ASN A 1 717 ? -43.370 -22.166 36.933 1.00 92.00 717 ASN A CA 1
ATOM 4931 C C . ASN A 1 717 ? -44.459 -23.086 37.522 1.00 92.00 717 ASN A C 1
ATOM 4933 O O . ASN A 1 717 ? -45.359 -23.519 36.801 1.00 92.00 717 ASN A O 1
ATOM 4937 N N . GLY A 1 718 ? -44.363 -23.385 38.815 1.00 91.25 718 GLY A N 1
ATOM 4938 C CA . GLY A 1 718 ? -45.305 -24.224 39.547 1.00 91.25 718 GLY A CA 1
ATOM 4939 C C . GLY A 1 718 ? -46.416 -23.449 40.271 1.00 91.25 718 GLY A C 1
ATOM 4940 O O . GLY A 1 718 ? -46.746 -22.310 39.903 1.00 91.25 718 GLY A O 1
ATOM 4941 N N . HIS A 1 719 ? -47.038 -24.098 41.258 1.00 92.25 719 HIS A N 1
ATOM 4942 C CA . HIS A 1 719 ? -48.218 -23.627 41.980 1.00 92.25 719 HIS A CA 1
ATOM 4943 C C . HIS A 1 719 ? -48.105 -23.929 43.494 1.00 92.25 719 HIS A C 1
ATOM 4945 O O . HIS A 1 719 ? -48.311 -25.068 43.888 1.00 92.25 719 HIS A O 1
ATOM 4951 N N . PRO A 1 720 ? -47.963 -22.914 44.367 1.00 92.19 720 PRO A N 1
ATOM 4952 C CA . PRO A 1 720 ? -47.584 -23.033 45.790 1.00 92.19 720 PRO A CA 1
ATOM 4953 C C . PRO A 1 720 ? -48.694 -23.539 46.735 1.00 92.19 720 PRO A C 1
ATOM 4955 O O . PRO A 1 720 ? -48.688 -23.279 47.934 1.00 92.19 720 PRO A O 1
ATOM 4958 N N . ALA A 1 721 ? -49.735 -24.152 46.185 1.00 91.88 721 ALA A N 1
ATOM 4959 C CA . ALA A 1 721 ? -50.869 -24.683 46.948 1.00 91.88 721 ALA A CA 1
ATOM 4960 C C . ALA A 1 721 ? -51.358 -26.017 46.363 1.00 91.88 721 ALA A C 1
ATOM 4962 O O . ALA A 1 721 ? -52.472 -26.456 46.656 1.00 91.88 721 ALA A O 1
ATOM 4963 N N . GLN A 1 722 ? -50.571 -26.609 45.466 1.00 93.69 722 GLN A N 1
ATOM 4964 C CA . GLN A 1 722 ? -50.873 -27.835 44.749 1.00 93.69 722 GLN A CA 1
ATOM 4965 C C . GLN A 1 722 ? -49.609 -28.686 44.700 1.00 93.69 722 GLN A C 1
ATOM 4967 O O . GLN A 1 722 ? -48.730 -28.445 43.880 1.00 93.69 722 GLN A O 1
ATOM 4972 N N . THR A 1 723 ? -49.587 -29.748 45.503 1.00 94.19 723 THR A N 1
ATOM 4973 C CA . THR A 1 723 ? -48.501 -30.729 45.537 1.00 94.19 723 THR A CA 1
ATOM 4974 C C . THR A 1 723 ? -48.147 -31.208 44.120 1.00 94.19 723 THR A C 1
ATOM 4976 O O . THR A 1 723 ? -48.943 -31.914 43.487 1.00 94.19 723 THR A O 1
ATOM 4979 N N . ASN A 1 724 ? -46.959 -30.864 43.611 1.00 92.88 724 ASN A N 1
ATOM 4980 C CA . ASN A 1 724 ? -46.537 -31.222 42.257 1.00 92.88 724 ASN A CA 1
ATOM 4981 C C . ASN A 1 724 ? -45.012 -31.320 42.097 1.00 92.88 724 ASN A C 1
ATOM 4983 O O . ASN A 1 724 ? -44.348 -30.499 41.466 1.00 92.88 724 ASN A O 1
ATOM 4987 N N . ARG A 1 725 ? -44.460 -32.469 42.487 1.00 92.56 725 ARG A N 1
ATOM 4988 C CA . ARG A 1 725 ? -43.023 -32.748 42.333 1.00 92.56 725 ARG A CA 1
ATOM 4989 C C . ARG A 1 725 ? -42.551 -32.960 40.889 1.00 92.56 725 ARG A C 1
ATOM 4991 O O . ARG A 1 725 ? -41.349 -33.100 40.665 1.00 92.56 725 ARG A O 1
ATOM 4998 N N . ALA A 1 726 ? -43.454 -33.006 39.904 1.00 92.12 726 ALA A N 1
ATOM 4999 C CA . ALA A 1 726 ? -43.088 -33.234 38.504 1.00 92.12 726 ALA A CA 1
ATOM 5000 C C . ALA A 1 726 ? -42.432 -32.007 37.841 1.00 92.12 726 ALA A C 1
ATOM 5002 O O . ALA A 1 726 ? -41.882 -32.133 36.748 1.00 92.12 726 ALA A O 1
ATOM 5003 N N . ILE A 1 727 ? -42.457 -30.841 38.498 1.00 92.19 727 ILE A N 1
ATOM 5004 C CA . ILE A 1 727 ? -41.796 -29.619 38.016 1.00 92.19 727 ILE A CA 1
ATOM 5005 C C . ILE A 1 727 ? -40.282 -29.602 38.282 1.00 92.19 727 ILE A C 1
ATOM 5007 O O . ILE A 1 727 ? -39.570 -28.740 37.763 1.00 92.19 727 ILE A O 1
ATOM 5011 N N . LEU A 1 728 ? -39.774 -30.539 39.093 1.00 93.50 728 LEU A N 1
ATOM 5012 C CA . LEU A 1 728 ? -38.345 -30.664 39.364 1.00 93.50 728 LEU A CA 1
ATOM 5013 C C . LEU A 1 728 ? -37.558 -30.967 38.077 1.00 93.50 728 LEU A C 1
ATOM 5015 O O . LEU A 1 728 ? -38.092 -31.582 37.151 1.00 93.50 728 LEU A O 1
ATOM 5019 N N . PRO A 1 729 ? -36.265 -30.593 38.011 1.00 94.69 729 PRO A N 1
ATOM 5020 C CA . PRO A 1 729 ? -35.438 -30.895 36.853 1.00 94.69 729 PRO A CA 1
ATOM 5021 C C . PRO A 1 729 ? -35.447 -32.378 36.481 1.00 94.69 729 PRO A C 1
ATOM 5023 O O . PRO A 1 729 ? -35.047 -33.242 37.262 1.00 94.69 729 PRO A O 1
ATOM 5026 N N . SER A 1 730 ? -35.857 -32.653 35.246 1.00 94.50 730 SER A N 1
ATOM 5027 C CA . SER A 1 730 ? -35.704 -33.963 34.623 1.00 94.50 730 SER A CA 1
ATOM 5028 C C . SER A 1 730 ? -34.238 -34.197 34.269 1.00 94.50 730 SER A C 1
ATOM 5030 O O . SER A 1 730 ? -33.516 -33.262 33.912 1.00 94.50 730 SER A O 1
ATOM 5032 N N . ILE A 1 731 ? -33.790 -35.445 34.377 1.00 94.94 731 ILE A N 1
ATOM 5033 C CA . ILE A 1 731 ? -32.405 -35.831 34.123 1.00 94.94 731 ILE A CA 1
ATOM 5034 C C . ILE A 1 731 ? -32.337 -36.833 32.975 1.00 94.94 731 ILE A C 1
ATOM 5036 O O . ILE A 1 731 ? -33.103 -37.795 32.917 1.00 94.94 731 ILE A O 1
ATOM 5040 N N . SER A 1 732 ? -31.396 -36.620 32.064 1.00 95.31 732 SER A N 1
ATOM 5041 C CA . SER A 1 732 ? -31.072 -37.559 30.992 1.00 95.31 732 SER A CA 1
ATOM 5042 C C . SER A 1 732 ? -29.562 -37.639 30.787 1.00 95.31 732 SER A C 1
ATOM 5044 O O . SER A 1 732 ? -28.802 -36.793 31.261 1.00 95.31 732 SER A O 1
ATOM 5046 N N . ARG A 1 733 ? -29.101 -38.683 30.096 1.00 93.94 733 ARG A N 1
ATOM 5047 C CA . ARG A 1 733 ? -27.681 -38.900 29.813 1.00 93.94 733 ARG A CA 1
ATOM 5048 C C . ARG A 1 733 ? -27.455 -38.985 28.310 1.00 93.94 733 ARG A C 1
ATOM 5050 O O . ARG A 1 733 ? -28.144 -39.729 27.620 1.00 93.94 733 ARG A O 1
ATOM 5057 N N . THR A 1 734 ? -26.459 -38.250 27.831 1.00 93.56 734 THR A N 1
ATOM 5058 C CA . THR A 1 734 ? -25.940 -38.331 26.458 1.00 93.56 734 THR A CA 1
ATOM 5059 C C . THR A 1 734 ? -24.571 -39.019 26.455 1.00 93.56 734 THR A C 1
ATOM 5061 O O . THR A 1 734 ? -24.079 -39.451 27.501 1.00 93.56 734 THR A O 1
ATOM 5064 N N . THR A 1 735 ? -23.936 -39.138 25.288 1.00 92.38 735 THR A N 1
ATOM 5065 C CA . THR A 1 735 ? -22.582 -39.703 25.175 1.00 92.38 735 THR A CA 1
ATOM 5066 C C . THR A 1 735 ? -21.518 -38.834 25.851 1.00 92.38 735 THR A C 1
ATOM 5068 O O . THR A 1 735 ? -20.532 -39.378 26.343 1.00 92.38 735 THR A O 1
ATOM 5071 N N . THR A 1 736 ? -21.717 -37.513 25.917 1.00 94.81 736 THR A N 1
ATOM 5072 C CA . THR A 1 736 ? -20.743 -36.550 26.465 1.00 94.81 736 THR A CA 1
ATOM 5073 C C . THR A 1 736 ? -21.159 -35.941 27.799 1.00 94.81 736 THR A C 1
ATOM 5075 O O . THR A 1 736 ? -20.289 -35.630 28.611 1.00 94.81 736 THR A O 1
ATOM 5078 N N . ASP A 1 737 ? -22.462 -35.813 28.059 1.00 95.94 737 ASP A N 1
ATOM 5079 C CA . ASP A 1 737 ? -22.989 -34.991 29.153 1.00 95.94 737 ASP A CA 1
ATOM 5080 C C . ASP A 1 737 ? -24.099 -35.679 29.960 1.00 95.94 737 ASP A C 1
ATOM 5082 O O . ASP A 1 737 ? -24.909 -36.447 29.424 1.00 95.94 737 ASP A O 1
ATOM 5086 N N . LEU A 1 738 ? -24.183 -35.321 31.242 1.00 95.75 738 LEU A N 1
ATOM 5087 C CA . LEU A 1 738 ? -25.386 -35.449 32.061 1.00 95.75 738 LEU A CA 1
ATOM 5088 C C . LEU A 1 738 ? -26.220 -34.173 31.883 1.00 95.75 738 LEU A C 1
ATOM 5090 O O . LEU A 1 738 ? -25.715 -33.066 32.089 1.00 95.75 738 LEU A O 1
ATOM 5094 N N . VAL A 1 739 ? -27.473 -34.320 31.462 1.00 96.38 739 VAL A N 1
ATOM 5095 C CA . VAL A 1 739 ? -28.325 -33.209 31.028 1.00 96.38 739 VAL A CA 1
ATOM 5096 C C . VAL A 1 739 ? -29.497 -33.045 31.983 1.00 96.38 739 VAL A C 1
ATOM 5098 O O . VAL A 1 739 ? -30.244 -33.994 32.215 1.00 96.38 739 VAL A O 1
ATOM 5101 N N . PHE A 1 740 ? -29.665 -31.831 32.500 1.00 97.12 740 PHE A N 1
ATOM 5102 C CA . PHE A 1 740 ? -30.794 -31.445 33.338 1.00 97.12 740 PHE A CA 1
ATOM 5103 C C . PHE A 1 740 ? -31.701 -30.491 32.570 1.00 97.12 740 PHE A C 1
ATOM 5105 O O . PHE A 1 740 ? -31.219 -29.508 32.000 1.00 97.12 740 PHE A O 1
ATOM 5112 N N . THR A 1 741 ? -33.003 -30.760 32.583 1.00 95.94 741 THR A N 1
ATOM 5113 C CA . THR A 1 741 ? -33.994 -29.959 31.863 1.00 95.94 741 THR A CA 1
ATOM 5114 C C . THR A 1 741 ? -35.185 -29.644 32.758 1.00 95.94 741 THR A C 1
ATOM 5116 O O . THR A 1 741 ? -35.772 -30.550 33.349 1.00 95.94 741 THR A O 1
ATOM 5119 N N . PHE A 1 742 ? -35.555 -28.367 32.840 1.00 95.44 742 PHE A N 1
ATOM 5120 C CA . PHE A 1 742 ? -36.732 -27.897 33.577 1.00 95.44 742 PHE A CA 1
ATOM 5121 C C . PHE A 1 742 ? -37.411 -26.731 32.857 1.00 95.44 742 PHE A C 1
ATOM 5123 O O . PHE A 1 742 ? -36.806 -26.064 32.014 1.00 95.44 742 PHE A O 1
ATOM 5130 N N . THR A 1 743 ? -38.672 -26.484 33.196 1.00 94.88 743 THR A N 1
ATOM 5131 C CA . THR A 1 743 ? -39.410 -25.302 32.743 1.00 94.88 743 THR A CA 1
ATOM 5132 C C . THR A 1 743 ? -39.169 -24.171 33.730 1.00 94.88 743 THR A C 1
ATOM 5134 O O . THR A 1 743 ? -39.348 -24.345 34.926 1.00 94.88 743 THR A O 1
ATOM 5137 N N . GLN A 1 744 ? -38.743 -23.017 33.234 1.00 93.88 744 GLN A N 1
ATOM 5138 C CA . GLN A 1 744 ? -38.490 -21.818 34.019 1.00 93.88 744 GLN A CA 1
ATOM 5139 C C . GLN A 1 744 ? -39.540 -20.759 33.692 1.00 93.88 744 GLN A C 1
ATOM 5141 O O . GLN A 1 744 ? -39.740 -20.438 32.518 1.00 93.88 744 GLN A O 1
ATOM 5146 N N . ARG A 1 745 ? -40.155 -20.153 34.710 1.00 90.81 745 ARG A N 1
ATOM 5147 C CA . ARG A 1 745 ? -40.937 -18.921 34.541 1.00 90.81 745 ARG A CA 1
ATOM 5148 C C . ARG A 1 745 ? -39.999 -17.815 34.084 1.00 90.81 745 ARG A C 1
ATOM 5150 O O . ARG A 1 745 ? -39.021 -17.510 34.764 1.00 90.81 745 ARG A O 1
ATOM 5157 N N . GLU A 1 746 ? -40.280 -17.203 32.949 1.00 83.25 746 GLU A N 1
ATOM 5158 C CA . GLU A 1 746 ? -39.345 -16.289 32.295 1.00 83.25 746 GLU A CA 1
ATOM 5159 C C . GLU A 1 746 ? -39.053 -15.046 33.140 1.00 83.25 746 GLU A C 1
ATOM 5161 O O . GLU A 1 746 ? -37.898 -14.649 33.280 1.00 83.25 746 GLU A O 1
ATOM 5166 N N . GLU A 1 747 ? -40.077 -14.510 33.804 1.00 80.56 747 GLU A N 1
ATOM 5167 C CA . GLU A 1 747 ? -39.935 -13.396 34.744 1.00 80.56 747 GLU A CA 1
ATOM 5168 C C . GLU A 1 747 ? -38.918 -13.720 35.854 1.00 80.56 747 GLU A C 1
ATOM 5170 O O . GLU A 1 747 ? -38.051 -12.901 36.173 1.00 80.56 747 GLU A O 1
ATOM 5175 N N . SER A 1 748 ? -38.925 -14.964 36.358 1.00 83.31 748 SER A N 1
ATOM 5176 C CA . SER A 1 748 ? -38.026 -15.406 37.430 1.00 83.31 748 SER A CA 1
ATOM 5177 C C . SER A 1 748 ? -36.550 -15.260 37.076 1.00 83.31 748 SER A C 1
ATOM 5179 O O . SER A 1 748 ? -35.739 -14.982 37.962 1.00 83.31 748 SER A O 1
ATOM 5181 N N . HIS A 1 749 ? -36.193 -15.391 35.795 1.00 79.75 749 HIS A N 1
ATOM 5182 C CA . HIS A 1 749 ? -34.810 -15.277 35.336 1.00 79.75 749 HIS A CA 1
ATOM 5183 C C . HIS A 1 749 ? -34.215 -13.893 35.607 1.00 79.75 749 HIS A C 1
ATOM 5185 O O . HIS A 1 749 ? -33.009 -13.752 35.796 1.00 79.75 749 HIS A O 1
ATOM 5191 N N . THR A 1 750 ? -35.065 -12.868 35.617 1.00 66.94 750 THR A N 1
ATOM 5192 C CA . THR A 1 750 ? -34.662 -11.485 35.893 1.00 66.94 750 THR A CA 1
ATOM 5193 C C . THR A 1 750 ? -34.946 -11.049 37.328 1.00 66.94 750 THR A C 1
ATOM 5195 O O . THR A 1 750 ? -34.354 -10.078 37.797 1.00 66.94 750 THR A O 1
ATOM 5198 N N . THR A 1 751 ? -35.817 -11.761 38.051 1.00 68.12 751 THR A N 1
ATOM 5199 C CA . THR A 1 751 ? -36.252 -11.363 39.400 1.00 68.12 751 THR A CA 1
ATOM 5200 C C . THR A 1 751 ? -35.616 -12.156 40.538 1.00 68.12 751 THR A C 1
ATOM 5202 O O . THR A 1 751 ? -35.777 -11.770 41.690 1.00 68.12 751 THR A O 1
ATOM 5205 N N . THR A 1 752 ? -34.920 -13.259 40.259 1.00 72.19 752 THR A N 1
ATOM 5206 C CA . THR A 1 752 ? -34.286 -14.126 41.275 1.00 72.19 752 THR A CA 1
ATOM 5207 C C . THR A 1 752 ? -32.823 -14.382 40.924 1.00 72.19 752 THR A C 1
ATOM 5209 O O . THR A 1 752 ? -32.456 -14.252 39.762 1.00 72.19 752 THR A O 1
ATOM 5212 N N . THR A 1 753 ? -31.980 -14.756 41.897 1.00 74.81 753 THR A N 1
ATOM 5213 C CA . THR A 1 753 ? -30.706 -15.435 41.591 1.00 74.81 753 THR A CA 1
ATOM 5214 C C . THR A 1 753 ? -30.986 -16.920 41.477 1.00 74.81 753 THR A C 1
ATOM 5216 O O . THR A 1 753 ? -31.603 -17.504 42.363 1.00 74.81 753 THR A O 1
ATOM 5219 N N . GLN A 1 754 ? -30.504 -17.535 40.401 1.00 86.56 754 GLN A N 1
ATOM 5220 C CA . GLN A 1 754 ? -30.673 -18.964 40.175 1.00 86.56 754 GLN A CA 1
ATOM 5221 C C . GLN A 1 754 ? -29.323 -19.570 39.842 1.00 86.56 754 GLN A C 1
ATOM 5223 O O . GLN A 1 754 ? -28.635 -19.137 38.909 1.00 86.56 754 GLN A O 1
ATOM 5228 N N . VAL A 1 755 ? -28.947 -20.576 40.616 1.00 88.06 755 VAL A N 1
ATOM 5229 C CA . VAL A 1 755 ? -27.679 -21.273 40.465 1.00 88.06 755 VAL A CA 1
ATOM 5230 C C . VAL A 1 755 ? -27.972 -22.753 40.351 1.00 88.06 755 VAL A C 1
ATOM 5232 O O . VAL A 1 755 ? -28.705 -23.324 41.155 1.00 88.06 755 VAL A O 1
ATOM 5235 N N . PHE A 1 756 ? -27.364 -23.394 39.366 1.00 93.50 756 PHE A N 1
ATOM 5236 C CA . PHE A 1 756 ? -27.289 -24.839 39.336 1.00 93.50 756 PHE A CA 1
ATOM 5237 C C . PHE A 1 756 ? -25.973 -25.279 39.952 1.00 93.50 756 PHE A C 1
ATOM 5239 O O . PHE A 1 756 ? -24.907 -24.834 39.537 1.00 93.50 756 PHE A O 1
ATOM 5246 N N . GLN A 1 757 ? -26.028 -26.144 40.951 1.00 93.00 757 GLN A N 1
ATOM 5247 C CA . GLN A 1 757 ? -24.835 -26.678 41.581 1.00 93.00 757 GLN A CA 1
ATOM 5248 C C . GLN A 1 757 ? -24.607 -28.114 41.137 1.00 93.00 757 GLN A C 1
ATOM 5250 O O . GLN A 1 757 ? -25.539 -28.915 41.121 1.00 93.00 757 GLN A O 1
ATOM 5255 N N . SER A 1 758 ? -23.358 -28.440 40.813 1.00 93.69 758 SER A N 1
ATOM 5256 C CA . SER A 1 758 ? -22.934 -29.804 40.494 1.00 93.69 758 SER A CA 1
ATOM 5257 C C . SER A 1 758 ? -21.872 -30.295 41.473 1.00 93.69 758 SER A C 1
ATOM 5259 O O . SER A 1 758 ? -21.084 -29.504 41.995 1.00 93.69 758 SER A O 1
ATOM 5261 N N . SER A 1 759 ? -21.878 -31.596 41.749 1.00 93.06 759 SER A N 1
ATOM 5262 C CA . SER A 1 759 ? -20.955 -32.242 42.684 1.00 93.06 759 SER A CA 1
ATOM 5263 C C . SER A 1 759 ? -20.660 -33.672 42.241 1.00 93.06 759 SER A C 1
ATOM 5265 O O . SER A 1 759 ? -21.519 -34.323 41.651 1.00 93.06 759 SER A O 1
ATOM 5267 N N . SER A 1 760 ? -19.470 -34.185 42.541 1.00 92.75 760 SER A N 1
ATOM 5268 C CA . SER A 1 760 ? -19.136 -35.606 42.371 1.00 92.75 760 SER A CA 1
ATOM 5269 C C . SER A 1 760 ? -19.249 -36.413 43.672 1.00 92.75 760 SER A C 1
ATOM 5271 O O . SER A 1 760 ? -19.226 -37.642 43.623 1.00 92.75 760 SER A O 1
ATOM 5273 N N . ASP A 1 761 ? -19.391 -35.751 44.825 1.00 90.88 761 ASP A N 1
ATOM 5274 C CA . ASP A 1 761 ? -19.254 -36.365 46.155 1.00 90.88 761 ASP A CA 1
ATOM 5275 C C . ASP A 1 761 ? -20.306 -35.917 47.192 1.00 90.88 761 ASP A C 1
ATOM 5277 O O . ASP A 1 761 ? -20.285 -36.402 48.320 1.00 90.88 761 ASP A O 1
ATOM 5281 N N . LEU A 1 762 ? -21.224 -35.015 46.819 1.00 91.75 762 LEU A N 1
ATOM 5282 C CA . LEU A 1 762 ? -22.227 -34.354 47.673 1.00 91.75 762 LEU A CA 1
ATOM 5283 C C . LEU A 1 762 ? -21.660 -33.435 48.772 1.00 91.75 762 LEU A C 1
ATOM 5285 O O . LEU A 1 762 ? -22.441 -32.788 49.475 1.00 91.75 762 LEU A O 1
ATOM 5289 N N . SER A 1 763 ? -20.336 -33.327 48.897 1.00 88.94 763 SER A N 1
ATOM 5290 C CA . SER A 1 763 ? -19.660 -32.535 49.930 1.00 88.94 763 SER A CA 1
ATOM 5291 C C . SER A 1 763 ? -19.168 -31.190 49.387 1.00 88.94 763 SER A C 1
ATOM 5293 O O . SER A 1 763 ? -19.356 -30.155 50.029 1.00 88.94 763 SER A O 1
ATOM 5295 N N . GLN A 1 764 ? -18.620 -31.186 48.169 1.00 85.94 764 GLN A N 1
ATOM 5296 C CA . GLN A 1 764 ? -18.152 -29.995 47.464 1.00 85.94 764 GLN A CA 1
ATOM 5297 C C . GLN A 1 764 ? -19.089 -29.675 46.297 1.00 85.94 764 GLN A C 1
ATOM 5299 O O . GLN A 1 764 ? -19.415 -30.550 45.494 1.00 85.94 764 GLN A O 1
ATOM 5304 N N . TRP A 1 765 ? -19.510 -28.414 46.179 1.00 90.12 765 TRP A N 1
ATOM 5305 C CA . TRP A 1 765 ? -20.470 -27.970 45.163 1.00 90.12 765 TRP A CA 1
ATOM 5306 C C . TRP A 1 765 ? -19.873 -26.881 44.271 1.00 90.12 765 TRP A C 1
ATOM 5308 O O . TRP A 1 765 ? -19.427 -25.844 44.755 1.00 90.12 765 TRP A O 1
ATOM 5318 N N . THR A 1 766 ? -19.910 -27.100 42.956 1.00 89.31 766 THR A N 1
ATOM 5319 C CA . THR A 1 766 ? -19.535 -26.102 41.944 1.00 89.31 766 THR A CA 1
ATOM 5320 C C . THR A 1 766 ? -20.782 -25.394 41.434 1.00 89.31 766 THR A C 1
ATOM 5322 O O . THR A 1 766 ? -21.686 -26.049 40.915 1.00 89.31 766 THR A O 1
ATOM 5325 N N . SER A 1 767 ? -20.821 -24.069 41.560 1.00 89.12 767 SER A N 1
ATOM 5326 C CA . SER A 1 767 ? -21.943 -23.225 41.139 1.00 89.12 767 SER A CA 1
ATOM 5327 C C . SER A 1 767 ? -21.857 -22.830 39.662 1.00 89.12 767 SER A C 1
ATOM 5329 O O . SER A 1 767 ? -20.831 -22.330 39.206 1.00 89.12 767 SER A O 1
ATOM 5331 N N . LEU A 1 768 ? -22.962 -22.995 38.940 1.00 87.62 768 LEU A N 1
ATOM 5332 C CA . LEU A 1 768 ? -23.187 -22.533 37.573 1.00 87.62 768 LEU A CA 1
ATOM 5333 C C . LEU A 1 768 ? -24.334 -21.528 37.589 1.00 87.62 768 LEU A C 1
ATOM 5335 O O . LEU A 1 768 ? -25.463 -21.864 37.946 1.00 87.62 768 LEU A O 1
ATOM 5339 N N . ASN A 1 769 ? -24.057 -20.288 37.205 1.00 83.25 769 ASN A N 1
ATOM 5340 C CA . ASN A 1 769 ? -25.092 -19.266 37.147 1.00 83.25 769 ASN A CA 1
ATOM 5341 C C . ASN A 1 769 ? -26.064 -19.578 36.006 1.00 83.25 769 ASN A C 1
ATOM 5343 O O . ASN A 1 769 ? -25.656 -19.705 34.852 1.00 83.25 769 ASN A O 1
ATOM 5347 N N . ILE A 1 770 ? -27.354 -19.679 36.319 1.00 84.62 770 ILE A N 1
ATOM 5348 C CA . ILE A 1 770 ? -28.405 -19.700 35.295 1.00 84.62 770 ILE A CA 1
ATOM 5349 C C . ILE A 1 770 ? -28.707 -18.256 34.880 1.00 84.62 770 ILE A C 1
ATOM 5351 O O . ILE A 1 770 ? -28.852 -17.962 33.697 1.00 84.62 770 ILE A O 1
ATOM 5355 N N . THR A 1 771 ? -28.737 -17.343 35.848 1.00 74.75 771 THR A N 1
ATOM 5356 C CA . THR A 1 771 ? -28.940 -15.904 35.640 1.00 74.75 771 THR A CA 1
ATOM 5357 C C . THR A 1 771 ? -27.671 -15.209 35.148 1.00 74.75 771 THR A C 1
ATOM 5359 O O . THR A 1 771 ? -26.569 -15.718 35.328 1.00 74.75 771 THR A O 1
ATOM 5362 N N . ALA A 1 772 ? -27.806 -14.030 34.536 1.00 57.00 772 ALA A N 1
ATOM 5363 C CA . ALA A 1 772 ? -26.682 -13.334 33.909 1.00 57.00 772 ALA A CA 1
ATOM 5364 C C . ALA A 1 772 ? -25.538 -12.980 34.903 1.00 57.00 772 ALA A C 1
ATOM 5366 O O . ALA A 1 772 ? -25.822 -12.417 35.960 1.00 57.00 772 ALA A O 1
ATOM 5367 N N . PRO A 1 773 ? -24.252 -13.229 34.558 1.00 60.62 773 PRO A N 1
ATOM 5368 C CA . PRO A 1 773 ? -23.801 -13.910 33.348 1.00 60.62 773 PRO A CA 1
ATOM 5369 C C . PRO A 1 773 ? -24.069 -15.417 33.433 1.00 60.62 773 PRO A C 1
ATOM 5371 O O . PRO A 1 773 ? -23.587 -16.097 34.339 1.00 60.62 773 PRO A O 1
ATOM 5374 N N . THR A 1 774 ? -24.827 -15.920 32.462 1.00 78.31 774 THR A N 1
ATOM 5375 C CA . THR A 1 774 ? -25.207 -17.326 32.368 1.00 78.31 774 THR A CA 1
ATOM 5376 C C . THR A 1 774 ? -23.978 -18.173 32.038 1.00 78.31 774 THR A C 1
ATOM 5378 O O . THR A 1 774 ? -23.181 -17.809 31.170 1.00 78.31 774 THR A O 1
ATOM 5381 N N . ALA A 1 775 ? -23.806 -19.288 32.744 1.00 79.06 775 ALA A N 1
ATOM 5382 C CA . ALA A 1 775 ? -22.720 -20.231 32.507 1.00 79.06 775 ALA A CA 1
ATOM 5383 C C . ALA A 1 775 ? -22.841 -20.869 31.112 1.00 79.06 775 ALA A C 1
ATOM 5385 O O . ALA A 1 775 ? -23.946 -21.091 30.620 1.00 79.06 775 ALA A O 1
ATOM 5386 N N . ALA A 1 776 ? -21.708 -21.190 30.483 1.00 87.25 776 ALA A N 1
ATOM 5387 C CA . ALA A 1 776 ? -21.673 -21.746 29.125 1.00 87.25 776 ALA A CA 1
ATOM 5388 C C . ALA A 1 776 ? -22.404 -23.099 29.009 1.00 87.25 776 ALA A C 1
ATOM 5390 O O . ALA A 1 776 ? -22.859 -23.480 27.934 1.00 87.25 776 ALA A O 1
ATOM 5391 N N . GLU A 1 777 ? -22.529 -23.813 30.125 1.00 91.94 777 GLU A N 1
ATOM 5392 C CA . GLU A 1 777 ? -23.251 -25.075 30.261 1.00 91.94 777 GLU A CA 1
ATOM 5393 C C . GLU A 1 777 ? -24.781 -24.926 30.215 1.00 91.94 777 GLU A C 1
ATOM 5395 O O . GLU A 1 777 ? -25.483 -25.936 30.131 1.00 91.94 777 GLU A O 1
ATOM 5400 N N . VAL A 1 778 ? -25.310 -23.702 30.296 1.00 91.50 778 VAL A N 1
ATOM 5401 C CA . VAL A 1 778 ? -26.746 -23.411 30.380 1.00 91.50 778 VAL A CA 1
ATOM 5402 C C . VAL A 1 778 ? -27.248 -22.861 29.043 1.00 91.50 778 VAL A C 1
ATOM 5404 O O . VAL A 1 778 ? -26.663 -21.955 28.457 1.00 91.50 778 VAL A O 1
ATOM 5407 N N . SER A 1 779 ? -28.374 -23.389 28.569 1.00 92.69 779 SER A N 1
ATOM 5408 C CA . SER A 1 779 ? -29.048 -22.957 27.338 1.00 92.69 779 SER A CA 1
ATOM 5409 C C . SER A 1 779 ? -30.551 -22.789 27.562 1.00 92.69 779 SER A C 1
ATOM 5411 O O . SER A 1 779 ? -31.141 -23.474 28.402 1.00 92.69 779 SER A O 1
ATOM 5413 N N . PHE A 1 780 ? -31.169 -21.879 26.808 1.00 91.88 780 PHE A N 1
ATOM 5414 C CA . PHE A 1 780 ? -32.591 -21.547 26.908 1.00 91.88 780 PHE A CA 1
ATOM 5415 C C . PHE A 1 780 ? -33.328 -21.932 25.622 1.00 91.88 780 PHE A C 1
ATOM 5417 O O . PHE A 1 780 ? -32.862 -21.634 24.524 1.00 91.88 780 PHE A O 1
ATOM 5424 N N . GLY A 1 781 ? -34.473 -22.595 25.768 1.00 87.81 781 GLY A N 1
ATOM 5425 C CA . GLY A 1 781 ? -35.427 -22.841 24.691 1.00 87.81 781 GLY A CA 1
ATOM 5426 C C . GLY A 1 781 ? -36.316 -21.621 24.404 1.00 87.81 781 GLY A C 1
ATOM 5427 O O . GLY A 1 781 ? -36.193 -20.593 25.076 1.00 87.81 781 GLY A O 1
ATOM 5428 N N . PRO A 1 782 ? -37.223 -21.724 23.416 1.00 79.56 782 PRO A N 1
ATOM 5429 C CA . PRO A 1 782 ? -38.180 -20.665 23.106 1.00 79.56 782 PRO A CA 1
ATOM 5430 C C . PRO A 1 782 ? -39.122 -20.392 24.289 1.00 79.56 782 PRO A C 1
ATOM 5432 O O . PRO A 1 782 ? -39.415 -21.289 25.082 1.00 79.56 782 PRO A O 1
ATOM 5435 N N . SER A 1 783 ? -39.602 -19.150 24.389 1.00 78.31 783 SER A N 1
ATOM 5436 C CA . SER A 1 783 ? -40.620 -18.764 25.368 1.00 78.31 783 SER A CA 1
ATOM 5437 C C . SER A 1 783 ? -42.027 -19.008 24.825 1.00 78.31 783 SER A C 1
ATOM 5439 O O . SER A 1 783 ? -42.342 -18.652 23.688 1.00 78.31 783 SER A O 1
ATOM 5441 N N . THR A 1 784 ? -42.881 -19.594 25.660 1.00 73.62 784 THR A N 1
ATOM 5442 C CA . THR A 1 784 ? -44.310 -19.807 25.408 1.00 73.62 784 THR A CA 1
ATOM 5443 C C . THR A 1 784 ? -45.084 -19.489 26.682 1.00 73.62 784 THR A C 1
ATOM 5445 O O . THR A 1 784 ? -44.822 -20.083 27.726 1.00 73.62 784 THR A O 1
ATOM 5448 N N . ASN A 1 785 ? -46.039 -18.554 26.609 1.00 74.62 785 ASN A N 1
ATOM 5449 C CA . ASN A 1 785 ? -46.876 -18.121 27.740 1.00 74.62 785 ASN A CA 1
ATOM 5450 C C . ASN A 1 785 ? -46.087 -17.707 29.002 1.00 74.62 785 ASN A C 1
ATOM 5452 O O . ASN A 1 785 ? -46.501 -17.998 30.122 1.00 74.62 785 ASN A O 1
ATOM 5456 N N . GLY A 1 786 ? -44.947 -17.027 28.835 1.00 75.44 786 GLY A N 1
ATOM 5457 C CA . GLY A 1 786 ? -44.148 -16.517 29.957 1.00 75.44 786 GLY A CA 1
ATOM 5458 C C . GLY A 1 786 ? -43.333 -17.584 30.696 1.00 75.44 786 GLY A C 1
ATOM 5459 O O . GLY A 1 786 ? -42.866 -17.340 31.810 1.00 75.44 786 GLY A O 1
ATOM 5460 N N . ALA A 1 787 ? -43.143 -18.758 30.091 1.00 86.06 787 ALA A N 1
ATOM 5461 C CA . ALA A 1 787 ? -42.241 -19.798 30.564 1.00 86.06 787 ALA A CA 1
ATOM 5462 C C . ALA A 1 787 ? -41.394 -20.350 29.410 1.00 86.06 787 ALA A C 1
ATOM 5464 O O . ALA A 1 787 ? -41.799 -20.319 28.247 1.00 86.06 787 ALA A O 1
ATOM 5465 N N . ARG A 1 788 ? -40.210 -20.869 29.732 1.00 90.88 788 ARG A N 1
ATOM 5466 C CA . ARG A 1 788 ? -39.249 -21.406 28.758 1.00 90.88 788 ARG A CA 1
ATOM 5467 C C . ARG A 1 788 ? -38.514 -22.616 29.309 1.00 90.88 788 ARG A C 1
ATOM 5469 O O . ARG A 1 788 ? -38.337 -22.745 30.516 1.00 90.88 788 ARG A O 1
ATOM 5476 N N . THR A 1 789 ? -38.020 -23.481 28.435 1.00 94.44 789 THR A N 1
ATOM 5477 C CA . THR A 1 789 ? -37.178 -24.611 28.849 1.00 94.44 789 THR A CA 1
ATOM 5478 C C . THR A 1 789 ? -35.750 -24.146 29.141 1.00 94.44 789 THR A C 1
ATOM 5480 O O . THR A 1 789 ? -35.156 -23.426 28.341 1.00 94.44 789 THR A O 1
ATOM 5483 N N . VAL A 1 790 ? -35.168 -24.594 30.250 1.00 95.81 790 VAL A N 1
ATOM 5484 C CA . VAL A 1 790 ? -33.743 -24.437 30.569 1.00 95.81 790 VAL A CA 1
ATOM 5485 C C . VAL A 1 790 ? -33.079 -25.799 30.454 1.00 95.81 790 VAL A C 1
ATOM 5487 O O . VAL A 1 790 ? -33.584 -26.780 30.997 1.00 95.81 790 VAL A O 1
ATOM 5490 N N . THR A 1 791 ? -31.952 -25.864 29.749 1.00 96.81 791 THR A N 1
ATOM 5491 C CA . THR A 1 791 ? -31.146 -27.082 29.612 1.00 96.81 791 THR A CA 1
ATOM 5492 C C . THR A 1 791 ? -29.732 -26.832 30.110 1.00 96.81 791 THR A C 1
ATOM 5494 O O . THR A 1 791 ? -29.057 -25.925 29.623 1.00 96.81 791 THR A O 1
ATOM 5497 N N . ILE A 1 792 ? -29.282 -27.661 31.049 1.00 96.88 792 ILE A N 1
ATOM 5498 C CA . ILE A 1 792 ? -27.949 -27.601 31.653 1.00 96.88 792 ILE A CA 1
ATOM 5499 C C . ILE A 1 792 ? -27.187 -28.868 31.286 1.00 96.88 792 ILE A C 1
ATOM 5501 O O . ILE A 1 792 ? -27.661 -29.973 31.553 1.00 96.88 792 ILE A O 1
ATOM 5505 N N . ARG A 1 793 ? -26.012 -28.711 30.676 1.00 96.44 793 ARG A N 1
ATOM 5506 C CA . ARG A 1 793 ? -25.172 -29.818 30.199 1.00 96.44 793 ARG A CA 1
ATOM 5507 C C . ARG A 1 793 ? -23.887 -29.885 31.011 1.00 96.44 793 ARG A C 1
ATOM 5509 O O . ARG A 1 793 ? -23.029 -29.017 30.882 1.00 96.44 793 ARG A O 1
ATOM 5516 N N . ILE A 1 794 ? -23.760 -30.911 31.850 1.00 95.56 794 ILE A N 1
ATOM 5517 C CA . ILE A 1 794 ? -22.551 -31.139 32.644 1.00 95.56 794 ILE A CA 1
ATOM 5518 C C . ILE A 1 794 ? -21.716 -32.239 31.982 1.00 95.56 794 ILE A C 1
ATOM 5520 O O . ILE A 1 794 ? -22.192 -33.377 31.910 1.00 95.56 794 ILE A O 1
ATOM 5524 N N . PRO A 1 795 ? -20.470 -31.950 31.567 1.00 94.25 795 PRO A N 1
ATOM 5525 C CA . PRO A 1 795 ? -19.605 -32.956 30.967 1.00 94.25 795 PRO A CA 1
ATOM 5526 C C . PRO A 1 795 ? -19.387 -34.151 31.892 1.00 94.25 795 PRO A C 1
ATOM 5528 O O . PRO A 1 795 ? -19.011 -33.988 33.057 1.00 94.25 795 PRO A O 1
ATOM 5531 N N . LEU A 1 796 ? -19.550 -35.365 31.360 1.00 92.25 796 LEU A N 1
ATOM 5532 C CA . LEU A 1 796 ? -19.296 -36.609 32.097 1.00 92.25 796 LEU A CA 1
ATOM 5533 C C . LEU A 1 796 ? -17.830 -36.738 32.532 1.00 92.25 796 LEU A C 1
ATOM 5535 O O . LEU A 1 796 ? -17.540 -37.454 33.486 1.00 92.25 796 LEU A O 1
ATOM 5539 N N . SER A 1 797 ? -16.915 -35.997 31.899 1.00 92.81 797 SER A N 1
ATOM 5540 C CA . SER A 1 797 ? -15.516 -35.878 32.325 1.00 92.81 797 SER A CA 1
ATOM 5541 C C . SER A 1 797 ? -15.342 -35.255 33.717 1.00 92.81 797 SER A C 1
ATOM 5543 O O . SER A 1 797 ? -14.276 -35.401 34.308 1.00 92.81 797 SER A O 1
ATOM 5545 N N . ARG A 1 798 ? -16.372 -34.590 34.264 1.00 89.56 798 ARG A N 1
ATOM 5546 C CA . ARG A 1 798 ? -16.381 -34.060 35.640 1.00 89.56 798 ARG A CA 1
ATOM 5547 C C . ARG A 1 798 ? -16.798 -35.098 36.690 1.00 89.56 798 ARG A C 1
ATOM 5549 O O . ARG A 1 798 ? -16.713 -34.811 37.881 1.00 89.56 798 ARG A O 1
ATOM 5556 N N . ALA A 1 799 ? -17.264 -36.280 36.283 1.00 87.69 799 ALA A N 1
ATOM 5557 C CA . ALA A 1 799 ? -17.652 -37.332 37.216 1.00 87.69 799 ALA A CA 1
ATOM 5558 C C . ALA A 1 799 ? -16.417 -37.976 37.866 1.00 87.69 799 ALA A C 1
ATOM 5560 O O . ALA A 1 799 ? -15.454 -38.322 37.184 1.00 87.69 799 ALA A O 1
ATOM 5561 N N . GLN A 1 800 ? -16.475 -38.219 39.176 1.00 88.31 800 GLN A N 1
ATOM 5562 C CA . GLN A 1 800 ? -15.479 -39.031 39.884 1.00 88.31 800 GLN A CA 1
ATOM 5563 C C . GLN A 1 800 ? -16.115 -40.360 40.279 1.00 88.31 800 GLN A C 1
ATOM 5565 O O . GLN A 1 800 ? -17.236 -40.390 40.786 1.00 88.31 800 GLN A O 1
ATOM 5570 N N . ASN A 1 801 ? -15.430 -41.476 40.011 1.00 87.00 801 ASN A N 1
ATOM 5571 C CA . ASN A 1 801 ? -15.953 -42.829 40.247 1.00 87.00 801 ASN A CA 1
ATOM 5572 C C . ASN A 1 801 ? -17.350 -43.062 39.632 1.00 87.00 801 ASN A C 1
ATOM 5574 O O . ASN A 1 801 ? -18.195 -43.741 40.213 1.00 87.00 801 ASN A O 1
ATOM 5578 N N . GLY A 1 802 ? -17.613 -42.450 38.472 1.00 85.75 802 GLY A N 1
ATOM 5579 C CA . GLY A 1 802 ? -18.895 -42.550 37.768 1.00 85.75 802 GLY A CA 1
ATOM 5580 C C . GLY A 1 802 ? -20.065 -41.823 38.440 1.00 85.75 802 GLY A C 1
ATOM 5581 O O . GLY A 1 802 ? -21.205 -42.020 38.023 1.00 85.75 802 GLY A O 1
ATOM 5582 N N . ARG A 1 803 ? -19.812 -40.995 39.462 1.00 89.81 803 ARG A N 1
ATOM 5583 C CA . ARG A 1 803 ? -20.840 -40.248 40.195 1.00 89.81 803 ARG A CA 1
ATOM 5584 C C . ARG A 1 803 ? -20.814 -38.775 39.818 1.00 89.81 803 ARG A C 1
ATOM 5586 O O . ARG A 1 803 ? -19.754 -38.150 39.761 1.00 89.81 803 ARG A O 1
ATOM 5593 N N . LEU A 1 804 ? -22.002 -38.238 39.571 1.00 92.56 804 LEU A N 1
ATOM 5594 C CA . LEU A 1 804 ? -22.231 -36.831 39.290 1.00 92.56 804 LEU A CA 1
ATOM 5595 C C . LEU A 1 804 ? -23.657 -36.481 39.723 1.00 92.56 804 LEU A C 1
ATOM 5597 O O . LEU A 1 804 ? -24.610 -37.171 39.366 1.00 92.56 804 LEU A O 1
ATOM 5601 N N . PHE A 1 805 ? -23.782 -35.419 40.506 1.00 93.19 805 PHE A N 1
ATOM 5602 C CA . PHE A 1 805 ? -25.016 -34.942 41.115 1.00 93.19 805 PHE A CA 1
ATOM 5603 C C . PHE A 1 805 ? -25.269 -33.502 40.684 1.00 93.19 805 PHE A C 1
ATOM 5605 O O . PHE A 1 805 ? -24.329 -32.749 40.417 1.00 93.19 805 PHE A O 1
ATOM 5612 N N . GLY A 1 806 ? -26.540 -33.114 40.644 1.00 92.44 806 GLY A N 1
ATOM 5613 C CA . GLY A 1 806 ? -26.965 -31.764 40.307 1.00 92.44 806 GLY A CA 1
ATOM 5614 C C . GLY A 1 806 ? -28.117 -31.319 41.197 1.00 92.44 806 GLY A C 1
ATOM 5615 O O . GLY A 1 806 ? -28.972 -32.133 41.543 1.00 92.44 806 GLY A O 1
ATOM 5616 N N . ARG A 1 807 ? -28.140 -30.039 41.570 1.00 91.88 807 ARG A N 1
ATOM 5617 C CA . ARG A 1 807 ? -29.277 -29.420 42.259 1.00 91.88 807 ARG A CA 1
ATOM 5618 C C . ARG A 1 807 ? -29.499 -27.995 41.775 1.00 91.88 807 ARG A C 1
ATOM 5620 O O . ARG A 1 807 ? -28.543 -27.259 41.540 1.00 91.88 807 ARG A O 1
ATOM 5627 N N . LEU A 1 808 ? -30.764 -27.607 41.662 1.00 92.06 808 LEU A N 1
ATOM 5628 C CA . LEU A 1 808 ? -31.155 -26.219 41.457 1.00 92.06 808 LEU A CA 1
ATOM 5629 C C . LEU A 1 808 ? -31.234 -25.522 42.817 1.00 92.06 808 LEU A C 1
ATOM 5631 O O . LEU A 1 808 ? -31.790 -26.076 43.763 1.00 92.06 808 LEU A O 1
ATOM 5635 N N . VAL A 1 809 ? -30.665 -24.324 42.914 1.00 85.38 809 VAL A N 1
ATOM 5636 C CA . VAL A 1 809 ? -30.653 -23.516 44.134 1.00 85.38 809 VAL A CA 1
ATOM 5637 C C . VAL A 1 809 ? -31.098 -22.100 43.799 1.00 85.38 809 VAL A C 1
ATOM 5639 O O . VAL A 1 809 ? -30.624 -21.495 42.833 1.00 85.38 809 VAL A O 1
ATOM 5642 N N . ALA A 1 810 ? -31.987 -21.575 44.634 1.00 77.81 810 ALA A N 1
ATOM 5643 C CA . ALA A 1 810 ? -32.433 -20.193 44.621 1.00 77.81 810 ALA A CA 1
ATOM 5644 C C . ALA A 1 810 ? -32.056 -19.567 45.975 1.00 77.81 810 ALA A C 1
ATOM 5646 O O . ALA A 1 810 ? -32.772 -19.806 46.946 1.00 77.81 810 ALA A O 1
ATOM 5647 N N . PRO A 1 811 ? -30.888 -18.900 46.073 1.00 59.38 811 PRO A N 1
ATOM 5648 C CA . PRO A 1 811 ? -30.402 -18.302 47.315 1.00 59.38 811 PRO A CA 1
ATOM 5649 C C . PRO A 1 811 ? -31.235 -17.112 47.794 1.00 59.38 811 PRO A C 1
ATOM 5651 O O . PRO A 1 811 ? -31.920 -16.479 46.950 1.00 59.38 811 PRO A O 1
#

Radius of gyration: 45.62 Å; chains: 1; bounding box: 106×65×133 Å

Foldseek 3Di:
DEAECLPHWDFADDVVAFAPDFDPPYWYLHVVRDIATWGDHPRITDHDDFDADALPAADQEGEYEPQCHPDPQAEHANCVVVVQQEGHYQEYEYEQAPHEYEYESAAQNREYDHVVLEYEYHHAYEYEYAHYEYHQPQEEHEYHYEYEEEYEYNRAHEHHPHEYEYDYAYEYEQQHAYAYQEAYEYHEYEYEDNDENSRHDAAHAYEYAAYEYEPAQEEHEHLEYEYNEYEYEYQHAYEYEYNPPQPQYYEHQYEYAHNYEYEYDHAHEHEQQHAYAHQHEYEYEYHEDEYNEANRRHAHEYEYNAYEYEDAAYEHHYAEYEYCEYEYYHAYEYEYQEYEYQAYEYQYEYDDQAYEYELDDQALCGEYEQNYQYAYAHAYEYEALSHEYEYNELNSVHNHQEYEYYYESAAYEYEAPYENPAHEYEFDAQARADPDPPQHFFNYEYAACHEYEYAHEYEHPAQHHEHHYEQLYEYEYNHEYEYPDAANEYEYHYYADPRAYEYEQEAQYYDHHAYEDCAHEYEYPEANSDPLAYEYAQAEDDPHLHEGEYEDQQYEHHHQYYAHPDPNPSYAGEYEHPHPRAYEYEHAHQAEHEHAHAYDYSYEYEYDHAYEYEHEHQARYAQNYEYEQLHHAYEYAAEYHYAWYHANFATAAFAKAACVHRVNRYHHNYIYGHDHSFLCQLVVVLVVPVVDDPVLSDQQHQQCPLPAGSLNCQQLVHDSNDNDPPQFWDWDDDPWWIKTKGKGQQSSLRRFWKWKWKDQPVPDTDTATCHPVGHPQWDWADDDPRITMIMGTHTCVPHDPSGMDMDMDTD